Protein AF-A0A812IL48-F1 (afdb_monomer_lite)

Radius of gyration: 36.07 Å; chains: 1; bounding box: 82×106×113 Å

Foldseek 3Di:
DLVVLLVVVVVQADDSVLSSVLLVPDPHSVDNPSSVVSCVVVPDDRPPDDDDDDDDPCPVVDPPPPPDPPVPDDPPAADPVRDDGDPPDPPVPCVVPPPDDDDDDDDDDDDDDDDDDDDDDDDDDDDDDPPPPDDDDDDDDDDDDDDDDDDDDDDDDDDDDDDDDDDDPPVVVVVVVVVVVVVVVVVVVVVPLLALDFFFDDKAWFAAAAAWKFFEWDAAPQRKIKTKWWHADDDPNHDDAERIWIKIWIGGNNRHTDDIDTFAHNYHWTWAYWDAANQQKIKTKWKHCADGPNHDDAARIWIKIWIAHNNRHTDDMDTFAFNYDWIWAYWDADNQGKIKTKWWHQAQGPNRGDQAGIWIKIWIAHNVGHTDDIDTFAHNYHYTWREWDADLQRKIKTKWWHQAQGPNRGDAAGIWIKIWIAGNNRHTDDMDTADHNWHDTWAYWEADPQQKIKTKWKHCDPRVHDDAARIWIKMWIAHNNRHGDDMDTGAHNYHYTWNEWYQDPVRKIKTKWKHCAQGPNRGDAARIWIKMWIAHPVRHTRDMDTFAHNYYWIFNYWDADPQGKIKTKTWHQDDGPPYDDHHGIIIMITITDSNDPVVVVVVVDPDDDWDWDADPPPRFIATPVVRDTDDDPVCVVVSVVVCCVPVPDDDDPPDDDDPDDDPDLDLCLQWNPQADSPFDGWDFPFDAQDFQAPPFPGDGLTFTAGDPVSLLVQLVVVLVLLVLWPEEEEEEAPLQCLCQVRDGSGHPGPPPPSPDDPVDLLPGEGDLLLLLQVLCVVVPSYQAYEYCDQSCNNVQSPNAPARYQNFQFHQAFPQGHRADPPGDTQPVSLSVLVVSLSVGLEYEYERDLLRSPSSSSSQQSLLVVCVPDDCSRHVGYEHEERDRHPCSSSHNTYGRDRSSVSSVSSCVVNVTDRDDITDAAQADQWAWFQADQLQFHHPPDIAIDGQHAFAKKFFHNHDPVVCVFFNRIWGWHDDPPSCNRSRKIKTWGDGPDPHDIDIGIHHNSLVVCRNVSVHRGGRIGHPDD

Structure (mmCIF, N/CA/C/O backbone):
data_AF-A0A812IL48-F1
#
_entry.id   AF-A0A812IL48-F1
#
loop_
_atom_site.group_PDB
_atom_site.id
_atom_site.type_symbol
_atom_site.label_atom_id
_atom_site.label_alt_id
_atom_site.label_comp_id
_atom_site.label_asym_id
_atom_site.label_entity_id
_atom_site.label_seq_id
_atom_site.pdbx_PDB_ins_code
_atom_site.Cartn_x
_atom_site.Cartn_y
_atom_site.Cartn_z
_atom_site.occupancy
_atom_site.B_iso_or_equiv
_atom_site.auth_seq_id
_atom_site.auth_comp_id
_atom_site.auth_asym_id
_atom_site.auth_atom_id
_atom_site.pdbx_PDB_model_num
ATOM 1 N N . MET A 1 1 ? 16.316 23.302 51.636 1.00 58.91 1 MET A N 1
ATOM 2 C CA . MET A 1 1 ? 15.370 22.719 50.666 1.00 58.91 1 MET A CA 1
ATOM 3 C C . MET A 1 1 ? 14.036 23.424 50.856 1.00 58.91 1 MET A C 1
ATOM 5 O O . MET A 1 1 ? 14.027 24.591 50.501 1.00 58.91 1 MET A O 1
ATOM 9 N N . ALA A 1 2 ? 13.042 22.864 51.559 1.00 75.81 2 ALA A N 1
ATOM 10 C CA . ALA A 1 2 ? 11.721 23.485 51.778 1.00 75.81 2 ALA A CA 1
ATOM 11 C C . ALA A 1 2 ? 11.727 24.999 52.105 1.00 75.81 2 ALA A C 1
ATOM 13 O O . ALA A 1 2 ? 11.075 25.779 51.427 1.00 75.81 2 ALA A O 1
ATOM 14 N N . GLU A 1 3 ? 12.530 25.451 53.078 1.00 83.56 3 GLU A N 1
ATOM 15 C CA . GLU A 1 3 ? 12.679 26.882 53.433 1.00 83.56 3 GLU A CA 1
ATOM 16 C C . GLU A 1 3 ? 13.099 27.805 52.269 1.00 83.56 3 GLU A C 1
ATOM 18 O O . GLU A 1 3 ? 12.778 28.989 52.279 1.00 83.56 3 GLU A O 1
ATOM 23 N N . ALA A 1 4 ? 13.838 27.295 51.280 1.00 81.75 4 ALA A N 1
ATOM 24 C CA . ALA A 1 4 ? 14.231 28.067 50.102 1.00 81.75 4 ALA A CA 1
ATOM 25 C C . ALA A 1 4 ? 13.061 28.171 49.116 1.00 81.75 4 ALA A C 1
ATOM 27 O O . ALA A 1 4 ? 12.694 29.278 48.734 1.00 81.75 4 ALA A O 1
ATOM 28 N N . THR A 1 5 ? 12.426 27.036 48.813 1.00 79.88 5 THR A N 1
ATOM 29 C CA . THR A 1 5 ? 11.222 26.918 47.978 1.00 79.88 5 THR A CA 1
ATOM 30 C C . THR A 1 5 ? 10.093 27.813 48.504 1.00 79.88 5 THR A C 1
ATOM 32 O O . THR A 1 5 ? 9.543 28.611 47.755 1.00 79.88 5 THR A O 1
ATOM 35 N N . VAL A 1 6 ? 9.827 27.795 49.816 1.00 86.31 6 VAL A N 1
ATOM 36 C CA . VAL A 1 6 ? 8.848 28.679 50.478 1.00 86.31 6 VAL A CA 1
ATOM 37 C C . VAL A 1 6 ? 9.177 30.159 50.268 1.00 86.31 6 VAL A C 1
ATOM 39 O O . VAL A 1 6 ? 8.297 30.930 49.893 1.00 86.31 6 VAL A O 1
ATOM 42 N N . ARG A 1 7 ? 10.436 30.582 50.458 1.00 81.06 7 ARG A N 1
ATOM 43 C CA . ARG A 1 7 ? 10.834 31.982 50.204 1.00 81.06 7 ARG A CA 1
ATOM 44 C C . ARG A 1 7 ? 10.706 32.363 48.735 1.00 81.06 7 ARG A C 1
ATOM 46 O O . ARG A 1 7 ? 10.429 33.520 48.440 1.00 81.06 7 ARG A O 1
ATOM 53 N N . GLU A 1 8 ? 10.914 31.423 47.822 1.00 71.44 8 GLU A N 1
ATOM 54 C CA . GLU A 1 8 ? 10.766 31.657 46.388 1.00 71.44 8 GLU A CA 1
ATOM 55 C C . GLU A 1 8 ? 9.291 31.862 46.012 1.00 71.44 8 GLU A C 1
ATOM 57 O O . GLU A 1 8 ? 8.966 32.854 45.366 1.00 71.44 8 GLU A O 1
ATOM 62 N N . LEU A 1 9 ? 8.380 31.042 46.545 1.00 73.12 9 LEU A N 1
ATOM 63 C CA . LEU A 1 9 ? 6.926 31.228 46.426 1.00 73.12 9 LEU A CA 1
ATOM 64 C C . LEU A 1 9 ? 6.448 32.558 47.036 1.00 73.12 9 LEU A C 1
ATOM 66 O O . LEU A 1 9 ? 5.644 33.266 46.431 1.00 73.12 9 LEU A O 1
ATOM 70 N N . VAL A 1 10 ? 6.984 32.951 48.195 1.00 76.81 10 VAL A N 1
ATOM 71 C CA . VAL A 1 10 ? 6.693 34.264 48.802 1.00 76.81 10 VAL A CA 1
ATOM 72 C C . VAL A 1 10 ? 7.228 35.413 47.939 1.00 76.81 10 VAL A C 1
ATOM 74 O O . VAL A 1 10 ? 6.550 36.428 47.779 1.00 76.81 10 VAL A O 1
ATOM 77 N N . ASN A 1 11 ? 8.394 35.253 47.301 1.00 64.62 11 ASN A N 1
ATOM 78 C CA . ASN A 1 11 ? 8.906 36.217 46.318 1.00 64.62 11 ASN A CA 1
ATOM 79 C C . ASN A 1 11 ? 8.050 36.280 45.036 1.00 64.62 11 ASN A C 1
ATOM 81 O O . ASN A 1 11 ? 8.027 37.326 44.386 1.00 64.62 11 ASN A O 1
ATOM 85 N N . PHE A 1 12 ? 7.334 35.204 44.689 1.00 57.09 12 PHE A N 1
ATOM 86 C CA . PHE A 1 12 ? 6.310 35.192 43.636 1.00 57.09 12 PHE A CA 1
ATOM 87 C C . PHE A 1 12 ? 4.957 35.784 44.077 1.00 57.09 12 PHE A C 1
ATOM 89 O O . PHE A 1 12 ? 4.084 35.959 43.237 1.00 57.09 12 PHE A O 1
ATOM 96 N N . GLY A 1 13 ? 4.789 36.169 45.349 1.00 57.88 13 GLY A N 1
ATOM 97 C CA . GLY A 1 13 ? 3.608 36.890 45.842 1.00 57.88 13 GLY A CA 1
ATOM 98 C C . GLY A 1 13 ? 2.555 36.034 46.554 1.00 57.88 13 GLY A C 1
ATOM 99 O O . GLY A 1 13 ? 1.523 36.573 46.965 1.00 57.88 13 GLY A O 1
ATOM 100 N N . PHE A 1 14 ? 2.806 34.736 46.745 1.00 70.69 14 PHE A N 1
ATOM 101 C CA . PHE A 1 14 ? 1.963 33.868 47.574 1.00 70.69 14 PHE A CA 1
ATOM 102 C C . PHE A 1 14 ? 2.171 34.163 49.071 1.00 70.69 14 PHE A C 1
ATOM 104 O O . PHE A 1 14 ? 3.233 34.634 49.483 1.00 70.69 14 PHE A O 1
ATOM 111 N N . SER A 1 15 ? 1.163 33.906 49.915 1.00 77.38 15 SER A N 1
ATOM 112 C CA . SER A 1 15 ? 1.327 34.067 51.367 1.00 77.38 15 SER A CA 1
ATOM 113 C C . SER A 1 15 ? 2.242 32.981 51.935 1.00 77.38 15 SER A C 1
ATOM 115 O O . SER A 1 15 ? 2.215 31.837 51.487 1.00 77.38 15 SER A O 1
ATOM 117 N N . GLU A 1 16 ? 3.043 33.330 52.944 1.00 82.75 16 GLU A N 1
ATOM 118 C CA . GLU A 1 16 ? 4.022 32.401 53.525 1.00 82.75 16 GLU A CA 1
ATOM 119 C C . GLU A 1 16 ? 3.362 31.153 54.128 1.00 82.75 16 GLU A C 1
ATOM 121 O O . GLU A 1 16 ? 3.869 30.050 53.937 1.00 82.75 16 GLU A O 1
ATOM 126 N N . ASP A 1 17 ? 2.194 31.302 54.757 1.00 82.44 17 ASP A N 1
ATOM 127 C CA . ASP A 1 17 ? 1.431 30.179 55.311 1.00 82.44 17 ASP A CA 1
ATOM 128 C C . ASP A 1 17 ? 1.008 29.178 54.219 1.00 82.44 17 ASP A C 1
ATOM 130 O O . ASP A 1 17 ? 1.212 27.974 54.367 1.00 82.44 17 ASP A O 1
ATOM 134 N N . ARG A 1 18 ? 0.487 29.668 53.082 1.00 82.25 18 ARG A N 1
ATOM 135 C CA . ARG A 1 18 ? 0.040 28.818 51.961 1.00 82.25 18 ARG A CA 1
ATOM 136 C C . ARG A 1 18 ? 1.221 28.248 51.180 1.00 82.25 18 ARG A C 1
ATOM 138 O O . ARG A 1 18 ? 1.171 27.099 50.762 1.00 82.25 18 ARG A O 1
ATOM 145 N N . ALA A 1 19 ? 2.308 29.006 51.040 1.00 82.69 19 ALA A N 1
ATOM 146 C CA . ALA A 1 19 ? 3.560 28.518 50.466 1.00 82.69 19 ALA A CA 1
ATOM 147 C C . ALA A 1 19 ? 4.157 27.359 51.285 1.00 82.69 19 ALA A C 1
ATOM 149 O O . ALA A 1 19 ? 4.637 26.390 50.701 1.00 82.69 19 ALA A O 1
ATOM 150 N N . ARG A 1 20 ? 4.102 27.423 52.625 1.00 88.81 20 ARG A N 1
ATOM 151 C CA . ARG A 1 20 ? 4.506 26.311 53.505 1.00 88.81 20 ARG A CA 1
ATOM 152 C C . ARG A 1 20 ? 3.569 25.116 53.357 1.00 88.81 20 ARG A C 1
ATOM 154 O O . ARG A 1 20 ? 4.054 24.017 53.118 1.00 88.81 20 ARG A O 1
ATOM 161 N N . GLU A 1 21 ? 2.257 25.341 53.398 1.00 86.88 21 GLU A N 1
ATOM 162 C CA . GLU A 1 21 ? 1.245 24.293 53.209 1.00 86.88 21 GLU A CA 1
ATOM 163 C C . GLU A 1 21 ? 1.413 23.557 51.865 1.00 86.88 21 GLU A C 1
ATOM 165 O O . GLU A 1 21 ? 1.372 22.330 51.823 1.00 86.88 21 GLU A O 1
ATOM 170 N N . ALA A 1 22 ? 1.684 24.280 50.776 1.00 86.56 22 ALA A N 1
ATOM 171 C CA . ALA A 1 22 ? 1.943 23.689 49.465 1.00 86.56 22 ALA A CA 1
ATOM 172 C C . ALA A 1 22 ? 3.227 22.851 49.442 1.00 86.56 22 ALA A C 1
ATOM 174 O O . ALA A 1 22 ? 3.215 21.718 48.969 1.00 86.56 22 ALA A O 1
ATOM 175 N N . VAL A 1 23 ? 4.325 23.379 49.993 1.00 90.56 23 VAL A N 1
ATOM 176 C CA . VAL A 1 23 ? 5.618 22.675 50.047 1.00 90.56 23 VAL A CA 1
ATOM 177 C C . VAL A 1 23 ? 5.569 21.442 50.961 1.00 90.56 23 VAL A C 1
ATOM 179 O O . VAL A 1 23 ? 6.306 20.491 50.722 1.00 90.56 23 VAL A O 1
ATOM 182 N N . GLU A 1 24 ? 4.686 21.408 51.962 1.00 86.56 24 GLU A N 1
ATOM 183 C CA . GLU A 1 24 ? 4.448 20.229 52.810 1.00 86.56 24 GLU A CA 1
ATOM 184 C C . GLU A 1 24 ? 3.560 19.156 52.150 1.00 86.56 24 GLU A C 1
ATOM 186 O O . GLU A 1 24 ? 3.651 17.987 52.525 1.00 86.56 24 GLU A O 1
ATOM 191 N N . ASN A 1 25 ? 2.731 19.519 51.162 1.00 81.50 25 ASN A N 1
ATOM 192 C CA . ASN A 1 25 ? 1.802 18.601 50.484 1.00 81.50 25 ASN A CA 1
ATOM 193 C C . ASN A 1 25 ? 2.294 18.074 49.120 1.00 81.50 25 ASN A C 1
ATOM 195 O O . ASN A 1 25 ? 1.613 17.253 48.500 1.00 81.50 25 ASN A O 1
ATOM 199 N N . ILE A 1 26 ? 3.472 18.497 48.651 1.00 78.88 26 ILE A N 1
ATOM 200 C CA . ILE A 1 26 ? 4.116 17.965 47.438 1.00 78.88 26 ILE A CA 1
ATOM 201 C C . ILE A 1 26 ? 5.156 16.885 47.760 1.00 78.88 26 ILE A C 1
ATOM 203 O O . ILE A 1 26 ? 5.852 16.938 48.771 1.00 78.88 26 ILE A O 1
ATOM 207 N N . GLY A 1 27 ? 5.288 15.900 46.865 1.00 66.94 27 GLY A N 1
ATOM 208 C CA . GLY A 1 27 ? 6.187 14.753 47.056 1.00 66.94 27 GLY A CA 1
ATOM 209 C C . GLY A 1 27 ? 7.685 15.093 47.042 1.00 66.94 27 GLY A C 1
ATOM 210 O O . GLY A 1 27 ? 8.469 14.361 47.643 1.00 66.94 27 GLY A O 1
ATOM 211 N N . ASP A 1 28 ? 8.080 16.201 46.404 1.00 79.19 28 ASP A N 1
ATOM 212 C CA . ASP A 1 28 ? 9.436 16.758 46.477 1.00 79.19 28 ASP A CA 1
ATOM 213 C C . ASP A 1 28 ? 9.378 18.202 46.986 1.00 79.19 28 ASP A C 1
ATOM 215 O O . ASP A 1 28 ? 9.023 19.130 46.262 1.00 79.19 28 ASP A O 1
ATOM 219 N N . VAL A 1 29 ? 9.783 18.395 48.242 1.00 79.06 29 VAL A N 1
ATOM 220 C CA . VAL A 1 29 ? 9.776 19.691 48.942 1.00 79.06 29 VAL A CA 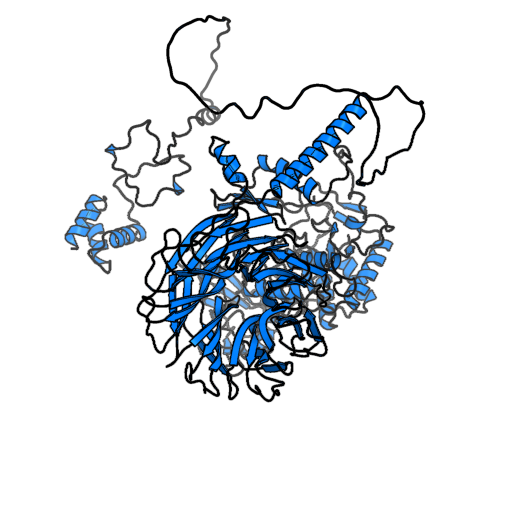1
ATOM 221 C C . VAL A 1 29 ? 10.793 20.708 48.396 1.00 79.06 29 VAL A C 1
ATOM 223 O O . VAL A 1 29 ? 10.972 21.774 48.987 1.00 79.06 29 VAL A O 1
ATOM 226 N N . SER A 1 30 ? 11.533 20.372 47.335 1.00 77.31 30 SER A N 1
ATOM 227 C CA . SER A 1 30 ? 12.423 21.292 46.623 1.00 77.31 30 SER A CA 1
ATOM 228 C C . SER A 1 30 ? 11.854 21.800 45.295 1.00 77.31 30 SER A C 1
ATOM 230 O O . SER A 1 30 ? 12.316 22.838 44.819 1.00 77.31 30 SER A O 1
ATOM 232 N N . ASP A 1 31 ? 10.819 21.156 44.745 1.00 73.81 31 ASP A N 1
ATOM 233 C CA . ASP A 1 31 ? 10.220 21.531 43.463 1.00 73.81 31 ASP A CA 1
ATOM 234 C C . ASP A 1 31 ? 9.241 22.713 43.611 1.00 73.81 31 ASP A C 1
ATOM 236 O O . ASP A 1 31 ? 8.069 22.575 43.974 1.00 73.81 31 ASP A O 1
ATOM 240 N N . VAL A 1 32 ? 9.747 23.910 43.299 1.00 74.44 32 VAL A N 1
ATOM 241 C CA . VAL A 1 32 ? 8.976 25.164 43.284 1.00 74.44 32 VAL A CA 1
ATOM 242 C C . VAL A 1 32 ? 7.809 25.093 42.293 1.00 74.44 32 VAL A C 1
ATOM 244 O O . VAL A 1 32 ? 6.747 25.648 42.565 1.00 74.44 32 VAL A O 1
ATOM 247 N N . GLN A 1 33 ? 7.968 24.410 41.155 1.00 70.50 33 GLN A N 1
ATOM 248 C CA . GLN A 1 33 ? 6.938 24.354 40.120 1.00 70.50 33 GLN A CA 1
ATOM 249 C C . GLN A 1 33 ? 5.781 23.445 40.541 1.00 70.50 33 GLN A C 1
ATOM 251 O O . GLN A 1 33 ? 4.622 23.807 40.328 1.00 70.50 33 GLN A O 1
ATOM 256 N N . LEU A 1 34 ? 6.070 22.313 41.193 1.00 71.38 34 LEU A N 1
ATOM 257 C CA . LEU A 1 34 ? 5.030 21.463 41.778 1.00 71.38 34 LEU A CA 1
ATOM 258 C C . LEU A 1 34 ? 4.242 22.215 42.862 1.00 71.38 34 LEU A C 1
ATOM 260 O O . LEU A 1 34 ? 3.016 22.118 42.898 1.00 71.38 34 LEU A O 1
ATOM 264 N N . ALA A 1 35 ? 4.925 23.010 43.696 1.00 72.94 35 ALA A N 1
ATOM 265 C CA . ALA A 1 35 ? 4.280 23.836 44.718 1.00 72.94 35 ALA A CA 1
ATOM 266 C C . ALA A 1 35 ? 3.357 24.915 44.117 1.00 72.94 35 ALA A C 1
ATOM 268 O O . ALA A 1 35 ? 2.246 25.111 44.608 1.00 72.94 35 ALA A O 1
ATOM 269 N N . ILE A 1 36 ? 3.787 25.594 43.043 1.00 64.00 36 ILE A N 1
ATOM 270 C CA . ILE A 1 36 ? 2.961 26.581 42.323 1.00 64.00 36 ILE A CA 1
ATOM 271 C C . ILE A 1 36 ? 1.727 25.907 41.720 1.00 64.00 36 ILE A C 1
ATOM 273 O O . ILE A 1 36 ? 0.618 26.408 41.895 1.00 64.00 36 ILE A O 1
ATOM 277 N N . ASN A 1 37 ? 1.897 24.769 41.043 1.00 66.56 37 ASN A N 1
ATOM 278 C CA . ASN A 1 37 ? 0.779 24.049 40.434 1.00 66.56 37 ASN A CA 1
ATOM 279 C C . ASN A 1 37 ? -0.246 23.632 41.504 1.00 66.56 37 ASN A C 1
ATOM 281 O O . ASN A 1 37 ? -1.434 23.895 41.347 1.00 66.56 37 ASN A O 1
ATOM 285 N N . TRP A 1 38 ? 0.223 23.100 42.639 1.00 81.75 38 TRP A N 1
ATOM 286 C CA . TRP A 1 38 ? -0.637 22.755 43.773 1.00 81.75 38 TRP A CA 1
ATOM 287 C C . TRP A 1 38 ? -1.403 23.971 44.320 1.00 81.75 38 TRP A C 1
ATOM 289 O O . TRP A 1 38 ? -2.598 23.864 44.584 1.00 81.75 38 TRP A O 1
ATOM 299 N N . LEU A 1 39 ? -0.765 25.142 44.449 1.00 67.19 39 LEU A N 1
ATOM 300 C CA . LEU A 1 39 ? -1.428 26.378 44.897 1.00 67.19 39 LEU A CA 1
ATOM 301 C C . LEU A 1 39 ? -2.523 26.854 43.932 1.00 67.19 39 LEU A C 1
ATOM 303 O O . LEU A 1 39 ? -3.590 27.279 44.382 1.00 67.19 39 LEU A O 1
ATOM 307 N N . LEU A 1 40 ? -2.272 26.763 42.623 1.00 59.06 40 LEU A N 1
ATOM 308 C CA . LEU A 1 40 ? -3.223 27.152 41.580 1.00 59.06 40 LEU A CA 1
ATOM 309 C C . LEU A 1 40 ? -4.420 26.192 41.518 1.00 59.06 40 LEU A C 1
ATOM 311 O O . LEU A 1 40 ? -5.563 26.650 41.482 1.00 59.06 40 LEU A O 1
ATOM 315 N N . ASP A 1 41 ? -4.180 24.880 41.603 1.00 56.28 41 ASP A N 1
ATOM 316 C CA . ASP A 1 41 ? -5.237 23.858 41.656 1.00 56.28 41 ASP A CA 1
ATOM 317 C C . ASP A 1 41 ? -6.115 23.990 42.919 1.00 56.28 41 ASP A C 1
ATOM 319 O O . ASP A 1 41 ? -7.297 23.638 42.903 1.00 56.28 41 ASP A O 1
ATOM 323 N N . HIS A 1 42 ? -5.568 24.562 44.000 1.00 57.78 42 HIS A N 1
ATOM 324 C CA . HIS A 1 42 ? -6.287 24.882 45.240 1.00 57.78 42 HIS A CA 1
ATOM 325 C C . HIS A 1 42 ? -6.761 26.350 45.325 1.00 57.78 42 HIS A C 1
ATOM 327 O O . HIS A 1 42 ? -7.164 26.805 46.400 1.00 57.78 42 HIS A O 1
ATOM 333 N N . GLY A 1 43 ? -6.776 27.079 44.202 1.00 47.25 43 GLY A N 1
ATOM 334 C CA . GLY A 1 43 ? -7.508 28.340 44.042 1.00 47.25 43 GLY A CA 1
ATOM 335 C C . GLY A 1 43 ? -6.860 29.604 44.619 1.00 47.25 43 GLY A C 1
ATOM 336 O O . GLY A 1 43 ? -7.572 30.584 44.840 1.00 47.25 43 GLY A O 1
ATOM 337 N N . GLU A 1 44 ? -5.547 29.624 44.870 1.00 51.44 44 GLU A N 1
ATOM 338 C CA . GLU A 1 44 ? -4.836 30.865 45.225 1.00 51.44 44 GLU A CA 1
ATOM 339 C C . GLU A 1 44 ? -4.505 31.695 43.972 1.00 51.44 44 GLU A C 1
ATOM 341 O O . GLU A 1 44 ? -3.662 31.314 43.160 1.00 51.44 44 GLU A O 1
ATOM 346 N N . GLU A 1 45 ? -5.135 32.865 43.829 1.00 53.38 45 GLU A N 1
ATOM 347 C CA . GLU A 1 45 ? -4.801 33.839 42.780 1.00 53.38 45 GLU A CA 1
ATOM 348 C C . GLU A 1 45 ? -3.554 34.674 43.142 1.00 53.38 45 GLU A C 1
ATOM 350 O O . GLU A 1 45 ? -3.427 35.192 44.256 1.00 53.38 45 GLU A O 1
ATOM 355 N N . ASP A 1 46 ? -2.663 34.865 42.162 1.00 45.62 46 ASP A N 1
ATOM 356 C CA . ASP A 1 46 ? -1.468 35.719 42.234 1.00 45.62 46 ASP A CA 1
ATOM 357 C C . ASP A 1 46 ? -1.807 37.176 42.629 1.00 45.62 46 ASP A C 1
ATOM 359 O O . ASP A 1 46 ? -2.454 37.920 41.886 1.00 45.62 46 ASP A O 1
ATOM 363 N N . LYS A 1 47 ? -1.312 37.623 43.793 1.00 42.75 47 LYS A N 1
ATOM 364 C CA . LYS A 1 47 ? -1.474 39.005 44.301 1.00 42.75 47 LYS A CA 1
ATOM 365 C C . LYS A 1 47 ? -0.353 39.958 43.841 1.00 42.75 47 LYS A C 1
ATOM 367 O O . LYS A 1 47 ? -0.352 41.134 44.213 1.00 42.75 47 LYS A O 1
ATOM 372 N N . GLY A 1 48 ? 0.586 39.465 43.032 1.00 37.25 48 GLY A N 1
ATOM 373 C CA . GLY A 1 48 ? 1.784 40.114 42.491 1.00 37.25 48 GLY A CA 1
ATOM 374 C C . GLY A 1 48 ? 1.616 40.831 41.143 1.00 37.25 48 GLY A C 1
ATOM 375 O O . GLY A 1 48 ? 2.521 41.560 40.730 1.00 37.25 48 GLY A O 1
ATOM 376 N N . GLY A 1 49 ? 0.446 40.749 40.504 1.00 41.47 49 GLY A N 1
ATOM 377 C CA . GLY A 1 49 ? -0.013 41.743 39.528 1.00 41.47 49 GLY A CA 1
ATOM 378 C C . GLY A 1 49 ? 0.456 41.565 38.081 1.00 41.47 49 GLY A C 1
ATOM 379 O O . GLY A 1 49 ? 1.226 42.379 37.557 1.00 41.47 49 GLY A O 1
ATOM 380 N N . ALA A 1 50 ? -0.142 40.600 37.382 1.00 31.08 50 ALA A N 1
ATOM 381 C CA . ALA A 1 50 ? -0.227 40.613 35.923 1.00 31.08 50 ALA A CA 1
ATOM 382 C C . ALA A 1 50 ? -1.164 41.737 35.414 1.00 31.08 50 ALA A C 1
ATOM 384 O O . ALA A 1 50 ? -2.215 42.018 35.991 1.00 31.08 50 ALA A O 1
ATOM 385 N N . VAL A 1 51 ? -0.789 42.396 34.312 1.00 32.59 51 VAL A N 1
ATOM 386 C CA . VAL A 1 51 ? -1.586 43.468 33.685 1.00 32.59 51 VAL A CA 1
ATOM 387 C C . VAL A 1 51 ? -2.621 42.868 32.732 1.00 32.59 51 VAL A C 1
ATOM 389 O O . VAL A 1 51 ? -2.267 42.130 31.815 1.00 32.59 51 VAL A O 1
ATOM 392 N N . GLU A 1 52 ? -3.894 43.243 32.885 1.00 30.89 52 GLU A N 1
ATOM 393 C CA . GLU A 1 52 ? -4.974 42.825 31.983 1.00 30.89 52 GLU A CA 1
ATOM 394 C C . GLU A 1 52 ? -4.819 43.482 30.588 1.00 30.89 52 GLU A C 1
ATOM 396 O O . GLU A 1 52 ? -5.253 44.611 30.341 1.00 30.89 52 GLU A O 1
ATOM 401 N N . PHE A 1 53 ? -4.186 42.777 29.643 1.00 35.31 53 PHE A N 1
ATOM 402 C CA . PHE A 1 53 ? -4.030 43.229 28.255 1.00 35.31 53 PHE A CA 1
ATOM 403 C C . PHE A 1 53 ? -5.334 43.078 27.456 1.00 35.31 53 PHE A C 1
ATOM 405 O O . PHE A 1 53 ? -5.540 42.103 26.730 1.00 35.31 53 PHE A O 1
ATOM 412 N N . LYS A 1 54 ? -6.210 44.085 27.509 1.00 36.03 54 LYS A N 1
ATOM 413 C CA . LYS A 1 54 ? -7.375 44.133 26.614 1.00 36.03 54 LYS A CA 1
ATOM 414 C C . LYS A 1 54 ? -6.949 44.383 25.158 1.00 36.03 54 LYS A C 1
ATOM 416 O O . LYS A 1 54 ? -6.564 45.488 24.789 1.00 36.03 54 LYS A O 1
ATOM 421 N N . HIS A 1 55 ? -7.104 43.336 24.339 1.00 43.41 55 HIS A N 1
ATOM 422 C CA . HIS A 1 55 ? -7.006 43.309 22.869 1.00 43.41 55 HIS A CA 1
ATOM 423 C C . HIS A 1 55 ? -5.594 43.273 22.239 1.00 43.41 55 HIS A C 1
ATOM 425 O O . HIS A 1 55 ? -5.314 43.999 21.285 1.00 43.41 55 HIS A O 1
ATOM 431 N N . CYS A 1 56 ? -4.732 42.352 22.689 1.00 40.59 56 CYS A N 1
ATOM 432 C CA . CYS A 1 56 ? -3.650 41.811 21.850 1.00 40.59 56 CYS A CA 1
ATOM 433 C C . CYS A 1 56 ? -4.075 40.433 21.295 1.00 40.59 56 CYS A C 1
ATOM 435 O O . CYS A 1 56 ? -4.393 39.567 22.108 1.00 40.59 56 CYS A O 1
ATOM 437 N N . PRO A 1 57 ? -4.086 40.188 19.968 1.00 43.00 57 PRO A N 1
ATOM 438 C CA . PRO A 1 57 ? -4.502 38.890 19.420 1.00 43.00 57 PRO A CA 1
ATOM 439 C C . PRO A 1 57 ? -3.515 37.756 19.743 1.00 43.00 57 PRO A C 1
ATOM 441 O O . PRO A 1 57 ? -3.942 36.636 19.984 1.00 43.00 57 PRO A O 1
ATOM 444 N N . HIS A 1 58 ? -2.217 38.054 19.863 1.00 44.12 58 HIS A N 1
ATOM 445 C CA . HIS A 1 58 ? -1.173 37.068 20.183 1.00 44.12 58 HIS A CA 1
ATOM 446 C C . HIS A 1 58 ? -1.112 36.681 21.676 1.00 44.12 58 HIS A C 1
ATOM 448 O O . HIS A 1 58 ? -0.129 36.090 22.113 1.00 44.12 58 HIS A O 1
ATOM 454 N N . ILE A 1 59 ? -2.098 37.061 22.500 1.00 42.28 59 ILE A N 1
ATOM 455 C CA . ILE A 1 59 ? -2.057 36.792 23.949 1.00 42.28 59 ILE A CA 1
ATOM 456 C C . ILE A 1 59 ? -2.137 35.289 24.264 1.00 42.28 59 ILE A C 1
ATOM 458 O O . ILE A 1 59 ? -1.553 34.845 25.245 1.00 42.28 59 ILE A O 1
ATOM 462 N N . CYS A 1 60 ? -2.785 34.513 23.390 1.00 39.84 60 CYS A N 1
ATOM 463 C CA . CYS A 1 60 ? -2.882 33.054 23.472 1.00 39.84 60 CYS A CA 1
ATOM 464 C C . CYS A 1 60 ? -1.631 32.323 22.941 1.00 39.84 60 CYS A C 1
ATOM 466 O O . CYS A 1 60 ? -1.536 31.110 23.082 1.00 39.84 60 CYS A O 1
ATOM 468 N N . GLU A 1 61 ? -0.689 33.042 22.320 1.00 40.97 61 GLU A N 1
ATOM 469 C CA . GLU A 1 61 ? 0.526 32.491 21.690 1.00 40.97 61 GLU A CA 1
ATOM 470 C C . GLU A 1 61 ? 1.802 32.766 22.509 1.00 40.97 61 GLU A C 1
ATOM 472 O O . GLU A 1 61 ? 2.914 32.448 22.080 1.00 40.97 61 GLU A O 1
ATOM 477 N N . LEU A 1 62 ? 1.673 33.405 23.676 1.00 40.50 62 LEU A N 1
ATOM 478 C CA . LEU A 1 62 ? 2.795 33.629 24.584 1.00 40.50 62 LEU A CA 1
ATOM 479 C C . LEU A 1 62 ? 3.012 32.381 25.455 1.00 40.50 62 LEU A C 1
ATOM 481 O O . LEU A 1 62 ? 2.065 31.933 26.102 1.00 40.50 62 LEU A O 1
ATOM 485 N N . PRO A 1 63 ? 4.243 31.840 25.545 1.00 36.69 63 PRO A N 1
ATOM 486 C CA . PRO A 1 63 ? 4.537 30.755 26.473 1.00 36.69 63 PRO A CA 1
ATOM 487 C C . PRO A 1 63 ? 4.271 31.182 27.922 1.00 36.69 63 PRO A C 1
ATOM 489 O O . PRO A 1 63 ? 4.617 32.301 28.322 1.00 36.69 63 PRO A O 1
ATOM 492 N N . LEU A 1 64 ? 3.739 30.253 28.722 1.00 33.19 64 LEU A N 1
ATOM 493 C CA . LEU A 1 64 ? 3.357 30.437 30.134 1.00 33.19 64 LEU A CA 1
ATOM 494 C C . LEU A 1 64 ? 4.472 30.984 31.055 1.00 33.19 64 LEU A C 1
ATOM 496 O O . LEU A 1 64 ? 4.172 31.492 32.128 1.00 33.19 64 LEU A O 1
ATOM 500 N N . GLY A 1 65 ? 5.744 30.951 30.640 1.00 40.59 65 GLY A N 1
ATOM 501 C CA . GLY A 1 65 ? 6.882 31.486 31.403 1.00 40.59 65 GLY A CA 1
ATOM 502 C C . GLY A 1 65 ? 7.147 32.998 31.275 1.00 40.59 65 GLY A C 1
ATOM 503 O O . GLY A 1 65 ? 8.166 33.475 31.771 1.00 40.59 65 GLY A O 1
ATOM 504 N N . THR A 1 66 ? 6.298 33.778 30.595 1.00 40.66 66 THR A N 1
ATOM 505 C CA . THR A 1 66 ? 6.614 35.182 30.238 1.00 40.66 66 THR A CA 1
ATOM 506 C C . THR A 1 66 ? 6.292 36.201 31.354 1.00 40.66 66 THR A C 1
ATOM 508 O O . THR A 1 66 ? 5.556 37.167 31.142 1.00 40.66 66 THR A O 1
ATOM 511 N N . ILE A 1 67 ? 6.874 36.038 32.551 1.00 34.38 67 ILE A N 1
ATOM 512 C CA . ILE A 1 67 ? 6.769 37.027 33.645 1.00 34.38 67 ILE A CA 1
ATOM 513 C C . ILE A 1 67 ? 7.742 38.192 33.390 1.00 34.38 67 ILE A C 1
ATOM 515 O O . ILE A 1 67 ? 8.910 38.177 33.787 1.00 34.38 67 ILE A O 1
ATOM 519 N N . VAL A 1 68 ? 7.263 39.244 32.723 1.00 36.22 68 VAL A N 1
ATOM 520 C CA . VAL A 1 68 ? 8.050 40.467 32.498 1.00 36.22 68 VAL A CA 1
ATOM 521 C C . VAL A 1 68 ? 8.034 41.340 33.754 1.00 36.22 68 VAL A C 1
ATOM 523 O O . VAL A 1 68 ? 6.988 41.848 34.157 1.00 36.22 68 VAL A O 1
ATOM 526 N N . LYS A 1 69 ? 9.209 41.592 34.351 1.00 31.62 69 LYS A N 1
ATOM 527 C CA . LYS A 1 69 ? 9.345 42.537 35.475 1.00 31.62 69 LYS A CA 1
ATOM 528 C C . LYS A 1 69 ? 8.759 43.907 35.106 1.00 31.62 69 LYS A C 1
ATOM 530 O O . LYS A 1 69 ? 9.156 44.509 34.109 1.00 31.62 69 LYS A O 1
ATOM 535 N N . LYS A 1 70 ? 7.904 44.442 35.987 1.00 30.25 70 LYS A N 1
ATOM 536 C CA . LYS A 1 70 ? 7.163 45.721 35.874 1.00 30.25 70 LYS A CA 1
ATOM 537 C C . LYS A 1 70 ? 7.973 46.928 35.364 1.00 30.25 70 LYS A C 1
ATOM 539 O O . LYS A 1 70 ? 7.402 47.838 34.776 1.00 30.25 70 LYS A O 1
ATOM 544 N N . ALA A 1 71 ? 9.292 46.939 35.562 1.00 34.53 71 ALA A N 1
ATOM 545 C CA . ALA A 1 71 ? 10.192 47.994 35.093 1.00 34.53 71 ALA A CA 1
ATOM 546 C C . ALA A 1 71 ? 10.397 48.050 33.560 1.00 34.53 71 ALA A C 1
ATOM 548 O O . ALA A 1 71 ? 10.866 49.070 33.064 1.00 34.53 71 ALA A O 1
ATOM 549 N N . ALA A 1 72 ? 10.065 46.992 32.807 1.00 37.69 72 ALA A N 1
ATOM 550 C CA . ALA A 1 72 ? 10.337 46.906 31.364 1.00 37.69 72 ALA A CA 1
ATOM 551 C C . ALA A 1 72 ? 9.176 47.362 30.450 1.00 37.69 72 ALA A C 1
ATOM 553 O O . ALA A 1 72 ? 9.336 47.391 29.230 1.00 37.69 72 ALA A O 1
ATOM 554 N N . LEU A 1 73 ? 8.017 47.735 31.007 1.00 34.03 73 LEU A N 1
ATOM 555 C CA . LEU A 1 73 ? 6.841 48.169 30.243 1.00 34.03 73 LEU A CA 1
ATOM 556 C C . LEU A 1 73 ? 6.584 49.673 30.420 1.00 34.03 73 LEU A C 1
ATOM 558 O O . LEU A 1 73 ? 5.903 50.099 31.351 1.00 34.03 73 LEU A O 1
ATOM 562 N N . GLN A 1 74 ? 7.094 50.479 29.485 1.00 31.61 74 GLN A N 1
ATOM 563 C CA . GLN A 1 74 ? 6.644 51.860 29.274 1.00 31.61 74 GLN A CA 1
ATOM 564 C C . GLN A 1 74 ? 5.730 51.948 28.045 1.00 31.61 74 GLN A C 1
ATOM 566 O O . GLN A 1 74 ? 5.912 51.240 27.052 1.00 31.61 74 GLN A O 1
ATOM 571 N N . PHE A 1 75 ? 4.728 52.824 28.125 1.00 28.89 75 PHE A N 1
ATOM 572 C CA . PHE A 1 75 ? 3.686 52.978 27.110 1.00 28.89 75 PHE A CA 1
ATOM 573 C C . PHE A 1 75 ? 4.286 53.448 25.770 1.00 28.89 75 PHE A C 1
ATOM 575 O O . PHE A 1 75 ? 4.866 54.529 25.704 1.00 28.89 75 PHE A O 1
ATOM 582 N N . GLY A 1 76 ? 4.137 52.651 24.705 1.00 40.47 76 GLY A N 1
ATOM 583 C CA . GLY A 1 76 ? 4.578 53.000 23.343 1.00 40.47 76 GLY A CA 1
ATOM 584 C C . GLY A 1 76 ? 5.521 51.998 22.663 1.00 40.47 76 GLY A C 1
ATOM 585 O O . GLY A 1 76 ? 5.655 52.039 21.436 1.00 40.47 76 GLY A O 1
ATOM 586 N N . ASN A 1 77 ? 6.122 51.068 23.412 1.00 38.84 77 ASN A N 1
ATOM 587 C CA . ASN A 1 77 ? 6.919 49.982 22.831 1.00 38.84 77 ASN A CA 1
ATOM 588 C C . ASN A 1 77 ? 6.035 48.790 22.399 1.00 38.84 77 ASN A C 1
ATOM 590 O O . ASN A 1 77 ? 5.038 48.501 23.065 1.00 38.84 77 ASN A O 1
ATOM 594 N N . PRO A 1 78 ? 6.362 48.112 21.281 1.00 45.78 78 PRO A N 1
ATOM 595 C CA . PRO A 1 78 ? 5.607 46.956 20.803 1.00 45.78 78 PRO A CA 1
ATOM 596 C C . PRO A 1 78 ? 5.798 45.725 21.703 1.00 45.78 78 PRO A C 1
ATOM 598 O O . PRO A 1 78 ? 6.784 45.625 22.432 1.00 45.78 78 PRO A O 1
ATOM 601 N N . CYS A 1 79 ? 4.885 44.752 21.611 1.00 44.53 79 CYS A N 1
ATOM 602 C CA . CYS A 1 79 ? 5.093 43.442 22.238 1.00 44.53 79 CYS A CA 1
ATOM 603 C C . CYS A 1 79 ? 6.244 42.662 21.564 1.00 44.53 79 CYS A C 1
ATOM 605 O O . CYS A 1 79 ? 6.727 43.047 20.499 1.00 44.53 79 CYS A O 1
ATOM 607 N N . ALA A 1 80 ? 6.642 41.516 22.133 1.00 46.69 80 ALA A N 1
ATOM 608 C CA . ALA A 1 80 ? 7.728 40.672 21.609 1.00 46.69 80 ALA A CA 1
ATOM 609 C C . ALA A 1 80 ? 7.532 40.185 20.150 1.00 46.69 80 ALA A C 1
ATOM 611 O O . ALA A 1 80 ? 8.496 39.797 19.500 1.00 46.69 80 ALA A O 1
ATOM 612 N N . LYS A 1 81 ? 6.301 40.245 19.619 1.00 48.75 81 LYS A N 1
ATOM 613 C CA . LYS A 1 81 ? 5.939 39.947 18.217 1.00 48.75 81 LYS A CA 1
ATOM 614 C C . LYS A 1 81 ? 5.711 41.216 17.364 1.00 48.75 81 LYS A C 1
ATOM 616 O O . LYS A 1 81 ? 5.067 41.162 16.324 1.00 48.75 81 LYS A O 1
ATOM 621 N N . GLY A 1 82 ? 6.182 42.385 17.807 1.00 47.06 82 GLY A N 1
ATOM 622 C CA . GLY A 1 82 ? 6.167 43.638 17.035 1.00 47.06 82 GLY A CA 1
ATOM 623 C C . GLY A 1 82 ? 4.844 44.422 17.019 1.00 47.06 82 GLY A C 1
ATOM 624 O O . GLY A 1 82 ? 4.795 45.516 16.454 1.00 47.06 82 GLY A O 1
ATOM 625 N N . CYS A 1 83 ? 3.776 43.927 17.651 1.00 46.31 83 CYS A N 1
ATOM 626 C CA . CYS A 1 83 ? 2.463 44.578 17.604 1.00 46.31 83 CYS A CA 1
ATOM 627 C C . CYS A 1 83 ? 2.408 45.860 18.456 1.00 46.31 83 CYS A C 1
ATOM 629 O O . CYS A 1 83 ? 2.709 45.840 19.652 1.00 46.31 83 CYS A O 1
ATOM 631 N N . LYS A 1 84 ? 1.948 46.960 17.843 1.00 45.03 84 LYS A N 1
ATOM 632 C CA . LYS A 1 84 ? 1.459 48.171 18.519 1.00 45.03 84 LYS A CA 1
ATOM 633 C C . LYS A 1 84 ? -0.074 48.146 18.454 1.00 45.03 84 LYS A C 1
ATOM 635 O O . LYS A 1 84 ? -0.624 48.125 17.356 1.00 45.03 84 LYS A O 1
ATOM 640 N N . GLY A 1 85 ? -0.748 48.098 19.607 1.00 41.62 85 GLY A N 1
ATOM 641 C CA . GLY A 1 85 ? -2.205 47.902 19.697 1.00 41.62 85 GLY A CA 1
ATOM 642 C C . GLY A 1 85 ? -3.036 48.913 18.887 1.00 41.62 85 GLY A C 1
ATOM 643 O O . GLY A 1 85 ? -2.648 50.068 18.727 1.00 41.62 85 GLY A O 1
ATOM 644 N N . SER A 1 86 ? -4.183 48.476 18.352 1.00 38.38 86 SER A N 1
ATOM 645 C CA . SER A 1 86 ? -4.915 49.221 17.317 1.00 38.38 86 SER A CA 1
ATOM 646 C C . SER A 1 86 ? -5.705 50.433 17.830 1.00 38.38 86 SER A C 1
ATOM 648 O O . SER A 1 86 ? -6.606 50.301 18.657 1.00 38.38 86 SER A O 1
ATOM 650 N N . GLU A 1 87 ? -5.495 51.591 17.209 1.00 33.75 87 GLU A N 1
ATOM 651 C CA . GLU A 1 87 ? -6.097 52.888 17.569 1.00 33.75 87 GLU A CA 1
ATOM 652 C C . GLU A 1 87 ? -7.602 53.064 17.221 1.00 33.75 87 GLU A C 1
ATOM 654 O O . GLU A 1 87 ? -8.151 54.163 17.306 1.00 33.75 87 GLU A O 1
ATOM 659 N N . LYS A 1 88 ? -8.309 52.009 16.786 1.00 36.56 88 LYS A N 1
ATOM 660 C CA . LYS A 1 88 ? -9.616 52.123 16.100 1.00 36.56 88 LYS A CA 1
ATOM 661 C C . LYS A 1 88 ? -10.805 51.491 16.836 1.00 36.56 88 LYS A C 1
ATOM 663 O O . LYS A 1 88 ? -11.460 50.609 16.291 1.00 36.56 88 LYS A O 1
ATOM 668 N N . LEU A 1 89 ? -11.176 52.008 18.016 1.00 33.50 89 LEU A N 1
ATOM 669 C CA . LEU A 1 89 ? -12.495 51.697 18.618 1.00 33.50 89 LEU A CA 1
ATOM 670 C C . LEU A 1 89 ? -13.167 52.805 19.468 1.00 33.50 89 LEU A C 1
ATOM 672 O O . LEU A 1 89 ? -14.218 52.570 20.061 1.00 33.50 89 LEU A O 1
ATOM 676 N N . GLY A 1 90 ? -12.667 54.048 19.458 1.00 31.42 90 GLY A N 1
ATOM 677 C CA . GLY A 1 90 ? -13.255 55.151 20.249 1.00 31.42 90 GLY A CA 1
ATOM 678 C C . GLY A 1 90 ? -14.635 55.671 19.789 1.00 31.42 90 GLY A C 1
ATOM 679 O O . GLY A 1 90 ? -15.377 56.253 20.577 1.00 31.42 90 GLY A O 1
ATOM 680 N N . ILE A 1 91 ? -15.021 55.465 18.522 1.00 33.12 91 ILE A N 1
ATOM 681 C CA . ILE A 1 91 ? -16.145 56.202 17.898 1.00 33.12 91 ILE A CA 1
ATOM 682 C C . ILE A 1 91 ? -17.507 55.478 18.022 1.00 33.12 91 ILE A C 1
ATOM 684 O O . ILE A 1 91 ? -18.556 56.127 18.026 1.00 33.12 91 ILE A O 1
ATOM 688 N N . LYS A 1 92 ? -17.532 54.144 18.178 1.00 33.69 92 LYS A N 1
ATOM 689 C CA . LYS A 1 92 ? -18.792 53.370 18.294 1.00 33.69 92 LYS A CA 1
ATOM 690 C C . LYS A 1 92 ? -19.439 53.437 19.687 1.00 33.69 92 LYS A C 1
ATOM 692 O O . LYS A 1 92 ? -20.654 53.282 19.784 1.00 33.69 92 LYS A O 1
ATOM 697 N N . TRP A 1 93 ? -18.670 53.699 20.747 1.00 33.41 93 TRP A N 1
ATOM 698 C CA . TRP A 1 93 ? -19.187 53.748 22.124 1.00 33.41 93 TRP A CA 1
ATOM 699 C C . TRP A 1 93 ? -19.877 55.086 22.447 1.00 33.41 93 TRP A C 1
ATOM 701 O O . TRP A 1 93 ? -21.001 55.103 22.949 1.00 33.41 93 TRP A O 1
ATOM 711 N N . LEU A 1 94 ? -19.268 56.214 22.059 1.00 34.56 94 LEU A N 1
ATOM 712 C CA . LEU A 1 94 ? -19.775 57.564 22.361 1.00 34.56 94 LEU A CA 1
ATOM 713 C C . LEU A 1 94 ? -21.125 57.885 21.689 1.00 34.56 94 LEU A C 1
ATOM 715 O O . LEU A 1 94 ? -21.957 58.577 22.277 1.00 34.56 94 LEU A O 1
ATOM 719 N N . ARG A 1 95 ? -21.409 57.313 20.508 1.00 38.03 95 ARG A N 1
ATOM 720 C CA . ARG A 1 95 ? -22.724 57.448 19.846 1.00 38.03 95 ARG A CA 1
ATOM 721 C C . ARG A 1 95 ? -23.868 56.736 20.580 1.00 38.03 95 ARG A C 1
ATOM 723 O O . ARG A 1 95 ? -25.019 57.097 20.365 1.00 38.03 95 ARG A O 1
ATOM 730 N N . ARG A 1 96 ? -23.586 55.760 21.454 1.00 36.88 96 ARG A N 1
ATOM 731 C CA . ARG A 1 96 ? -24.614 54.951 22.141 1.00 36.88 96 ARG A CA 1
ATOM 732 C C . ARG A 1 96 ? -25.084 55.537 23.483 1.00 36.88 96 ARG A C 1
ATOM 734 O O . ARG A 1 96 ? -26.028 55.009 24.059 1.00 36.88 96 ARG A O 1
ATOM 741 N N . LYS A 1 97 ? -24.454 56.618 23.971 1.00 35.03 97 LYS A N 1
ATOM 742 C CA . LYS A 1 97 ? -24.808 57.318 25.229 1.00 35.03 97 LYS A CA 1
ATOM 743 C C . LYS A 1 97 ? -25.210 58.796 25.070 1.00 35.03 97 LYS A C 1
ATOM 745 O O . LYS A 1 97 ? -25.335 59.496 26.067 1.00 35.03 97 LYS A O 1
ATOM 750 N N . GLY A 1 98 ? -25.429 59.284 23.845 1.00 35.56 98 GLY A N 1
ATOM 751 C CA . GLY A 1 98 ? -26.002 60.623 23.607 1.00 35.56 98 GLY A CA 1
ATOM 752 C C . GLY A 1 98 ? -25.111 61.820 23.981 1.00 35.56 98 GLY A C 1
ATOM 753 O O . GLY A 1 98 ? -25.604 62.942 24.059 1.00 35.56 98 GLY A O 1
ATOM 754 N N . LEU A 1 99 ? -23.808 61.605 24.193 1.00 38.72 99 LEU A N 1
ATOM 755 C CA . LEU A 1 99 ? -22.850 62.620 24.650 1.00 38.72 99 LEU A CA 1
ATOM 756 C C . LEU A 1 99 ? -21.948 63.142 23.516 1.00 38.72 99 LEU A C 1
ATOM 758 O O . LEU A 1 99 ? -20.728 63.068 23.599 1.00 38.72 99 LEU A O 1
ATOM 762 N N . MET A 1 100 ? -22.556 63.699 22.465 1.00 30.14 100 MET A N 1
ATOM 763 C CA . MET A 1 100 ? -21.949 64.739 21.616 1.00 30.14 100 MET A CA 1
ATOM 764 C C . MET A 1 100 ? -23.047 65.563 20.927 1.00 30.14 100 MET A C 1
ATOM 766 O O . MET A 1 100 ? -23.960 65.005 20.320 1.00 30.14 100 MET A O 1
ATOM 770 N N . ARG A 1 101 ? -22.931 66.895 20.987 1.00 29.19 101 ARG A N 1
ATOM 771 C CA . ARG A 1 101 ? -23.711 67.859 20.188 1.00 29.19 101 ARG A CA 1
ATOM 772 C C . ARG A 1 101 ? -22.776 68.608 19.225 1.00 29.19 101 ARG A C 1
ATOM 774 O O . ARG A 1 101 ? -21.573 68.651 19.447 1.00 29.19 101 ARG A O 1
ATOM 781 N N . HIS A 1 102 ? -23.355 69.166 18.162 1.00 28.80 102 HIS A N 1
ATOM 782 C CA . HIS A 1 102 ? -22.682 69.892 17.074 1.00 28.80 102 HIS A CA 1
ATOM 783 C C . HIS A 1 102 ? -21.721 71.016 17.508 1.00 28.80 102 HIS A C 1
ATOM 785 O O . HIS A 1 102 ? -22.049 71.788 18.407 1.00 28.80 102 HIS A O 1
ATOM 791 N N . SER A 1 103 ? -20.673 71.237 16.700 1.00 26.14 103 SER A N 1
ATOM 792 C CA . SER A 1 103 ? -20.204 72.589 16.342 1.00 26.14 103 SER A CA 1
ATOM 793 C C . SER A 1 103 ? -19.500 72.624 14.971 1.00 26.14 103 SER A C 1
ATOM 795 O O . SER A 1 103 ? -18.641 71.793 14.691 1.00 26.14 103 SER A O 1
ATOM 797 N N . ASP A 1 104 ? -19.893 73.596 14.145 1.00 26.59 104 ASP A N 1
ATOM 798 C CA . ASP A 1 104 ? -19.499 73.875 12.750 1.00 26.59 104 ASP A CA 1
ATOM 799 C C . ASP A 1 104 ? -18.032 74.296 12.464 1.00 26.59 104 ASP A C 1
ATOM 801 O O . ASP A 1 104 ? -17.282 74.633 13.376 1.00 26.59 104 ASP A O 1
ATOM 805 N N . ARG A 1 105 ? -17.751 74.475 11.147 1.00 25.91 105 ARG A N 1
ATOM 806 C CA . ARG A 1 105 ? -16.665 75.252 10.469 1.00 25.91 105 ARG A CA 1
ATOM 807 C C . ARG A 1 105 ? -15.300 74.540 10.298 1.00 25.91 105 ARG A C 1
ATOM 809 O O . ARG A 1 105 ? -14.885 73.795 11.168 1.00 25.91 105 ARG A O 1
ATOM 816 N N . SER A 1 106 ? -14.542 74.725 9.198 1.00 26.47 106 SER A N 1
ATOM 817 C CA . SER A 1 106 ? -14.764 75.517 7.959 1.00 26.47 106 SER A CA 1
ATOM 818 C C . SER A 1 106 ? -13.881 75.096 6.756 1.00 26.47 106 SER A C 1
ATOM 820 O O . SER A 1 106 ? -12.848 74.463 6.915 1.00 26.47 106 SER A O 1
ATOM 822 N N . LYS A 1 107 ? -14.320 75.524 5.558 1.00 27.38 107 LYS A N 1
ATOM 823 C CA . LYS A 1 107 ? -13.767 75.400 4.183 1.00 27.38 107 LYS A CA 1
ATOM 824 C C . LYS A 1 107 ? -12.294 75.840 3.942 1.00 27.38 107 LYS A C 1
ATOM 826 O O . LYS A 1 107 ? -11.786 76.653 4.704 1.00 27.38 107 LYS A O 1
ATOM 831 N N . LYS A 1 108 ? -11.814 75.513 2.714 1.00 27.86 108 LYS A N 1
ATOM 832 C CA . LYS A 1 108 ? -10.731 76.125 1.875 1.00 27.86 108 LYS A CA 1
ATOM 833 C C . LYS A 1 108 ? -9.276 75.703 2.152 1.00 27.86 108 LYS A C 1
ATOM 835 O O . LYS A 1 108 ? -8.961 75.387 3.284 1.00 27.86 108 LYS A O 1
ATOM 840 N N . GLU A 1 109 ? -8.324 75.767 1.205 1.00 27.30 109 GLU A N 1
ATOM 841 C CA . GLU A 1 109 ? -8.273 75.642 -0.283 1.00 27.30 109 GLU A CA 1
ATOM 842 C C . GLU A 1 109 ? -6.775 75.513 -0.693 1.00 27.30 109 GLU A C 1
ATOM 844 O O . GLU A 1 109 ? -5.939 76.060 0.010 1.00 27.30 109 GLU A O 1
ATOM 849 N N . ARG A 1 110 ? -6.465 74.850 -1.826 1.00 25.45 110 ARG A N 1
ATOM 850 C CA . ARG A 1 110 ? -5.265 74.976 -2.713 1.00 25.45 110 ARG A CA 1
ATOM 851 C C . ARG A 1 110 ? -3.877 75.361 -2.128 1.00 25.45 110 ARG A C 1
ATOM 853 O O . ARG A 1 110 ? -3.718 76.479 -1.660 1.00 25.45 110 ARG A O 1
ATOM 860 N N . GLN A 1 111 ? -2.823 74.612 -2.492 1.00 25.39 111 GLN A N 1
ATOM 861 C CA . GLN A 1 111 ? -1.811 75.060 -3.487 1.00 25.39 111 GLN A CA 1
ATOM 862 C C . GLN A 1 111 ? -0.766 73.975 -3.842 1.00 25.39 111 GLN A C 1
ATOM 864 O O . GLN A 1 111 ? -0.735 72.902 -3.249 1.00 25.39 111 GLN A O 1
ATOM 869 N N . GLN A 1 112 ? 0.008 74.255 -4.893 1.00 23.03 112 GLN A N 1
ATOM 870 C CA . GLN A 1 112 ? 0.978 73.404 -5.602 1.00 23.03 112 GLN A CA 1
ATOM 871 C C . GLN A 1 112 ? 2.355 74.145 -5.609 1.00 23.03 112 GLN A C 1
ATOM 873 O O . GLN A 1 112 ? 2.436 75.208 -4.996 1.00 23.03 112 GLN A O 1
ATOM 878 N N . PRO A 1 113 ? 3.381 73.688 -6.352 1.00 56.28 113 PRO A N 1
ATOM 879 C CA . PRO A 1 113 ? 4.515 72.830 -5.958 1.00 56.28 113 PRO A CA 1
ATOM 880 C C . PRO A 1 113 ? 5.858 73.599 -5.814 1.00 56.28 113 PRO A C 1
ATOM 882 O O . PRO A 1 113 ? 5.865 74.805 -6.003 1.00 56.28 113 PRO A O 1
ATOM 885 N N . GLU A 1 114 ? 6.993 72.908 -5.590 1.00 25.98 114 GLU A N 1
ATOM 886 C CA . GLU A 1 114 ? 8.305 73.228 -6.220 1.00 25.98 114 GLU A CA 1
ATOM 887 C C . GLU A 1 114 ? 9.379 72.131 -5.988 1.00 25.98 114 GLU A C 1
ATOM 889 O O . GLU A 1 114 ? 9.060 71.058 -5.469 1.00 25.98 114 GLU A O 1
ATOM 894 N N . SER A 1 115 ? 10.602 72.329 -6.502 1.00 25.47 115 SER A N 1
ATOM 895 C CA . SER A 1 115 ? 11.526 71.268 -6.957 1.00 25.47 115 SER A CA 1
ATOM 896 C C . SER A 1 115 ? 13.030 71.656 -6.890 1.00 25.47 115 SER A C 1
ATOM 898 O O . SER A 1 115 ? 13.351 72.776 -6.515 1.00 25.47 115 SER A O 1
ATOM 900 N N . VAL A 1 116 ? 13.922 70.749 -7.359 1.00 25.92 116 VAL A N 1
ATOM 901 C CA . VAL A 1 116 ? 15.300 70.986 -7.908 1.00 25.92 116 VAL A CA 1
ATOM 902 C C . VAL A 1 116 ? 16.550 70.767 -6.994 1.00 25.92 116 VAL A C 1
ATOM 904 O O . VAL A 1 116 ? 16.792 71.539 -6.078 1.00 25.92 116 VAL A O 1
ATOM 907 N N . ALA A 1 117 ? 17.391 69.779 -7.396 1.00 26.23 117 ALA A N 1
ATOM 908 C CA . ALA A 1 117 ? 18.889 69.722 -7.402 1.00 26.23 117 ALA A CA 1
ATOM 909 C C . ALA A 1 117 ? 19.729 69.708 -6.078 1.00 26.23 117 ALA A C 1
ATOM 911 O O . ALA A 1 117 ? 19.258 70.163 -5.047 1.00 26.23 117 ALA A O 1
ATOM 912 N N . GLU A 1 118 ? 20.997 69.229 -6.004 1.00 26.27 118 GLU A N 1
ATOM 913 C CA . GLU A 1 118 ? 21.874 68.438 -6.918 1.00 26.27 118 GLU A CA 1
ATOM 914 C C . GLU A 1 118 ? 23.124 67.816 -6.218 1.00 26.27 118 GLU A C 1
ATOM 916 O O . GLU A 1 118 ? 23.602 68.355 -5.228 1.00 26.27 118 GLU A O 1
ATOM 921 N N . ALA A 1 119 ? 23.705 66.780 -6.863 1.00 25.94 119 ALA A N 1
ATOM 922 C CA . ALA A 1 119 ? 25.136 66.365 -6.916 1.00 25.94 119 ALA A CA 1
ATOM 923 C C . ALA A 1 119 ? 25.919 65.894 -5.647 1.00 25.94 119 ALA A C 1
ATOM 925 O O . ALA A 1 119 ? 25.762 66.423 -4.558 1.00 25.94 119 ALA A O 1
ATOM 926 N N . GLY A 1 120 ? 26.871 64.938 -5.732 1.00 24.45 120 GLY A N 1
ATOM 927 C CA . GLY A 1 120 ? 27.284 64.063 -6.855 1.00 24.45 120 GLY A CA 1
ATOM 928 C C . GLY A 1 120 ? 28.631 63.311 -6.640 1.00 24.45 120 GLY A C 1
ATOM 929 O O . GLY A 1 120 ? 29.362 63.632 -5.708 1.00 24.45 120 GLY A O 1
ATOM 930 N N . ARG A 1 121 ? 28.991 62.400 -7.582 1.00 24.45 121 ARG A N 1
ATOM 931 C CA . ARG A 1 121 ? 30.194 61.494 -7.643 1.00 24.45 121 ARG A CA 1
ATOM 932 C C . ARG A 1 121 ? 30.138 60.293 -6.661 1.00 24.45 121 ARG A C 1
ATOM 934 O O . ARG A 1 121 ? 29.613 60.447 -5.573 1.00 24.45 121 ARG A O 1
ATOM 941 N N . GLY A 1 122 ? 30.629 59.073 -6.930 1.00 23.88 122 GLY A N 1
ATOM 942 C CA . GLY A 1 122 ? 31.398 58.475 -8.048 1.00 23.88 122 GLY A CA 1
ATOM 943 C C . GLY A 1 122 ? 32.554 57.608 -7.482 1.00 23.88 122 GLY A C 1
ATOM 944 O O . GLY A 1 122 ? 33.117 58.014 -6.474 1.00 23.88 122 GLY A O 1
ATOM 945 N N . GLN A 1 123 ? 32.983 56.443 -7.999 1.00 25.78 123 GLN A N 1
ATOM 946 C CA . GLN A 1 123 ? 32.693 55.624 -9.204 1.00 25.78 123 GLN A CA 1
ATOM 947 C C . GLN A 1 123 ? 33.106 54.143 -8.929 1.00 25.78 123 GLN A C 1
ATOM 949 O O . GLN A 1 123 ? 33.991 53.962 -8.102 1.00 25.78 123 GLN A O 1
ATOM 954 N N . HIS A 1 124 ? 32.589 53.123 -9.650 1.00 27.03 124 HIS A N 1
ATOM 955 C CA . HIS A 1 124 ? 33.401 52.025 -10.250 1.00 27.03 124 HIS A CA 1
ATOM 956 C C . HIS A 1 124 ? 32.604 51.087 -11.200 1.00 27.03 124 HIS A C 1
ATOM 958 O O . HIS A 1 124 ? 31.421 50.824 -11.011 1.00 27.03 124 HIS A O 1
ATOM 964 N N . GLU A 1 125 ? 33.304 50.636 -12.243 1.00 26.66 125 GLU A N 1
ATOM 965 C CA . GLU A 1 125 ? 32.955 49.747 -13.377 1.00 26.66 125 GLU A CA 1
ATOM 966 C C . GLU A 1 125 ? 33.129 48.234 -13.029 1.00 26.66 125 GLU A C 1
ATOM 968 O O . GLU A 1 125 ? 33.637 47.957 -11.948 1.00 26.66 125 GLU A O 1
ATOM 973 N N . LEU A 1 126 ? 32.830 47.177 -13.821 1.00 24.73 126 LEU A N 1
ATOM 974 C CA . LEU A 1 126 ? 32.204 46.918 -15.147 1.00 24.73 126 LEU A CA 1
ATOM 975 C C . LEU A 1 126 ? 31.870 45.390 -15.266 1.00 24.73 126 LEU A C 1
ATOM 977 O O . LEU A 1 126 ? 32.163 44.626 -14.356 1.00 24.73 126 LEU A O 1
ATOM 981 N N . GLN A 1 127 ? 31.378 44.955 -16.441 1.00 24.91 127 GLN A N 1
ATOM 982 C CA . GLN A 1 127 ? 31.320 43.565 -16.970 1.00 24.91 127 GLN A CA 1
ATOM 983 C C . GLN A 1 127 ? 30.196 42.607 -16.507 1.00 24.91 127 GLN A C 1
ATOM 985 O O . GLN A 1 127 ? 30.381 41.782 -15.622 1.00 24.91 127 GLN A O 1
ATOM 990 N N . LEU A 1 128 ? 29.078 42.612 -17.252 1.00 23.89 128 LEU A N 1
ATOM 991 C CA . LEU A 1 128 ? 28.607 41.458 -18.059 1.00 23.89 128 LEU A CA 1
ATOM 992 C C . LEU A 1 128 ? 27.328 41.843 -18.834 1.00 23.89 128 LEU A C 1
ATOM 994 O O . LEU A 1 128 ? 26.206 41.539 -18.439 1.00 23.89 128 LEU A O 1
ATOM 998 N N . SER A 1 129 ? 27.488 42.560 -19.951 1.00 25.80 129 SER A N 1
ATOM 999 C CA . SER A 1 129 ? 26.372 43.038 -20.793 1.00 25.80 129 SER A CA 1
ATOM 1000 C C . SER A 1 129 ? 26.555 42.741 -22.290 1.00 25.80 129 SER A C 1
ATOM 1002 O O . SER A 1 129 ? 25.953 43.398 -23.141 1.00 25.80 129 SER A O 1
ATOM 1004 N N . GLU A 1 130 ? 27.349 41.717 -22.626 1.00 27.41 130 GLU A N 1
ATOM 1005 C CA . GLU A 1 130 ? 27.791 41.429 -24.002 1.00 27.41 130 GLU A CA 1
ATOM 1006 C C . GLU A 1 130 ? 27.168 40.165 -24.642 1.00 27.41 130 GLU A C 1
ATOM 1008 O O . GLU A 1 130 ? 27.696 39.627 -25.607 1.00 27.41 130 GLU A O 1
ATOM 1013 N N . MET A 1 131 ? 25.999 39.708 -24.166 1.00 26.05 131 MET A N 1
ATOM 1014 C CA . MET A 1 131 ? 25.272 38.563 -24.763 1.00 26.05 131 MET A CA 1
ATOM 1015 C C . MET A 1 131 ? 23.922 38.896 -25.430 1.00 26.05 131 MET A C 1
ATOM 1017 O O . MET A 1 131 ? 23.277 38.002 -25.967 1.00 26.05 131 MET A O 1
ATOM 1021 N N . VAL A 1 132 ? 23.475 40.163 -25.443 1.00 28.19 132 VAL A N 1
ATOM 1022 C CA . VAL A 1 132 ? 22.085 40.523 -25.838 1.00 28.19 132 VAL A CA 1
ATOM 1023 C C . VAL A 1 132 ? 22.005 41.478 -27.051 1.00 28.19 132 VAL A C 1
ATOM 1025 O O . VAL A 1 132 ? 20.946 42.021 -27.352 1.00 28.19 132 VAL A O 1
ATOM 1028 N N . LYS A 1 133 ? 23.102 41.715 -27.795 1.00 25.97 133 LYS A N 1
ATOM 1029 C CA . LYS A 1 133 ? 23.117 42.702 -28.910 1.00 25.97 133 LYS A CA 1
ATOM 1030 C C . LYS A 1 133 ? 23.690 42.250 -30.262 1.00 25.97 133 LYS A C 1
ATOM 1032 O O . LYS A 1 133 ? 24.101 43.088 -31.061 1.00 25.97 133 LYS A O 1
ATOM 1037 N N . ARG A 1 134 ? 23.619 40.957 -30.595 1.00 25.77 134 ARG A N 1
ATOM 1038 C CA . ARG A 1 134 ? 23.755 40.487 -31.991 1.00 25.77 134 ARG A CA 1
ATOM 1039 C C . ARG A 1 134 ? 22.825 39.314 -32.301 1.00 25.77 134 ARG A C 1
ATOM 1041 O O . ARG A 1 134 ? 23.240 38.183 -32.120 1.00 25.77 134 ARG A O 1
ATOM 1048 N N . PHE A 1 135 ? 21.617 39.594 -32.806 1.00 23.28 135 PHE A N 1
ATOM 1049 C CA . PHE A 1 135 ? 20.922 38.750 -33.802 1.00 23.28 135 PHE A CA 1
ATOM 1050 C C . PHE A 1 135 ? 19.630 39.408 -34.336 1.00 23.28 135 PHE A C 1
ATOM 1052 O O . PHE A 1 135 ? 18.538 38.904 -34.121 1.00 23.28 135 PHE A O 1
ATOM 1059 N N . TRP A 1 136 ? 19.729 40.538 -35.049 1.00 21.52 136 TRP A N 1
ATOM 1060 C CA . TRP A 1 136 ? 18.655 41.016 -35.943 1.00 21.52 136 TRP A CA 1
ATOM 1061 C C . TRP A 1 136 ? 19.240 41.939 -37.024 1.00 21.52 136 TRP A C 1
ATOM 1063 O O . TRP A 1 136 ? 19.590 43.080 -36.736 1.00 21.52 136 TRP A O 1
ATOM 1073 N N . HIS A 1 137 ? 19.339 41.457 -38.269 1.00 24.98 137 HIS A N 1
ATOM 1074 C CA . HIS A 1 137 ? 19.435 42.319 -39.454 1.00 24.98 137 HIS A CA 1
ATOM 1075 C C . HIS A 1 137 ? 18.940 41.605 -40.729 1.00 24.98 137 HIS A C 1
ATOM 1077 O O . HIS A 1 137 ? 19.619 40.750 -41.278 1.00 24.98 137 HIS A O 1
ATOM 1083 N N . VAL A 1 138 ? 17.730 41.998 -41.146 1.00 24.14 138 VAL A N 1
ATOM 1084 C CA . VAL A 1 138 ? 17.223 42.245 -42.517 1.00 24.14 138 VAL A CA 1
ATOM 1085 C C . VAL A 1 138 ? 17.522 41.248 -43.665 1.00 24.14 138 VAL A C 1
ATOM 1087 O O . VAL A 1 138 ? 18.656 40.966 -44.027 1.00 24.14 138 VAL A O 1
ATOM 1090 N N . ALA A 1 139 ? 16.433 40.841 -44.331 1.00 22.23 139 ALA A N 1
ATOM 1091 C CA . ALA A 1 139 ? 16.346 40.071 -45.583 1.00 22.23 139 ALA A CA 1
ATOM 1092 C C . ALA A 1 139 ? 17.165 40.658 -46.772 1.00 22.23 139 ALA A C 1
ATOM 1094 O O . ALA A 1 139 ? 17.341 41.867 -46.872 1.00 22.23 139 ALA A O 1
ATOM 1095 N N . SER A 1 140 ? 17.559 39.901 -47.807 1.00 21.50 140 SER A N 1
ATOM 1096 C CA . SER A 1 140 ? 16.618 39.342 -48.797 1.00 21.50 140 SER A CA 1
ATOM 1097 C C . SER A 1 140 ? 17.302 38.693 -50.028 1.00 21.50 140 SER A C 1
ATOM 1099 O O . SER A 1 140 ? 18.380 39.116 -50.422 1.00 21.50 140 SER A O 1
ATOM 1101 N N . ARG A 1 141 ? 16.557 37.776 -50.680 1.00 21.91 141 ARG A N 1
ATOM 1102 C CA . ARG A 1 141 ? 16.589 37.349 -52.108 1.00 21.91 141 ARG A CA 1
ATOM 1103 C C . ARG A 1 141 ? 17.701 36.437 -52.690 1.00 21.91 141 ARG A C 1
ATOM 1105 O O . ARG A 1 141 ? 18.872 36.516 -52.368 1.00 21.91 141 ARG A O 1
ATOM 1112 N N . GLU A 1 142 ? 17.213 35.637 -53.652 1.00 21.39 142 GLU A N 1
ATOM 1113 C CA . GLU A 1 142 ? 17.859 35.073 -54.859 1.00 21.39 142 GLU A CA 1
ATOM 1114 C C . GLU A 1 142 ? 18.785 33.828 -54.810 1.00 21.39 142 GLU A C 1
ATOM 1116 O O . GLU A 1 142 ? 19.987 33.888 -55.021 1.00 21.39 142 GLU A O 1
ATOM 1121 N N . SER A 1 143 ? 18.113 32.666 -54.883 1.00 22.67 143 SER A N 1
ATOM 1122 C CA . SER A 1 143 ? 18.214 31.715 -56.020 1.00 22.67 143 SER A CA 1
ATOM 1123 C C . SER A 1 143 ? 19.257 30.567 -56.051 1.00 22.67 143 SER A C 1
ATOM 1125 O O . SER A 1 143 ? 20.398 30.672 -55.626 1.00 22.67 143 SER A O 1
ATOM 1127 N N . THR A 1 144 ? 18.803 29.469 -56.680 1.00 23.31 144 THR A N 1
ATOM 1128 C CA . THR A 1 144 ? 19.536 28.335 -57.298 1.00 23.31 144 THR A CA 1
ATOM 1129 C C . THR A 1 144 ? 20.302 27.293 -56.449 1.00 23.31 144 THR A C 1
ATOM 1131 O O . THR A 1 144 ? 21.501 27.387 -56.244 1.00 23.31 144 THR A O 1
ATOM 1134 N N . ASN A 1 145 ? 19.589 26.189 -56.169 1.00 25.70 145 ASN A N 1
ATOM 1135 C CA . ASN A 1 145 ? 19.939 24.770 -56.415 1.00 25.70 145 ASN A CA 1
ATOM 1136 C C . ASN A 1 145 ? 21.142 24.024 -55.771 1.00 25.70 145 ASN A C 1
ATOM 1138 O O . ASN A 1 145 ? 22.284 24.458 -55.730 1.00 25.70 145 ASN A O 1
ATOM 1142 N N . SER A 1 146 ? 20.846 22.737 -55.509 1.00 26.50 146 SER A N 1
ATOM 1143 C CA . SER A 1 146 ? 21.731 21.555 -55.396 1.00 26.50 146 SER A CA 1
ATOM 1144 C C . SER A 1 146 ? 22.582 21.334 -54.131 1.00 26.50 146 SER A C 1
ATOM 1146 O O . SER A 1 146 ? 23.788 21.544 -54.126 1.00 26.50 146 SER A O 1
ATOM 1148 N N . SER A 1 147 ? 21.996 20.704 -53.102 1.00 27.42 147 SER A N 1
ATOM 1149 C CA . SER A 1 147 ? 22.357 19.327 -52.667 1.00 27.42 147 SER A CA 1
ATOM 1150 C C . SER A 1 147 ? 21.555 18.879 -51.426 1.00 27.42 147 SER A C 1
ATOM 1152 O O . SER A 1 147 ? 20.932 19.683 -50.743 1.00 27.42 147 SER A O 1
ATOM 1154 N N . GLY A 1 148 ? 21.463 17.562 -51.209 1.00 27.64 148 GLY A N 1
ATOM 1155 C CA . GLY A 1 148 ? 20.390 16.900 -50.457 1.00 27.64 148 GLY A CA 1
ATOM 1156 C C . GLY A 1 148 ? 20.268 17.162 -48.946 1.00 27.64 148 GLY A C 1
ATOM 1157 O O . GLY A 1 148 ? 21.245 17.089 -48.208 1.00 27.64 148 GLY A O 1
ATOM 1158 N N . ARG A 1 149 ? 19.014 17.271 -48.481 1.00 24.72 149 ARG A N 1
ATOM 1159 C CA . ARG A 1 149 ? 18.351 16.341 -47.530 1.00 24.72 149 ARG A CA 1
ATOM 1160 C C . ARG A 1 149 ? 16.875 16.736 -47.353 1.00 24.72 149 ARG A C 1
ATOM 1162 O O . ARG A 1 149 ? 16.543 17.915 -47.323 1.00 24.72 149 ARG A O 1
ATOM 1169 N N . GLN A 1 150 ? 15.978 15.752 -47.276 1.00 23.50 150 GLN A N 1
ATOM 1170 C CA . GLN A 1 150 ? 14.530 15.983 -47.192 1.00 23.50 150 GLN A CA 1
ATOM 1171 C C . GLN A 1 150 ? 14.078 16.338 -45.764 1.00 23.50 150 GLN A C 1
ATOM 1173 O O . GLN A 1 150 ? 14.431 15.652 -44.808 1.00 23.50 150 GLN A O 1
ATOM 1178 N N . ARG A 1 151 ? 13.192 17.334 -45.640 1.00 23.00 151 ARG A N 1
ATOM 1179 C CA . ARG A 1 151 ? 12.153 17.393 -44.596 1.00 23.00 151 ARG A CA 1
ATOM 1180 C C . ARG A 1 151 ? 10.826 17.766 -45.254 1.00 23.00 151 ARG A C 1
ATOM 1182 O O . ARG A 1 151 ? 10.800 18.608 -46.151 1.00 23.00 151 ARG A O 1
ATOM 1189 N N . LEU A 1 152 ? 9.752 17.094 -44.841 1.00 21.97 152 LEU A N 1
ATOM 1190 C CA . LEU A 1 152 ? 8.425 17.241 -45.436 1.00 21.97 152 LEU A CA 1
ATOM 1191 C C . LEU A 1 152 ? 7.851 18.643 -45.195 1.00 21.97 152 LEU A C 1
ATOM 1193 O O . LEU A 1 152 ? 7.899 19.163 -44.083 1.00 21.97 152 LEU A O 1
ATOM 1197 N N . TRP A 1 153 ? 7.213 19.184 -46.230 1.00 20.69 153 TRP A N 1
ATOM 1198 C CA . TRP A 1 153 ? 6.165 20.192 -46.101 1.00 20.69 153 TRP A CA 1
ATOM 1199 C C . TRP A 1 153 ? 4.808 19.516 -46.287 1.00 20.69 153 TRP A C 1
ATOM 1201 O O . TRP A 1 153 ? 4.626 18.756 -47.236 1.00 20.69 153 TRP A O 1
ATOM 1211 N N . LEU A 1 154 ? 3.834 19.880 -45.455 1.00 21.55 154 LEU A N 1
ATOM 1212 C CA . LEU A 1 154 ? 2.416 19.761 -45.785 1.00 21.55 154 LEU A CA 1
ATOM 1213 C C . LEU A 1 154 ? 1.808 21.159 -45.653 1.00 21.55 154 LEU A C 1
ATOM 1215 O O . LEU A 1 154 ? 1.604 21.669 -44.554 1.00 21.55 154 LEU A O 1
ATOM 1219 N N . GLN A 1 155 ? 1.605 21.819 -46.796 1.00 24.23 155 GLN A N 1
ATOM 1220 C CA . GLN A 1 155 ? 0.961 23.128 -46.848 1.00 24.23 155 GLN A CA 1
ATOM 1221 C C . GLN A 1 155 ? -0.527 23.002 -46.516 1.00 24.23 155 GLN A C 1
ATOM 1223 O O . GLN A 1 155 ? -1.249 22.229 -47.145 1.00 24.23 155 GLN A O 1
ATOM 1228 N N . GLN A 1 156 ? -1.012 23.864 -45.623 1.00 24.69 156 GLN A N 1
ATOM 1229 C CA . GLN A 1 156 ? -2.422 24.231 -45.626 1.00 24.69 156 GLN A CA 1
ATOM 1230 C C . GLN A 1 156 ? -2.751 24.939 -46.944 1.00 24.69 156 GLN A C 1
ATOM 1232 O O . GLN A 1 156 ? -2.144 25.956 -47.282 1.00 24.69 156 GLN A O 1
ATOM 1237 N N . SER A 1 157 ? -3.760 24.447 -47.659 1.00 23.19 157 SER A N 1
ATOM 1238 C CA . SER A 1 157 ? -4.454 25.250 -48.660 1.00 23.19 157 SER A CA 1
ATOM 1239 C C . SER A 1 157 ? -5.949 24.939 -48.654 1.00 23.19 157 SER A C 1
ATOM 1241 O O . SER A 1 157 ? -6.399 23.886 -49.091 1.00 23.19 157 SER A O 1
ATOM 1243 N N . CYS A 1 158 ? -6.735 25.896 -48.168 1.00 22.88 158 CYS A N 1
ATOM 1244 C CA . CYS A 1 158 ? -8.120 26.062 -48.584 1.00 22.88 158 CYS A CA 1
ATOM 1245 C C . CYS A 1 158 ? -8.424 27.556 -48.645 1.00 22.88 158 CYS A C 1
ATOM 1247 O O . CYS A 1 158 ? -8.255 28.288 -47.672 1.00 22.88 158 CYS A O 1
ATOM 1249 N N . LYS A 1 159 ? -8.812 28.007 -49.837 1.00 25.92 159 LYS A N 1
ATOM 1250 C CA . LYS A 1 159 ? -9.258 29.375 -50.095 1.00 25.92 159 LYS A CA 1
ATOM 1251 C C . LYS A 1 159 ? -10.722 29.486 -49.673 1.00 25.92 159 LYS A C 1
ATOM 1253 O O . LYS A 1 159 ? -11.494 28.592 -50.009 1.00 25.92 159 LYS A O 1
ATOM 1258 N N . LEU A 1 160 ? -11.120 30.614 -49.090 1.00 23.92 160 LEU A N 1
ATOM 1259 C CA . LEU A 1 160 ? -12.493 31.112 -49.226 1.00 23.92 160 LEU A CA 1
ATOM 1260 C C . LEU A 1 160 ? -12.465 32.470 -49.958 1.00 23.92 160 LEU A C 1
ATOM 1262 O O . LEU A 1 160 ? -11.494 33.209 -49.771 1.00 23.92 160 LEU A O 1
ATOM 1266 N N . PRO A 1 161 ? -13.453 32.795 -50.818 1.00 28.38 161 PRO A N 1
ATOM 1267 C CA . PRO A 1 161 ? -13.426 34.008 -51.638 1.00 28.38 161 PRO A CA 1
ATOM 1268 C C . PRO A 1 161 ? -13.919 35.265 -50.908 1.00 28.38 161 PRO A C 1
ATOM 1270 O O . PRO A 1 161 ? -14.504 35.206 -49.829 1.00 28.38 161 PRO A O 1
ATOM 1273 N N . GLU A 1 162 ? -13.725 36.411 -51.559 1.00 31.61 162 GLU A N 1
ATOM 1274 C CA . GLU A 1 162 ? -14.191 37.726 -51.120 1.00 31.61 162 GLU A CA 1
ATOM 1275 C C . GLU A 1 162 ? -15.725 37.845 -51.134 1.00 31.61 162 GLU A C 1
ATOM 1277 O O . GLU A 1 162 ? -16.334 38.081 -52.175 1.00 31.61 162 GLU A O 1
ATOM 1282 N N . LEU A 1 163 ? -16.350 37.763 -49.960 1.00 32.28 163 LEU A N 1
ATOM 1283 C CA . LEU A 1 163 ? -17.629 38.408 -49.649 1.00 32.28 163 LEU A CA 1
ATOM 1284 C C . LEU A 1 163 ? -17.755 38.529 -48.121 1.00 32.28 163 LEU A C 1
ATOM 1286 O O . LEU A 1 163 ? -17.313 37.643 -47.398 1.00 32.28 163 LEU A O 1
ATOM 1290 N N . LEU A 1 164 ? -18.360 39.625 -47.644 1.00 25.36 164 LEU A N 1
ATOM 1291 C CA . LEU A 1 164 ? -18.529 39.999 -46.223 1.00 25.36 164 LEU A CA 1
ATOM 1292 C C . LEU A 1 164 ? -17.294 40.595 -45.505 1.00 25.36 164 LEU A C 1
ATOM 1294 O O . LEU A 1 164 ? -16.811 40.104 -44.487 1.00 25.36 164 LEU A O 1
ATOM 1298 N N . GLN A 1 165 ? -16.907 41.800 -45.926 1.00 25.58 165 GLN A N 1
ATOM 1299 C CA . GLN A 1 165 ? -16.805 42.912 -44.965 1.00 25.58 165 GLN A CA 1
ATOM 1300 C C . GLN A 1 165 ? -18.012 43.840 -45.214 1.00 25.58 165 GLN A C 1
ATOM 1302 O O . GLN A 1 165 ? -18.398 43.966 -46.377 1.00 25.58 165 GLN A O 1
ATOM 1307 N N . PRO A 1 166 ? -18.634 44.457 -44.184 1.00 33.31 166 PRO A N 1
ATOM 1308 C CA . PRO A 1 166 ? -17.985 44.929 -42.961 1.00 33.31 166 PRO A CA 1
ATOM 1309 C C . PRO A 1 166 ? -18.694 44.528 -41.650 1.00 33.31 166 PRO A C 1
ATOM 1311 O O . PRO A 1 166 ? -19.744 45.066 -41.306 1.00 33.31 166 PRO A O 1
ATOM 1314 N N . ALA A 1 167 ? -18.052 43.687 -40.833 1.00 25.69 167 ALA A N 1
ATOM 1315 C CA . ALA A 1 167 ? -18.437 43.498 -39.434 1.00 25.69 167 ALA A CA 1
ATOM 1316 C C . ALA A 1 167 ? -17.217 43.276 -38.521 1.00 25.69 167 ALA A C 1
ATOM 1318 O O . ALA A 1 167 ? -16.219 42.677 -38.909 1.00 25.69 167 ALA A O 1
ATOM 1319 N N . CYS A 1 168 ? -17.332 43.758 -37.282 1.00 26.44 168 CYS A N 1
ATOM 1320 C CA . CYS A 1 168 ? -16.495 43.428 -36.124 1.00 26.44 168 CYS A CA 1
ATOM 1321 C C . CYS A 1 168 ? -14.964 43.624 -36.200 1.00 26.44 168 CYS A C 1
ATOM 1323 O O . CYS A 1 168 ? -14.180 42.684 -36.344 1.00 26.44 168 CYS A O 1
ATOM 1325 N N . ARG A 1 169 ? -14.531 44.807 -35.728 1.00 27.28 169 ARG A N 1
ATOM 1326 C CA . ARG A 1 169 ? -13.224 44.987 -35.048 1.00 27.28 169 ARG A CA 1
ATOM 1327 C C . ARG A 1 169 ? -13.041 44.057 -33.825 1.00 27.28 169 ARG A C 1
ATOM 1329 O O . ARG A 1 169 ? -11.925 43.922 -33.334 1.00 27.28 169 ARG A O 1
ATOM 1336 N N . HIS A 1 170 ? -14.107 43.398 -33.355 1.00 29.80 170 HIS A N 1
ATOM 1337 C CA . HIS A 1 170 ? -14.081 42.423 -32.260 1.00 29.80 170 HIS A CA 1
ATOM 1338 C C . HIS A 1 170 ? -13.383 41.095 -32.608 1.00 29.80 170 HIS A C 1
ATOM 1340 O O . HIS A 1 170 ? -12.694 40.548 -31.749 1.00 29.80 170 HIS A O 1
ATOM 1346 N N . VAL A 1 171 ? -13.475 40.590 -33.847 1.00 28.56 171 VAL A N 1
ATOM 1347 C CA . VAL A 1 171 ? -12.935 39.252 -34.184 1.00 28.56 171 VAL A CA 1
ATOM 1348 C C . VAL A 1 171 ? -11.401 39.246 -34.206 1.00 28.56 171 VAL A C 1
ATOM 1350 O O . VAL A 1 171 ? -10.783 38.329 -33.672 1.00 28.56 171 VAL A O 1
ATOM 1353 N N . ARG A 1 172 ? -10.759 40.315 -34.707 1.00 25.56 172 ARG A N 1
ATOM 1354 C CA . ARG A 1 172 ? -9.288 40.451 -34.646 1.00 25.56 172 ARG A CA 1
ATOM 1355 C C . ARG A 1 172 ? -8.743 40.569 -33.218 1.00 25.56 172 ARG A C 1
ATOM 1357 O O . ARG A 1 172 ? -7.603 40.181 -32.996 1.00 25.56 172 ARG A O 1
ATOM 1364 N N . ARG A 1 173 ? -9.536 41.061 -32.254 1.00 28.36 173 ARG A N 1
ATOM 1365 C CA . ARG A 1 173 ? -9.172 40.989 -30.829 1.00 28.36 173 ARG A CA 1
ATOM 1366 C C . ARG A 1 173 ? -9.363 39.579 -30.279 1.00 28.36 173 ARG A C 1
ATOM 1368 O O . ARG A 1 173 ? -8.428 39.077 -29.678 1.00 28.36 173 ARG A O 1
ATOM 1375 N N . ARG A 1 174 ? -10.499 38.915 -30.528 1.00 29.58 174 ARG A N 1
ATOM 1376 C CA . ARG A 1 174 ? -10.748 37.561 -29.996 1.00 29.58 174 ARG A CA 1
ATOM 1377 C C . ARG A 1 174 ? -9.755 36.509 -30.508 1.00 29.58 174 ARG A C 1
ATOM 1379 O O . ARG A 1 174 ? -9.285 35.727 -29.700 1.00 29.58 174 ARG A O 1
ATOM 1386 N N . VAL A 1 175 ? -9.335 36.536 -31.778 1.00 27.25 175 VAL A N 1
ATOM 1387 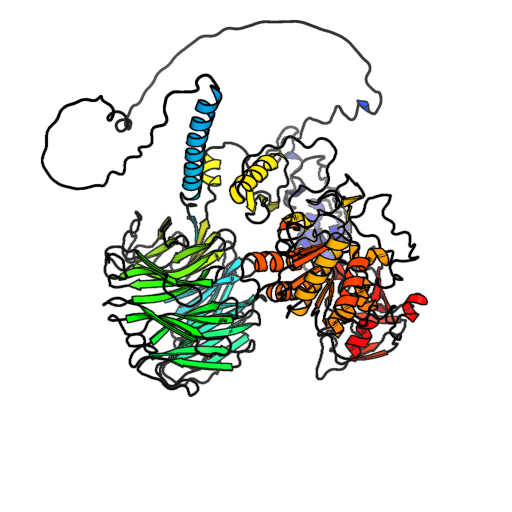C CA . VAL A 1 175 ? -8.311 35.587 -32.282 1.00 27.25 175 VAL A CA 1
ATOM 1388 C C . VAL A 1 175 ? -6.913 35.881 -31.716 1.00 27.25 175 VAL A C 1
ATOM 1390 O O . VAL A 1 175 ? -6.175 34.953 -31.401 1.00 27.25 175 VAL A O 1
ATOM 1393 N N . ALA A 1 176 ? -6.547 37.155 -31.532 1.00 27.16 176 ALA A N 1
ATOM 1394 C CA . ALA A 1 176 ? -5.275 37.516 -30.899 1.00 27.16 176 ALA A CA 1
ATOM 1395 C C . ALA A 1 176 ? -5.255 37.174 -29.398 1.00 27.16 176 ALA A C 1
ATOM 1397 O O . ALA A 1 176 ? -4.240 36.693 -28.903 1.00 27.16 176 ALA A O 1
ATOM 1398 N N . ILE A 1 177 ? -6.380 37.376 -28.701 1.00 33.03 177 ILE A N 1
ATOM 1399 C CA . ILE A 1 177 ? -6.554 37.007 -27.292 1.00 33.03 177 ILE A CA 1
ATOM 1400 C C . ILE A 1 177 ? -6.520 35.483 -27.153 1.00 33.03 177 ILE A C 1
ATOM 1402 O O . ILE A 1 177 ? -5.656 34.993 -26.441 1.00 33.03 177 ILE A O 1
ATOM 1406 N N . ALA A 1 178 ? -7.316 34.733 -27.921 1.00 29.05 178 ALA A N 1
ATOM 1407 C CA . ALA A 1 178 ? -7.324 33.269 -27.890 1.00 29.05 178 ALA A CA 1
ATOM 1408 C C . ALA A 1 178 ? -5.949 32.654 -28.211 1.00 29.05 178 ALA A C 1
ATOM 1410 O O . ALA A 1 178 ? -5.533 31.718 -27.538 1.00 29.05 178 ALA A O 1
ATOM 1411 N N . MET A 1 179 ? -5.192 33.201 -29.174 1.00 27.09 179 MET A N 1
ATOM 1412 C CA . MET A 1 179 ? -3.817 32.742 -29.417 1.00 27.09 179 MET A CA 1
ATOM 1413 C C . MET A 1 179 ? -2.847 33.137 -28.296 1.00 27.09 179 MET A C 1
ATOM 1415 O O . MET A 1 179 ? -1.936 32.366 -28.012 1.00 27.09 179 MET A O 1
ATOM 1419 N N . SER A 1 180 ? -3.037 34.285 -27.633 1.00 32.91 180 SER A N 1
ATOM 1420 C CA . SER A 1 180 ? -2.238 34.671 -26.459 1.00 32.91 180 SER A CA 1
ATOM 1421 C C . SER A 1 180 ? -2.610 33.902 -25.187 1.00 32.91 180 SER A C 1
ATOM 1423 O O . SER A 1 180 ? -1.745 33.682 -24.348 1.00 32.91 180 SER A O 1
ATOM 1425 N N . GLU A 1 181 ? -3.858 33.450 -25.060 1.00 38.28 181 GLU A N 1
ATOM 1426 C CA . GLU A 1 181 ? -4.365 32.666 -23.932 1.00 38.28 181 GLU A CA 1
ATOM 1427 C C . GLU A 1 181 ? -4.061 31.178 -24.101 1.00 38.28 181 GLU A C 1
ATOM 1429 O O . GLU A 1 181 ? -3.677 30.546 -23.127 1.00 38.28 181 GLU A O 1
ATOM 1434 N N . LEU A 1 182 ? -4.068 30.638 -25.326 1.00 32.91 182 LEU A N 1
ATOM 1435 C CA . LEU A 1 182 ? -3.427 29.353 -25.627 1.00 32.91 182 LEU A CA 1
ATOM 1436 C C . LEU A 1 182 ? -1.917 29.414 -25.383 1.00 32.91 182 LEU A C 1
ATOM 1438 O O . LEU A 1 182 ? -1.374 28.481 -24.803 1.00 32.91 182 LEU A O 1
ATOM 1442 N N . TRP A 1 183 ? -1.241 30.515 -25.739 1.00 31.78 183 TRP A N 1
ATOM 1443 C CA . TRP A 1 183 ? 0.168 30.703 -25.375 1.00 31.78 183 TRP A CA 1
ATOM 1444 C C . TRP A 1 183 ? 0.364 30.778 -23.862 1.00 31.78 183 TRP A C 1
ATOM 1446 O O . TRP A 1 183 ? 1.270 30.135 -23.360 1.00 31.78 183 TRP A O 1
ATOM 1456 N N . LEU A 1 184 ? -0.477 31.508 -23.123 1.00 35.62 184 LEU A N 1
ATOM 1457 C CA . LEU A 1 184 ? -0.390 31.618 -21.664 1.00 35.62 184 LEU A CA 1
ATOM 1458 C C . LEU A 1 184 ? -0.795 30.332 -20.944 1.00 35.62 184 LEU A C 1
ATOM 1460 O O . LEU A 1 184 ? -0.213 30.051 -19.908 1.00 35.62 184 LEU A O 1
ATOM 1464 N N . LEU A 1 185 ? -1.727 29.536 -21.468 1.00 37.72 185 LEU A N 1
ATOM 1465 C CA . LEU A 1 185 ? -2.102 28.233 -20.912 1.00 37.72 185 LEU A CA 1
ATOM 1466 C C . LEU A 1 185 ? -1.086 27.152 -21.261 1.00 37.72 185 LEU A C 1
ATOM 1468 O O . LEU A 1 185 ? -0.787 26.326 -20.407 1.00 37.72 185 LEU A O 1
ATOM 1472 N N . MET A 1 186 ? -0.484 27.188 -22.452 1.00 33.00 186 MET A N 1
ATOM 1473 C CA . MET A 1 186 ? 0.699 26.379 -22.747 1.00 33.00 186 MET A CA 1
ATOM 1474 C C . MET A 1 186 ? 1.884 26.818 -21.891 1.00 33.00 186 MET A C 1
ATOM 1476 O O . MET A 1 186 ? 2.562 25.951 -21.362 1.00 33.00 186 MET A O 1
ATOM 1480 N N . LEU A 1 187 ? 2.082 28.119 -21.656 1.00 34.78 187 LEU A N 1
ATOM 1481 C CA . LEU A 1 187 ? 3.114 28.627 -20.752 1.00 34.78 187 LEU A CA 1
ATOM 1482 C C . LEU A 1 187 ? 2.818 28.249 -19.295 1.00 34.78 187 LEU A C 1
ATOM 1484 O O . LEU A 1 187 ? 3.743 27.876 -18.600 1.00 34.78 187 LEU A O 1
ATOM 1488 N N . PHE A 1 188 ? 1.568 28.280 -18.821 1.00 38.81 188 PHE A N 1
ATOM 1489 C CA . PHE A 1 188 ? 1.194 27.862 -17.461 1.00 38.81 188 PHE A CA 1
ATOM 1490 C C . PHE A 1 188 ? 1.264 26.344 -17.283 1.00 38.81 188 PHE A C 1
ATOM 1492 O O . PHE A 1 188 ? 1.754 25.883 -16.259 1.00 38.81 188 PHE A O 1
ATOM 1499 N N . ALA A 1 189 ? 0.851 25.557 -18.277 1.00 34.72 189 ALA A N 1
ATOM 1500 C CA . ALA A 1 189 ? 1.044 24.111 -18.276 1.00 34.72 189 ALA A CA 1
ATOM 1501 C C . ALA A 1 189 ? 2.535 23.752 -18.368 1.00 34.72 189 ALA A C 1
ATOM 1503 O O . ALA A 1 189 ? 2.972 22.836 -17.686 1.00 34.72 189 ALA A O 1
ATOM 1504 N N . GLN A 1 190 ? 3.335 24.501 -19.133 1.00 30.75 190 GLN A N 1
ATOM 1505 C CA . GLN A 1 190 ? 4.795 24.390 -19.143 1.00 30.75 190 GLN A CA 1
ATOM 1506 C C . GLN A 1 190 ? 5.441 24.952 -17.871 1.00 30.75 190 GLN A C 1
ATOM 1508 O O . GLN A 1 190 ? 6.504 24.479 -17.526 1.00 30.75 190 GLN A O 1
ATOM 1513 N N . LEU A 1 191 ? 4.830 25.889 -17.140 1.00 33.22 191 LEU A N 1
ATOM 1514 C CA . LEU A 1 191 ? 5.333 26.425 -15.862 1.00 33.22 191 LEU A CA 1
ATOM 1515 C C . LEU A 1 191 ? 4.930 25.569 -14.653 1.00 33.22 191 LEU A C 1
ATOM 1517 O O . LEU A 1 191 ? 5.588 25.653 -13.627 1.00 33.22 191 LEU A O 1
ATOM 1521 N N . TRP A 1 192 ? 3.886 24.744 -14.776 1.00 41.28 192 TRP A N 1
ATOM 1522 C CA . TRP A 1 192 ? 3.518 23.709 -13.799 1.00 41.28 192 TRP A CA 1
ATOM 1523 C C . TRP A 1 192 ? 4.200 22.360 -14.111 1.00 41.28 192 TRP A C 1
ATOM 1525 O O . TRP A 1 192 ? 4.397 21.549 -13.211 1.00 41.28 192 TRP A O 1
ATOM 1535 N N . ARG A 1 193 ? 4.575 22.117 -15.380 1.00 38.22 193 ARG A N 1
ATOM 1536 C CA . ARG A 1 193 ? 5.440 20.998 -15.815 1.00 38.22 193 ARG A CA 1
ATOM 1537 C C . ARG A 1 193 ? 6.935 21.326 -15.794 1.00 38.22 193 ARG A C 1
ATOM 1539 O O . ARG A 1 193 ? 7.743 20.408 -15.820 1.00 38.22 193 ARG A O 1
ATOM 1546 N N . LEU A 1 194 ? 7.321 22.601 -15.736 1.00 36.94 194 LEU A N 1
ATOM 1547 C CA . LEU A 1 194 ? 8.635 23.001 -15.237 1.00 36.94 194 LEU A CA 1
ATOM 1548 C C . LEU A 1 194 ? 8.654 22.521 -13.791 1.00 36.94 194 LEU A C 1
ATOM 1550 O O . LEU A 1 194 ? 7.831 22.972 -12.994 1.00 36.94 194 LEU A O 1
ATOM 1554 N N . GLY A 1 195 ? 9.487 21.510 -13.539 1.00 43.69 195 GLY A N 1
ATOM 1555 C CA . GLY A 1 195 ? 9.348 20.625 -12.391 1.00 43.69 195 GLY A CA 1
ATOM 1556 C C . GLY A 1 195 ? 9.165 21.380 -11.080 1.00 43.69 195 GLY A C 1
ATOM 1557 O O . GLY A 1 195 ? 9.774 22.426 -10.856 1.00 43.69 195 GLY A O 1
ATOM 1558 N N . ALA A 1 196 ? 8.338 20.827 -10.193 1.00 49.81 196 ALA A N 1
ATOM 1559 C CA . ALA A 1 196 ? 8.417 21.201 -8.790 1.00 49.81 196 ALA A CA 1
ATOM 1560 C C . ALA A 1 196 ? 9.830 20.836 -8.321 1.00 49.81 196 ALA A C 1
ATOM 1562 O O . ALA A 1 196 ? 10.111 19.647 -8.174 1.00 49.81 196 ALA A O 1
ATOM 1563 N N . ASP A 1 197 ? 10.717 21.829 -8.170 1.00 61.03 197 ASP A N 1
ATOM 1564 C CA . ASP A 1 197 ? 12.110 21.571 -7.801 1.00 61.03 197 ASP A CA 1
ATOM 1565 C C . ASP A 1 197 ? 12.094 20.797 -6.476 1.00 61.03 197 ASP A C 1
ATOM 1567 O O . ASP A 1 197 ? 11.530 21.278 -5.486 1.00 61.03 197 ASP A O 1
ATOM 1571 N N . LEU A 1 198 ? 12.658 19.593 -6.441 1.00 78.31 198 LEU A N 1
ATOM 1572 C CA . LEU A 1 198 ? 12.759 18.841 -5.198 1.00 78.31 198 LEU A CA 1
ATOM 1573 C C . LEU A 1 198 ? 13.974 19.350 -4.435 1.00 78.31 198 LEU A C 1
ATOM 1575 O O . LEU A 1 198 ? 15.121 19.157 -4.816 1.00 78.31 198 LEU A O 1
ATOM 1579 N N . THR A 1 199 ? 13.699 20.068 -3.353 1.00 85.38 199 THR A N 1
ATOM 1580 C CA . THR A 1 199 ? 14.728 20.640 -2.497 1.00 85.38 199 THR A CA 1
ATOM 1581 C C . THR A 1 199 ? 15.018 19.662 -1.378 1.00 85.38 199 THR A C 1
ATOM 1583 O O . THR A 1 199 ? 14.135 19.375 -0.570 1.00 85.38 199 THR A O 1
ATOM 1586 N N . TRP A 1 200 ? 16.254 19.176 -1.308 1.00 89.31 200 TRP A N 1
ATOM 1587 C CA . TRP A 1 200 ? 16.772 18.493 -0.125 1.00 89.31 200 TRP A CA 1
ATOM 1588 C C . TRP A 1 200 ? 16.434 19.286 1.152 1.00 89.31 200 TRP A C 1
ATOM 1590 O O . TRP A 1 200 ? 16.656 20.497 1.201 1.00 89.31 200 TRP A O 1
ATOM 1600 N N . GLU A 1 201 ? 15.855 18.616 2.153 1.00 91.06 201 GLU A N 1
ATOM 1601 C CA . GLU A 1 201 ? 15.427 19.232 3.417 1.00 91.06 201 GLU A CA 1
ATOM 1602 C C . GLU A 1 201 ? 16.315 18.791 4.586 1.00 91.06 201 GLU A C 1
ATOM 1604 O O . GLU A 1 201 ? 16.762 19.637 5.361 1.00 91.06 201 GLU A O 1
ATOM 1609 N N . TRP A 1 202 ? 16.594 17.489 4.708 1.00 93.00 202 TRP A N 1
ATOM 1610 C CA . TRP A 1 202 ? 17.517 16.948 5.709 1.00 93.00 202 TRP A CA 1
ATOM 1611 C C . TRP A 1 202 ? 18.037 15.552 5.337 1.00 93.00 202 TRP A C 1
ATOM 1613 O O . TRP A 1 202 ? 17.374 14.795 4.625 1.00 93.00 202 TRP A O 1
ATOM 1623 N N . THR A 1 203 ? 19.194 15.198 5.906 1.00 94.19 203 THR A N 1
ATOM 1624 C CA . THR A 1 203 ? 19.782 13.847 5.914 1.00 94.19 203 THR A CA 1
ATOM 1625 C C . THR A 1 203 ? 20.093 13.461 7.362 1.00 94.19 203 THR A C 1
ATOM 1627 O O . THR A 1 203 ? 20.609 14.273 8.128 1.00 94.19 203 THR A O 1
ATOM 1630 N N . SER A 1 204 ? 19.754 12.232 7.744 1.00 93.69 204 SER A N 1
ATOM 1631 C CA . SER A 1 204 ? 19.964 11.635 9.063 1.00 93.69 204 SER A CA 1
ATOM 1632 C C . SER A 1 204 ? 20.790 10.362 8.869 1.00 93.69 204 SER A C 1
ATOM 1634 O O . SER A 1 204 ? 20.267 9.328 8.454 1.00 93.69 204 SER A O 1
ATOM 1636 N N . GLN A 1 205 ? 22.100 10.472 9.097 1.00 93.31 205 GLN A N 1
ATOM 1637 C CA . GLN A 1 205 ? 23.085 9.400 8.923 1.00 93.31 205 GLN A CA 1
ATOM 1638 C C . GLN A 1 205 ? 23.491 8.823 10.283 1.00 93.31 205 GLN A C 1
ATOM 1640 O O . GLN A 1 205 ? 23.695 9.590 11.232 1.00 93.31 205 GLN A O 1
ATOM 1645 N N . ARG A 1 206 ? 23.587 7.492 10.387 1.00 91.25 206 ARG A N 1
ATOM 1646 C CA . ARG A 1 206 ? 24.005 6.777 11.603 1.00 91.25 206 ARG A CA 1
ATOM 1647 C C . ARG A 1 206 ? 24.707 5.458 11.261 1.00 91.25 206 ARG A C 1
ATOM 1649 O O . ARG A 1 206 ? 24.227 4.721 10.407 1.00 91.25 206 ARG A O 1
ATOM 1656 N N . GLY A 1 207 ? 25.757 5.118 12.004 1.00 89.94 207 GLY A N 1
ATOM 1657 C CA . GLY A 1 207 ? 26.504 3.872 11.831 1.00 89.94 207 GLY A CA 1
ATOM 1658 C C . GLY A 1 207 ? 27.167 3.358 13.113 1.00 89.94 207 GLY A C 1
ATOM 1659 O O . GLY A 1 207 ? 27.165 4.010 14.162 1.00 89.94 207 GLY A O 1
ATOM 1660 N N . THR A 1 208 ? 27.725 2.163 12.995 1.00 91.06 208 THR A N 1
ATOM 1661 C CA . THR A 1 208 ? 28.765 1.537 13.815 1.00 91.06 208 THR A CA 1
ATOM 1662 C C . THR A 1 208 ? 30.147 1.907 13.252 1.00 91.06 208 THR A C 1
ATOM 1664 O O . THR A 1 208 ? 30.261 2.810 12.432 1.00 91.06 208 THR A O 1
ATOM 1667 N N . SER A 1 209 ? 31.217 1.219 13.665 1.00 89.50 209 SER A N 1
ATOM 1668 C CA . SER A 1 209 ? 32.522 1.306 12.991 1.00 89.50 209 SER A CA 1
ATOM 1669 C C . SER A 1 209 ? 32.641 0.430 11.733 1.00 89.50 209 SER A C 1
ATOM 1671 O O . SER A 1 209 ? 33.689 0.447 11.093 1.00 89.50 209 SER A O 1
ATOM 1673 N N . GLU A 1 210 ? 31.609 -0.343 11.388 1.00 91.38 210 GLU A N 1
ATOM 1674 C CA . GLU A 1 210 ? 31.645 -1.399 10.372 1.00 91.38 210 GLU A CA 1
ATOM 1675 C C . GLU A 1 210 ? 30.687 -1.078 9.200 1.00 91.38 210 GLU A C 1
ATOM 1677 O O . GLU A 1 210 ? 30.740 0.023 8.658 1.00 91.38 210 GLU A O 1
ATOM 1682 N N . TRP A 1 211 ? 29.860 -2.030 8.754 1.00 90.31 211 TRP A N 1
ATOM 1683 C CA . TRP A 1 211 ? 28.996 -1.900 7.575 1.00 90.31 211 TRP A CA 1
ATOM 1684 C C . TRP A 1 211 ? 27.519 -2.035 7.944 1.00 90.31 211 TRP A C 1
ATOM 1686 O O . TRP A 1 211 ? 27.089 -3.114 8.370 1.00 90.31 211 TRP A O 1
ATOM 1696 N N . ASP A 1 212 ? 26.756 -0.968 7.708 1.00 93.25 212 ASP A N 1
ATOM 1697 C CA . ASP A 1 212 ? 25.350 -0.848 8.079 1.00 93.25 212 ASP A CA 1
ATOM 1698 C C . ASP A 1 212 ? 24.499 -0.389 6.890 1.00 93.25 212 ASP A C 1
ATOM 1700 O O . ASP A 1 212 ? 24.684 0.684 6.312 1.00 93.25 212 ASP A O 1
ATOM 1704 N N . TYR A 1 213 ? 23.514 -1.207 6.530 1.00 94.56 213 TYR A N 1
ATOM 1705 C CA . TYR A 1 213 ? 22.741 -1.044 5.306 1.00 94.56 213 TYR A CA 1
ATOM 1706 C C . TYR A 1 213 ? 21.265 -0.850 5.625 1.00 94.56 213 TYR A C 1
ATOM 1708 O O . TYR A 1 213 ? 20.595 -1.806 6.010 1.00 94.56 213 TYR A O 1
ATOM 1716 N N . ALA A 1 214 ? 20.703 0.336 5.378 1.00 96.69 214 ALA A N 1
ATOM 1717 C CA . ALA A 1 214 ? 19.251 0.448 5.254 1.00 96.69 214 ALA A CA 1
ATOM 1718 C C . ALA A 1 214 ? 18.802 -0.171 3.920 1.00 96.69 214 ALA A C 1
ATOM 1720 O O . ALA A 1 214 ? 19.278 0.210 2.847 1.00 96.69 214 ALA A O 1
ATOM 1721 N N . THR A 1 215 ? 17.886 -1.137 3.989 1.00 97.31 215 THR A N 1
ATOM 1722 C CA . THR A 1 215 ? 17.411 -1.905 2.825 1.00 97.31 215 THR A CA 1
ATOM 1723 C C . THR A 1 215 ? 15.939 -1.674 2.514 1.00 97.31 215 THR A C 1
ATOM 1725 O O . THR A 1 215 ? 15.522 -1.911 1.388 1.00 97.31 215 THR A O 1
ATOM 1728 N N . ALA A 1 216 ? 15.138 -1.255 3.497 1.00 97.81 216 ALA A N 1
ATOM 1729 C CA . ALA A 1 216 ? 13.708 -1.012 3.332 1.00 97.81 216 ALA A CA 1
ATOM 1730 C C . ALA A 1 216 ? 13.242 0.168 4.194 1.00 97.81 216 ALA A C 1
ATOM 1732 O O . ALA A 1 216 ? 13.716 0.347 5.315 1.00 97.81 216 ALA A O 1
ATOM 1733 N N . LEU A 1 217 ? 12.282 0.941 3.685 1.00 97.81 217 LEU A N 1
ATOM 1734 C CA . LEU A 1 217 ? 11.671 2.086 4.362 1.00 97.81 217 LEU A CA 1
ATOM 1735 C C . LEU A 1 217 ? 10.149 2.041 4.173 1.00 97.81 217 LEU A C 1
ATOM 1737 O O . LEU A 1 217 ? 9.666 1.739 3.081 1.0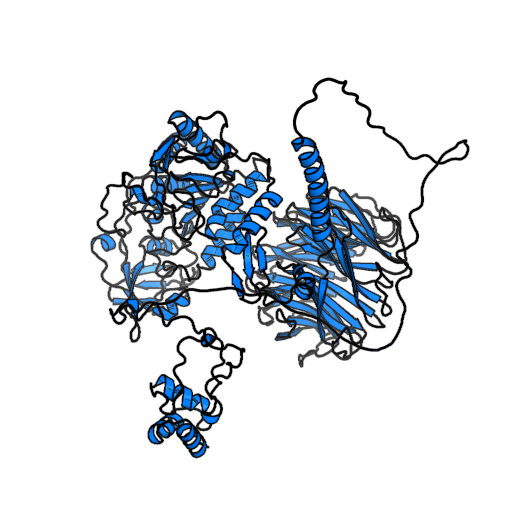0 97.81 217 LEU A O 1
ATOM 1741 N N . GLN A 1 218 ? 9.403 2.375 5.225 1.00 97.75 218 GLN A N 1
ATOM 1742 C CA . GLN A 1 218 ? 7.986 2.732 5.146 1.00 97.75 218 GLN A CA 1
ATOM 1743 C C . GLN A 1 218 ? 7.672 3.984 5.958 1.00 97.75 218 GLN A C 1
ATOM 1745 O O . GLN A 1 218 ? 8.400 4.349 6.881 1.00 97.75 218 GLN A O 1
ATOM 1750 N N . LEU A 1 219 ? 6.544 4.605 5.619 1.00 95.56 219 LEU A N 1
ATOM 1751 C CA . LEU A 1 219 ? 5.889 5.621 6.434 1.00 95.56 219 LEU A CA 1
ATOM 1752 C C . LEU A 1 219 ? 4.717 4.970 7.178 1.00 95.56 219 LEU A C 1
ATOM 1754 O O . LEU A 1 219 ? 3.992 4.167 6.589 1.00 95.56 219 LEU A O 1
ATOM 1758 N N . ASP A 1 220 ? 4.517 5.302 8.452 1.00 89.06 220 ASP A N 1
ATOM 1759 C CA . ASP A 1 220 ? 3.318 4.883 9.184 1.00 89.06 220 ASP A CA 1
ATOM 1760 C C . ASP A 1 220 ? 2.133 5.849 8.969 1.00 89.06 220 ASP A C 1
ATOM 1762 O O . ASP A 1 220 ? 2.215 6.831 8.228 1.00 89.06 220 ASP A O 1
ATOM 1766 N N . THR A 1 221 ? 0.997 5.574 9.615 1.00 83.94 221 THR A N 1
ATOM 1767 C CA . THR A 1 221 ? -0.209 6.425 9.554 1.00 83.94 221 THR A CA 1
ATOM 1768 C C . THR A 1 221 ? -0.001 7.815 10.161 1.00 83.94 221 THR A C 1
ATOM 1770 O O . THR A 1 221 ? -0.700 8.764 9.801 1.00 83.94 221 THR A O 1
ATOM 1773 N N . GLU A 1 222 ? 0.985 7.956 11.045 1.00 84.50 222 GLU A N 1
ATOM 1774 C CA . GLU A 1 222 ? 1.455 9.220 11.599 1.00 84.50 222 GLU A CA 1
ATOM 1775 C C . GLU A 1 222 ? 2.526 9.869 10.713 1.00 84.50 222 GLU A C 1
ATOM 1777 O O . GLU A 1 222 ? 2.996 10.948 11.052 1.00 84.50 222 GLU A O 1
ATOM 1782 N N . GLY A 1 223 ? 2.854 9.320 9.539 1.00 86.75 223 GLY A N 1
ATOM 1783 C CA . GLY A 1 223 ? 3.858 9.849 8.609 1.00 86.75 223 GLY A CA 1
ATOM 1784 C C . GLY A 1 223 ? 5.297 9.756 9.122 1.00 86.75 223 GLY A C 1
ATOM 1785 O O . GLY A 1 223 ? 6.197 10.333 8.511 1.00 86.75 223 GLY A O 1
ATOM 1786 N N . ASP A 1 224 ? 5.510 9.064 10.237 1.00 94.50 224 ASP A N 1
ATOM 1787 C CA . ASP A 1 224 ? 6.825 8.786 10.788 1.00 94.50 224 ASP A CA 1
ATOM 1788 C C . ASP A 1 224 ? 7.495 7.662 9.997 1.00 94.50 224 ASP A C 1
ATOM 1790 O O . ASP A 1 224 ? 6.846 6.758 9.468 1.00 94.50 224 ASP A O 1
ATOM 1794 N N . ILE A 1 225 ? 8.820 7.707 9.936 1.00 97.69 225 ILE A N 1
ATOM 1795 C CA . ILE A 1 225 ? 9.623 6.878 9.044 1.00 97.69 225 ILE A CA 1
ATOM 1796 C C . ILE A 1 225 ? 10.129 5.670 9.826 1.00 97.69 225 ILE A C 1
ATOM 1798 O O . ILE A 1 225 ? 10.786 5.828 10.856 1.00 97.69 225 ILE A O 1
ATOM 1802 N N . VAL A 1 226 ? 9.865 4.466 9.326 1.00 98.19 226 VAL A N 1
ATOM 1803 C CA . VAL A 1 226 ? 10.417 3.217 9.859 1.00 98.19 226 VAL A CA 1
ATOM 1804 C C . VAL A 1 226 ? 11.336 2.598 8.815 1.00 98.19 226 VAL A C 1
ATOM 1806 O O . VAL A 1 226 ? 10.947 2.419 7.661 1.00 98.19 226 VAL A O 1
ATOM 1809 N N . VAL A 1 227 ? 12.552 2.261 9.228 1.00 98.00 227 VAL A N 1
ATOM 1810 C CA . VAL A 1 227 ? 13.595 1.680 8.378 1.00 98.00 227 VAL A CA 1
ATOM 1811 C C . VAL A 1 227 ? 13.994 0.316 8.914 1.00 98.00 227 VAL A C 1
ATOM 1813 O O . VAL A 1 227 ? 14.176 0.161 10.122 1.00 98.00 227 VAL A O 1
ATOM 1816 N N . ALA A 1 228 ? 14.153 -0.650 8.010 1.00 97.75 228 ALA A N 1
ATOM 1817 C CA . ALA A 1 228 ? 14.796 -1.930 8.276 1.00 97.75 228 ALA A CA 1
ATOM 1818 C C . ALA A 1 228 ? 16.079 -2.077 7.465 1.00 97.75 228 ALA A C 1
ATOM 1820 O O . ALA A 1 228 ? 16.222 -1.521 6.368 1.00 97.75 228 ALA A O 1
ATOM 1821 N N . GLY A 1 229 ? 16.979 -2.892 7.992 1.00 96.19 229 GLY A N 1
ATOM 1822 C CA . GLY A 1 229 ? 18.258 -3.165 7.373 1.00 96.19 229 GLY A CA 1
ATOM 1823 C C . GLY A 1 229 ? 19.050 -4.215 8.129 1.00 96.19 229 GLY A C 1
ATOM 1824 O O . GLY A 1 229 ? 18.502 -4.922 8.981 1.00 96.19 229 GLY A O 1
ATOM 1825 N N . ASP A 1 230 ? 20.339 -4.291 7.822 1.00 93.69 230 ASP A N 1
ATOM 1826 C CA . ASP A 1 230 ? 21.288 -5.101 8.574 1.00 93.69 230 ASP A CA 1
ATOM 1827 C C . ASP A 1 230 ? 22.522 -4.302 9.006 1.00 93.69 230 ASP A C 1
ATOM 1829 O O . ASP A 1 230 ? 22.920 -3.349 8.337 1.00 93.69 230 ASP A O 1
ATOM 1833 N N . VAL A 1 231 ? 23.034 -4.641 10.192 1.00 92.69 231 VAL A N 1
ATOM 1834 C CA . VAL A 1 231 ? 24.032 -3.877 10.957 1.00 92.69 231 VAL A CA 1
ATOM 1835 C C . VAL A 1 231 ? 25.158 -4.795 11.422 1.00 92.69 231 VAL A C 1
ATOM 1837 O O . VAL A 1 231 ? 24.902 -5.890 11.933 1.00 92.69 231 VAL A O 1
ATOM 1840 N N . SER A 1 232 ? 26.402 -4.340 11.286 1.00 89.75 232 SER A N 1
ATOM 1841 C CA . SER A 1 232 ? 27.586 -5.073 11.745 1.00 89.75 232 SER A CA 1
ATOM 1842 C C . SER A 1 232 ? 28.070 -4.513 13.087 1.00 89.75 232 SER A C 1
ATOM 1844 O O . SER A 1 232 ? 28.796 -3.530 13.151 1.00 89.75 232 SER A O 1
ATOM 1846 N N . GLY A 1 233 ? 27.680 -5.144 14.194 1.00 85.31 233 GLY A N 1
ATOM 1847 C CA . GLY A 1 233 ? 28.044 -4.719 15.549 1.00 85.31 233 GLY A CA 1
ATOM 1848 C C . GLY A 1 233 ? 26.852 -4.219 16.367 1.00 85.31 233 GLY A C 1
ATOM 1849 O O . GLY A 1 233 ? 25.693 -4.386 15.995 1.00 85.31 233 GLY A O 1
ATOM 1850 N N . SER A 1 234 ? 27.132 -3.650 17.541 1.00 81.56 234 SER A N 1
ATOM 1851 C CA . SER A 1 234 ? 26.108 -3.206 18.497 1.00 81.56 234 SER A CA 1
ATOM 1852 C C . SER A 1 234 ? 25.602 -1.798 18.183 1.00 81.56 234 SER A C 1
ATOM 1854 O O . SER A 1 234 ? 26.242 -0.809 18.549 1.00 81.56 234 SER A O 1
ATOM 1856 N N . PHE A 1 235 ? 24.411 -1.677 17.593 1.00 78.44 235 PHE A N 1
ATOM 1857 C CA . PHE A 1 235 ? 23.783 -0.374 17.376 1.00 78.44 235 PHE A CA 1
ATOM 1858 C C . PHE A 1 235 ? 23.137 0.160 18.654 1.00 78.44 235 PHE A C 1
ATOM 1860 O O . PHE A 1 235 ? 22.361 -0.541 19.299 1.00 78.44 235 PHE A O 1
ATOM 1867 N N . SER A 1 236 ? 23.367 1.431 19.003 1.00 73.75 236 SER A N 1
ATOM 1868 C CA . SER A 1 236 ? 22.610 2.126 20.068 1.00 73.75 236 SER A CA 1
ATOM 1869 C C . SER A 1 236 ? 22.539 1.365 21.416 1.00 73.75 236 SER A C 1
ATOM 1871 O O . SER A 1 236 ? 21.495 1.352 22.063 1.00 73.75 236 SER A O 1
ATOM 1873 N N . ASN A 1 237 ? 23.639 0.726 21.838 1.00 72.25 237 ASN A N 1
ATOM 1874 C CA . ASN A 1 237 ? 23.745 -0.132 23.037 1.00 72.25 237 ASN A CA 1
ATOM 1875 C C . ASN A 1 237 ? 22.889 -1.420 23.032 1.00 72.25 237 ASN A C 1
ATOM 1877 O O . ASN A 1 237 ? 22.686 -2.026 24.085 1.00 72.25 237 ASN A O 1
ATOM 1881 N N . THR A 1 238 ? 22.406 -1.874 21.875 1.00 78.69 238 THR A N 1
ATOM 1882 C CA . THR A 1 238 ? 21.767 -3.194 21.742 1.00 78.69 238 THR A CA 1
ATOM 1883 C C . THR A 1 238 ? 22.805 -4.325 21.679 1.00 78.69 238 THR A C 1
ATOM 1885 O O . THR A 1 238 ? 24.003 -4.095 21.497 1.00 78.69 238 THR A O 1
ATOM 1888 N N . THR A 1 239 ? 22.368 -5.570 21.880 1.00 78.50 239 THR A N 1
ATOM 1889 C CA . THR A 1 239 ? 23.244 -6.750 21.824 1.00 78.50 239 THR A CA 1
ATOM 1890 C C . THR A 1 239 ? 23.437 -7.209 20.383 1.00 78.50 239 THR A C 1
ATOM 1892 O O . THR A 1 239 ? 22.454 -7.484 19.702 1.00 78.50 239 THR A O 1
ATOM 1895 N N . HIS A 1 240 ? 24.697 -7.330 19.960 1.00 82.19 240 HIS A N 1
ATOM 1896 C CA . HIS A 1 240 ? 25.085 -7.957 18.697 1.00 82.19 240 HIS A CA 1
ATOM 1897 C C . HIS A 1 240 ? 25.320 -9.458 18.898 1.00 82.19 240 HIS A C 1
ATOM 1899 O O . HIS A 1 240 ? 25.957 -9.849 19.881 1.00 82.19 240 HIS A O 1
ATOM 1905 N N . PHE A 1 241 ? 24.778 -10.299 18.014 1.00 78.12 241 PHE A N 1
ATOM 1906 C CA . PHE A 1 241 ? 24.793 -11.762 18.185 1.00 78.12 241 PHE A CA 1
ATOM 1907 C C . PHE A 1 241 ? 25.624 -12.513 17.140 1.00 78.12 241 PHE A C 1
ATOM 1909 O O . PHE A 1 241 ? 26.116 -13.612 17.433 1.00 78.12 241 PHE A O 1
ATOM 1916 N N . GLY A 1 242 ? 25.762 -11.942 15.944 1.00 83.88 242 GLY A N 1
ATOM 1917 C CA . GLY A 1 242 ? 26.243 -12.645 14.765 1.00 83.88 242 GLY A CA 1
ATOM 1918 C C . GLY A 1 242 ? 27.342 -11.919 13.992 1.00 83.88 242 GLY A C 1
ATOM 1919 O O . GLY A 1 242 ? 28.292 -11.399 14.571 1.00 83.88 242 GLY A O 1
ATOM 1920 N N . ALA A 1 243 ? 27.242 -11.945 12.662 1.00 87.00 243 ALA A N 1
ATOM 1921 C CA . ALA A 1 243 ? 28.081 -11.127 11.780 1.00 87.00 243 ALA A CA 1
ATOM 1922 C C . ALA A 1 243 ? 27.344 -9.822 11.459 1.00 87.00 243 ALA A C 1
ATOM 1924 O O . ALA A 1 243 ? 27.755 -8.753 11.908 1.00 87.00 243 ALA A O 1
ATOM 1925 N N . ASN A 1 244 ? 26.181 -9.957 10.822 1.00 92.12 244 ASN A N 1
ATOM 1926 C CA . ASN A 1 244 ? 25.206 -8.893 10.637 1.00 92.12 244 ASN A CA 1
ATOM 1927 C C . ASN A 1 244 ? 23.929 -9.307 11.372 1.00 92.12 244 ASN A C 1
ATOM 1929 O O . ASN A 1 244 ? 23.498 -10.451 11.218 1.00 92.12 244 ASN A O 1
ATOM 1933 N N . ASP A 1 245 ? 23.320 -8.391 12.116 1.00 93.50 245 ASP A N 1
ATOM 1934 C CA . ASP A 1 245 ? 21.996 -8.586 12.710 1.00 93.50 245 ASP A CA 1
ATOM 1935 C C . ASP A 1 245 ? 20.957 -7.737 11.961 1.00 93.50 245 ASP A C 1
ATOM 1937 O O . ASP A 1 245 ? 21.291 -6.714 11.364 1.00 93.50 245 ASP A O 1
ATOM 1941 N N . VAL A 1 246 ? 19.675 -8.097 12.054 1.00 95.12 246 VAL A N 1
ATOM 1942 C CA . VAL A 1 246 ? 18.574 -7.254 11.569 1.00 95.12 246 VAL A CA 1
ATOM 1943 C C . VAL A 1 246 ? 18.392 -6.067 12.508 1.00 95.12 246 VAL A C 1
ATOM 1945 O O . VAL A 1 246 ? 18.320 -6.245 13.727 1.00 95.12 246 VAL A O 1
ATOM 1948 N N . PHE A 1 247 ? 18.215 -4.869 11.953 1.00 95.06 247 PHE A N 1
ATOM 1949 C CA . PHE A 1 247 ? 17.763 -3.708 12.718 1.00 95.06 247 PHE A CA 1
ATOM 1950 C C . PHE A 1 247 ? 16.413 -3.170 12.234 1.00 95.06 247 PHE A C 1
ATOM 1952 O O . PHE A 1 247 ? 16.026 -3.305 11.072 1.00 95.06 247 PHE A O 1
ATOM 1959 N N . LEU A 1 248 ? 15.729 -2.501 13.158 1.00 96.38 248 LEU A N 1
ATOM 1960 C CA . LEU A 1 248 ? 14.615 -1.593 12.939 1.00 96.38 248 LEU A CA 1
ATOM 1961 C C . LEU A 1 248 ? 14.919 -0.255 13.607 1.00 96.38 248 LEU A C 1
ATOM 1963 O O . LEU A 1 248 ? 15.365 -0.216 14.755 1.00 96.38 248 LEU A O 1
ATOM 1967 N N . MET A 1 249 ? 14.625 0.844 12.922 1.00 95.25 249 MET A N 1
ATOM 1968 C CA . MET A 1 249 ? 14.722 2.193 13.477 1.00 95.25 249 MET A CA 1
ATOM 1969 C C . MET A 1 249 ? 13.498 3.017 13.111 1.00 95.25 249 MET A C 1
ATOM 1971 O O . MET A 1 249 ? 13.040 2.970 11.970 1.00 95.25 249 MET A O 1
ATOM 1975 N N . LYS A 1 250 ? 13.015 3.821 14.062 1.00 96.31 250 LYS A N 1
ATOM 1976 C CA . LYS A 1 250 ? 11.981 4.832 13.818 1.00 96.31 250 LYS A CA 1
ATOM 1977 C C . LYS A 1 250 ? 12.568 6.234 13.915 1.00 96.31 250 LYS A C 1
ATOM 1979 O O . LYS A 1 250 ? 13.312 6.545 14.847 1.00 96.31 250 LYS A O 1
ATOM 1984 N N . PHE A 1 251 ? 12.175 7.090 12.984 1.00 95.06 251 PHE A N 1
ATOM 1985 C CA . PHE A 1 251 ? 12.417 8.526 12.978 1.00 95.06 251 PHE A CA 1
ATOM 1986 C C . PHE A 1 251 ? 11.071 9.238 12.879 1.00 95.06 251 PHE A C 1
ATOM 1988 O O . PHE A 1 251 ? 10.155 8.735 12.228 1.00 95.06 251 PHE A O 1
ATOM 1995 N N . ASN A 1 252 ? 10.946 10.414 13.487 1.00 92.88 252 ASN A N 1
ATOM 1996 C CA . ASN A 1 252 ? 9.762 11.233 13.265 1.00 92.88 252 ASN A CA 1
ATOM 1997 C C . ASN A 1 252 ? 9.781 11.893 11.871 1.00 92.88 252 ASN A C 1
ATOM 1999 O O . ASN A 1 252 ? 10.818 11.909 11.201 1.00 92.88 252 ASN A O 1
ATOM 2003 N N . ARG A 1 253 ? 8.662 12.500 11.450 1.00 86.88 253 ARG A N 1
ATOM 2004 C CA . ARG A 1 253 ? 8.549 13.302 10.202 1.00 86.88 253 ARG A CA 1
ATOM 2005 C C . ARG A 1 253 ? 9.698 14.294 9.940 1.00 86.88 253 ARG A C 1
ATOM 2007 O O . ARG A 1 253 ? 9.968 14.629 8.785 1.00 86.88 253 ARG A O 1
ATOM 2014 N N . SER A 1 254 ? 10.347 14.786 10.995 1.00 87.31 254 SER A N 1
ATOM 2015 C CA . SER A 1 254 ? 11.444 15.764 10.947 1.00 87.31 254 SER A CA 1
ATOM 2016 C C . SER A 1 254 ? 12.840 15.122 10.911 1.00 87.31 254 SER A C 1
ATOM 2018 O O . SER A 1 254 ? 13.830 15.821 11.104 1.00 87.31 254 SER A O 1
ATOM 2020 N N . GLY A 1 255 ? 12.941 13.799 10.738 1.00 89.06 255 GLY A N 1
ATOM 2021 C CA . GLY A 1 255 ? 14.212 13.064 10.700 1.00 89.06 255 GLY A CA 1
ATOM 2022 C C . GLY A 1 255 ? 14.857 12.822 12.067 1.00 89.06 255 GLY A C 1
ATOM 2023 O O . GLY A 1 255 ? 15.984 12.324 12.144 1.00 89.06 255 GLY A O 1
ATOM 2024 N N . THR A 1 256 ? 14.156 13.141 13.162 1.00 91.12 256 THR A N 1
ATOM 2025 C CA . THR A 1 256 ? 14.657 12.917 14.524 1.00 91.12 256 THR A CA 1
ATOM 2026 C C . THR A 1 256 ? 14.400 11.474 14.939 1.00 91.12 256 THR A C 1
ATOM 2028 O O . THR A 1 256 ? 13.250 11.054 15.079 1.00 91.12 256 THR A O 1
ATOM 2031 N N . TRP A 1 257 ? 15.476 10.723 15.167 1.00 92.19 257 TRP A N 1
ATOM 2032 C CA . TRP A 1 257 ? 15.434 9.357 15.694 1.00 92.19 257 TRP A CA 1
ATOM 2033 C C . TRP A 1 257 ? 14.595 9.247 16.978 1.00 92.19 257 TRP A C 1
ATOM 2035 O O . TRP A 1 257 ? 14.695 10.103 17.857 1.00 92.19 257 TRP A O 1
ATOM 2045 N N . GLN A 1 258 ? 13.791 8.186 17.068 1.00 93.81 258 GLN A N 1
ATOM 2046 C CA . GLN A 1 258 ? 12.909 7.870 18.195 1.00 93.81 258 GLN A CA 1
ATOM 2047 C C . GLN A 1 258 ? 13.389 6.628 18.956 1.00 93.81 258 GLN A C 1
ATOM 2049 O O . GLN A 1 258 ? 13.572 6.681 20.169 1.00 93.81 258 GLN A O 1
ATOM 2054 N N . TRP A 1 259 ? 13.600 5.511 18.251 1.00 94.25 259 TRP A N 1
ATOM 2055 C CA . TRP A 1 259 ? 14.035 4.244 18.844 1.00 94.25 259 TRP A CA 1
ATOM 2056 C C . TRP A 1 259 ? 14.782 3.356 17.838 1.00 94.25 259 TRP A C 1
ATOM 2058 O O . TRP A 1 259 ? 14.687 3.548 16.623 1.00 94.25 259 TRP A O 1
ATOM 2068 N N . THR A 1 260 ? 15.520 2.374 18.366 1.00 93.69 260 THR A N 1
ATOM 2069 C CA . THR A 1 260 ? 16.209 1.306 17.619 1.00 93.69 260 THR A CA 1
ATOM 2070 C C . THR A 1 260 ? 15.864 -0.043 18.257 1.00 93.69 260 THR A C 1
ATOM 2072 O O . THR A 1 260 ? 15.850 -0.151 19.481 1.00 93.69 260 THR A O 1
ATOM 2075 N N . SER A 1 261 ? 15.633 -1.072 17.444 1.00 93.31 261 SER A N 1
ATOM 2076 C CA . SER A 1 261 ? 15.481 -2.471 17.857 1.00 93.31 261 SER A CA 1
ATOM 2077 C C . SER A 1 261 ? 16.409 -3.324 16.984 1.00 93.31 261 SER A C 1
ATOM 2079 O O . SER A 1 261 ? 16.337 -3.228 15.763 1.00 93.31 261 SER A O 1
ATOM 2081 N N . GLN A 1 262 ? 17.311 -4.106 17.582 1.00 93.25 262 GLN A N 1
ATOM 2082 C CA . GLN A 1 262 ? 18.260 -4.979 16.870 1.00 93.25 262 GLN A CA 1
ATOM 2083 C C . GLN A 1 262 ? 18.030 -6.431 17.286 1.00 93.25 262 GLN A C 1
ATOM 2085 O O . GLN A 1 262 ? 17.761 -6.712 18.459 1.00 93.25 262 GLN A O 1
ATOM 2090 N N . ARG A 1 263 ? 18.110 -7.354 16.325 1.00 92.25 263 ARG A N 1
ATOM 2091 C CA . ARG A 1 263 ? 17.848 -8.775 16.537 1.00 92.25 263 ARG A CA 1
ATOM 2092 C C . ARG A 1 263 ? 18.574 -9.633 15.505 1.00 92.25 263 ARG A C 1
ATOM 2094 O O . ARG A 1 263 ? 18.441 -9.406 14.309 1.00 92.25 263 ARG A O 1
ATOM 2101 N N . GLY A 1 264 ? 19.286 -10.655 15.961 1.00 93.00 264 GLY A N 1
ATOM 2102 C CA . GLY A 1 264 ? 20.015 -11.560 15.078 1.00 93.00 264 GLY A CA 1
ATOM 2103 C C . GLY A 1 264 ? 20.236 -12.935 15.688 1.00 93.00 264 GLY A C 1
ATOM 2104 O O . GLY A 1 264 ? 19.807 -13.238 16.806 1.00 93.00 264 GLY A O 1
ATOM 2105 N N . SER A 1 265 ? 20.888 -13.784 14.908 1.00 94.06 265 SER A N 1
ATOM 2106 C CA . SER A 1 265 ? 21.269 -15.144 15.255 1.00 94.06 265 SER A CA 1
ATOM 2107 C C . SER A 1 265 ? 22.773 -15.215 15.554 1.00 94.06 265 SER A C 1
ATOM 2109 O O . SER A 1 265 ? 23.454 -14.212 15.703 1.00 94.06 265 SER A O 1
ATOM 2111 N N . LYS A 1 266 ? 23.337 -16.425 15.615 1.00 91.50 266 LYS A N 1
ATOM 2112 C CA . LYS A 1 266 ? 24.795 -16.628 15.739 1.00 91.50 266 LYS A CA 1
ATOM 2113 C C . LYS A 1 266 ? 25.577 -16.426 14.425 1.00 91.50 266 LYS A C 1
ATOM 2115 O O . LYS A 1 266 ? 26.758 -16.768 14.387 1.00 91.50 266 LYS A O 1
ATOM 2120 N N . LYS A 1 267 ? 24.932 -16.002 13.331 1.00 94.31 267 LYS A N 1
ATOM 2121 C CA . LYS A 1 267 ? 25.560 -15.774 12.013 1.00 94.31 267 LYS A CA 1
ATOM 2122 C C . LYS A 1 267 ? 25.013 -14.491 11.365 1.00 94.31 267 LYS A C 1
ATOM 2124 O O . LYS A 1 267 ? 24.807 -13.524 12.069 1.00 94.31 267 LYS A O 1
ATOM 2129 N N . SER A 1 268 ? 24.887 -14.432 10.040 1.00 94.94 268 SER A N 1
ATOM 2130 C CA . SER A 1 268 ? 24.335 -13.273 9.335 1.00 94.94 268 SER A CA 1
ATOM 2131 C C . SER A 1 268 ? 22.819 -13.393 9.221 1.00 94.94 268 SER A C 1
ATOM 2133 O O . SER A 1 268 ? 22.314 -14.432 8.781 1.00 94.94 268 SER A O 1
ATOM 2135 N N . ASP A 1 269 ? 22.130 -12.310 9.556 1.00 96.56 269 ASP A N 1
ATOM 2136 C CA . ASP A 1 269 ? 20.691 -12.119 9.453 1.00 96.56 269 ASP A CA 1
ATOM 2137 C C . ASP A 1 269 ? 20.443 -10.804 8.704 1.00 96.56 269 ASP A C 1
ATOM 2139 O O . ASP A 1 269 ? 20.865 -9.737 9.144 1.00 96.56 269 ASP A O 1
ATOM 2143 N N . ASN A 1 270 ? 19.787 -10.871 7.546 1.00 97.00 270 ASN A N 1
ATOM 2144 C CA . ASN A 1 270 ? 19.658 -9.733 6.637 1.00 97.00 270 ASN A CA 1
ATOM 2145 C C . ASN A 1 270 ? 18.186 -9.413 6.362 1.00 97.00 270 ASN A C 1
ATOM 2147 O O . ASN A 1 270 ? 17.481 -10.230 5.761 1.00 97.00 270 ASN A O 1
ATOM 2151 N N . ALA A 1 271 ? 17.729 -8.212 6.727 1.00 97.62 271 ALA A N 1
ATOM 2152 C CA . ALA A 1 271 ? 16.423 -7.709 6.305 1.00 97.62 271 ALA A CA 1
ATOM 2153 C C . ALA A 1 271 ? 16.454 -7.280 4.832 1.00 97.62 271 ALA A C 1
ATOM 2155 O O . ALA A 1 271 ? 17.478 -6.834 4.316 1.00 97.62 271 ALA A O 1
ATOM 2156 N N . ARG A 1 272 ? 15.326 -7.442 4.134 1.00 97.88 272 ARG A N 1
ATOM 2157 C CA . ARG A 1 272 ? 15.176 -7.089 2.711 1.00 97.88 272 ARG A CA 1
ATOM 2158 C C . ARG A 1 272 ? 13.873 -6.367 2.384 1.00 97.88 272 ARG A C 1
ATOM 2160 O O . ARG A 1 272 ? 13.842 -5.623 1.414 1.00 97.88 272 ARG A O 1
ATOM 2167 N N . SER A 1 273 ? 12.826 -6.528 3.193 1.00 98.12 273 SER A N 1
ATOM 2168 C CA . SER A 1 273 ? 11.549 -5.836 2.990 1.00 98.12 273 SER A CA 1
ATOM 2169 C C . SER A 1 273 ? 10.869 -5.518 4.318 1.00 98.12 273 SER A C 1
ATOM 2171 O O . SER A 1 273 ? 11.033 -6.259 5.289 1.00 98.12 273 SER A O 1
ATOM 2173 N N . LEU A 1 274 ? 10.102 -4.426 4.348 1.00 98.19 274 LEU A N 1
ATOM 2174 C CA . LEU A 1 274 ? 9.351 -3.962 5.510 1.00 98.19 274 LEU A CA 1
ATOM 2175 C C . LEU A 1 274 ? 7.958 -3.479 5.094 1.00 98.19 274 LEU A C 1
ATOM 2177 O O . LEU A 1 274 ? 7.816 -2.758 4.108 1.00 98.19 274 LEU A O 1
ATOM 2181 N N . GLN A 1 275 ? 6.947 -3.835 5.885 1.00 98.00 275 GLN A N 1
ATOM 2182 C CA . GLN A 1 275 ? 5.586 -3.301 5.794 1.00 98.00 275 GLN A CA 1
ATOM 2183 C C . GLN A 1 275 ? 5.042 -2.948 7.178 1.00 98.00 275 GLN A C 1
ATOM 2185 O O . GLN A 1 275 ? 5.514 -3.470 8.189 1.00 98.00 275 GLN A O 1
ATOM 2190 N N . ILE A 1 276 ? 4.032 -2.081 7.221 1.00 96.69 276 ILE A N 1
ATOM 2191 C CA . ILE A 1 276 ? 3.340 -1.678 8.450 1.00 96.69 276 ILE A CA 1
ATOM 2192 C C . ILE A 1 276 ? 1.839 -1.921 8.245 1.00 96.69 276 ILE A C 1
ATOM 2194 O O . ILE A 1 276 ? 1.293 -1.517 7.218 1.00 96.69 276 ILE A O 1
ATOM 2198 N N . ASP A 1 277 ? 1.172 -2.605 9.180 1.00 89.44 277 ASP A N 1
ATOM 2199 C CA . ASP A 1 277 ? -0.291 -2.756 9.139 1.00 89.44 277 ASP A CA 1
ATOM 2200 C C . ASP A 1 277 ? -1.012 -1.473 9.616 1.00 89.44 277 ASP A C 1
ATOM 2202 O O . ASP A 1 277 ? -0.400 -0.628 10.273 1.00 89.44 277 ASP A O 1
ATOM 2206 N N . PRO A 1 278 ? -2.317 -1.284 9.327 1.00 84.19 278 PRO A N 1
ATOM 2207 C CA . PRO A 1 278 ? -3.054 -0.090 9.763 1.00 84.19 278 PRO A CA 1
ATOM 2208 C C . PRO A 1 278 ? -3.131 0.117 11.287 1.00 84.19 278 PRO A C 1
ATOM 2210 O O . PRO A 1 278 ? -3.524 1.194 11.729 1.00 84.19 278 PRO A O 1
ATOM 2213 N N . LEU A 1 279 ? -2.764 -0.890 12.092 1.00 84.12 279 LEU A N 1
ATOM 2214 C CA . LEU A 1 279 ? -2.667 -0.802 13.554 1.00 84.12 279 LEU A CA 1
ATOM 2215 C C . LEU A 1 279 ? -1.261 -0.370 14.022 1.00 84.12 279 LEU A C 1
ATOM 2217 O O . LEU A 1 279 ? -1.036 -0.196 15.219 1.00 84.12 279 LEU A O 1
ATOM 2221 N N . GLY A 1 280 ? -0.316 -0.191 13.095 1.00 90.12 280 GLY A N 1
ATOM 2222 C CA . GLY A 1 280 ? 1.066 0.197 13.361 1.00 90.12 280 GLY A CA 1
ATOM 2223 C C . GLY A 1 280 ? 2.015 -0.970 13.637 1.00 90.12 280 GLY A C 1
ATOM 2224 O O . GLY A 1 280 ? 3.159 -0.724 14.010 1.00 90.12 280 GLY A O 1
ATOM 2225 N N . SER A 1 281 ? 1.593 -2.228 13.474 1.00 95.69 281 SER A N 1
ATOM 2226 C CA . SER A 1 281 ? 2.509 -3.364 13.631 1.00 95.69 281 SER A CA 1
ATOM 2227 C C . SER A 1 281 ? 3.460 -3.451 12.443 1.00 95.69 281 SER A C 1
ATOM 2229 O O . SER A 1 281 ? 3.028 -3.376 11.293 1.00 95.69 281 SER A O 1
ATOM 2231 N N . ILE A 1 282 ? 4.741 -3.685 12.712 1.00 98.31 282 ILE A N 1
ATOM 2232 C CA . ILE A 1 282 ? 5.798 -3.717 11.700 1.00 98.31 282 ILE A CA 1
ATOM 2233 C C . ILE A 1 282 ? 6.106 -5.174 11.344 1.00 98.31 282 ILE A C 1
ATOM 2235 O O . ILE A 1 282 ? 6.300 -6.011 12.225 1.00 98.31 282 ILE A O 1
ATOM 2239 N N . PHE A 1 283 ? 6.179 -5.476 10.053 1.00 98.50 283 PHE A N 1
ATOM 2240 C CA . PHE A 1 283 ? 6.546 -6.783 9.517 1.00 98.50 283 PHE A CA 1
ATOM 2241 C C . PHE A 1 283 ? 7.828 -6.654 8.706 1.00 98.50 283 PHE A C 1
ATOM 2243 O O . PHE A 1 283 ? 7.911 -5.806 7.820 1.00 98.50 283 PHE A O 1
ATOM 2250 N N . VAL A 1 284 ? 8.807 -7.510 8.986 1.00 98.56 284 VAL A N 1
ATOM 2251 C CA . VAL A 1 284 ? 10.103 -7.552 8.299 1.00 98.56 284 VAL A CA 1
ATOM 2252 C C . VAL A 1 284 ? 10.277 -8.917 7.654 1.00 98.56 284 VAL A C 1
ATOM 2254 O O . VAL A 1 284 ? 10.035 -9.933 8.304 1.00 98.56 284 VAL A O 1
ATOM 2257 N N . ALA A 1 285 ? 10.722 -8.946 6.401 1.00 98.44 285 ALA A N 1
ATOM 2258 C CA . ALA A 1 285 ? 11.163 -10.161 5.723 1.00 98.44 285 ALA A CA 1
ATOM 2259 C C . ALA A 1 285 ? 12.653 -10.108 5.396 1.00 98.44 285 ALA A C 1
ATOM 2261 O O . ALA A 1 285 ? 13.208 -9.036 5.132 1.00 98.44 285 ALA A O 1
ATOM 2262 N N . GLY A 1 286 ? 13.274 -11.282 5.358 1.00 98.38 286 GLY A N 1
ATOM 2263 C CA . GLY A 1 286 ? 14.693 -11.424 5.079 1.00 98.38 286 GLY A CA 1
ATOM 2264 C C . GLY A 1 286 ? 15.135 -12.880 5.007 1.00 98.38 286 GLY A C 1
ATOM 2265 O O . GLY A 1 286 ? 14.342 -13.771 4.688 1.00 98.38 286 GLY A O 1
ATOM 2266 N N . TYR A 1 287 ? 16.406 -13.112 5.319 1.00 98.38 287 TYR A N 1
ATOM 2267 C CA . TYR A 1 287 ? 16.987 -14.445 5.470 1.00 98.38 287 TYR A CA 1
ATOM 2268 C C . TYR A 1 287 ? 18.037 -14.486 6.586 1.00 98.38 287 TYR A C 1
ATOM 2270 O O . TYR A 1 287 ? 18.611 -13.461 6.955 1.00 98.38 287 TYR A O 1
ATOM 2278 N N . THR A 1 288 ? 18.286 -15.682 7.112 1.00 98.00 288 THR A N 1
ATOM 2279 C CA . THR A 1 288 ? 19.242 -15.968 8.189 1.00 98.00 288 THR A CA 1
ATOM 2280 C C . THR A 1 288 ? 20.099 -17.179 7.834 1.00 98.00 288 THR A C 1
ATOM 2282 O O . THR A 1 288 ? 19.621 -18.103 7.185 1.00 98.00 288 THR A O 1
ATOM 2285 N N . MET A 1 289 ? 21.365 -17.200 8.254 1.00 97.31 289 MET A N 1
ATOM 2286 C CA . MET A 1 289 ? 22.276 -18.347 8.066 1.00 97.31 289 MET A CA 1
ATOM 2287 C C . MET A 1 289 ? 22.330 -19.287 9.292 1.00 97.31 289 MET A C 1
ATOM 2289 O O . MET A 1 289 ? 23.305 -20.038 9.476 1.00 97.31 289 MET A O 1
ATOM 2293 N N . SER A 1 290 ? 21.350 -19.185 10.196 1.00 96.69 290 SER A N 1
ATOM 2294 C CA . SER A 1 290 ? 21.274 -19.947 11.446 1.00 96.69 290 SER A CA 1
ATOM 2295 C C . SER A 1 290 ? 19.827 -20.082 11.950 1.00 96.69 290 SER A C 1
ATOM 2297 O O . SER A 1 290 ? 18.869 -19.691 11.292 1.00 96.69 290 SER A O 1
ATOM 2299 N N . SER A 1 291 ? 19.648 -20.658 13.138 1.00 96.62 291 SER A N 1
ATOM 2300 C CA . SER A 1 291 ? 18.363 -20.669 13.844 1.00 96.62 291 SER A CA 1
ATOM 2301 C C . SER A 1 291 ? 18.080 -19.298 14.462 1.00 96.62 291 SER A C 1
ATOM 2303 O O . SER A 1 291 ? 18.668 -18.964 15.496 1.00 96.62 291 SER A O 1
ATOM 2305 N N . LEU A 1 292 ? 17.165 -18.528 13.871 1.00 96.06 292 LEU A N 1
ATOM 2306 C CA . LEU A 1 292 ? 16.697 -17.255 14.419 1.00 96.06 292 LEU A CA 1
ATOM 2307 C C . LEU A 1 292 ? 15.511 -17.493 15.369 1.00 96.06 292 LEU A C 1
ATOM 2309 O O . LEU A 1 292 ? 14.554 -18.201 15.048 1.00 96.06 292 LEU A O 1
ATOM 2313 N N . ASP A 1 293 ? 15.573 -16.919 16.573 1.00 94.19 293 ASP A N 1
ATOM 2314 C CA . ASP A 1 293 ? 14.503 -16.975 17.586 1.00 94.19 293 ASP A CA 1
ATOM 2315 C C . ASP A 1 293 ? 14.004 -18.381 17.963 1.00 94.19 293 ASP A C 1
ATOM 2317 O O . ASP A 1 293 ? 12.843 -18.576 18.321 1.00 94.19 293 ASP A O 1
ATOM 2321 N N . GLY A 1 294 ? 14.889 -19.378 17.889 1.00 93.50 294 GLY A N 1
ATOM 2322 C CA . GLY A 1 294 ? 14.561 -20.772 18.196 1.00 93.50 294 GLY A CA 1
ATOM 2323 C C . GLY A 1 294 ? 13.815 -21.515 17.083 1.00 93.50 294 GLY A C 1
ATOM 2324 O O . GLY A 1 294 ? 13.405 -22.654 17.299 1.00 93.50 294 GLY A O 1
ATOM 2325 N N . ASN A 1 295 ? 13.661 -20.919 15.896 1.00 96.88 295 ASN A N 1
ATOM 2326 C CA . ASN A 1 295 ? 13.190 -21.644 14.720 1.00 96.88 295 ASN A CA 1
ATOM 2327 C C . ASN A 1 295 ? 14.266 -22.627 14.208 1.00 96.88 295 ASN A C 1
ATOM 2329 O O . ASN A 1 295 ? 15.462 -22.474 14.470 1.00 96.88 295 ASN A O 1
ATOM 2333 N N . VAL A 1 296 ? 13.844 -23.660 13.477 1.00 95.75 296 VAL A N 1
ATOM 2334 C CA . VAL A 1 296 ? 14.749 -24.665 12.894 1.00 95.75 296 VAL A CA 1
ATOM 2335 C C . VAL A 1 296 ? 15.425 -24.093 11.649 1.00 95.75 296 VAL A C 1
ATOM 2337 O O . VAL A 1 296 ? 14.742 -23.512 10.814 1.00 95.75 296 VAL A O 1
ATOM 2340 N N . HIS A 1 297 ? 16.743 -24.288 11.541 1.00 96.81 297 HIS A N 1
ATOM 2341 C CA . HIS A 1 297 ? 17.525 -23.972 10.346 1.00 96.81 297 HIS A CA 1
ATOM 2342 C C . HIS A 1 297 ? 17.702 -25.214 9.472 1.00 96.81 297 HIS A C 1
ATOM 2344 O O . HIS A 1 297 ? 18.135 -26.252 9.985 1.00 96.81 297 HIS A O 1
ATOM 2350 N N . HIS A 1 298 ? 17.382 -25.114 8.184 1.00 93.88 298 HIS A N 1
ATOM 2351 C CA . HIS A 1 298 ? 17.348 -26.258 7.273 1.00 93.88 298 HIS A CA 1
ATOM 2352 C C . HIS A 1 298 ? 18.534 -26.310 6.299 1.00 93.88 298 HIS A C 1
ATOM 2354 O O . HIS A 1 298 ? 19.078 -27.397 6.089 1.00 93.88 298 HIS A O 1
ATOM 2360 N N . GLY A 1 299 ? 18.954 -25.168 5.745 1.00 93.69 299 GLY A N 1
ATOM 2361 C CA . GLY A 1 299 ? 19.857 -25.136 4.591 1.00 93.69 299 GLY A CA 1
ATOM 2362 C C . GLY A 1 299 ? 21.177 -24.385 4.793 1.00 93.69 299 GLY A C 1
ATOM 2363 O O . GLY A 1 299 ? 21.865 -24.546 5.805 1.00 93.69 299 GLY A O 1
ATOM 2364 N N . GLY A 1 300 ? 21.565 -23.598 3.786 1.00 95.12 300 GLY A N 1
ATOM 2365 C CA . GLY A 1 300 ? 22.682 -22.643 3.829 1.00 95.12 300 GLY A CA 1
ATOM 2366 C C . GLY A 1 300 ? 22.250 -21.267 4.348 1.00 95.12 300 GLY A C 1
ATOM 2367 O O . GLY A 1 300 ? 22.957 -20.653 5.154 1.00 95.12 300 GLY A O 1
ATOM 2368 N N . SER A 1 301 ? 21.054 -20.842 3.942 1.00 97.44 301 SER A N 1
ATOM 2369 C CA . SER A 1 301 ? 20.262 -19.796 4.583 1.00 97.44 301 SER A CA 1
ATOM 2370 C C . SER A 1 301 ? 18.787 -20.150 4.498 1.00 97.44 301 SER A C 1
ATOM 2372 O O . SER A 1 301 ? 18.356 -20.740 3.515 1.00 97.44 301 SER A O 1
ATOM 2374 N N . ASP A 1 302 ? 18.011 -19.711 5.476 1.00 98.50 302 ASP A N 1
ATOM 2375 C CA . ASP A 1 302 ? 16.563 -19.856 5.498 1.00 98.50 302 ASP A CA 1
ATOM 2376 C C . ASP A 1 302 ? 15.905 -18.473 5.403 1.00 98.50 302 ASP A C 1
ATOM 2378 O O . ASP A 1 302 ? 16.390 -17.506 6.001 1.00 98.50 302 ASP A O 1
ATOM 2382 N N . LEU A 1 303 ? 14.762 -18.368 4.722 1.00 98.44 303 LEU A N 1
ATOM 2383 C CA . LEU A 1 303 ? 13.957 -17.147 4.748 1.00 98.44 303 LEU A CA 1
ATOM 2384 C C . LEU A 1 303 ? 13.292 -16.968 6.118 1.00 98.44 303 LEU A C 1
ATOM 2386 O O . LEU A 1 303 ? 12.972 -17.943 6.805 1.00 98.44 303 LEU A O 1
ATOM 2390 N N . PHE A 1 304 ? 13.014 -15.720 6.496 1.00 98.50 304 PHE A N 1
ATOM 2391 C CA . PHE A 1 304 ? 12.195 -15.428 7.670 1.00 98.50 304 PHE A CA 1
ATOM 2392 C C . PHE A 1 304 ? 11.184 -14.301 7.430 1.00 98.50 304 PHE A C 1
ATOM 2394 O O . PHE A 1 304 ? 11.366 -13.437 6.569 1.00 98.50 304 PHE A O 1
ATOM 2401 N N . VAL A 1 305 ? 10.137 -14.303 8.257 1.00 98.56 305 VAL A N 1
ATOM 2402 C CA . VAL A 1 305 ? 9.250 -13.162 8.508 1.00 98.56 305 VAL A CA 1
ATOM 2403 C C . VAL A 1 305 ? 9.180 -12.920 10.017 1.00 98.56 305 VAL A C 1
ATOM 2405 O O . VAL A 1 305 ? 8.931 -13.854 10.780 1.00 98.56 305 VAL A O 1
ATOM 2408 N N . SER A 1 306 ? 9.361 -11.675 10.451 1.00 98.19 306 SER A N 1
ATOM 2409 C CA . SER A 1 306 ? 9.269 -11.258 11.855 1.00 98.19 306 SER A CA 1
ATOM 2410 C C . SER A 1 306 ? 8.236 -10.148 12.026 1.00 98.19 306 SER A C 1
ATOM 2412 O O . SER A 1 306 ? 8.196 -9.217 11.222 1.00 98.19 306 SER A O 1
ATOM 2414 N N . LYS A 1 307 ? 7.423 -10.226 13.085 1.00 98.19 307 LYS A N 1
ATOM 2415 C CA . LYS A 1 307 ? 6.457 -9.191 13.471 1.00 98.19 307 LYS A CA 1
ATOM 2416 C C . LYS A 1 307 ? 6.912 -8.475 14.742 1.00 98.19 307 LYS A C 1
ATOM 2418 O O . LYS A 1 307 ? 7.322 -9.115 15.712 1.00 98.19 307 LYS A O 1
ATOM 2423 N N . TYR A 1 308 ? 6.761 -7.158 14.740 1.00 98.06 308 TYR A N 1
ATOM 2424 C CA . TYR A 1 308 ? 7.036 -6.240 15.840 1.00 98.06 308 TYR A CA 1
ATOM 2425 C C . TYR A 1 308 ? 5.807 -5.348 16.086 1.00 98.06 308 TYR A C 1
ATOM 2427 O O . TYR A 1 308 ? 4.961 -5.172 15.203 1.00 98.06 308 TYR A O 1
ATOM 2435 N N . SER A 1 309 ? 5.686 -4.786 17.283 1.00 96.69 309 SER A N 1
ATOM 2436 C CA . SER A 1 309 ? 4.700 -3.751 17.610 1.00 96.69 309 SER A CA 1
ATOM 2437 C C . SER A 1 309 ? 5.148 -2.360 17.128 1.00 96.69 309 SER A C 1
ATOM 2439 O O . SER A 1 309 ? 6.279 -2.178 16.675 1.00 96.69 309 SER A O 1
ATOM 2441 N N . LYS A 1 310 ? 4.262 -1.357 17.236 1.00 93.69 310 LYS A N 1
ATOM 2442 C CA . LYS A 1 310 ? 4.505 0.036 16.801 1.00 93.69 310 LYS A CA 1
ATOM 2443 C C . LYS A 1 310 ? 5.700 0.707 17.504 1.00 93.69 310 LYS A C 1
ATOM 2445 O O . LYS A 1 310 ? 6.350 1.583 16.938 1.00 93.69 310 LYS A O 1
ATOM 2450 N N . ASP A 1 311 ? 5.994 0.288 18.731 1.00 92.75 311 ASP A N 1
ATOM 2451 C CA . ASP A 1 311 ? 7.131 0.711 19.559 1.00 92.75 311 ASP A CA 1
ATOM 2452 C C . ASP A 1 311 ? 8.438 -0.059 19.270 1.00 92.75 311 ASP A C 1
ATOM 2454 O O . ASP A 1 311 ? 9.454 0.208 19.904 1.00 92.75 311 ASP A O 1
ATOM 2458 N N . GLY A 1 312 ? 8.437 -1.002 18.320 1.00 93.88 312 GLY A N 1
ATOM 2459 C CA . GLY A 1 312 ? 9.626 -1.773 17.940 1.00 93.88 312 GLY A CA 1
ATOM 2460 C C . GLY A 1 312 ? 9.897 -3.011 18.803 1.00 93.88 312 GLY A C 1
ATOM 2461 O O . GLY A 1 312 ? 10.894 -3.706 18.572 1.00 93.88 312 GLY A O 1
ATOM 2462 N N . SER A 1 313 ? 9.020 -3.335 19.760 1.00 94.81 313 SER A N 1
ATOM 2463 C CA . SER A 1 313 ? 9.105 -4.579 20.531 1.00 94.81 313 SER A CA 1
ATOM 2464 C C . SER A 1 313 ? 8.791 -5.791 19.648 1.00 94.81 313 SER A C 1
ATOM 2466 O O . SER A 1 313 ? 7.796 -5.829 18.925 1.00 94.81 313 SER A O 1
ATOM 2468 N N . TRP A 1 314 ? 9.649 -6.808 19.694 1.00 95.88 314 TRP A N 1
ATOM 2469 C CA . TRP A 1 314 ? 9.464 -8.048 18.934 1.00 95.88 314 TRP A CA 1
ATOM 2470 C C . TRP A 1 314 ? 8.285 -8.871 19.464 1.00 95.88 314 TRP A C 1
ATOM 2472 O O . TRP A 1 314 ? 8.144 -9.049 20.674 1.00 95.88 314 TRP A O 1
ATOM 2482 N N . LEU A 1 315 ? 7.475 -9.417 18.551 1.00 96.56 315 LEU A N 1
ATOM 2483 C CA . LEU A 1 315 ? 6.314 -10.251 18.872 1.00 96.56 315 LEU A CA 1
ATOM 2484 C C . LEU A 1 315 ? 6.525 -11.712 18.462 1.00 96.56 315 LEU A C 1
ATOM 2486 O O . LEU A 1 315 ? 6.234 -12.615 19.245 1.00 96.56 315 LEU A O 1
ATOM 2490 N N . TRP A 1 316 ? 7.000 -11.960 17.237 1.00 97.69 316 TRP A N 1
ATOM 2491 C CA . TRP A 1 316 ? 7.325 -13.309 16.765 1.00 97.69 316 TRP A CA 1
ATOM 2492 C C . TRP A 1 316 ? 8.225 -13.312 15.527 1.00 97.69 316 TRP A C 1
ATOM 2494 O O . TRP A 1 316 ? 8.263 -12.348 14.769 1.00 97.69 316 TRP A O 1
ATOM 2504 N N . THR A 1 317 ? 8.869 -14.455 15.279 1.00 98.19 317 THR A N 1
ATOM 2505 C CA . THR A 1 317 ? 9.572 -14.787 14.028 1.00 98.19 317 THR A CA 1
ATOM 2506 C C . THR A 1 317 ? 9.059 -16.127 13.488 1.00 98.19 317 THR A C 1
ATOM 2508 O O . THR A 1 317 ? 8.655 -17.006 14.259 1.00 98.19 317 THR A O 1
ATOM 2511 N N . ARG A 1 318 ? 9.042 -16.276 12.162 1.00 98.19 318 ARG A N 1
ATOM 2512 C CA . ARG A 1 318 ? 8.753 -17.509 11.420 1.00 98.19 318 ARG A CA 1
ATOM 2513 C C . ARG A 1 318 ? 9.866 -17.722 10.409 1.00 98.19 318 ARG A C 1
ATOM 2515 O O . ARG A 1 318 ? 10.050 -16.876 9.542 1.00 98.19 318 ARG A O 1
ATOM 2522 N N . GLN A 1 319 ? 10.568 -18.842 10.508 1.00 97.94 319 GLN A N 1
ATOM 2523 C CA . GLN A 1 319 ? 11.612 -19.241 9.563 1.00 97.94 319 GLN A CA 1
ATOM 2524 C C . GLN A 1 319 ? 11.107 -20.387 8.675 1.00 97.94 319 GLN A C 1
ATOM 2526 O O . GLN A 1 319 ? 10.281 -21.196 9.112 1.00 97.94 319 GLN A O 1
ATOM 2531 N N . ARG A 1 320 ? 11.588 -20.451 7.434 1.00 97.56 320 ARG A N 1
ATOM 2532 C CA . ARG A 1 320 ? 11.338 -21.554 6.498 1.00 97.56 320 ARG A CA 1
ATOM 2533 C C . ARG A 1 320 ? 12.554 -21.712 5.583 1.00 97.56 320 ARG A C 1
ATOM 2535 O O . ARG A 1 320 ? 13.170 -20.723 5.212 1.00 97.56 320 ARG A O 1
ATOM 2542 N N . GLY A 1 321 ? 12.887 -22.935 5.195 1.00 97.31 321 GLY A N 1
ATOM 2543 C CA . GLY A 1 321 ? 14.003 -23.185 4.289 1.00 97.31 321 GLY A CA 1
ATOM 2544 C C . GLY A 1 321 ? 13.929 -24.557 3.641 1.00 97.31 321 GLY A C 1
ATOM 2545 O O . GLY A 1 321 ? 13.163 -25.431 4.061 1.00 97.31 321 GLY A O 1
ATOM 2546 N N . SER A 1 322 ? 14.724 -24.709 2.595 1.00 97.75 322 SER A N 1
ATOM 2547 C CA . SER A 1 322 ? 15.054 -25.958 1.929 1.00 97.75 322 SER A CA 1
ATOM 2548 C C . SER A 1 322 ? 16.363 -26.517 2.515 1.00 97.75 322 SER A C 1
ATOM 2550 O O . SER A 1 322 ? 16.825 -26.073 3.560 1.00 97.75 322 SER A O 1
ATOM 2552 N N . ASN A 1 323 ? 16.986 -27.498 1.857 1.00 96.19 323 ASN A N 1
ATOM 2553 C CA . ASN A 1 323 ? 18.331 -27.959 2.237 1.00 96.19 323 ASN A CA 1
ATOM 2554 C C . ASN A 1 323 ? 19.460 -27.117 1.596 1.00 96.19 323 ASN A C 1
ATOM 2556 O O . ASN A 1 323 ? 20.626 -27.493 1.707 1.00 96.19 323 ASN A O 1
ATOM 2560 N N . ASP A 1 324 ? 19.124 -26.036 0.888 1.00 97.56 324 ASP A N 1
ATOM 2561 C CA . ASP A 1 324 ? 20.048 -25.164 0.151 1.00 97.56 324 ASP A CA 1
ATOM 2562 C C . ASP A 1 324 ? 19.902 -23.704 0.643 1.00 97.56 324 ASP A C 1
ATOM 2564 O O . ASP A 1 324 ? 19.556 -23.493 1.802 1.00 97.56 324 ASP A O 1
ATOM 2568 N N . TRP A 1 325 ? 20.204 -22.679 -0.154 1.00 98.25 325 TRP A N 1
ATOM 2569 C CA . TRP A 1 325 ? 19.960 -21.285 0.243 1.00 98.25 325 TRP A CA 1
ATOM 2570 C C . TRP A 1 325 ? 18.554 -20.804 -0.147 1.00 98.25 325 TRP A C 1
ATOM 2572 O O . TRP A 1 325 ? 18.150 -20.882 -1.309 1.00 98.25 325 TRP A O 1
ATOM 2582 N N . ASP A 1 326 ? 17.841 -20.223 0.813 1.00 98.50 326 ASP A N 1
ATOM 2583 C CA . ASP A 1 326 ? 16.513 -19.631 0.672 1.00 98.50 326 ASP A CA 1
ATOM 2584 C C . ASP A 1 326 ? 16.539 -18.156 1.094 1.00 98.50 326 ASP A C 1
ATOM 2586 O O . ASP A 1 326 ? 17.083 -17.797 2.143 1.00 98.50 326 ASP A O 1
ATOM 2590 N N . TYR A 1 327 ? 15.938 -17.291 0.273 1.00 98.69 327 TYR A N 1
ATOM 2591 C CA . TYR A 1 327 ? 16.026 -15.838 0.419 1.00 98.69 327 TYR A CA 1
ATOM 2592 C C . TYR A 1 327 ? 14.652 -15.170 0.350 1.00 98.69 327 TYR A C 1
ATOM 2594 O O . TYR A 1 327 ? 14.084 -15.041 -0.732 1.00 98.69 327 TYR A O 1
ATOM 2602 N N . GLY A 1 328 ? 14.139 -14.659 1.475 1.00 98.25 328 GLY A N 1
ATOM 2603 C CA . GLY A 1 328 ? 13.002 -13.731 1.474 1.00 98.25 328 GLY A CA 1
ATOM 2604 C C . GLY A 1 328 ? 13.434 -12.357 0.952 1.00 98.25 328 GLY A C 1
ATOM 2605 O O . GLY A 1 328 ? 14.371 -11.763 1.489 1.00 98.25 328 GLY A O 1
ATOM 2606 N N . ARG A 1 329 ? 12.784 -11.852 -0.107 1.00 98.12 329 ARG A N 1
ATOM 2607 C CA . ARG A 1 329 ? 13.166 -10.596 -0.784 1.00 98.12 329 ARG A CA 1
ATOM 2608 C C . ARG A 1 329 ? 12.128 -9.487 -0.673 1.00 98.12 329 ARG A C 1
ATOM 2610 O O . ARG A 1 329 ? 12.516 -8.368 -0.364 1.00 98.12 329 ARG A O 1
ATOM 2617 N N . ALA A 1 330 ? 10.849 -9.788 -0.887 1.00 98.31 330 ALA A N 1
ATOM 2618 C CA . ALA A 1 330 ? 9.772 -8.795 -0.900 1.00 98.31 330 ALA A CA 1
ATOM 2619 C C . ALA A 1 330 ? 8.564 -9.261 -0.082 1.00 98.31 330 ALA A C 1
ATOM 2621 O O . ALA A 1 330 ? 8.160 -10.417 -0.202 1.00 98.31 330 ALA A O 1
ATOM 2622 N N . LEU A 1 331 ? 7.980 -8.360 0.715 1.00 98.38 331 LEU A N 1
ATOM 2623 C CA . LEU A 1 331 ? 6.803 -8.609 1.549 1.00 98.38 331 LEU A CA 1
ATOM 2624 C C . LEU A 1 331 ? 5.706 -7.572 1.265 1.00 98.38 331 LEU A C 1
ATOM 2626 O O . LEU A 1 331 ? 5.985 -6.378 1.159 1.00 98.38 331 LEU A O 1
ATOM 2630 N N . GLN A 1 332 ? 4.454 -8.025 1.188 1.00 98.12 332 GLN A N 1
ATOM 2631 C CA . GLN A 1 332 ? 3.252 -7.180 1.164 1.00 98.12 332 GLN A CA 1
ATOM 2632 C C . GLN A 1 332 ? 2.199 -7.698 2.145 1.00 98.12 332 GLN A C 1
ATOM 2634 O O . GLN A 1 332 ? 2.207 -8.873 2.520 1.00 98.12 332 GLN A O 1
ATOM 2639 N N . LEU A 1 333 ? 1.269 -6.823 2.523 1.00 96.69 333 LEU A N 1
ATOM 2640 C CA . LEU A 1 333 ? 0.112 -7.152 3.355 1.00 96.69 333 LEU A CA 1
ATOM 2641 C C . LEU A 1 333 ? -1.178 -6.929 2.555 1.00 96.69 333 LEU A C 1
ATOM 2643 O O . LEU A 1 333 ? -1.303 -5.907 1.879 1.00 96.69 333 LEU A O 1
ATOM 2647 N N . ASP A 1 334 ? -2.155 -7.839 2.647 1.00 89.25 334 ASP A N 1
ATOM 2648 C CA . ASP A 1 334 ? -3.525 -7.510 2.223 1.00 89.25 334 ASP A CA 1
ATOM 2649 C C . ASP A 1 334 ? -4.302 -6.761 3.315 1.00 89.25 334 ASP A C 1
ATOM 2651 O O . ASP A 1 334 ? -3.885 -6.676 4.470 1.00 89.25 334 ASP A O 1
ATOM 2655 N N . ARG A 1 335 ? -5.465 -6.204 2.952 1.00 83.44 335 ARG A N 1
ATOM 2656 C CA . ARG A 1 335 ? -6.316 -5.429 3.876 1.00 83.44 335 ARG A CA 1
ATOM 2657 C C . ARG A 1 335 ? -6.840 -6.240 5.066 1.00 83.44 335 ARG A C 1
ATOM 2659 O O . ARG A 1 335 ? -7.307 -5.648 6.029 1.00 83.44 335 ARG A O 1
ATOM 2666 N N . SER A 1 336 ? -6.779 -7.570 5.007 1.00 84.31 336 SER A N 1
ATOM 2667 C CA . SER A 1 336 ? -7.133 -8.461 6.117 1.00 84.31 336 SER A CA 1
ATOM 2668 C C . SER A 1 336 ? -5.911 -8.890 6.940 1.00 84.31 336 SER A C 1
ATOM 2670 O O . SER A 1 336 ? -6.046 -9.720 7.835 1.00 84.31 336 SER A O 1
ATOM 2672 N N . GLY A 1 337 ? -4.729 -8.334 6.654 1.00 88.81 337 GLY A N 1
ATOM 2673 C CA . GLY A 1 337 ? -3.483 -8.601 7.365 1.00 88.81 337 GLY A CA 1
ATOM 2674 C C . GLY A 1 337 ? -2.784 -9.901 6.969 1.00 88.81 337 GLY A C 1
ATOM 2675 O O . GLY A 1 337 ? -1.858 -10.303 7.673 1.00 88.81 337 GLY A O 1
ATOM 2676 N N . HIS A 1 338 ? -3.196 -10.584 5.890 1.00 96.06 338 HIS A N 1
ATOM 2677 C CA . HIS A 1 338 ? -2.411 -11.718 5.392 1.00 96.06 338 HIS A CA 1
ATOM 2678 C C . HIS A 1 338 ? -1.103 -11.214 4.805 1.00 96.06 338 HIS A C 1
ATOM 2680 O O . HIS A 1 338 ? -1.058 -10.170 4.153 1.00 96.06 338 HIS A O 1
ATOM 2686 N N . ILE A 1 339 ? -0.058 -12.007 4.994 1.00 98.50 339 ILE A N 1
ATOM 2687 C CA . ILE A 1 339 ? 1.302 -11.665 4.606 1.00 98.50 339 ILE A CA 1
ATOM 2688 C C . ILE A 1 339 ? 1.625 -12.426 3.328 1.00 98.50 339 ILE A C 1
ATOM 2690 O O . ILE A 1 339 ? 1.470 -13.645 3.285 1.00 98.50 339 ILE A O 1
ATOM 2694 N N . TYR A 1 340 ? 2.096 -11.725 2.304 1.00 98.56 340 TYR A N 1
ATOM 2695 C CA . TYR A 1 340 ? 2.573 -12.317 1.059 1.00 98.56 340 TYR A CA 1
ATOM 2696 C C . TYR A 1 340 ? 4.069 -12.069 0.958 1.00 98.56 340 TYR A C 1
ATOM 2698 O O . TYR A 1 340 ? 4.527 -10.953 1.198 1.00 98.56 340 TYR A O 1
ATOM 2706 N N . LEU A 1 341 ? 4.820 -13.108 0.612 1.00 98.38 341 LEU A N 1
ATOM 2707 C CA . LEU A 1 341 ? 6.274 -13.087 0.518 1.00 98.38 341 LEU A CA 1
ATOM 2708 C C . LEU A 1 341 ? 6.698 -13.622 -0.851 1.00 98.38 341 LEU A C 1
ATOM 2710 O O . LEU A 1 341 ? 6.169 -14.640 -1.295 1.00 98.38 341 LEU A O 1
ATOM 2714 N N . ALA A 1 342 ? 7.677 -12.987 -1.489 1.00 98.62 342 ALA A N 1
ATOM 2715 C CA . ALA A 1 342 ? 8.402 -13.564 -2.618 1.00 98.62 342 ALA A CA 1
ATOM 2716 C C . ALA A 1 342 ? 9.912 -13.540 -2.396 1.00 98.62 342 ALA A C 1
ATOM 2718 O O . ALA A 1 342 ? 10.450 -12.773 -1.587 1.00 98.62 342 ALA A O 1
ATOM 2719 N N . GLY A 1 343 ? 10.581 -14.410 -3.141 1.00 98.69 343 GLY A N 1
ATOM 2720 C CA . GLY A 1 343 ? 12.004 -14.656 -3.030 1.00 98.69 343 GLY A CA 1
ATOM 2721 C C . GLY A 1 343 ? 12.447 -15.785 -3.947 1.00 98.69 343 GLY A C 1
ATOM 2722 O O . GLY A 1 343 ? 11.758 -16.110 -4.915 1.00 98.69 343 GLY A O 1
ATOM 2723 N N . TYR A 1 344 ? 13.592 -16.387 -3.645 1.00 98.75 344 TYR A N 1
ATOM 2724 C CA . TYR A 1 344 ? 14.140 -17.497 -4.422 1.00 98.75 344 TYR A CA 1
ATOM 2725 C C . TYR A 1 344 ? 14.841 -18.536 -3.536 1.00 98.75 344 TYR A C 1
ATOM 2727 O O . TYR A 1 344 ? 15.260 -18.231 -2.417 1.00 98.75 344 TYR A O 1
ATOM 2735 N N . THR A 1 345 ? 14.919 -19.773 -4.028 1.00 98.69 345 THR A N 1
ATOM 2736 C CA . THR A 1 345 ? 15.388 -20.961 -3.297 1.00 98.69 345 THR A CA 1
ATOM 2737 C C . THR A 1 345 ? 16.215 -21.884 -4.189 1.00 98.69 345 THR A C 1
ATOM 2739 O O . THR A 1 345 ? 15.839 -22.150 -5.331 1.00 98.69 345 THR A O 1
ATOM 2742 N N . GLY A 1 346 ? 17.353 -22.362 -3.681 1.00 98.25 346 GLY A N 1
ATOM 2743 C CA . GLY A 1 346 ? 18.197 -23.354 -4.361 1.00 98.25 346 GLY A CA 1
ATOM 2744 C C . GLY A 1 346 ? 17.660 -24.785 -4.247 1.00 98.25 346 GLY A C 1
ATOM 2745 O O . GLY A 1 346 ? 18.133 -25.693 -4.923 1.00 98.25 346 GLY A O 1
ATOM 2746 N N . GLY A 1 347 ? 16.662 -25.008 -3.385 1.00 97.62 347 GLY A N 1
ATOM 2747 C CA . GLY A 1 347 ? 16.130 -26.329 -3.075 1.00 97.62 347 GLY A CA 1
ATOM 2748 C C . GLY A 1 347 ? 14.645 -26.481 -3.394 1.00 97.62 347 GLY A C 1
ATOM 2749 O O . GLY A 1 347 ? 13.978 -25.585 -3.902 1.00 97.62 347 GLY A O 1
ATOM 2750 N N . SER A 1 348 ? 14.115 -27.675 -3.126 1.00 98.12 348 SER A N 1
ATOM 2751 C CA . SER A 1 348 ? 12.679 -27.966 -3.243 1.00 98.12 348 SER A CA 1
ATOM 2752 C C . SER A 1 348 ? 11.965 -27.551 -1.953 1.00 98.12 348 SER A C 1
ATOM 2754 O O . SER A 1 348 ? 12.227 -28.140 -0.901 1.00 98.12 348 SER A O 1
ATOM 2756 N N . LEU A 1 349 ? 11.092 -26.542 -2.019 1.00 97.56 349 LEU A N 1
ATOM 2757 C CA . LEU A 1 349 ? 10.547 -25.837 -0.856 1.00 97.56 349 LEU A CA 1
ATOM 2758 C C . LEU A 1 349 ? 9.066 -26.178 -0.610 1.00 97.56 349 LEU A C 1
ATOM 2760 O O . LEU A 1 349 ? 8.226 -26.109 -1.511 1.00 97.56 349 LEU A O 1
ATOM 2764 N N . ASP A 1 350 ? 8.731 -26.576 0.623 1.00 95.69 350 ASP A N 1
ATOM 2765 C CA . ASP A 1 350 ? 7.389 -27.038 1.036 1.00 95.69 350 ASP A CA 1
ATOM 2766 C C . ASP A 1 350 ? 6.763 -28.091 0.087 1.00 95.69 350 ASP A C 1
ATOM 2768 O O . ASP A 1 350 ? 5.561 -28.099 -0.177 1.00 95.69 350 ASP A O 1
ATOM 2772 N N . GLY A 1 351 ? 7.592 -28.990 -0.458 1.00 95.06 351 GLY A N 1
ATOM 2773 C CA . GLY A 1 351 ? 7.165 -30.044 -1.386 1.00 95.06 351 GLY A CA 1
ATOM 2774 C C . GLY A 1 351 ? 6.966 -29.593 -2.839 1.00 95.06 351 GLY A C 1
ATOM 2775 O O . GLY A 1 351 ? 6.670 -30.431 -3.692 1.00 95.06 351 GLY A O 1
ATOM 2776 N N . ASN A 1 352 ? 7.168 -28.310 -3.149 1.00 97.44 352 ASN A N 1
ATOM 2777 C CA . ASN A 1 352 ? 7.320 -27.859 -4.528 1.00 97.44 352 ASN A CA 1
ATOM 2778 C C . ASN A 1 352 ? 8.709 -28.275 -5.034 1.00 97.44 352 ASN A C 1
ATOM 2780 O O . ASN A 1 352 ? 9.684 -28.258 -4.286 1.00 97.44 352 ASN A O 1
ATOM 2784 N N . ARG A 1 353 ? 8.798 -28.689 -6.299 1.00 96.81 353 ARG A N 1
ATOM 2785 C CA . ARG A 1 353 ? 10.044 -29.170 -6.901 1.00 96.81 353 ARG A CA 1
ATOM 2786 C C . ARG A 1 353 ? 10.876 -28.003 -7.434 1.00 96.81 353 ARG A C 1
ATOM 2788 O O . ARG A 1 353 ? 10.336 -27.187 -8.169 1.00 96.81 353 ARG A O 1
ATOM 2795 N N . ASN A 1 354 ? 12.182 -28.039 -7.167 1.00 97.44 354 ASN A N 1
ATOM 2796 C CA . ASN A 1 354 ? 13.167 -27.195 -7.842 1.00 97.44 354 ASN A CA 1
ATOM 2797 C C . ASN A 1 354 ? 13.394 -27.631 -9.306 1.00 97.44 354 ASN A C 1
ATOM 2799 O O . ASN A 1 354 ? 13.514 -28.834 -9.594 1.00 97.44 354 ASN A O 1
ATOM 2803 N N . ALA A 1 355 ? 13.396 -26.662 -10.222 1.00 96.44 355 ALA A N 1
ATOM 2804 C CA . ALA A 1 355 ? 13.501 -26.862 -11.664 1.00 96.44 355 ALA A CA 1
ATOM 2805 C C . ALA A 1 355 ? 14.942 -26.770 -12.202 1.00 96.44 355 ALA A C 1
ATOM 2807 O O . ALA A 1 355 ? 15.249 -27.447 -13.191 1.00 96.44 355 ALA A O 1
ATOM 2808 N N . GLY A 1 356 ? 15.817 -25.999 -11.550 1.00 94.50 356 GLY A N 1
ATOM 2809 C CA . GLY A 1 356 ? 17.163 -25.698 -12.039 1.00 94.50 356 GLY A CA 1
ATOM 2810 C C . GLY A 1 356 ? 18.194 -25.438 -10.940 1.00 94.50 356 GLY A C 1
ATOM 2811 O O . GLY A 1 356 ? 18.650 -26.357 -10.263 1.00 94.50 356 GLY A O 1
ATOM 2812 N N . GLY A 1 357 ? 18.650 -24.190 -10.856 1.00 96.00 357 GLY A N 1
ATOM 2813 C CA . GLY A 1 357 ? 19.535 -23.678 -9.816 1.00 96.00 357 GLY A CA 1
ATOM 2814 C C . GLY A 1 357 ? 18.716 -22.998 -8.724 1.00 96.00 357 GLY A C 1
ATOM 2815 O O . GLY A 1 357 ? 18.193 -23.658 -7.833 1.00 96.00 357 GLY A O 1
ATOM 2816 N N . TYR A 1 358 ? 18.592 -21.672 -8.805 1.00 98.38 358 TYR A N 1
ATOM 2817 C CA . TYR A 1 358 ? 17.650 -20.934 -7.960 1.00 98.38 358 TYR A CA 1
ATOM 2818 C C . TYR A 1 358 ? 16.310 -20.821 -8.678 1.00 98.38 358 TYR A C 1
ATOM 2820 O O . TYR A 1 358 ? 16.270 -20.300 -9.786 1.00 98.38 358 TYR A O 1
ATOM 2828 N N . ASP A 1 359 ? 15.236 -21.250 -8.026 1.00 98.69 359 ASP A N 1
ATOM 2829 C CA . ASP A 1 359 ? 13.859 -21.043 -8.472 1.00 98.69 359 ASP A CA 1
ATOM 2830 C C . ASP A 1 359 ? 13.231 -19.891 -7.686 1.00 98.69 359 ASP A C 1
ATOM 2832 O O . ASP A 1 359 ? 13.487 -19.747 -6.486 1.00 98.69 359 ASP A O 1
ATOM 2836 N N . PHE A 1 360 ? 12.316 -19.139 -8.298 1.00 98.69 360 PHE A N 1
ATOM 2837 C CA . PHE A 1 360 ? 11.541 -18.150 -7.562 1.00 98.69 360 PHE A CA 1
ATOM 2838 C C . PHE A 1 360 ? 10.376 -18.806 -6.810 1.00 98.69 360 PHE A C 1
ATOM 2840 O O . PHE A 1 360 ? 9.804 -19.813 -7.238 1.00 98.69 360 PHE A O 1
ATOM 2847 N N . PHE A 1 361 ? 9.975 -18.210 -5.689 1.00 98.75 361 PHE A N 1
ATOM 2848 C CA . PHE A 1 361 ? 8.785 -18.627 -4.958 1.00 98.75 361 PHE A CA 1
ATOM 2849 C C . PHE A 1 361 ? 7.879 -17.454 -4.586 1.00 98.75 361 PHE A C 1
ATOM 2851 O O . PHE A 1 361 ? 8.297 -16.297 -4.498 1.00 98.75 361 PHE A O 1
ATOM 2858 N N . VAL A 1 362 ? 6.625 -17.801 -4.304 1.00 98.69 362 VAL A N 1
ATOM 2859 C CA . VAL A 1 362 ? 5.617 -16.955 -3.668 1.00 98.69 362 VAL A CA 1
ATOM 2860 C C . VAL A 1 362 ? 4.999 -17.738 -2.512 1.00 98.69 362 VAL A C 1
ATOM 2862 O O . VAL A 1 362 ? 4.674 -18.919 -2.654 1.00 98.69 362 VAL A O 1
ATOM 2865 N N . MET A 1 363 ? 4.815 -17.089 -1.370 1.00 98.50 363 MET A N 1
ATOM 2866 C CA . MET A 1 363 ? 4.197 -17.654 -0.173 1.00 98.50 363 MET A CA 1
ATOM 2867 C C . MET A 1 363 ? 3.104 -16.734 0.358 1.00 98.50 363 MET A C 1
ATOM 2869 O O . MET A 1 363 ? 3.185 -15.513 0.211 1.00 98.50 363 MET A O 1
ATOM 2873 N N . LYS A 1 364 ? 2.121 -17.323 1.043 1.00 98.44 364 LYS A N 1
ATOM 2874 C CA . LYS A 1 364 ? 1.123 -16.599 1.836 1.00 98.44 364 LYS A CA 1
ATOM 2875 C C . LYS A 1 364 ? 1.070 -17.142 3.259 1.00 98.44 364 LYS A C 1
ATOM 2877 O O . LYS A 1 364 ? 1.077 -18.358 3.460 1.00 98.44 364 LYS A O 1
ATOM 2882 N N . LEU A 1 365 ? 0.956 -16.243 4.230 1.00 98.38 365 LEU A N 1
ATOM 2883 C CA . LEU A 1 365 ? 0.710 -16.537 5.636 1.00 98.38 365 LEU A CA 1
ATOM 2884 C C . LEU A 1 365 ? -0.580 -15.850 6.104 1.00 98.38 365 LEU A C 1
ATOM 2886 O O . LEU A 1 365 ? -1.001 -14.836 5.544 1.00 98.38 365 LEU A O 1
ATOM 2890 N N . ASP A 1 366 ? -1.193 -16.387 7.154 1.00 96.31 366 ASP A N 1
ATOM 2891 C CA . ASP A 1 366 ? -2.254 -15.700 7.892 1.00 96.31 366 ASP A CA 1
ATOM 2892 C C . ASP A 1 366 ? -1.694 -14.550 8.773 1.00 96.31 366 ASP A C 1
ATOM 2894 O O . ASP A 1 366 ? -0.476 -14.459 8.971 1.00 96.31 366 ASP A O 1
ATOM 2898 N N . PRO A 1 367 ? -2.548 -13.672 9.339 1.00 92.44 367 PRO A N 1
ATOM 2899 C CA . PRO A 1 367 ? -2.101 -12.567 10.200 1.00 92.44 367 PRO A CA 1
ATOM 2900 C C . PRO A 1 367 ? -1.382 -12.990 11.499 1.00 92.44 367 PRO A C 1
ATOM 2902 O O . PRO A 1 367 ? -0.769 -12.152 12.166 1.00 92.44 367 PRO A O 1
ATOM 2905 N N . SER A 1 368 ? -1.452 -14.272 11.881 1.00 89.69 368 SER A N 1
ATOM 2906 C CA . SER A 1 368 ? -0.744 -14.862 13.031 1.00 89.69 368 SER A CA 1
ATOM 2907 C C . SER A 1 368 ? 0.621 -15.472 12.659 1.00 89.69 368 SER A C 1
ATOM 2909 O O . SER A 1 368 ? 1.369 -15.934 13.529 1.00 89.69 368 SER A O 1
ATOM 2911 N N . GLY A 1 369 ? 0.968 -15.451 11.369 1.00 94.06 369 GLY A N 1
ATOM 2912 C CA . GLY A 1 369 ? 2.192 -16.029 10.829 1.00 94.06 369 GLY A CA 1
ATOM 2913 C C . GLY A 1 369 ? 2.110 -17.540 10.592 1.00 94.06 369 GLY A C 1
ATOM 2914 O O . GLY A 1 369 ? 3.148 -18.200 10.621 1.00 94.06 369 GLY A O 1
ATOM 2915 N N . SER A 1 370 ? 0.922 -18.120 10.393 1.00 95.75 370 SER A N 1
ATOM 2916 C CA . SER A 1 370 ? 0.802 -19.513 9.933 1.00 95.75 370 SER A CA 1
ATOM 2917 C C . SER A 1 370 ? 0.929 -19.574 8.413 1.00 95.75 370 SER A C 1
ATOM 2919 O O . SER A 1 370 ? 0.211 -18.872 7.704 1.00 95.75 370 SER A O 1
ATOM 2921 N N . TRP A 1 371 ? 1.810 -20.432 7.900 1.00 96.00 371 TRP A N 1
ATOM 2922 C CA . TRP A 1 371 ? 1.978 -20.656 6.461 1.00 96.00 371 TRP A CA 1
ATOM 2923 C C . TRP A 1 371 ? 0.715 -21.283 5.851 1.00 96.00 371 TRP A C 1
ATOM 2925 O O . TRP A 1 371 ? 0.299 -22.361 6.270 1.00 96.00 371 TRP A O 1
ATOM 2935 N N . LEU A 1 372 ? 0.120 -20.618 4.857 1.00 97.19 372 LEU A N 1
ATOM 2936 C CA . LEU A 1 372 ? -1.098 -21.063 4.171 1.00 97.19 372 LEU A CA 1
ATOM 2937 C C . LEU A 1 372 ? -0.787 -21.795 2.865 1.00 97.19 372 LEU A C 1
ATOM 2939 O O . LEU A 1 372 ? -1.365 -22.845 2.588 1.00 97.19 372 LEU A O 1
ATOM 2943 N N . TRP A 1 373 ? 0.114 -21.242 2.052 1.00 98.12 373 TRP A N 1
ATOM 2944 C CA . TRP A 1 373 ? 0.579 -21.889 0.829 1.00 98.12 373 TRP A CA 1
ATOM 2945 C C . TRP A 1 373 ? 1.946 -21.380 0.378 1.00 98.12 373 TRP A C 1
ATOM 2947 O O . TRP A 1 373 ? 2.319 -20.239 0.644 1.00 98.12 373 TRP A O 1
ATOM 2957 N N . THR A 1 374 ? 2.626 -22.237 -0.384 1.00 98.50 374 THR A N 1
ATOM 2958 C CA . THR A 1 374 ? 3.886 -21.974 -1.088 1.00 98.50 374 THR A CA 1
ATOM 2959 C C . THR A 1 374 ? 3.707 -22.369 -2.555 1.00 98.50 374 THR A C 1
ATOM 2961 O O . THR A 1 374 ? 3.035 -23.363 -2.859 1.00 98.50 374 THR A O 1
ATOM 2964 N N . ARG A 1 375 ? 4.267 -21.578 -3.471 1.00 98.38 375 ARG A N 1
ATOM 2965 C CA . ARG A 1 375 ? 4.335 -21.832 -4.915 1.00 98.38 375 ARG A CA 1
ATOM 2966 C C . ARG A 1 375 ? 5.758 -21.555 -5.367 1.00 98.38 375 ARG A C 1
ATOM 2968 O O . ARG A 1 375 ? 6.215 -20.433 -5.206 1.00 98.38 375 ARG A O 1
ATOM 2975 N N . GLN A 1 376 ? 6.426 -22.544 -5.941 1.00 98.38 376 GLN A N 1
ATOM 2976 C CA . GLN A 1 376 ? 7.766 -22.403 -6.515 1.00 98.38 376 GLN A CA 1
ATOM 2977 C C . GLN A 1 376 ? 7.691 -22.629 -8.026 1.00 98.38 376 GLN A C 1
ATOM 2979 O O . GLN A 1 376 ? 6.920 -23.483 -8.478 1.00 98.38 376 GLN A O 1
ATOM 2984 N N . ARG A 1 377 ? 8.444 -21.844 -8.799 1.00 97.88 377 ARG A N 1
ATOM 2985 C CA . ARG A 1 377 ? 8.590 -21.974 -10.254 1.00 97.88 377 ARG A CA 1
ATOM 2986 C C . ARG A 1 377 ? 9.992 -21.524 -10.665 1.00 97.88 377 ARG A C 1
ATOM 2988 O O . ARG A 1 377 ? 10.554 -20.615 -10.064 1.00 97.88 377 ARG A O 1
ATOM 2995 N N . GLY A 1 378 ? 10.516 -22.109 -11.731 1.00 97.81 378 GLY A N 1
ATOM 2996 C CA . GLY A 1 378 ? 11.805 -21.733 -12.292 1.00 97.81 378 GLY A CA 1
ATOM 2997 C C . GLY A 1 378 ? 12.003 -22.319 -13.681 1.00 97.81 378 GLY A C 1
ATOM 2998 O O . GLY A 1 378 ? 11.232 -23.169 -14.139 1.00 97.81 378 GLY A O 1
ATOM 2999 N N . SER A 1 379 ? 13.043 -21.830 -14.338 1.00 98.06 379 SER A N 1
ATOM 3000 C CA . SER A 1 379 ? 13.645 -22.410 -15.530 1.00 98.06 379 SER A CA 1
ATOM 3001 C C . SER A 1 379 ? 14.611 -23.540 -15.130 1.00 98.06 379 SER A C 1
ATOM 3003 O O . SER A 1 379 ? 14.701 -23.938 -13.971 1.00 98.06 379 SER A O 1
ATOM 3005 N N . THR A 1 380 ? 15.397 -24.056 -16.075 1.00 96.62 380 THR A N 1
ATOM 3006 C CA . THR A 1 380 ? 16.535 -24.942 -15.760 1.00 96.62 380 THR A CA 1
ATOM 3007 C C . THR A 1 380 ? 17.762 -24.197 -15.213 1.00 96.62 380 THR A C 1
ATOM 3009 O O . THR A 1 380 ? 18.785 -24.831 -14.960 1.00 96.62 380 THR A O 1
ATOM 3012 N N . PHE A 1 381 ? 17.696 -22.869 -15.072 1.00 97.62 381 PHE A N 1
ATOM 3013 C CA . PHE A 1 381 ? 18.808 -22.003 -14.685 1.00 97.62 381 PHE A CA 1
ATOM 3014 C C . PHE A 1 381 ? 18.514 -21.250 -13.381 1.00 97.62 381 PHE A C 1
ATOM 3016 O O . PHE A 1 381 ? 18.457 -21.862 -12.321 1.00 97.62 381 PHE A O 1
ATOM 3023 N N . TRP A 1 382 ? 18.435 -19.923 -13.426 1.00 98.25 382 TRP A N 1
ATOM 3024 C CA . TRP A 1 382 ? 18.419 -19.062 -12.251 1.00 98.25 382 TRP A CA 1
ATOM 3025 C C . TRP A 1 382 ? 17.305 -18.038 -12.382 1.00 98.25 382 TRP A C 1
ATOM 3027 O O . TRP A 1 382 ? 17.346 -17.208 -13.285 1.00 98.25 382 TRP A O 1
ATOM 3037 N N . ASP A 1 383 ? 16.360 -18.088 -11.453 1.00 98.50 383 ASP A N 1
ATOM 3038 C CA . ASP A 1 383 ? 15.102 -17.358 -11.453 1.00 98.50 383 ASP A CA 1
ATOM 3039 C C . ASP A 1 383 ? 14.922 -16.682 -10.089 1.00 98.50 383 ASP A C 1
ATOM 3041 O O . ASP A 1 383 ? 14.754 -17.326 -9.054 1.00 98.50 383 ASP A O 1
ATOM 3045 N N . TYR A 1 384 ? 15.009 -15.356 -10.072 1.00 98.62 384 TYR A N 1
ATOM 3046 C CA . TYR A 1 384 ? 15.110 -14.566 -8.849 1.00 98.62 384 TYR A CA 1
ATOM 3047 C C . TYR A 1 384 ? 13.934 -13.599 -8.757 1.00 98.62 384 TYR A C 1
ATOM 3049 O O . TYR A 1 384 ? 13.963 -12.548 -9.395 1.00 98.62 384 TYR A O 1
ATOM 3057 N N . ALA A 1 385 ? 12.933 -13.884 -7.919 1.00 98.50 385 ALA A N 1
ATOM 3058 C CA . ALA A 1 385 ? 11.963 -12.857 -7.540 1.00 98.50 385 ALA A CA 1
ATOM 3059 C C . ALA A 1 385 ? 12.605 -11.858 -6.566 1.00 98.50 385 ALA A C 1
ATOM 3061 O O . ALA A 1 385 ? 13.149 -12.238 -5.524 1.00 98.50 385 ALA A O 1
ATOM 3062 N N . ARG A 1 386 ? 12.525 -10.571 -6.908 1.00 98.00 386 ARG A N 1
ATOM 3063 C CA . ARG A 1 386 ? 13.067 -9.455 -6.118 1.00 98.00 386 ARG A CA 1
ATOM 3064 C C . ARG A 1 386 ? 11.978 -8.528 -5.583 1.00 98.00 386 ARG A C 1
ATOM 3066 O O . ARG A 1 386 ? 12.155 -8.017 -4.483 1.00 98.00 386 ARG A O 1
ATOM 3073 N N . ALA A 1 387 ? 10.866 -8.386 -6.307 1.00 98.31 387 ALA A N 1
ATOM 3074 C CA . ALA A 1 387 ? 9.773 -7.463 -6.006 1.00 98.31 387 ALA A CA 1
ATOM 3075 C C . ALA A 1 387 ? 8.405 -8.166 -5.958 1.00 98.31 387 ALA A C 1
ATOM 3077 O O . ALA A 1 387 ? 8.175 -9.139 -6.681 1.00 98.31 387 ALA A O 1
ATOM 3078 N N . LEU A 1 388 ? 7.490 -7.657 -5.123 1.00 98.44 388 LEU A N 1
ATOM 3079 C CA . LEU A 1 388 ? 6.116 -8.151 -4.983 1.00 98.44 388 LEU A CA 1
ATOM 3080 C C . LEU A 1 388 ? 5.151 -6.993 -4.701 1.00 98.44 388 LEU A C 1
ATOM 3082 O O . LEU A 1 388 ? 5.390 -6.187 -3.802 1.00 98.44 388 LEU A O 1
ATOM 3086 N N . GLN A 1 389 ? 4.027 -6.971 -5.417 1.00 97.69 389 GLN A N 1
ATOM 3087 C CA . GLN A 1 389 ? 2.901 -6.057 -5.196 1.00 97.69 389 GLN A CA 1
ATOM 3088 C C . GLN A 1 389 ? 1.582 -6.838 -5.216 1.00 97.69 389 GLN A C 1
ATOM 3090 O O . GLN A 1 389 ? 1.474 -7.875 -5.872 1.00 97.69 389 GLN A O 1
ATOM 3095 N N . LEU A 1 390 ? 0.557 -6.334 -4.528 1.00 96.12 390 LEU A N 1
ATOM 3096 C CA . LEU A 1 390 ? -0.810 -6.845 -4.643 1.00 96.12 390 LEU A CA 1
ATOM 3097 C C . LEU A 1 390 ? -1.646 -5.907 -5.518 1.00 96.12 390 LEU A C 1
ATOM 3099 O O . LEU A 1 390 ? -1.611 -4.692 -5.327 1.00 96.12 390 LEU A O 1
ATOM 3103 N N . ASP A 1 391 ? -2.420 -6.457 -6.456 1.00 87.62 391 ASP A N 1
ATOM 3104 C CA . ASP A 1 391 ? -3.413 -5.666 -7.189 1.00 87.62 391 ASP A CA 1
ATOM 3105 C C . ASP A 1 391 ? -4.675 -5.405 -6.341 1.00 87.62 391 ASP A C 1
ATOM 3107 O O . ASP A 1 391 ? -4.887 -5.999 -5.281 1.00 87.62 391 ASP A O 1
ATOM 3111 N N . ALA A 1 392 ? -5.558 -4.519 -6.812 1.00 81.38 392 ALA A N 1
ATOM 3112 C CA . ALA A 1 392 ? -6.773 -4.139 -6.083 1.00 81.38 392 ALA A CA 1
ATOM 3113 C C . ALA A 1 392 ? -7.774 -5.294 -5.841 1.00 81.38 392 ALA A C 1
ATOM 3115 O O . ALA A 1 392 ? -8.719 -5.124 -5.069 1.00 81.38 392 ALA A O 1
ATOM 3116 N N . ARG A 1 393 ? -7.589 -6.453 -6.491 1.00 82.50 393 ARG A N 1
ATOM 3117 C CA . ARG A 1 393 ? -8.375 -7.684 -6.302 1.00 82.50 393 ARG A CA 1
ATOM 3118 C C . ARG A 1 393 ? -7.650 -8.702 -5.399 1.00 82.50 393 ARG A C 1
ATOM 3120 O O . ARG A 1 393 ? -8.190 -9.778 -5.161 1.00 82.50 393 ARG A O 1
ATOM 3127 N N . GLY A 1 394 ? -6.459 -8.373 -4.889 1.00 88.00 394 GLY A N 1
ATOM 3128 C CA . GLY A 1 394 ? -5.630 -9.241 -4.049 1.00 88.00 394 GLY A CA 1
ATOM 3129 C C . GLY A 1 394 ? -4.798 -10.266 -4.825 1.00 88.00 394 GLY A C 1
ATOM 3130 O O . GLY A 1 394 ? -4.261 -11.189 -4.216 1.00 88.00 394 GLY A O 1
ATOM 3131 N N . ASN A 1 395 ? -4.688 -10.141 -6.152 1.00 95.44 395 ASN A N 1
ATOM 3132 C CA . ASN A 1 395 ? -3.783 -10.989 -6.930 1.00 95.44 395 ASN A CA 1
ATOM 3133 C C . ASN A 1 395 ? -2.335 -10.545 -6.695 1.00 95.44 395 ASN A C 1
ATOM 3135 O O . ASN A 1 395 ? -2.057 -9.349 -6.594 1.00 95.44 395 ASN A O 1
ATOM 3139 N N . VAL A 1 396 ? -1.414 -11.502 -6.665 1.00 98.44 396 VAL A N 1
ATOM 3140 C CA . VAL A 1 396 ? 0.010 -11.259 -6.436 1.00 98.44 396 VAL A CA 1
ATOM 3141 C C . VAL A 1 396 ? 0.711 -11.014 -7.768 1.00 98.44 396 VAL A C 1
ATOM 3143 O O . VAL A 1 396 ? 0.654 -11.857 -8.665 1.00 98.44 396 VAL A O 1
ATOM 3146 N N . LEU A 1 397 ? 1.383 -9.874 -7.884 1.00 98.69 397 LEU A N 1
ATOM 3147 C CA . LEU A 1 397 ? 2.324 -9.544 -8.949 1.00 98.69 397 LEU A CA 1
ATOM 3148 C C . LEU A 1 397 ? 3.739 -9.729 -8.409 1.00 98.69 397 LEU A C 1
ATOM 3150 O O . LEU A 1 397 ? 4.049 -9.225 -7.331 1.00 98.69 397 LEU A O 1
ATOM 3154 N N . VAL A 1 398 ? 4.589 -10.439 -9.146 1.00 98.69 398 VAL A N 1
ATOM 3155 C CA . VAL A 1 398 ? 5.973 -10.734 -8.750 1.00 98.69 398 VAL A CA 1
ATOM 3156 C C . VAL A 1 398 ? 6.900 -10.467 -9.921 1.00 98.69 398 VAL A C 1
ATOM 3158 O O . VAL A 1 398 ? 6.593 -10.871 -11.042 1.00 98.69 398 VAL A O 1
ATOM 3161 N N . ALA A 1 399 ? 8.025 -9.805 -9.666 1.00 98.56 399 ALA A N 1
ATOM 3162 C CA . ALA A 1 399 ? 9.004 -9.487 -10.697 1.00 98.56 399 ALA A CA 1
ATOM 3163 C C . ALA A 1 399 ? 10.450 -9.687 -10.239 1.00 98.56 399 ALA A C 1
ATOM 3165 O O . ALA A 1 399 ? 10.762 -9.743 -9.043 1.00 98.56 399 ALA A O 1
ATOM 3166 N N . GLY A 1 400 ? 11.329 -9.785 -11.229 1.00 98.50 400 GLY A N 1
ATOM 3167 C CA . GLY A 1 400 ? 12.760 -9.988 -11.068 1.00 98.50 400 GLY A CA 1
ATOM 3168 C C . GLY A 1 400 ? 13.367 -10.440 -12.390 1.00 98.50 400 GLY A C 1
ATOM 3169 O O . GLY A 1 400 ? 12.937 -9.956 -13.437 1.00 98.50 400 GLY A O 1
ATOM 3170 N N . TYR A 1 401 ? 14.329 -11.363 -12.356 1.00 98.50 401 TYR A N 1
ATOM 3171 C CA . TYR A 1 401 ? 15.006 -11.844 -13.565 1.00 98.50 401 TYR A CA 1
ATOM 3172 C C . TYR A 1 401 ? 15.081 -13.370 -13.664 1.00 98.50 401 TYR A C 1
ATOM 3174 O O . TYR A 1 401 ? 15.007 -14.076 -12.655 1.00 98.50 401 TYR A O 1
ATOM 3182 N N . THR A 1 402 ? 15.255 -13.865 -14.889 1.00 98.50 402 THR A N 1
ATOM 3183 C CA . THR A 1 402 ? 15.525 -15.271 -15.212 1.00 98.50 402 THR A CA 1
ATOM 3184 C C . THR A 1 402 ? 16.691 -15.408 -16.195 1.00 98.50 402 THR A C 1
ATOM 3186 O O . THR A 1 402 ? 16.917 -14.536 -17.030 1.00 98.50 402 THR A O 1
ATOM 3189 N N . ARG A 1 403 ? 17.441 -16.511 -16.101 1.00 98.19 403 ARG A N 1
ATOM 3190 C CA . ARG A 1 403 ? 18.524 -16.901 -17.028 1.00 98.19 403 ARG A CA 1
ATOM 3191 C C . ARG A 1 403 ? 18.136 -18.035 -17.985 1.00 98.19 403 ARG A C 1
ATOM 3193 O O . ARG A 1 403 ? 19.010 -18.701 -18.533 1.00 98.19 403 ARG A O 1
ATOM 3200 N N . GLY A 1 404 ? 16.846 -18.322 -18.126 1.00 97.12 404 GLY A N 1
ATOM 3201 C CA . GLY A 1 404 ? 16.356 -19.394 -18.986 1.00 97.12 404 GLY A CA 1
ATOM 3202 C C . GLY A 1 404 ? 14.954 -19.128 -19.510 1.00 97.12 404 GLY A C 1
ATOM 3203 O O . GLY A 1 404 ? 14.398 -18.047 -19.316 1.00 97.12 404 GLY A O 1
ATOM 3204 N N . ASP A 1 405 ? 14.392 -20.123 -20.190 1.00 97.88 405 ASP A N 1
ATOM 3205 C CA . ASP A 1 405 ? 13.032 -20.053 -20.718 1.00 97.88 405 ASP A CA 1
ATOM 3206 C C . ASP A 1 405 ? 12.024 -20.278 -19.578 1.00 97.88 405 ASP A C 1
ATOM 3208 O O . ASP A 1 405 ? 11.809 -21.415 -19.140 1.00 97.88 405 ASP A O 1
ATOM 3212 N N . LEU A 1 406 ? 11.415 -19.208 -19.058 1.00 97.88 406 LEU A N 1
ATOM 3213 C CA . LEU A 1 406 ? 10.507 -19.294 -17.916 1.00 97.88 406 LEU A CA 1
ATOM 3214 C C . LEU A 1 406 ? 9.049 -19.422 -18.372 1.00 97.88 406 LEU A C 1
ATOM 3216 O O . LEU A 1 406 ? 8.506 -18.578 -19.088 1.00 97.88 406 LEU A O 1
ATOM 3220 N N . ASP A 1 407 ? 8.379 -20.486 -17.921 1.00 96.19 407 ASP A N 1
ATOM 3221 C CA . ASP A 1 407 ? 6.966 -20.774 -18.215 1.00 96.19 407 ASP A CA 1
ATOM 3222 C C . ASP A 1 407 ? 6.614 -20.790 -19.720 1.00 96.19 407 ASP A C 1
ATOM 3224 O O . ASP A 1 407 ? 5.479 -20.510 -20.108 1.00 96.19 407 ASP A O 1
ATOM 3228 N N . GLY A 1 408 ? 7.586 -21.139 -20.572 1.00 95.19 408 GLY A N 1
ATOM 3229 C CA . GLY A 1 408 ? 7.429 -21.178 -22.029 1.00 95.19 408 GLY A CA 1
ATOM 3230 C C . GLY A 1 408 ? 7.579 -19.822 -22.729 1.00 95.19 408 GLY A C 1
ATOM 3231 O O . GLY A 1 408 ? 7.201 -19.708 -23.893 1.00 95.19 408 GLY A O 1
ATOM 3232 N N . ASN A 1 409 ? 8.109 -18.805 -22.045 1.00 97.06 409 ASN A N 1
ATOM 3233 C CA . ASN A 1 409 ? 8.634 -17.602 -22.687 1.00 97.06 409 ASN A CA 1
ATOM 3234 C C . ASN A 1 409 ? 10.120 -17.837 -23.013 1.00 97.06 409 ASN A C 1
ATOM 3236 O O . ASN A 1 409 ? 10.824 -18.417 -22.194 1.00 97.06 409 ASN A O 1
ATOM 3240 N N . GLU A 1 410 ? 10.584 -17.414 -24.190 1.00 96.19 410 GLU A N 1
ATOM 3241 C CA . GLU A 1 410 ? 11.980 -17.590 -24.625 1.00 96.19 410 GLU A CA 1
ATOM 3242 C C . GLU A 1 410 ? 12.913 -16.561 -23.968 1.00 96.19 410 GLU A C 1
ATOM 3244 O O . GLU A 1 410 ? 12.530 -15.396 -23.817 1.00 96.19 410 GLU A O 1
ATOM 3249 N N . ASN A 1 411 ? 14.138 -16.975 -23.628 1.00 96.12 411 ASN A N 1
ATOM 3250 C CA . ASN A 1 411 ? 15.183 -16.074 -23.145 1.00 96.12 411 ASN A CA 1
ATOM 3251 C C . ASN A 1 411 ? 15.906 -15.331 -24.280 1.00 96.12 411 ASN A C 1
ATOM 3253 O O . ASN A 1 411 ? 16.336 -15.939 -25.262 1.00 96.12 411 ASN A O 1
ATOM 3257 N N . ALA A 1 412 ? 16.053 -14.012 -24.143 1.00 94.00 412 ALA A N 1
ATOM 3258 C CA . ALA A 1 412 ? 16.636 -13.150 -25.167 1.00 94.00 412 ALA A CA 1
ATOM 3259 C C . ALA A 1 412 ? 18.174 -13.050 -25.115 1.00 94.00 412 ALA A C 1
ATOM 3261 O O . ALA A 1 412 ? 18.774 -12.617 -26.107 1.00 94.00 412 ALA A O 1
ATOM 3262 N N . GLY A 1 413 ? 18.819 -13.440 -24.007 1.00 92.00 413 GLY A N 1
ATOM 3263 C CA . GLY A 1 413 ? 20.225 -13.117 -23.763 1.00 92.00 413 GLY A CA 1
ATOM 3264 C C . GLY A 1 413 ? 20.850 -13.746 -22.516 1.00 92.00 413 GLY A C 1
ATOM 3265 O O . GLY A 1 413 ? 21.053 -14.958 -22.449 1.00 92.00 413 GLY A O 1
ATOM 3266 N N . GLY A 1 414 ? 21.302 -12.895 -21.591 1.00 94.06 414 GLY A N 1
ATOM 3267 C CA . GLY A 1 414 ? 22.036 -13.288 -20.384 1.00 94.06 414 GLY A CA 1
ATOM 3268 C C . GLY A 1 414 ? 21.125 -13.426 -19.167 1.00 94.06 414 GLY A C 1
ATOM 3269 O O . GLY A 1 414 ? 21.051 -14.494 -18.553 1.00 94.06 414 GLY A O 1
ATOM 3270 N N . LYS A 1 415 ? 20.410 -12.350 -18.838 1.00 97.00 415 LYS A N 1
ATOM 3271 C CA . LYS A 1 415 ? 19.303 -12.321 -17.876 1.00 97.00 415 LYS A CA 1
ATOM 3272 C C . LYS A 1 415 ? 18.154 -11.550 -18.515 1.00 97.00 415 LYS A C 1
ATOM 3274 O O . LYS A 1 415 ? 18.389 -10.466 -19.031 1.00 97.00 415 LYS A O 1
ATOM 3279 N N . ASP A 1 416 ? 16.934 -12.051 -18.393 1.00 97.88 416 ASP A N 1
ATOM 3280 C CA . ASP A 1 416 ? 15.731 -11.345 -18.829 1.00 97.88 416 ASP A CA 1
ATOM 3281 C C . ASP A 1 416 ? 14.879 -10.944 -17.631 1.00 97.88 416 ASP A C 1
ATOM 3283 O O . ASP A 1 416 ? 14.698 -11.735 -16.702 1.00 97.88 416 ASP A O 1
ATOM 3287 N N . VAL A 1 417 ? 14.223 -9.787 -17.716 1.00 98.00 417 VAL A N 1
ATOM 3288 C CA . VAL A 1 417 ? 13.165 -9.413 -16.774 1.00 98.00 417 VAL A CA 1
ATOM 3289 C C . VAL A 1 417 ? 11.990 -10.376 -16.912 1.00 98.00 417 VAL A C 1
ATOM 3291 O O . VAL A 1 417 ? 11.494 -10.600 -18.020 1.00 98.00 417 VAL A O 1
ATOM 3294 N N . PHE A 1 418 ? 11.467 -10.866 -15.787 1.00 98.50 418 PHE A N 1
ATOM 3295 C CA . PHE A 1 418 ? 10.154 -11.508 -15.745 1.00 98.50 418 PHE A CA 1
ATOM 3296 C C . PHE A 1 418 ? 9.152 -10.741 -14.879 1.00 98.50 418 PHE A C 1
ATOM 3298 O O . PHE A 1 418 ? 9.499 -10.082 -13.896 1.00 98.50 418 PHE A O 1
ATOM 3305 N N . LEU A 1 419 ? 7.878 -10.885 -15.242 1.00 98.69 419 LEU A N 1
ATOM 3306 C CA . LEU A 1 419 ? 6.711 -10.472 -14.473 1.00 98.69 419 LEU A CA 1
ATOM 3307 C C . LEU A 1 419 ? 5.715 -11.635 -14.452 1.00 98.69 419 LEU A C 1
ATOM 3309 O O . LEU A 1 419 ? 5.252 -12.077 -15.504 1.00 98.69 419 LEU A O 1
ATOM 3313 N N . ALA A 1 420 ? 5.372 -12.123 -13.266 1.00 98.56 420 ALA A N 1
ATOM 3314 C CA . ALA A 1 420 ? 4.422 -13.211 -13.058 1.00 98.56 420 ALA A CA 1
ATOM 3315 C C . ALA A 1 420 ? 3.213 -12.742 -12.239 1.00 98.56 420 ALA A C 1
ATOM 3317 O O . ALA A 1 420 ? 3.340 -11.901 -11.345 1.00 98.56 420 ALA A O 1
ATOM 3318 N N . LYS A 1 421 ? 2.039 -13.315 -12.526 1.00 98.50 421 LYS A N 1
ATOM 3319 C CA . LYS A 1 421 ? 0.794 -13.058 -11.796 1.00 98.50 421 LYS A CA 1
ATOM 3320 C C . LYS A 1 421 ? 0.192 -14.342 -11.241 1.00 98.50 421 LYS A C 1
ATOM 3322 O O . LYS A 1 421 ? 0.026 -15.329 -11.960 1.00 98.50 421 LYS A O 1
ATOM 3327 N N . PHE A 1 422 ? -0.201 -14.292 -9.974 1.00 98.50 422 PHE A N 1
ATOM 3328 C CA . PHE A 1 422 ? -0.914 -15.349 -9.261 1.00 98.50 422 PHE A CA 1
ATOM 3329 C C . PHE A 1 422 ? -2.217 -14.789 -8.688 1.00 98.50 422 PHE A C 1
ATOM 3331 O O . PHE A 1 422 ? -2.260 -13.647 -8.238 1.00 98.50 422 PHE A O 1
ATOM 3338 N N . ALA A 1 423 ? -3.280 -15.585 -8.663 1.00 96.69 423 ALA A N 1
ATOM 3339 C CA . ALA A 1 423 ? -4.489 -15.256 -7.920 1.00 96.69 423 ALA A CA 1
ATOM 3340 C C . ALA A 1 423 ? -4.240 -15.278 -6.395 1.00 96.69 423 ALA A C 1
ATOM 3342 O O . ALA A 1 423 ? -3.235 -15.810 -5.920 1.00 96.69 423 ALA A O 1
ATOM 3343 N N . ALA A 1 424 ? -5.162 -14.710 -5.611 1.00 90.62 424 ALA A N 1
ATOM 3344 C CA . ALA A 1 424 ? -5.048 -14.594 -4.146 1.00 90.62 424 ALA A CA 1
ATOM 3345 C C . ALA A 1 424 ? -4.964 -15.946 -3.384 1.00 90.62 424 ALA A C 1
ATOM 3347 O O . ALA A 1 424 ? -4.578 -15.993 -2.209 1.00 90.62 424 ALA A O 1
ATOM 3348 N N . ASP A 1 425 ? -5.329 -17.048 -4.046 1.00 91.62 425 ASP A N 1
ATOM 3349 C CA . ASP A 1 425 ? -5.227 -18.449 -3.603 1.00 91.62 425 ASP A CA 1
ATOM 3350 C C . ASP A 1 425 ? -3.923 -19.148 -4.067 1.00 91.62 425 ASP A C 1
ATOM 3352 O O . ASP A 1 425 ? -3.698 -20.338 -3.816 1.00 91.62 425 ASP A O 1
ATOM 3356 N N . GLY A 1 426 ? -3.045 -18.408 -4.747 1.00 95.56 426 GLY A N 1
ATOM 3357 C CA . GLY A 1 426 ? -1.789 -18.898 -5.297 1.00 95.56 426 GLY A CA 1
ATOM 3358 C C . GLY A 1 426 ? -1.937 -19.672 -6.610 1.00 95.56 426 GLY A C 1
ATOM 3359 O O . GLY A 1 426 ? -0.997 -20.372 -6.989 1.00 95.56 426 GLY A O 1
ATOM 3360 N N . VAL A 1 427 ? -3.073 -19.612 -7.313 1.00 96.88 427 VAL A N 1
ATOM 3361 C CA . VAL A 1 427 ? -3.174 -20.166 -8.675 1.00 96.88 427 VAL A CA 1
ATOM 3362 C C . VAL A 1 427 ? -2.411 -19.264 -9.649 1.00 96.88 427 VAL A C 1
ATOM 3364 O O . VAL A 1 427 ? -2.732 -18.086 -9.798 1.00 96.88 427 VAL A O 1
ATOM 3367 N N . TRP A 1 428 ? -1.393 -19.806 -10.320 1.00 97.56 428 TRP A N 1
ATOM 3368 C CA . TRP A 1 428 ? -0.659 -19.105 -11.381 1.00 97.56 428 TRP A CA 1
ATOM 3369 C C . TRP A 1 428 ? -1.601 -18.725 -12.533 1.00 97.56 428 TRP A C 1
ATOM 3371 O O . TRP A 1 428 ? -2.387 -19.557 -12.986 1.00 97.56 428 TRP A O 1
ATOM 3381 N N . GLN A 1 429 ? -1.519 -17.477 -12.997 1.00 97.19 429 GLN A N 1
ATOM 3382 C CA . GLN A 1 429 ? -2.329 -16.960 -14.104 1.00 97.19 429 GLN A CA 1
ATOM 3383 C C . GLN A 1 429 ? -1.510 -16.793 -15.380 1.00 97.19 429 GLN A C 1
ATOM 3385 O O . GLN A 1 429 ? -1.951 -17.204 -16.452 1.00 97.19 429 GLN A O 1
ATOM 3390 N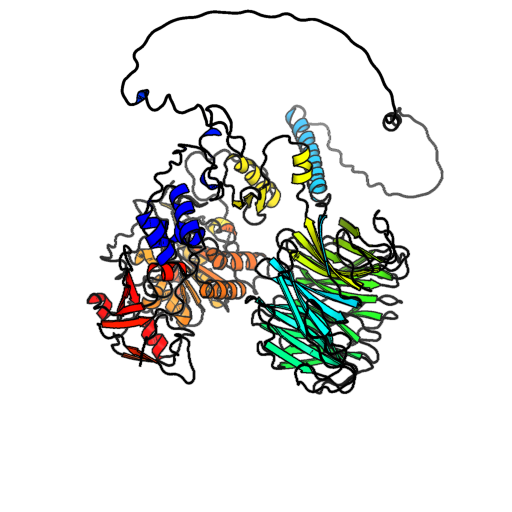 N . TRP A 1 430 ? -0.345 -16.152 -15.277 1.00 98.00 430 TRP A N 1
ATOM 3391 C CA . TRP A 1 430 ? 0.551 -15.934 -16.404 1.00 98.00 430 TRP A CA 1
ATOM 3392 C C . TRP A 1 430 ? 1.946 -15.507 -15.955 1.00 98.00 430 TRP A C 1
ATOM 3394 O O . TRP A 1 430 ? 2.123 -14.952 -14.871 1.00 98.00 430 TRP A O 1
ATOM 3404 N N . THR A 1 431 ? 2.904 -15.684 -16.862 1.00 98.50 431 THR A N 1
ATOM 3405 C CA . THR A 1 431 ? 4.244 -15.094 -16.807 1.00 98.50 431 THR A CA 1
ATOM 3406 C C . THR A 1 431 ? 4.497 -14.329 -18.110 1.00 98.50 431 THR A C 1
ATOM 3408 O O . THR A 1 431 ? 3.918 -14.642 -19.157 1.00 98.50 431 THR A O 1
ATOM 3411 N N . ARG A 1 432 ? 5.308 -13.277 -18.031 1.00 97.88 432 ARG A N 1
ATOM 3412 C CA . ARG A 1 432 ? 5.850 -12.499 -19.147 1.00 97.88 432 ARG A CA 1
ATOM 3413 C C . ARG A 1 432 ? 7.348 -12.412 -18.943 1.00 97.88 432 ARG A C 1
ATOM 3415 O O . ARG A 1 432 ? 7.769 -12.077 -17.841 1.00 97.88 432 ARG A O 1
ATOM 3422 N N . GLN A 1 433 ? 8.112 -12.648 -19.995 1.00 97.25 433 GLN A N 1
ATOM 3423 C CA . GLN A 1 433 ? 9.558 -12.467 -20.005 1.00 97.25 433 GLN A CA 1
ATOM 3424 C C . GLN A 1 433 ? 9.935 -11.451 -21.085 1.00 97.25 433 GLN A C 1
ATOM 3426 O O . GLN A 1 433 ? 9.255 -11.351 -22.115 1.00 97.25 433 GLN A O 1
ATOM 3431 N N . ARG A 1 434 ? 10.949 -10.625 -20.817 1.00 95.06 434 ARG A N 1
ATOM 3432 C CA . ARG A 1 434 ? 11.421 -9.600 -21.749 1.00 95.06 434 ARG A CA 1
ATOM 3433 C C . ARG A 1 434 ? 12.832 -9.144 -21.377 1.00 95.06 434 ARG A C 1
ATOM 3435 O O . ARG A 1 434 ? 13.035 -8.614 -20.291 1.00 95.06 434 ARG A O 1
ATOM 3442 N N . GLY A 1 435 ? 13.758 -9.269 -22.314 1.00 95.00 435 GLY A N 1
ATOM 3443 C CA . GLY A 1 435 ? 15.119 -8.755 -22.200 1.00 95.00 435 GLY A CA 1
ATOM 3444 C C . GLY A 1 435 ? 15.680 -8.346 -23.559 1.00 95.00 435 GLY A C 1
ATOM 3445 O O . GLY A 1 435 ? 14.951 -8.217 -24.551 1.00 95.00 435 GLY A O 1
ATOM 3446 N N . CYS A 1 436 ? 16.983 -8.137 -23.585 1.00 94.12 436 CYS A N 1
ATOM 3447 C CA . CYS A 1 436 ? 17.831 -7.971 -24.748 1.00 94.12 436 CYS A CA 1
ATOM 3448 C C . CYS A 1 436 ? 18.906 -9.076 -24.745 1.00 94.12 436 CYS A C 1
ATOM 3450 O O . CYS A 1 436 ? 18.803 -10.059 -24.025 1.00 94.12 436 CYS A O 1
ATOM 3452 N N . VAL A 1 437 ? 19.954 -8.941 -25.561 1.00 94.19 437 VAL A N 1
ATOM 3453 C CA . VAL A 1 437 ? 21.034 -9.949 -25.639 1.00 94.19 437 VAL A CA 1
ATOM 3454 C C . VAL A 1 437 ? 22.013 -9.925 -24.452 1.00 94.19 437 VAL A C 1
ATOM 3456 O O . VAL A 1 437 ? 22.964 -10.705 -24.440 1.00 94.19 437 VAL A O 1
ATOM 3459 N N . ALA A 1 438 ? 21.829 -9.010 -23.496 1.00 95.19 438 ALA A N 1
ATOM 3460 C CA . ALA A 1 438 ? 22.704 -8.790 -22.345 1.00 95.19 438 ALA A CA 1
ATOM 3461 C C . ALA A 1 438 ? 22.013 -9.216 -21.030 1.00 95.19 438 ALA A C 1
ATOM 3463 O O . ALA A 1 438 ? 21.142 -10.084 -21.043 1.00 95.19 438 ALA A O 1
ATOM 3464 N N . ASP A 1 439 ? 22.427 -8.648 -19.896 1.00 96.75 439 ASP A N 1
ATOM 3465 C CA . ASP A 1 439 ? 21.749 -8.821 -18.609 1.00 96.75 439 ASP A CA 1
ATOM 3466 C C . ASP A 1 439 ? 20.729 -7.684 -18.403 1.00 96.75 439 ASP A C 1
ATOM 3468 O O . ASP A 1 439 ? 21.106 -6.512 -18.429 1.00 96.75 439 ASP A O 1
ATOM 3472 N N . ASP A 1 440 ? 19.465 -8.029 -18.146 1.00 97.19 440 ASP A N 1
ATOM 3473 C CA . ASP A 1 440 ? 18.373 -7.122 -17.778 1.00 97.19 440 ASP A CA 1
ATOM 3474 C C . ASP A 1 440 ? 17.767 -7.542 -16.425 1.00 97.19 440 ASP A C 1
ATOM 3476 O O . ASP A 1 440 ? 17.120 -8.583 -16.297 1.00 97.19 440 ASP A O 1
ATOM 3480 N N . ASP A 1 441 ? 17.970 -6.716 -15.399 1.00 96.56 441 ASP A N 1
ATOM 3481 C CA . ASP A 1 441 ? 17.706 -7.042 -13.997 1.00 96.56 441 ASP A CA 1
ATOM 3482 C C . ASP A 1 441 ? 16.635 -6.115 -13.406 1.00 96.56 441 ASP A C 1
ATOM 3484 O O . ASP A 1 441 ? 16.918 -4.976 -13.040 1.00 96.56 441 ASP A O 1
ATOM 3488 N N . ALA A 1 442 ? 15.398 -6.605 -13.259 1.00 97.81 442 ALA A N 1
ATOM 3489 C CA . ALA A 1 442 ? 14.358 -5.877 -12.525 1.00 97.81 442 ALA A CA 1
ATOM 3490 C C . ALA A 1 442 ? 14.595 -5.945 -11.009 1.00 97.81 442 ALA A C 1
ATOM 3492 O O . ALA A 1 442 ? 14.922 -7.006 -10.464 1.00 97.81 442 ALA A O 1
ATOM 3493 N N . TRP A 1 443 ? 14.395 -4.818 -10.326 1.00 98.12 443 TRP A N 1
ATOM 3494 C CA . TRP A 1 443 ? 14.614 -4.689 -8.882 1.00 98.12 443 TRP A CA 1
ATOM 3495 C C . TRP A 1 443 ? 13.347 -4.371 -8.095 1.00 98.12 443 TRP A C 1
ATOM 3497 O O . TRP A 1 443 ? 13.157 -4.974 -7.040 1.00 98.12 443 TRP A O 1
ATOM 3507 N N . ASP A 1 444 ? 12.478 -3.501 -8.618 1.00 98.44 444 ASP A N 1
ATOM 3508 C CA . ASP A 1 444 ? 11.251 -3.071 -7.937 1.00 98.44 444 ASP A CA 1
ATOM 3509 C C . ASP A 1 444 ? 10.057 -2.922 -8.896 1.00 98.44 444 ASP A C 1
ATOM 3511 O O . ASP A 1 444 ? 10.231 -2.777 -10.115 1.00 98.44 444 ASP A O 1
ATOM 3515 N N . LEU A 1 445 ? 8.839 -2.985 -8.344 1.00 97.94 445 LEU A N 1
ATOM 3516 C CA . LEU A 1 445 ? 7.590 -2.931 -9.100 1.00 97.94 445 LEU A CA 1
ATOM 3517 C C . LEU A 1 445 ? 6.483 -2.144 -8.389 1.00 97.94 445 LEU A C 1
ATOM 3519 O O . LEU A 1 445 ? 6.242 -2.306 -7.198 1.00 97.94 445 LEU A O 1
ATOM 3523 N N . GLY A 1 446 ? 5.741 -1.352 -9.161 1.00 96.25 446 GLY A N 1
ATOM 3524 C CA . GLY A 1 446 ? 4.633 -0.529 -8.675 1.00 96.25 446 GLY A CA 1
ATOM 3525 C C . GLY A 1 446 ? 3.427 -0.570 -9.610 1.00 96.25 446 GLY A C 1
ATOM 3526 O O . GLY A 1 446 ? 3.512 -1.053 -10.740 1.00 96.25 446 GLY A O 1
ATOM 3527 N N . THR A 1 447 ? 2.286 -0.061 -9.146 1.00 94.69 447 THR A N 1
ATOM 3528 C CA . THR A 1 447 ? 1.040 -0.029 -9.929 1.00 94.69 447 THR A CA 1
ATOM 3529 C C . THR A 1 447 ? 0.327 1.310 -9.818 1.00 94.69 447 THR A C 1
ATOM 3531 O O . THR A 1 447 ? 0.183 1.816 -8.708 1.00 94.69 447 THR A O 1
ATOM 3534 N N . ASP A 1 448 ? -0.190 1.834 -10.934 1.00 86.69 448 ASP A N 1
ATOM 3535 C CA . ASP A 1 448 ? -1.085 3.002 -10.904 1.00 86.69 448 ASP A CA 1
ATOM 3536 C C . ASP A 1 448 ? -2.514 2.634 -10.455 1.00 86.69 448 ASP A C 1
ATOM 3538 O O . ASP A 1 448 ? -2.882 1.461 -10.330 1.00 86.69 448 ASP A O 1
ATOM 3542 N N . ALA A 1 449 ? -3.357 3.647 -10.233 1.00 80.75 449 ALA A N 1
ATOM 3543 C CA . ALA A 1 449 ? -4.743 3.457 -9.799 1.00 80.75 449 ALA A CA 1
ATOM 3544 C C . ALA A 1 449 ? -5.649 2.757 -10.841 1.00 80.75 449 ALA A C 1
ATOM 3546 O O . ALA A 1 449 ? -6.760 2.343 -10.500 1.00 80.75 449 ALA A O 1
ATOM 3547 N N . ALA A 1 450 ? -5.200 2.617 -12.095 1.00 82.12 450 ALA A N 1
ATOM 3548 C CA . ALA A 1 450 ? -5.866 1.825 -13.132 1.00 82.12 450 ALA A CA 1
ATOM 3549 C C . ALA A 1 450 ? -5.363 0.364 -13.177 1.00 82.12 450 ALA A C 1
ATOM 3551 O O . ALA A 1 450 ? -5.902 -0.454 -13.925 1.00 82.12 450 ALA A O 1
ATOM 3552 N N . GLY A 1 451 ? -4.358 0.022 -12.366 1.00 87.50 451 GLY A N 1
ATOM 3553 C CA . GLY A 1 451 ? -3.747 -1.300 -12.298 1.00 87.50 451 GLY A CA 1
ATOM 3554 C C . GLY A 1 451 ? -2.704 -1.565 -13.383 1.00 87.50 451 GLY A C 1
ATOM 3555 O O . GLY A 1 451 ? -2.328 -2.723 -13.560 1.00 87.50 451 GLY A O 1
ATOM 3556 N N . ASN A 1 452 ? -2.234 -0.546 -14.116 1.00 95.00 452 ASN A N 1
ATOM 3557 C CA . ASN A 1 452 ? -1.056 -0.724 -14.966 1.00 95.00 452 ASN A CA 1
ATOM 3558 C C . ASN A 1 452 ? 0.171 -0.958 -14.084 1.00 95.00 452 ASN A C 1
ATOM 3560 O O . ASN A 1 452 ? 0.269 -0.398 -12.994 1.00 95.00 452 ASN A O 1
ATOM 3564 N N . ILE A 1 453 ? 1.103 -1.765 -14.576 1.00 98.19 453 ILE A N 1
ATOM 3565 C CA . ILE A 1 453 ? 2.250 -2.267 -13.825 1.00 98.19 453 ILE A CA 1
ATOM 3566 C C . ILE A 1 453 ? 3.509 -1.588 -14.356 1.00 98.19 453 ILE A C 1
ATOM 3568 O O . ILE A 1 453 ? 3.723 -1.535 -15.570 1.00 98.19 453 ILE A O 1
ATOM 3572 N N . PHE A 1 454 ? 4.345 -1.096 -13.450 1.00 98.25 454 PHE A N 1
ATOM 3573 C CA . PHE A 1 454 ? 5.610 -0.441 -13.751 1.00 98.25 454 PHE A CA 1
ATOM 3574 C C . PHE A 1 454 ? 6.757 -1.220 -13.120 1.00 98.25 454 PHE A C 1
ATOM 3576 O O . PHE A 1 454 ? 6.639 -1.678 -11.985 1.00 98.25 454 PHE A O 1
ATOM 3583 N N . LEU A 1 455 ? 7.851 -1.372 -13.865 1.00 98.12 455 LEU A N 1
ATOM 3584 C CA . LEU A 1 455 ? 9.057 -2.083 -13.440 1.00 98.12 455 LEU A CA 1
ATOM 3585 C C . LEU A 1 455 ? 10.277 -1.209 -13.668 1.00 98.12 455 LEU A C 1
ATOM 3587 O O . LEU A 1 455 ? 10.409 -0.643 -14.755 1.00 98.12 455 LEU A O 1
ATOM 3591 N N . THR A 1 456 ? 11.179 -1.157 -12.692 1.00 98.38 456 THR A N 1
ATOM 3592 C CA . THR A 1 456 ? 12.490 -0.521 -12.856 1.00 98.38 456 THR A CA 1
ATOM 3593 C C . THR A 1 456 ? 13.626 -1.496 -12.590 1.00 98.38 456 THR A C 1
ATOM 3595 O O . THR A 1 456 ? 13.442 -2.529 -11.934 1.00 98.38 456 THR A O 1
ATOM 3598 N N . GLY A 1 457 ? 14.799 -1.159 -13.108 1.00 97.69 457 GLY A N 1
ATOM 3599 C CA . GLY A 1 457 ? 15.995 -1.950 -12.917 1.00 97.69 457 GLY A CA 1
ATOM 3600 C C . GLY A 1 457 ? 17.180 -1.435 -13.719 1.00 97.69 457 GLY A C 1
ATOM 3601 O O . GLY A 1 457 ? 17.219 -0.264 -14.098 1.00 97.69 457 GLY A O 1
ATOM 3602 N N . GLU A 1 458 ? 18.123 -2.332 -13.983 1.00 97.19 458 GLU A N 1
ATOM 3603 C CA . GLU A 1 458 ? 19.350 -2.087 -14.748 1.00 97.19 458 GLU A CA 1
ATOM 3604 C C . GLU A 1 458 ? 19.395 -2.957 -16.015 1.00 97.19 458 GLU A C 1
ATOM 3606 O O . GLU A 1 458 ? 18.865 -4.069 -16.032 1.00 97.19 458 GLU A O 1
ATOM 3611 N N . THR A 1 459 ? 20.034 -2.468 -17.076 1.00 97.00 459 THR A N 1
ATOM 3612 C CA . THR A 1 459 ? 20.316 -3.232 -18.300 1.00 97.00 459 THR A CA 1
ATOM 3613 C C . THR A 1 459 ? 21.742 -2.987 -18.773 1.00 97.00 459 THR A C 1
ATOM 3615 O O . THR A 1 459 ? 22.164 -1.841 -18.888 1.00 97.00 459 THR A O 1
ATOM 3618 N N . SER A 1 460 ? 22.487 -4.047 -19.085 1.00 95.50 460 SER A N 1
ATOM 3619 C CA . SER A 1 460 ? 23.821 -3.960 -19.707 1.00 95.50 460 SER A CA 1
ATOM 3620 C C . SER A 1 460 ? 23.762 -3.972 -21.244 1.00 95.50 460 SER A C 1
ATOM 3622 O O . SER A 1 460 ? 24.737 -4.337 -21.906 1.00 95.50 460 SER A O 1
ATOM 3624 N N . GLY A 1 461 ? 22.608 -3.643 -21.835 1.00 93.31 461 GLY A N 1
ATOM 3625 C CA . GLY A 1 461 ? 22.383 -3.690 -23.277 1.00 93.31 461 GLY A CA 1
ATOM 3626 C C . GLY A 1 461 ? 21.309 -2.718 -23.770 1.00 93.31 461 GLY A C 1
ATOM 3627 O O . GLY A 1 461 ? 20.892 -1.799 -23.076 1.00 93.31 461 GLY A O 1
ATOM 3628 N N . ALA A 1 462 ? 20.878 -2.883 -25.021 1.00 92.31 462 ALA A N 1
ATOM 3629 C CA . ALA A 1 462 ? 19.939 -1.973 -25.682 1.00 92.31 462 ALA A CA 1
ATOM 3630 C C . ALA A 1 462 ? 18.476 -2.434 -25.507 1.00 92.31 462 ALA A C 1
ATOM 3632 O O . ALA A 1 462 ? 17.894 -3.053 -26.404 1.00 92.31 462 ALA A O 1
ATOM 3633 N N . LEU A 1 463 ? 17.853 -2.112 -24.369 1.00 90.44 463 LEU A N 1
ATOM 3634 C CA . LEU A 1 463 ? 16.498 -2.550 -23.987 1.00 90.44 463 LEU A CA 1
ATOM 3635 C C . LEU A 1 463 ? 15.391 -1.661 -24.602 1.00 90.44 463 LEU A C 1
ATOM 3637 O O . LEU A 1 463 ? 14.496 -1.127 -23.933 1.00 90.44 463 LEU A O 1
ATOM 3641 N N . HIS A 1 464 ? 15.459 -1.518 -25.929 1.00 81.88 464 HIS A N 1
ATOM 3642 C CA . HIS A 1 464 ? 14.748 -0.534 -26.762 1.00 81.88 464 HIS A CA 1
ATOM 3643 C C . HIS A 1 464 ? 15.182 0.935 -26.555 1.00 81.88 464 HIS A C 1
ATOM 3645 O O . HIS A 1 464 ? 14.476 1.847 -26.992 1.00 81.88 464 HIS A O 1
ATOM 3651 N N . GLY A 1 465 ? 16.343 1.169 -25.936 1.00 79.25 465 GLY A N 1
ATOM 3652 C CA . GLY A 1 465 ? 17.043 2.456 -25.911 1.00 79.25 465 GLY A CA 1
ATOM 3653 C C . GLY A 1 465 ? 18.480 2.352 -26.430 1.00 79.25 465 GLY A C 1
ATOM 3654 O O . GLY A 1 465 ? 18.928 1.282 -26.841 1.00 79.25 465 GLY A O 1
ATOM 3655 N N . GLU A 1 466 ? 19.198 3.476 -26.431 1.00 81.81 466 GLU A N 1
ATOM 3656 C CA . GLU A 1 466 ? 20.654 3.478 -26.606 1.00 81.81 466 GLU A CA 1
ATOM 3657 C C . GLU A 1 466 ? 21.303 3.097 -25.273 1.00 81.81 466 GLU A C 1
ATOM 3659 O O . GLU A 1 466 ? 20.921 3.646 -24.239 1.00 81.81 466 GLU A O 1
ATOM 3664 N N . SER A 1 467 ? 22.269 2.175 -25.303 1.00 86.31 467 SER A N 1
ATOM 3665 C CA . SER A 1 467 ? 23.069 1.872 -24.117 1.00 86.31 467 SER A CA 1
ATOM 3666 C C . SER A 1 467 ? 24.226 2.860 -24.015 1.00 86.31 467 SER A C 1
ATOM 3668 O O . SER A 1 467 ? 24.984 3.013 -24.978 1.00 86.31 467 SER A O 1
ATOM 3670 N N . ALA A 1 468 ? 24.310 3.578 -22.893 1.00 82.44 468 ALA A N 1
ATOM 3671 C CA . ALA A 1 468 ? 25.255 4.680 -22.721 1.00 82.44 468 ALA A CA 1
ATOM 3672 C C . ALA A 1 468 ? 26.562 4.228 -22.054 1.00 82.44 468 ALA A C 1
ATOM 3674 O O . ALA A 1 468 ? 27.623 4.778 -22.368 1.00 82.44 468 ALA A O 1
ATOM 3675 N N . GLY A 1 469 ? 26.493 3.217 -21.183 1.00 85.69 469 GLY A N 1
ATOM 3676 C CA . GLY A 1 469 ? 27.612 2.758 -20.362 1.00 85.69 469 GLY A CA 1
ATOM 3677 C C . GLY A 1 469 ? 27.685 1.245 -20.174 1.00 85.69 469 GLY A C 1
ATOM 3678 O O . GLY A 1 469 ? 27.457 0.465 -21.095 1.00 85.69 469 GLY A O 1
ATOM 3679 N N . SER A 1 470 ? 28.081 0.834 -18.970 1.00 87.06 470 SER A N 1
ATOM 3680 C CA . SER A 1 470 ? 28.215 -0.575 -18.580 1.00 87.06 470 SER A CA 1
ATOM 3681 C C . SER A 1 470 ? 26.885 -1.183 -18.128 1.00 87.06 470 SER A C 1
ATOM 3683 O O . SER A 1 470 ? 26.640 -2.362 -18.382 1.00 87.06 470 SER A O 1
ATOM 3685 N N . SER A 1 471 ? 26.050 -0.381 -17.460 1.00 93.94 471 SER A N 1
ATOM 3686 C CA . SER A 1 471 ? 24.651 -0.693 -17.163 1.00 93.94 471 SER A CA 1
ATOM 3687 C C . SER A 1 471 ? 23.859 0.608 -17.074 1.00 93.94 471 SER A C 1
ATOM 3689 O O . SER A 1 471 ? 24.313 1.535 -16.409 1.00 93.94 471 SER A O 1
ATOM 3691 N N . ASP A 1 472 ? 22.686 0.660 -17.698 1.00 95.81 472 ASP A N 1
ATOM 3692 C CA . ASP A 1 472 ? 21.781 1.810 -17.698 1.00 95.81 472 ASP A CA 1
ATOM 3693 C C . ASP A 1 472 ? 20.489 1.499 -16.928 1.00 95.81 472 ASP A C 1
ATOM 3695 O O . ASP A 1 472 ? 20.027 0.357 -16.897 1.00 95.81 472 ASP A O 1
ATOM 3699 N N . ILE A 1 473 ? 19.829 2.526 -16.391 1.00 96.75 473 ILE A N 1
ATOM 3700 C CA . ILE A 1 473 ? 18.512 2.392 -15.761 1.00 96.75 473 ILE A CA 1
ATOM 3701 C C . ILE A 1 473 ? 17.468 2.111 -16.839 1.00 96.75 473 ILE A C 1
ATOM 3703 O O . ILE A 1 473 ? 17.410 2.824 -17.846 1.00 96.75 473 ILE A O 1
ATOM 3707 N N . PHE A 1 474 ? 16.563 1.161 -16.593 1.00 97.19 474 PHE A N 1
ATOM 3708 C CA . PHE A 1 474 ? 15.334 1.027 -17.375 1.00 97.19 474 PHE A CA 1
ATOM 3709 C C . PHE A 1 474 ? 14.067 1.299 -16.555 1.00 97.19 474 PHE A C 1
ATOM 3711 O O . PHE A 1 474 ? 14.003 1.105 -15.338 1.00 97.19 474 PHE A O 1
ATOM 3718 N N . LEU A 1 475 ? 13.012 1.697 -17.268 1.00 97.75 475 LEU A N 1
ATOM 3719 C CA . LEU A 1 475 ? 11.637 1.759 -16.780 1.00 97.75 475 LEU A CA 1
ATOM 3720 C C . LEU A 1 475 ? 10.707 1.127 -17.825 1.00 97.75 475 LEU A C 1
ATOM 3722 O O . LEU A 1 475 ? 10.699 1.552 -18.980 1.00 97.75 475 LEU A O 1
ATOM 3726 N N . MET A 1 476 ? 9.910 0.129 -17.443 1.00 97.75 476 MET A N 1
ATOM 3727 C CA . MET A 1 476 ? 8.897 -0.492 -18.306 1.00 97.75 476 MET A CA 1
ATOM 3728 C C . MET A 1 476 ? 7.479 -0.244 -17.798 1.00 97.75 476 MET A C 1
ATOM 3730 O O . MET A 1 476 ? 7.258 -0.172 -16.591 1.00 97.75 476 MET A O 1
ATOM 3734 N N . LYS A 1 477 ? 6.512 -0.221 -18.724 1.00 97.88 477 LYS A N 1
ATOM 3735 C CA . LYS A 1 477 ? 5.074 -0.269 -18.435 1.00 97.88 477 LYS A CA 1
ATOM 3736 C C . LYS A 1 477 ? 4.413 -1.481 -19.088 1.00 97.88 477 LYS A C 1
ATOM 3738 O O . LYS A 1 477 ? 4.622 -1.757 -20.272 1.00 97.88 477 LYS A O 1
ATOM 3743 N N . PHE A 1 478 ? 3.535 -2.127 -18.332 1.00 97.94 478 PHE A N 1
ATOM 3744 C CA . PHE A 1 478 ? 2.599 -3.160 -18.767 1.00 97.94 478 PHE A CA 1
ATOM 3745 C C . PHE A 1 478 ? 1.174 -2.750 -18.364 1.00 97.94 478 PHE A C 1
ATOM 3747 O O . PHE A 1 478 ? 0.985 -2.004 -17.403 1.00 97.94 478 PHE A O 1
ATOM 3754 N N . SER A 1 479 ? 0.157 -3.225 -19.075 1.00 96.62 479 SER A N 1
ATOM 3755 C CA . SER A 1 479 ? -1.240 -3.133 -18.632 1.00 96.62 479 SER A CA 1
ATOM 3756 C C . SER A 1 479 ? -1.552 -4.166 -17.538 1.00 96.62 479 SER A C 1
ATOM 3758 O O . SER A 1 479 ? -0.747 -5.052 -17.245 1.00 96.62 479 SER A O 1
ATOM 3760 N N . SER A 1 480 ? -2.726 -4.058 -16.910 1.00 92.25 480 SER A N 1
ATOM 3761 C CA . SER A 1 480 ? -3.158 -4.887 -15.765 1.00 92.25 480 SER A CA 1
ATOM 3762 C C . SER A 1 480 ? -3.298 -6.396 -16.051 1.00 92.25 480 SER A C 1
ATOM 3764 O O . SER A 1 480 ? -3.352 -7.214 -15.123 1.00 92.25 480 SER A O 1
ATOM 3766 N N . ASP A 1 481 ? -3.328 -6.769 -17.332 1.00 91.44 481 ASP A N 1
ATOM 3767 C CA . ASP A 1 481 ? -3.318 -8.127 -17.895 1.00 91.44 481 ASP A CA 1
ATOM 3768 C C . ASP A 1 481 ? -1.906 -8.634 -18.275 1.00 91.44 481 ASP A C 1
ATOM 3770 O O . ASP A 1 481 ? -1.736 -9.751 -18.780 1.00 91.44 481 ASP A O 1
ATOM 3774 N N . GLY A 1 482 ? -0.880 -7.812 -18.043 1.00 94.38 482 GLY A N 1
ATOM 3775 C CA . GLY A 1 482 ? 0.507 -8.104 -18.376 1.00 94.38 482 GLY A CA 1
ATOM 3776 C C . GLY A 1 482 ? 0.862 -7.912 -19.851 1.00 94.38 482 GLY A C 1
ATOM 3777 O O . GLY A 1 482 ? 1.888 -8.439 -20.276 1.00 94.38 482 GLY A O 1
ATOM 3778 N N . ALA A 1 483 ? 0.064 -7.217 -20.669 1.00 95.44 483 ALA A N 1
ATOM 3779 C CA . ALA A 1 483 ? 0.516 -6.847 -22.013 1.00 95.44 483 ALA A CA 1
ATOM 3780 C C . ALA A 1 483 ? 1.516 -5.675 -21.942 1.00 95.44 483 ALA A C 1
ATOM 3782 O O . ALA A 1 483 ? 1.259 -4.651 -21.309 1.00 95.44 483 ALA A O 1
ATOM 3783 N N . TRP A 1 484 ? 2.683 -5.828 -22.573 1.00 95.81 484 TRP A N 1
ATOM 3784 C CA . TRP A 1 484 ? 3.720 -4.789 -22.613 1.00 95.81 484 TRP A CA 1
ATOM 3785 C C . TRP A 1 484 ? 3.245 -3.554 -23.387 1.00 95.81 484 TRP A C 1
ATOM 3787 O O . TRP A 1 484 ? 2.644 -3.686 -24.452 1.00 95.81 484 TRP A O 1
ATOM 3797 N N . GLN A 1 485 ? 3.547 -2.364 -22.861 1.00 95.69 485 GLN A N 1
ATOM 3798 C CA . GLN A 1 485 ? 3.140 -1.076 -23.433 1.00 95.69 485 GLN A CA 1
ATOM 3799 C C . GLN A 1 485 ? 4.342 -0.276 -23.953 1.00 95.69 485 GLN A C 1
ATOM 3801 O O . GLN A 1 485 ? 4.327 0.190 -25.090 1.00 95.69 485 GLN A O 1
ATOM 3806 N N . TRP A 1 486 ? 5.379 -0.096 -23.128 1.00 95.69 486 TRP A N 1
ATOM 3807 C CA . TRP A 1 486 ? 6.611 0.603 -23.508 1.00 95.69 486 TRP A CA 1
ATOM 3808 C C . TRP A 1 486 ? 7.776 0.294 -22.555 1.00 95.69 486 TRP A C 1
ATOM 3810 O O . TRP A 1 486 ? 7.563 -0.133 -21.421 1.00 95.69 486 TRP A O 1
ATOM 3820 N N . SER A 1 487 ? 9.008 0.563 -22.999 1.00 94.88 487 SER A N 1
ATOM 3821 C CA . SER A 1 487 ? 10.192 0.722 -22.140 1.00 94.88 487 SER A CA 1
ATOM 3822 C C . SER A 1 487 ? 10.882 2.073 -22.382 1.00 94.88 487 SER A C 1
ATOM 3824 O O . SER A 1 487 ? 10.667 2.736 -23.402 1.00 94.88 487 SER A O 1
ATOM 3826 N N . ARG A 1 488 ? 11.672 2.510 -21.405 1.00 94.62 488 ARG A N 1
ATOM 3827 C CA . ARG A 1 488 ? 12.564 3.675 -21.421 1.00 94.62 488 ARG A CA 1
ATOM 3828 C C . ARG A 1 488 ? 13.898 3.235 -20.834 1.00 94.62 488 ARG A C 1
ATOM 3830 O O . ARG A 1 488 ? 13.900 2.398 -19.938 1.00 94.62 488 ARG A O 1
ATOM 3837 N N . GLN A 1 489 ? 14.985 3.824 -21.312 1.00 94.31 489 GLN A N 1
ATOM 3838 C CA . GLN A 1 489 ? 16.344 3.579 -20.835 1.00 94.31 489 GLN A CA 1
ATOM 3839 C C . GLN A 1 489 ? 17.045 4.928 -20.637 1.00 94.31 489 GLN A C 1
ATOM 3841 O O . GLN A 1 489 ? 16.800 5.861 -21.412 1.00 94.31 489 GLN A O 1
ATOM 3846 N N . ARG A 1 490 ? 17.853 5.056 -19.582 1.00 92.94 490 ARG A N 1
ATOM 3847 C CA . ARG A 1 490 ? 18.618 6.265 -19.248 1.00 92.94 490 ARG A CA 1
ATOM 3848 C C . ARG A 1 490 ? 19.858 5.888 -18.437 1.00 92.94 490 ARG A C 1
ATOM 3850 O O . ARG A 1 490 ? 19.741 5.179 -17.448 1.00 92.94 490 ARG A O 1
ATOM 3857 N N . GLY A 1 491 ? 21.015 6.409 -18.815 1.00 93.06 491 GLY A N 1
ATOM 3858 C CA . GLY A 1 491 ? 22.271 6.165 -18.113 1.00 93.06 491 GLY A CA 1
ATOM 3859 C C . GLY A 1 491 ? 23.361 7.142 -18.539 1.00 93.06 491 GLY A C 1
ATOM 3860 O O . GLY A 1 491 ? 23.115 8.092 -19.287 1.00 93.06 491 GLY A O 1
ATOM 3861 N N . THR A 1 492 ? 24.554 6.899 -18.023 1.00 94.94 492 THR A N 1
ATOM 3862 C CA . THR A 1 492 ? 25.817 7.608 -18.253 1.00 94.94 492 THR A CA 1
ATOM 3863 C C . THR A 1 492 ? 26.827 6.632 -18.866 1.00 94.94 492 THR A C 1
ATOM 3865 O O . THR A 1 492 ? 26.507 5.467 -19.068 1.00 94.94 492 THR A O 1
ATOM 3868 N N . GLU A 1 493 ? 28.082 7.021 -19.110 1.00 92.81 493 GLU A N 1
ATOM 3869 C CA . GLU A 1 493 ? 29.116 6.057 -19.532 1.00 92.81 493 GLU A CA 1
ATOM 3870 C C . GLU A 1 493 ? 29.586 5.074 -18.428 1.00 92.81 493 GLU A C 1
ATOM 3872 O O . GLU A 1 493 ? 30.650 4.454 -18.548 1.00 92.81 493 GLU A O 1
ATOM 3877 N N . LYS A 1 494 ? 28.843 4.954 -17.319 1.00 94.56 494 LYS A N 1
ATOM 3878 C CA . LYS A 1 494 ? 29.221 4.223 -16.101 1.00 94.56 494 LYS A CA 1
ATOM 3879 C C . LYS A 1 494 ? 28.201 3.130 -15.765 1.00 94.56 494 LYS A C 1
ATOM 3881 O O . LYS A 1 494 ? 27.740 2.430 -16.662 1.00 94.56 494 LYS A O 1
ATOM 3886 N N . PHE A 1 495 ? 27.979 2.879 -14.478 1.00 93.75 495 PHE A N 1
ATOM 3887 C CA . PHE A 1 495 ? 26.958 1.962 -13.984 1.00 93.75 495 PHE A CA 1
ATOM 3888 C C . PHE A 1 495 ? 25.856 2.807 -13.357 1.00 93.75 495 PHE A C 1
ATOM 3890 O O . PHE A 1 495 ? 26.135 3.598 -12.455 1.00 93.75 495 PHE A O 1
ATOM 3897 N N . ASP A 1 496 ? 24.633 2.625 -13.830 1.00 96.94 496 ASP A N 1
ATOM 3898 C CA . ASP A 1 496 ? 23.450 3.355 -13.408 1.00 96.94 496 ASP A CA 1
ATOM 3899 C C . ASP A 1 496 ? 22.356 2.340 -13.092 1.00 96.94 496 ASP A C 1
ATOM 3901 O O . ASP A 1 496 ? 21.930 1.569 -13.953 1.00 96.94 496 ASP A O 1
ATOM 3905 N N . VAL A 1 497 ? 21.934 2.299 -11.830 1.00 97.50 497 VAL A N 1
ATOM 3906 C CA . VAL A 1 497 ? 21.094 1.220 -11.303 1.00 97.50 497 VAL A CA 1
ATOM 3907 C C . VAL A 1 497 ? 19.935 1.801 -10.517 1.00 97.50 497 VAL A C 1
ATOM 3909 O O . VAL A 1 497 ? 20.138 2.540 -9.556 1.00 97.50 497 VAL A O 1
ATOM 3912 N N . ALA A 1 498 ? 18.716 1.421 -10.892 1.00 97.94 498 ALA A N 1
ATOM 3913 C CA . ALA A 1 498 ? 17.508 1.714 -10.137 1.00 97.94 498 ALA A CA 1
ATOM 3914 C C . ALA A 1 498 ? 17.125 0.531 -9.239 1.00 97.94 498 ALA A C 1
ATOM 3916 O O . ALA A 1 498 ? 16.872 -0.569 -9.730 1.00 97.94 498 ALA A O 1
ATOM 3917 N N . TRP A 1 499 ? 17.048 0.774 -7.930 1.00 98.06 499 TRP A N 1
ATOM 3918 C CA . TRP A 1 499 ? 16.710 -0.242 -6.926 1.00 98.06 499 TRP A CA 1
ATOM 3919 C C . TRP A 1 499 ? 15.321 -0.084 -6.317 1.00 98.06 499 TRP A C 1
ATOM 3921 O O . TRP A 1 499 ? 14.804 -1.063 -5.784 1.00 98.06 499 TRP A O 1
ATOM 3931 N N . ALA A 1 500 ? 14.712 1.100 -6.406 1.00 98.19 500 ALA A N 1
ATOM 3932 C CA . ALA A 1 500 ? 13.381 1.355 -5.866 1.00 98.19 500 ALA A CA 1
ATOM 3933 C C . ALA A 1 500 ? 12.515 2.158 -6.847 1.00 98.19 500 ALA A C 1
ATOM 3935 O O . ALA A 1 500 ? 13.011 3.062 -7.526 1.00 98.19 500 ALA A O 1
ATOM 3936 N N . LEU A 1 501 ? 11.217 1.848 -6.890 1.00 98.19 501 LEU A N 1
ATOM 3937 C CA . LEU A 1 501 ? 10.211 2.539 -7.695 1.00 98.19 501 LEU A CA 1
ATOM 3938 C C . LEU A 1 501 ? 8.944 2.787 -6.880 1.00 98.19 501 LEU A C 1
ATOM 3940 O O . LEU A 1 501 ? 8.487 1.937 -6.123 1.00 98.19 501 LEU A O 1
ATOM 3944 N N . GLU A 1 502 ? 8.310 3.930 -7.113 1.00 96.56 502 GLU A N 1
ATOM 3945 C CA . GLU A 1 502 ? 6.978 4.208 -6.589 1.00 96.56 502 GLU A CA 1
ATOM 3946 C C . GLU A 1 502 ? 6.137 4.979 -7.603 1.00 96.56 502 GLU A C 1
ATOM 3948 O O . GLU A 1 502 ? 6.642 5.830 -8.334 1.00 96.56 502 GLU A O 1
ATOM 3953 N N . VAL A 1 503 ? 4.838 4.681 -7.639 1.00 93.94 503 VAL A N 1
ATOM 3954 C CA . VAL A 1 503 ? 3.851 5.480 -8.372 1.00 93.94 503 VAL A CA 1
ATOM 3955 C C . VAL A 1 503 ? 3.073 6.294 -7.345 1.00 93.94 503 VAL A C 1
ATOM 3957 O O . VAL A 1 503 ? 2.400 5.721 -6.489 1.00 93.94 503 VAL A O 1
ATOM 3960 N N . ASP A 1 504 ? 3.205 7.618 -7.396 1.00 82.75 504 ASP A N 1
ATOM 3961 C CA . ASP A 1 504 ? 2.643 8.518 -6.388 1.00 82.75 504 ASP A CA 1
ATOM 3962 C C . ASP A 1 504 ? 1.141 8.815 -6.596 1.00 82.75 504 ASP A C 1
ATOM 3964 O O . ASP A 1 504 ? 0.523 8.461 -7.602 1.00 82.75 504 ASP A O 1
ATOM 3968 N N . TYR A 1 505 ? 0.534 9.515 -5.631 1.00 75.38 505 TYR A N 1
ATOM 3969 C CA . TYR A 1 505 ? -0.890 9.883 -5.650 1.00 75.38 505 TYR A CA 1
ATOM 3970 C C . TYR A 1 505 ? -1.299 10.877 -6.760 1.00 75.38 505 TYR A C 1
ATOM 3972 O O . TYR A 1 505 ? -2.490 11.174 -6.895 1.00 75.38 505 TYR A O 1
ATOM 3980 N N . TRP A 1 506 ? -0.351 11.406 -7.540 1.00 76.12 506 TRP A N 1
ATOM 3981 C CA . TRP A 1 506 ? -0.594 12.254 -8.714 1.00 76.12 506 TRP A CA 1
ATOM 3982 C C . TRP A 1 506 ? -0.171 11.571 -10.019 1.00 76.12 506 TRP A C 1
ATOM 3984 O O . TRP A 1 506 ? -0.014 12.261 -11.028 1.00 76.12 506 TRP A O 1
ATOM 3994 N N . ASP A 1 507 ? -0.005 10.246 -10.001 1.00 81.56 507 ASP A N 1
ATOM 3995 C CA . ASP A 1 507 ? 0.391 9.437 -11.149 1.00 81.56 507 ASP A CA 1
ATOM 3996 C C . ASP A 1 507 ? 1.795 9.797 -11.711 1.00 81.56 507 ASP A C 1
ATOM 3998 O O . ASP A 1 507 ? 2.071 9.618 -12.902 1.00 81.56 507 ASP A O 1
ATOM 4002 N N . ASN A 1 508 ? 2.716 10.291 -10.869 1.00 87.38 508 ASN A N 1
ATOM 4003 C CA . ASN A 1 508 ? 4.141 10.363 -11.219 1.00 87.38 508 ASN A CA 1
ATOM 4004 C C . ASN A 1 508 ? 4.832 9.047 -10.851 1.00 87.38 508 ASN A C 1
ATOM 4006 O O . ASN A 1 508 ? 4.519 8.435 -9.833 1.00 87.38 508 ASN A O 1
ATOM 4010 N N . ILE A 1 509 ? 5.809 8.638 -11.656 1.00 96.00 509 ILE A N 1
ATOM 4011 C CA . ILE A 1 509 ? 6.655 7.475 -11.388 1.00 96.00 509 ILE A CA 1
ATOM 4012 C C . ILE A 1 509 ? 7.988 8.003 -10.870 1.00 96.00 509 ILE A C 1
ATOM 4014 O O . ILE A 1 509 ? 8.720 8.654 -11.620 1.00 96.00 509 ILE A O 1
ATOM 4018 N N . LEU A 1 510 ? 8.306 7.738 -9.608 1.00 97.06 510 LEU A N 1
ATOM 4019 C CA . LEU A 1 510 ? 9.606 8.051 -9.034 1.00 97.06 510 LEU A CA 1
ATOM 4020 C C . LEU A 1 510 ? 10.478 6.799 -9.015 1.00 97.06 510 LEU A C 1
ATOM 4022 O O . LEU A 1 510 ? 9.993 5.691 -8.794 1.00 97.06 510 LEU A O 1
ATOM 4026 N N . VAL A 1 511 ? 11.768 6.994 -9.272 1.00 98.19 511 VAL A N 1
ATOM 4027 C CA . VAL A 1 511 ? 12.774 5.930 -9.344 1.00 98.19 511 VAL A CA 1
ATOM 4028 C C . VAL A 1 511 ? 14.018 6.392 -8.598 1.00 98.19 511 VAL A C 1
ATOM 4030 O O . VAL A 1 511 ? 14.472 7.512 -8.824 1.00 98.19 511 VAL A O 1
ATOM 4033 N N . ALA A 1 512 ? 14.576 5.551 -7.729 1.00 98.19 512 ALA A N 1
ATOM 4034 C CA . ALA A 1 512 ? 15.777 5.864 -6.957 1.00 98.19 512 ALA A CA 1
ATOM 4035 C C . ALA A 1 512 ? 16.807 4.728 -6.997 1.00 98.19 512 ALA A C 1
ATOM 4037 O O . ALA A 1 512 ? 16.468 3.555 -7.193 1.00 98.19 512 ALA A O 1
ATOM 4038 N N . GLY A 1 513 ? 18.072 5.089 -6.796 1.00 98.25 513 GLY A N 1
ATOM 4039 C CA . GLY A 1 513 ? 19.190 4.157 -6.869 1.00 98.25 513 GLY A CA 1
ATOM 4040 C C . GLY A 1 513 ? 20.537 4.867 -6.801 1.00 98.25 513 GLY A C 1
ATOM 4041 O O . GLY A 1 513 ? 20.689 5.813 -6.024 1.00 98.25 513 GLY A O 1
ATOM 4042 N N . TYR A 1 514 ? 21.504 4.414 -7.602 1.00 97.75 514 TYR A N 1
ATOM 4043 C CA . TYR A 1 514 ? 22.837 5.017 -7.669 1.00 97.75 514 TYR A CA 1
ATOM 4044 C C . TYR A 1 514 ? 23.398 5.130 -9.093 1.00 97.75 514 TYR A C 1
ATOM 4046 O O . TYR A 1 514 ? 23.039 4.365 -9.991 1.00 97.75 514 TYR A O 1
ATOM 4054 N N . THR A 1 515 ? 24.298 6.095 -9.283 1.00 97.44 515 THR A N 1
ATOM 4055 C CA . THR A 1 515 ? 25.010 6.368 -10.538 1.00 97.44 515 THR A CA 1
ATOM 4056 C C . THR A 1 515 ? 26.508 6.520 -10.296 1.00 97.44 515 THR A C 1
ATOM 4058 O O . THR A 1 515 ? 26.940 7.281 -9.434 1.00 97.44 515 THR A O 1
ATOM 4061 N N . GLY A 1 516 ? 27.326 5.827 -11.087 1.00 96.38 516 GLY A N 1
ATOM 4062 C CA . GLY A 1 516 ? 28.777 6.044 -11.131 1.00 96.38 516 GLY A CA 1
ATOM 4063 C C . GLY A 1 516 ? 29.208 7.232 -12.004 1.00 96.38 516 GLY A C 1
ATOM 4064 O O . GLY A 1 516 ? 30.409 7.430 -12.195 1.00 96.38 516 GLY A O 1
ATOM 4065 N N . GLY A 1 517 ? 28.259 7.965 -12.598 1.00 94.94 517 GLY A N 1
ATOM 4066 C CA . GLY A 1 517 ? 28.488 9.022 -13.582 1.00 94.94 517 GLY A CA 1
ATOM 4067 C C . GLY A 1 517 ? 27.864 10.369 -13.207 1.00 94.94 517 GLY A C 1
ATOM 4068 O O . GLY A 1 517 ? 27.283 10.553 -12.140 1.00 94.94 517 GLY A O 1
ATOM 4069 N N . SER A 1 518 ? 28.053 11.359 -14.082 1.00 95.25 518 SER A N 1
ATOM 4070 C CA . SER A 1 518 ? 27.517 12.721 -13.927 1.00 95.25 518 SER A CA 1
ATOM 4071 C C . SER A 1 518 ? 26.213 12.838 -14.714 1.00 95.25 518 SER A C 1
ATOM 4073 O O . SER A 1 518 ? 26.237 12.974 -15.938 1.00 95.25 518 SER A O 1
ATOM 4075 N N . MET A 1 519 ? 25.074 12.718 -14.033 1.00 92.62 519 MET A N 1
ATOM 4076 C CA . MET A 1 519 ? 23.779 12.515 -14.676 1.00 92.62 519 MET A CA 1
ATOM 4077 C C . MET A 1 519 ? 22.996 13.823 -14.828 1.00 92.62 519 MET A C 1
ATOM 4079 O O . MET A 1 519 ? 22.875 14.612 -13.897 1.00 92.62 519 MET A O 1
ATOM 4083 N N . ASP A 1 520 ? 22.428 14.062 -16.013 1.00 90.50 520 ASP A N 1
ATOM 4084 C CA . ASP A 1 520 ? 21.476 15.155 -16.282 1.00 90.50 520 ASP A CA 1
ATOM 4085 C C . ASP A 1 520 ? 21.939 16.583 -15.926 1.00 90.50 520 ASP A C 1
ATOM 4087 O O . ASP A 1 520 ? 21.128 17.494 -15.761 1.00 90.50 520 ASP A O 1
ATOM 4091 N N . GLY A 1 521 ? 23.256 16.798 -15.881 1.00 88.44 521 GLY A N 1
ATOM 4092 C CA . GLY A 1 521 ? 23.882 18.079 -15.541 1.00 88.44 521 GLY A CA 1
ATOM 4093 C C . GLY A 1 521 ? 24.347 18.193 -14.087 1.00 88.44 521 GLY A C 1
ATOM 4094 O O . GLY A 1 521 ? 24.990 19.188 -13.748 1.00 88.44 521 GLY A O 1
ATOM 4095 N N . HIS A 1 522 ? 24.084 17.184 -13.253 1.00 91.94 522 HIS A N 1
ATOM 4096 C CA . HIS A 1 522 ? 24.743 17.017 -11.958 1.00 91.94 522 HIS A CA 1
ATOM 4097 C C . HIS A 1 522 ? 26.174 16.503 -12.139 1.00 91.94 522 HIS A C 1
ATOM 4099 O O . HIS A 1 522 ? 26.512 15.915 -13.166 1.00 91.94 522 HIS A O 1
ATOM 4105 N N . ILE A 1 523 ? 27.026 16.750 -11.145 1.00 92.88 523 ILE A N 1
ATOM 4106 C CA . ILE A 1 523 ? 28.431 16.327 -11.132 1.00 92.88 523 ILE A CA 1
ATOM 4107 C C . ILE A 1 523 ? 28.557 15.162 -10.158 1.00 92.88 523 ILE A C 1
ATOM 4109 O O . ILE A 1 523 ? 28.140 15.306 -9.012 1.00 92.88 523 ILE A O 1
ATOM 4113 N N . ASN A 1 524 ? 29.168 14.059 -10.596 1.00 93.88 524 ASN A N 1
ATOM 4114 C CA . ASN A 1 524 ? 29.456 12.936 -9.706 1.00 93.88 524 ASN A CA 1
ATOM 4115 C C . ASN A 1 524 ? 30.445 13.349 -8.609 1.00 93.88 524 ASN A C 1
ATOM 4117 O O . ASN A 1 524 ? 31.506 13.902 -8.919 1.00 93.88 524 ASN A O 1
ATOM 4121 N N . ALA A 1 525 ? 30.104 13.095 -7.348 1.00 91.44 525 ALA A N 1
ATOM 4122 C CA . ALA A 1 525 ? 30.932 13.478 -6.213 1.00 91.44 525 ALA A CA 1
ATOM 4123 C C . ALA A 1 525 ? 32.108 12.515 -5.972 1.00 91.44 525 ALA A C 1
ATOM 4125 O O . ALA A 1 525 ? 33.121 12.945 -5.408 1.00 91.44 525 ALA A O 1
ATOM 4126 N N . GLY A 1 526 ? 32.008 11.255 -6.415 1.00 91.69 526 GLY A N 1
ATOM 4127 C CA . GLY A 1 526 ? 32.914 10.185 -5.997 1.00 91.69 526 GLY A CA 1
ATOM 4128 C C . GLY A 1 526 ? 32.990 8.968 -6.921 1.00 91.69 526 GLY A C 1
ATOM 4129 O O . GLY A 1 526 ? 33.474 9.046 -8.050 1.00 91.69 526 GLY A O 1
ATOM 4130 N N . SER A 1 527 ? 32.636 7.801 -6.375 1.00 93.88 527 SER A N 1
ATOM 4131 C CA . SER A 1 527 ? 32.628 6.509 -7.084 1.00 93.88 527 SER A CA 1
ATOM 4132 C C . SER A 1 527 ? 31.214 6.057 -7.450 1.00 93.88 527 SER A C 1
ATOM 4134 O O . SER A 1 527 ? 31.026 5.375 -8.459 1.00 93.88 527 SER A O 1
ATOM 4136 N N . SER A 1 528 ? 30.222 6.392 -6.626 1.00 95.75 528 SER A N 1
ATOM 4137 C CA . SER A 1 528 ? 28.797 6.219 -6.907 1.00 95.75 528 SER A CA 1
ATOM 4138 C C . SER A 1 528 ? 28.004 7.199 -6.055 1.00 95.75 528 SER A C 1
ATOM 4140 O O . SER A 1 528 ? 28.191 7.217 -4.846 1.00 95.75 528 SER A O 1
ATOM 4142 N N . ASP A 1 529 ? 27.116 7.963 -6.682 1.00 96.94 529 ASP A N 1
ATOM 4143 C CA . ASP A 1 529 ? 26.223 8.909 -6.018 1.00 96.94 529 ASP A CA 1
ATOM 4144 C C . ASP A 1 529 ? 24.805 8.342 -5.957 1.00 96.94 529 ASP A C 1
ATOM 4146 O O . ASP A 1 529 ? 24.346 7.685 -6.896 1.00 96.94 529 ASP A O 1
ATOM 4150 N N . VAL A 1 530 ? 24.063 8.698 -4.910 1.00 96.69 530 VAL A N 1
ATOM 4151 C CA . VAL A 1 530 ? 22.612 8.517 -4.839 1.00 96.69 530 VAL A CA 1
ATOM 4152 C C . VAL A 1 530 ? 21.935 9.333 -5.939 1.00 96.69 530 VAL A C 1
ATOM 4154 O O . VAL A 1 530 ? 22.259 10.507 -6.125 1.00 96.69 530 VAL A O 1
ATOM 4157 N N . PHE A 1 531 ? 20.920 8.772 -6.600 1.00 96.56 531 PHE A N 1
ATOM 4158 C CA . PHE A 1 531 ? 19.992 9.563 -7.412 1.00 96.56 531 PHE A CA 1
ATOM 4159 C C . PHE A 1 531 ? 18.526 9.302 -7.055 1.00 96.56 531 PHE A C 1
ATOM 4161 O O . PHE A 1 531 ? 18.151 8.228 -6.576 1.00 96.56 531 PHE A O 1
ATOM 4168 N N . VAL A 1 532 ? 17.680 10.279 -7.387 1.00 96.50 532 VAL A N 1
ATOM 4169 C CA . VAL A 1 532 ? 16.239 10.090 -7.578 1.00 96.50 532 VAL A CA 1
ATOM 4170 C C . VAL A 1 532 ? 15.770 10.818 -8.842 1.00 96.50 532 VAL A C 1
ATOM 4172 O O . VAL A 1 532 ? 16.225 11.917 -9.150 1.00 96.50 532 VAL A O 1
ATOM 4175 N N . MET A 1 533 ? 14.874 10.184 -9.594 1.00 94.75 533 MET A N 1
ATOM 4176 C CA . MET A 1 533 ? 14.264 10.688 -10.827 1.00 94.75 533 MET A CA 1
ATOM 4177 C C . MET A 1 533 ? 12.746 10.718 -10.721 1.00 94.75 533 MET A C 1
ATOM 4179 O O . MET A 1 533 ? 12.154 9.935 -9.977 1.00 94.75 533 MET A O 1
ATOM 4183 N N . MET A 1 534 ? 12.117 11.523 -11.579 1.00 93.44 534 MET A N 1
ATOM 4184 C CA . MET A 1 534 ? 10.680 11.453 -11.842 1.00 93.44 534 MET A CA 1
ATOM 4185 C C . MET A 1 534 ? 10.371 11.350 -13.334 1.00 93.44 534 MET A C 1
ATOM 4187 O O . MET A 1 534 ? 10.936 12.064 -14.168 1.00 93.44 534 MET A O 1
ATOM 4191 N N . PHE A 1 535 ? 9.398 10.501 -13.644 1.00 92.81 535 PHE A N 1
ATOM 4192 C CA . PHE A 1 535 ? 8.784 10.326 -14.952 1.00 92.81 535 PHE A CA 1
ATOM 4193 C C . PHE A 1 535 ? 7.265 10.529 -14.841 1.00 92.81 535 PHE A C 1
ATOM 4195 O O . PHE A 1 535 ? 6.679 10.349 -13.774 1.00 92.81 535 PHE A O 1
ATOM 4202 N N . ASP A 1 536 ? 6.605 10.871 -15.946 1.00 88.25 536 ASP A N 1
ATOM 4203 C CA . ASP A 1 536 ? 5.138 10.793 -16.040 1.00 88.25 536 ASP A CA 1
ATOM 4204 C C . ASP A 1 536 ? 4.661 9.378 -16.446 1.00 88.25 536 ASP A C 1
ATOM 4206 O O . ASP A 1 536 ? 5.462 8.533 -16.852 1.00 88.25 536 ASP A O 1
ATOM 4210 N N . LEU A 1 537 ? 3.346 9.106 -16.410 1.00 89.00 537 LEU A N 1
ATOM 4211 C CA . LEU A 1 537 ? 2.768 7.815 -16.845 1.00 89.00 537 LEU A CA 1
ATOM 4212 C C . LEU A 1 537 ? 3.047 7.420 -18.311 1.00 89.00 537 LEU A C 1
ATOM 4214 O O . LEU A 1 537 ? 2.726 6.289 -18.704 1.00 89.00 537 LEU A O 1
ATOM 4218 N N . SER A 1 538 ? 3.580 8.329 -19.135 1.00 88.81 538 SER A N 1
ATOM 4219 C CA . SER A 1 538 ? 4.028 8.039 -20.503 1.00 88.81 538 SER A CA 1
ATOM 4220 C C . SER A 1 538 ? 5.503 7.624 -20.565 1.00 88.81 538 SER A C 1
ATOM 4222 O O . SER A 1 538 ? 6.001 7.284 -21.639 1.00 88.81 538 SER A O 1
ATOM 4224 N N . GLY A 1 539 ? 6.207 7.642 -19.431 1.00 91.00 539 GLY A N 1
ATOM 4225 C CA . GLY A 1 539 ? 7.640 7.404 -19.344 1.00 91.00 539 GLY A CA 1
ATOM 4226 C C . GLY A 1 539 ? 8.463 8.587 -19.851 1.00 91.00 539 GLY A C 1
ATOM 4227 O O . GLY A 1 539 ? 9.606 8.391 -20.259 1.00 91.00 539 GLY A O 1
ATOM 4228 N N . SER A 1 540 ? 7.903 9.801 -19.898 1.00 90.69 540 SER A N 1
ATOM 4229 C CA . SER A 1 540 ? 8.704 10.995 -20.170 1.00 90.69 540 SER A CA 1
ATOM 4230 C C . SER A 1 540 ? 9.412 11.411 -18.889 1.00 90.69 540 SER A C 1
ATOM 4232 O O . SER A 1 540 ? 8.754 11.710 -17.892 1.00 90.69 540 SER A O 1
ATOM 4234 N N . TRP A 1 541 ? 10.742 11.460 -18.934 1.00 91.56 541 TRP A N 1
ATOM 4235 C CA . TRP A 1 541 ? 11.576 12.035 -17.877 1.00 91.56 541 TRP A CA 1
ATOM 4236 C C . TRP A 1 541 ? 11.196 13.500 -17.616 1.00 91.56 541 TRP A C 1
ATOM 4238 O O . TRP A 1 541 ? 10.860 14.225 -18.558 1.00 91.56 541 TRP A O 1
ATOM 4248 N N . GLN A 1 542 ? 11.232 13.911 -16.347 1.00 88.25 542 GLN A N 1
ATOM 4249 C CA . GLN A 1 542 ? 10.865 15.258 -15.896 1.00 88.25 542 GLN A CA 1
ATOM 4250 C C . GLN A 1 542 ? 12.045 15.985 -15.236 1.00 88.25 542 GLN A C 1
ATOM 4252 O O . GLN A 1 542 ? 12.310 17.139 -15.567 1.00 88.25 542 GLN A O 1
ATOM 4257 N N . TRP A 1 543 ? 12.731 15.324 -14.299 1.00 89.94 543 TRP A N 1
ATOM 4258 C CA . TRP A 1 543 ? 13.909 15.832 -13.589 1.00 89.94 543 TRP A CA 1
ATOM 4259 C C . TRP A 1 543 ? 14.673 14.673 -12.921 1.00 89.94 543 TRP A C 1
ATOM 4261 O O . TRP A 1 543 ? 14.134 13.573 -12.758 1.00 89.94 543 TRP A O 1
ATOM 4271 N N . THR A 1 544 ? 15.915 14.956 -12.524 1.00 92.38 544 THR A N 1
ATOM 4272 C CA . THR A 1 544 ? 16.810 14.088 -11.738 1.00 92.38 544 THR A CA 1
ATOM 4273 C C . THR A 1 544 ? 17.450 14.938 -10.643 1.00 92.38 544 THR A C 1
ATOM 4275 O O . THR A 1 544 ? 17.782 16.092 -10.904 1.00 92.38 544 THR A O 1
ATOM 4278 N N . GLU A 1 545 ? 17.635 14.385 -9.449 1.00 93.00 545 GLU A N 1
ATOM 4279 C CA . GLU A 1 545 ? 18.485 14.917 -8.378 1.00 93.00 545 GLU A CA 1
ATOM 4280 C C . GLU A 1 545 ? 19.558 13.872 -8.054 1.00 93.00 545 GLU A C 1
ATOM 4282 O O . GLU A 1 545 ? 19.236 12.690 -7.925 1.00 93.00 545 GLU A O 1
ATOM 4287 N N . GLN A 1 546 ? 20.816 14.298 -7.923 1.00 94.00 546 GLN A N 1
ATOM 4288 C CA . GLN A 1 546 ? 21.967 13.432 -7.645 1.00 94.00 546 GLN A CA 1
ATOM 4289 C C . GLN A 1 546 ? 22.795 14.009 -6.489 1.00 94.00 546 GLN A C 1
ATOM 4291 O O . GLN A 1 546 ? 23.046 15.215 -6.446 1.00 94.00 546 GLN A O 1
ATOM 4296 N N . ARG A 1 547 ? 23.200 13.158 -5.537 1.00 92.94 547 ARG A N 1
ATOM 4297 C CA . ARG A 1 547 ? 23.990 13.523 -4.348 1.00 92.94 547 ARG A CA 1
ATOM 4298 C C . ARG A 1 547 ? 24.863 12.362 -3.893 1.00 92.94 547 ARG A C 1
ATOM 4300 O O . ARG A 1 547 ? 24.386 11.237 -3.830 1.00 92.94 547 ARG A O 1
ATOM 4307 N N . GLY A 1 548 ? 26.088 12.645 -3.477 1.00 94.69 548 GLY A N 1
ATOM 4308 C CA . GLY A 1 548 ? 26.982 11.638 -2.918 1.00 94.69 548 GLY A CA 1
ATOM 4309 C C . GLY A 1 548 ? 28.162 12.246 -2.174 1.00 94.69 548 GLY A C 1
ATOM 4310 O O . GLY A 1 548 ? 28.286 13.466 -2.022 1.00 94.69 548 GLY A O 1
ATOM 4311 N N . THR A 1 549 ? 29.026 11.357 -1.715 1.00 95.31 549 THR A N 1
ATOM 4312 C CA . THR A 1 549 ? 30.325 11.616 -1.103 1.00 95.31 549 THR A CA 1
ATOM 4313 C C . THR A 1 549 ? 31.444 11.346 -2.124 1.00 95.31 549 THR A C 1
ATOM 4315 O O . THR A 1 549 ? 31.181 10.893 -3.235 1.00 95.31 549 THR A O 1
ATOM 4318 N N . PRO A 1 550 ? 32.729 11.543 -1.775 1.00 94.69 550 PRO A N 1
ATOM 4319 C CA . PRO A 1 550 ? 33.844 11.085 -2.607 1.00 94.69 550 PRO A CA 1
ATOM 4320 C C . PRO A 1 550 ? 33.955 9.560 -2.810 1.00 94.69 550 PRO A C 1
ATOM 4322 O O . PRO A 1 550 ? 34.856 9.123 -3.529 1.00 94.69 550 PRO A O 1
ATOM 4325 N N . LEU A 1 551 ? 33.099 8.746 -2.180 1.00 95.00 551 LEU A N 1
ATOM 4326 C CA . LEU A 1 551 ? 33.156 7.284 -2.219 1.00 95.00 551 LEU A CA 1
ATOM 4327 C C . LEU A 1 551 ? 31.849 6.684 -2.776 1.00 95.00 551 LEU A C 1
ATOM 4329 O O . LEU A 1 551 ? 31.543 6.914 -3.944 1.00 95.00 551 LEU A O 1
ATOM 4333 N N . TRP A 1 552 ? 31.190 5.801 -2.023 1.00 95.38 552 TRP A N 1
ATOM 4334 C CA . TRP A 1 552 ? 30.142 4.894 -2.495 1.00 95.38 552 TRP A CA 1
ATOM 4335 C C . TRP A 1 552 ? 28.835 5.197 -1.750 1.00 95.38 552 TRP A C 1
ATOM 4337 O O . TRP A 1 552 ? 28.755 5.000 -0.537 1.00 95.38 552 TRP A O 1
ATOM 4347 N N . ASP A 1 553 ? 27.819 5.655 -2.479 1.00 96.88 553 ASP A N 1
ATOM 4348 C CA . ASP A 1 553 ? 26.525 6.070 -1.941 1.00 96.88 553 ASP A CA 1
ATOM 4349 C C . ASP A 1 553 ? 25.349 5.388 -2.656 1.00 96.88 553 ASP A C 1
ATOM 4351 O O . ASP A 1 553 ? 25.308 5.280 -3.883 1.00 96.88 553 ASP A O 1
ATOM 4355 N N . TYR A 1 554 ? 24.366 4.930 -1.874 1.00 97.31 554 TYR A N 1
ATOM 4356 C CA . TYR A 1 554 ? 23.376 3.952 -2.327 1.00 97.31 554 TYR A CA 1
ATOM 4357 C C . TYR A 1 554 ? 21.969 4.174 -1.767 1.00 97.31 554 TYR A C 1
ATOM 4359 O O . TYR A 1 554 ? 21.706 3.753 -0.642 1.00 97.31 554 TYR A O 1
ATOM 4367 N N . ALA A 1 555 ? 21.010 4.689 -2.551 1.00 97.56 555 ALA A N 1
ATOM 4368 C CA . ALA A 1 555 ? 19.587 4.563 -2.196 1.00 97.56 555 ALA A CA 1
ATOM 4369 C C . ALA A 1 555 ? 19.066 3.156 -2.518 1.00 97.56 555 ALA A C 1
ATOM 4371 O O . ALA A 1 555 ? 19.157 2.698 -3.654 1.00 97.56 555 ALA A O 1
ATOM 4372 N N . ARG A 1 556 ? 18.480 2.485 -1.520 1.00 97.50 556 ARG A N 1
ATOM 4373 C CA . ARG A 1 556 ? 17.864 1.148 -1.650 1.00 97.50 556 ARG A CA 1
ATOM 4374 C C . ARG A 1 556 ? 16.351 1.153 -1.473 1.00 97.50 556 ARG A C 1
ATOM 4376 O O . ARG A 1 556 ? 15.697 0.216 -1.912 1.00 97.50 556 ARG A O 1
ATOM 4383 N N . ALA A 1 557 ? 15.797 2.185 -0.842 1.00 97.75 557 ALA A N 1
ATOM 4384 C CA . ALA A 1 557 ? 14.361 2.328 -0.639 1.00 97.75 557 ALA A CA 1
ATOM 4385 C C . ALA A 1 557 ? 13.901 3.768 -0.888 1.00 97.75 557 ALA A C 1
ATOM 4387 O O . ALA A 1 557 ? 14.627 4.718 -0.596 1.00 97.75 557 ALA A O 1
ATOM 4388 N N . LEU A 1 558 ? 12.675 3.895 -1.392 1.00 97.69 558 LEU A N 1
ATOM 4389 C CA . LEU A 1 558 ? 11.994 5.131 -1.781 1.00 97.69 558 LEU A CA 1
ATOM 4390 C C . LEU A 1 558 ? 10.566 5.094 -1.223 1.00 97.69 558 LEU A C 1
ATOM 4392 O O . LEU A 1 558 ? 9.888 4.081 -1.403 1.00 97.69 558 LEU A O 1
ATOM 4396 N N . ARG A 1 559 ? 10.108 6.168 -0.566 1.00 96.62 559 ARG A N 1
ATOM 4397 C CA . ARG A 1 559 ? 8.682 6.420 -0.291 1.00 96.62 559 ARG A CA 1
ATOM 4398 C C . ARG A 1 559 ? 8.277 7.864 -0.575 1.00 96.62 559 ARG A C 1
ATOM 4400 O O . ARG A 1 559 ? 9.068 8.778 -0.349 1.00 96.62 559 ARG A O 1
ATOM 4407 N N . VAL A 1 560 ? 7.029 8.077 -0.981 1.00 92.81 560 VAL A N 1
ATOM 4408 C CA . VAL A 1 560 ? 6.445 9.386 -1.283 1.00 92.81 560 VAL A CA 1
ATOM 4409 C C . VAL A 1 560 ? 5.185 9.585 -0.450 1.00 92.81 560 VAL A C 1
ATOM 4411 O O . VAL A 1 560 ? 4.250 8.785 -0.481 1.00 92.81 560 VAL A O 1
ATOM 4414 N N . ASN A 1 561 ? 5.131 10.675 0.316 1.00 86.44 561 ASN A N 1
ATOM 4415 C CA . ASN A 1 561 ? 3.948 10.973 1.125 1.00 86.44 561 ASN A CA 1
ATOM 4416 C C . ASN A 1 561 ? 2.831 11.655 0.294 1.00 86.44 561 ASN A C 1
ATOM 4418 O O . ASN A 1 561 ? 3.090 12.190 -0.786 1.00 86.44 561 ASN A O 1
ATOM 4422 N N . PRO A 1 562 ? 1.587 11.746 0.806 1.00 79.94 562 PRO A N 1
ATOM 4423 C CA . PRO A 1 562 ? 0.497 12.477 0.147 1.00 79.94 562 PRO A CA 1
ATOM 4424 C C . PRO A 1 562 ? 0.680 14.005 0.010 1.00 79.94 562 PRO A C 1
ATOM 4426 O O . PRO A 1 562 ? -0.223 14.668 -0.496 1.00 79.94 562 PRO A O 1
ATOM 4429 N N . ALA A 1 563 ? 1.817 14.580 0.428 1.00 78.88 563 ALA A N 1
ATOM 4430 C CA . ALA A 1 563 ? 2.225 15.956 0.105 1.00 78.88 563 ALA A CA 1
ATOM 4431 C C . ALA A 1 563 ? 3.254 16.029 -1.051 1.00 78.88 563 ALA A C 1
ATOM 4433 O O . ALA A 1 563 ? 3.473 17.099 -1.618 1.00 78.88 563 ALA A O 1
ATOM 4434 N N . GLY A 1 564 ? 3.833 14.890 -1.445 1.00 82.06 564 GLY A N 1
ATOM 4435 C CA . GLY A 1 564 ? 4.804 14.760 -2.527 1.00 82.06 564 GLY A CA 1
ATOM 4436 C C . GLY A 1 564 ? 6.248 14.881 -2.059 1.00 82.06 564 GLY A C 1
ATOM 4437 O O . GLY A 1 564 ? 7.140 14.944 -2.899 1.00 82.06 564 GLY A O 1
ATOM 4438 N N . ASP A 1 565 ? 6.481 14.921 -0.745 1.00 89.81 565 ASP A N 1
ATOM 4439 C CA . ASP A 1 565 ? 7.827 14.799 -0.199 1.00 89.81 565 ASP A CA 1
ATOM 4440 C C . ASP A 1 565 ? 8.347 13.381 -0.436 1.00 89.81 565 ASP A C 1
ATOM 4442 O O . ASP A 1 565 ? 7.618 12.400 -0.254 1.00 89.81 565 ASP A O 1
ATOM 4446 N N . VAL A 1 566 ? 9.623 13.298 -0.794 1.00 94.44 566 VAL A N 1
ATOM 4447 C CA . VAL A 1 566 ? 10.319 12.067 -1.156 1.00 94.44 566 VAL A CA 1
ATOM 4448 C C . VAL A 1 566 ? 11.267 11.680 -0.030 1.00 94.44 566 VAL A C 1
ATOM 4450 O O . VAL A 1 566 ? 12.081 12.490 0.412 1.00 94.44 566 VAL A O 1
ATOM 4453 N N . PHE A 1 567 ? 11.182 10.433 0.414 1.00 96.69 567 PHE A N 1
ATOM 4454 C CA . PHE A 1 567 ? 12.001 9.853 1.469 1.00 96.69 567 PHE A CA 1
ATOM 4455 C C . PHE A 1 567 ? 12.846 8.735 0.867 1.00 96.69 567 PHE A C 1
ATOM 4457 O O . PHE A 1 567 ? 12.293 7.794 0.297 1.00 96.69 567 PHE A O 1
ATOM 4464 N N . LEU A 1 568 ? 14.169 8.823 1.003 1.00 97.62 568 LEU A N 1
ATOM 4465 C CA . LEU A 1 568 ? 15.082 7.746 0.620 1.00 97.62 568 LEU A CA 1
ATOM 4466 C C . LEU A 1 568 ? 15.737 7.147 1.864 1.00 97.62 568 LEU A C 1
ATOM 4468 O O . LEU A 1 568 ? 16.014 7.863 2.829 1.00 97.62 568 LEU A O 1
ATOM 4472 N N . ALA A 1 569 ? 16.038 5.852 1.810 1.00 97.81 569 ALA A N 1
ATOM 4473 C CA . ALA A 1 569 ? 16.961 5.213 2.742 1.00 97.81 569 ALA A CA 1
ATOM 4474 C C . ALA A 1 569 ? 18.002 4.370 2.006 1.00 97.81 569 ALA A C 1
ATOM 4476 O O . ALA A 1 569 ? 17.744 3.834 0.920 1.00 97.81 569 ALA A O 1
ATOM 4477 N N . GLY A 1 570 ? 19.182 4.268 2.609 1.00 97.31 570 GLY A N 1
ATOM 4478 C CA . GLY A 1 570 ? 20.364 3.758 1.937 1.00 97.31 570 GLY A CA 1
ATOM 4479 C C . GLY A 1 570 ? 21.587 3.584 2.831 1.00 97.31 570 GLY A C 1
ATOM 4480 O O . GLY A 1 570 ? 21.469 3.578 4.056 1.00 97.31 570 GLY A O 1
ATOM 4481 N N . SER A 1 571 ? 22.761 3.458 2.210 1.00 96.25 571 SER A N 1
ATOM 4482 C CA . SER A 1 571 ? 24.066 3.532 2.889 1.00 96.25 571 SER A CA 1
ATOM 4483 C C . SER A 1 571 ? 25.035 4.468 2.159 1.00 96.25 571 SER A C 1
ATOM 4485 O O . SER A 1 571 ? 24.856 4.742 0.971 1.00 96.25 571 SER A O 1
ATOM 4487 N N . THR A 1 572 ? 26.022 4.982 2.893 1.00 96.25 572 THR A N 1
ATOM 4488 C CA . THR A 1 572 ? 27.029 5.958 2.442 1.00 96.25 572 THR A CA 1
ATOM 4489 C C . THR A 1 572 ? 28.403 5.625 3.023 1.00 96.25 572 THR A C 1
ATOM 4491 O O . THR A 1 572 ? 28.526 5.354 4.222 1.00 96.25 572 THR A O 1
ATOM 4494 N N . GLN A 1 573 ? 29.448 5.707 2.197 1.00 94.62 573 GLN A N 1
ATOM 4495 C CA . GLN A 1 573 ? 30.847 5.686 2.633 1.00 94.62 573 GLN A CA 1
ATOM 4496 C C . GLN A 1 573 ? 31.369 7.114 2.827 1.00 94.62 573 GLN A C 1
ATOM 4498 O O . GLN A 1 573 ? 31.901 7.740 1.918 1.00 94.62 573 GLN A O 1
ATOM 4503 N N . GLY A 1 574 ? 31.274 7.637 4.043 1.00 92.31 574 GLY A N 1
ATOM 4504 C CA . GLY A 1 574 ? 31.720 8.989 4.370 1.00 92.31 574 GLY A CA 1
ATOM 4505 C C . GLY A 1 574 ? 30.582 9.867 4.865 1.00 92.31 574 GLY A C 1
ATOM 4506 O O . GLY A 1 574 ? 29.481 9.397 5.145 1.00 92.31 574 GLY A O 1
ATOM 4507 N N . GLN A 1 575 ? 30.866 11.157 5.025 1.00 93.12 575 GLN A N 1
ATOM 4508 C CA . GLN A 1 575 ? 29.918 12.126 5.564 1.00 93.12 575 GLN A CA 1
ATOM 4509 C C . GLN A 1 575 ? 28.993 12.656 4.459 1.00 93.12 575 GLN A C 1
ATOM 4511 O O . GLN A 1 575 ? 29.405 13.505 3.668 1.00 93.12 575 GLN A O 1
ATOM 4516 N N . LEU A 1 576 ? 27.745 12.178 4.429 1.00 92.75 576 LEU A N 1
ATOM 4517 C CA . LEU A 1 576 ? 26.727 12.633 3.481 1.00 92.75 576 LEU A CA 1
ATOM 4518 C C . LEU A 1 576 ? 25.989 13.862 4.039 1.00 92.75 576 LEU A C 1
ATOM 4520 O O . LEU A 1 576 ? 25.421 13.831 5.134 1.00 92.75 576 LEU A O 1
ATOM 4524 N N . ASP A 1 577 ? 26.004 14.961 3.282 1.00 88.31 577 ASP A N 1
ATOM 4525 C CA . ASP A 1 577 ? 25.532 16.289 3.698 1.00 88.31 577 ASP A CA 1
ATOM 4526 C C . ASP A 1 577 ? 26.092 16.715 5.083 1.00 88.31 577 ASP A C 1
ATOM 4528 O O . ASP A 1 577 ? 27.278 17.006 5.218 1.00 88.31 577 ASP A O 1
ATOM 4532 N N . ASN A 1 578 ? 25.241 16.756 6.118 1.00 81.44 578 ASN A N 1
ATOM 4533 C CA . ASN A 1 578 ? 25.588 17.094 7.507 1.00 81.44 578 ASN A CA 1
ATOM 4534 C C . ASN A 1 578 ? 25.512 15.871 8.446 1.00 81.44 578 ASN A C 1
ATOM 4536 O O . ASN A 1 578 ? 25.335 16.029 9.655 1.00 81.44 578 ASN A O 1
ATOM 4540 N N . GLY A 1 579 ? 25.570 14.657 7.896 1.00 81.81 579 GLY A N 1
ATOM 4541 C CA . GLY A 1 579 ? 25.528 13.409 8.652 1.00 81.81 579 GLY A CA 1
ATOM 4542 C C . GLY A 1 579 ? 26.722 13.219 9.594 1.00 81.81 579 GLY A C 1
ATOM 4543 O O . GLY A 1 579 ? 27.728 13.922 9.498 1.00 81.81 579 GLY A O 1
ATOM 4544 N N . ASN A 1 580 ? 26.622 12.246 10.500 1.00 84.38 580 ASN A N 1
ATOM 4545 C CA . ASN A 1 580 ? 27.774 11.740 11.245 1.00 84.38 580 ASN A CA 1
ATOM 4546 C C . ASN A 1 580 ? 28.223 10.435 10.590 1.00 84.38 580 ASN A C 1
ATOM 4548 O O . ASN A 1 580 ? 27.415 9.517 10.492 1.00 84.38 580 ASN A O 1
ATOM 4552 N N . PHE A 1 581 ? 29.488 10.371 10.179 1.00 87.56 581 PHE A N 1
ATOM 4553 C CA . PHE A 1 581 ? 30.115 9.163 9.648 1.00 87.56 581 PHE A CA 1
ATOM 4554 C C . PHE A 1 581 ? 30.902 8.445 10.744 1.00 87.56 581 PHE A C 1
ATOM 4556 O O . PHE A 1 581 ? 31.646 9.090 11.491 1.00 87.56 581 PHE A O 1
ATOM 4563 N N . SER A 1 582 ? 30.720 7.130 10.838 1.00 85.81 582 SER A N 1
ATOM 4564 C CA . SER A 1 582 ? 31.084 6.344 12.018 1.00 85.81 582 SER A CA 1
ATOM 4565 C C . SER A 1 582 ? 32.025 5.178 11.693 1.00 85.81 582 SER A C 1
ATOM 4567 O O . SER A 1 582 ? 32.834 4.819 12.554 1.00 85.81 582 SER A O 1
ATOM 4569 N N . GLY A 1 583 ? 31.957 4.622 10.474 1.00 83.75 583 GLY A N 1
ATOM 4570 C CA . GLY A 1 583 ? 32.592 3.341 10.152 1.00 83.75 583 GLY A CA 1
ATOM 4571 C C . GLY A 1 583 ? 33.026 3.133 8.703 1.00 83.75 583 GLY A C 1
ATOM 4572 O O . GLY A 1 583 ? 33.803 3.914 8.157 1.00 83.75 583 GLY A O 1
ATOM 4573 N N . GLY A 1 584 ? 32.608 2.009 8.119 1.00 88.31 584 GLY A N 1
ATOM 4574 C CA . GLY A 1 584 ? 32.839 1.635 6.724 1.00 88.31 584 GLY A CA 1
ATOM 4575 C C . GLY A 1 584 ? 31.716 2.143 5.824 1.00 88.31 584 GLY A C 1
ATOM 4576 O O . GLY A 1 584 ? 31.941 3.040 5.015 1.00 88.31 584 GLY A O 1
ATOM 4577 N N . GLU A 1 585 ? 30.506 1.612 6.015 1.00 92.75 585 GLU A N 1
ATOM 4578 C CA . GLU A 1 585 ? 29.263 2.150 5.447 1.00 92.75 585 GLU A CA 1
ATOM 4579 C C . GLU A 1 585 ? 28.280 2.454 6.573 1.00 92.75 585 GLU A C 1
ATOM 4581 O O . GLU A 1 585 ? 27.929 1.567 7.344 1.00 92.75 585 GLU A O 1
ATOM 4586 N N . ASP A 1 586 ? 27.807 3.696 6.633 1.00 93.19 586 ASP A N 1
ATOM 4587 C CA . ASP A 1 586 ? 26.773 4.127 7.572 1.00 93.19 586 ASP A CA 1
ATOM 4588 C C . ASP A 1 586 ? 25.419 4.157 6.850 1.00 93.19 586 ASP A C 1
ATOM 4590 O O . ASP A 1 586 ? 25.334 4.557 5.683 1.00 93.19 586 ASP A O 1
ATOM 4594 N N . LEU A 1 587 ? 24.333 3.832 7.555 1.00 94.25 587 LEU A N 1
ATOM 4595 C CA . LEU A 1 587 ? 22.992 3.979 6.997 1.00 94.25 587 LEU A CA 1
ATOM 4596 C C . LEU A 1 587 ? 22.586 5.459 6.941 1.00 94.25 587 LEU A C 1
ATOM 4598 O O . LEU A 1 587 ? 22.910 6.248 7.834 1.00 94.25 587 LEU A O 1
ATOM 4602 N N . PHE A 1 588 ? 21.806 5.833 5.929 1.00 95.69 588 PHE A N 1
ATOM 4603 C CA . PHE A 1 588 ? 21.162 7.143 5.876 1.00 95.69 588 PHE A CA 1
ATOM 4604 C C . PHE A 1 588 ? 19.656 7.031 5.661 1.00 95.69 588 PHE A C 1
ATOM 4606 O O . PHE A 1 588 ? 19.153 6.118 5.002 1.00 95.69 588 PHE A O 1
ATOM 4613 N N . VAL A 1 589 ? 18.948 8.023 6.190 1.00 96.50 589 VAL A N 1
ATOM 4614 C CA . VAL A 1 589 ? 17.590 8.398 5.796 1.00 96.50 589 VAL A CA 1
ATOM 4615 C C . VAL A 1 589 ? 17.650 9.849 5.357 1.00 96.50 589 VAL A C 1
ATOM 4617 O O . VAL A 1 589 ? 18.211 10.674 6.075 1.00 96.50 589 VAL A O 1
ATOM 4620 N N . MET A 1 590 ? 17.081 10.191 4.209 1.00 95.19 590 MET A N 1
ATOM 4621 C CA . MET A 1 590 ? 17.017 11.580 3.756 1.00 95.19 590 MET A CA 1
ATOM 4622 C C . MET A 1 590 ? 15.628 11.931 3.253 1.00 95.19 590 MET A C 1
ATOM 4624 O O . MET A 1 590 ? 14.888 11.074 2.765 1.00 95.19 590 MET A O 1
ATOM 4628 N N . LYS A 1 591 ? 15.300 13.217 3.347 1.00 94.25 591 LYS A N 1
ATOM 4629 C CA . LYS A 1 591 ? 14.051 13.773 2.851 1.00 94.25 591 LYS A CA 1
ATOM 4630 C C . LYS A 1 591 ? 14.328 14.891 1.856 1.00 94.25 591 LYS A C 1
ATOM 4632 O O . LYS A 1 591 ? 15.006 15.870 2.172 1.00 94.25 591 LYS A O 1
ATOM 4637 N N . PHE A 1 592 ? 13.716 14.783 0.685 1.00 91.06 592 PHE A N 1
ATOM 4638 C CA . PHE A 1 592 ? 13.540 15.890 -0.241 1.00 91.06 592 PHE A CA 1
ATOM 4639 C C . PHE A 1 592 ? 12.115 16.422 -0.102 1.00 91.06 592 PHE A C 1
ATOM 4641 O O . PHE A 1 592 ? 11.133 15.685 -0.202 1.00 91.06 592 PHE A O 1
ATOM 4648 N N . LYS A 1 593 ? 12.003 17.726 0.118 1.00 87.88 593 LYS A N 1
ATOM 4649 C CA . LYS A 1 593 ? 10.737 18.445 0.132 1.00 87.88 593 LYS A CA 1
ATOM 4650 C C . LYS A 1 593 ? 10.380 18.852 -1.285 1.00 87.88 593 LYS A C 1
ATOM 4652 O O . LYS A 1 593 ? 11.191 19.480 -1.972 1.00 87.88 593 LYS A O 1
ATOM 4657 N N . ARG A 1 594 ? 9.159 18.552 -1.722 1.00 75.62 594 ARG A N 1
ATOM 4658 C CA . ARG A 1 594 ? 8.660 19.059 -3.005 1.00 75.62 594 ARG A CA 1
ATOM 4659 C C . ARG A 1 594 ? 8.479 20.562 -2.874 1.00 75.62 594 ARG A C 1
ATOM 4661 O O . ARG A 1 594 ? 7.577 21.012 -2.165 1.00 75.62 594 ARG A O 1
ATOM 4668 N N . SER A 1 595 ? 9.336 21.361 -3.514 1.00 61.25 595 SER A N 1
ATOM 4669 C CA . SER A 1 595 ? 9.163 22.805 -3.421 1.00 61.25 595 SER A CA 1
ATOM 4670 C C . SER A 1 595 ? 7.903 23.197 -4.188 1.00 61.25 595 SER A C 1
ATOM 4672 O O . SER A 1 595 ? 7.764 23.013 -5.400 1.00 61.25 595 SER A O 1
ATOM 4674 N N . ASN A 1 596 ? 6.936 23.735 -3.453 1.00 52.12 596 ASN A N 1
ATOM 4675 C CA . ASN A 1 596 ? 5.837 24.438 -4.078 1.00 52.12 596 ASN A CA 1
ATOM 4676 C C . ASN A 1 596 ? 6.424 25.673 -4.776 1.00 52.12 596 ASN A C 1
ATOM 4678 O O . ASN A 1 596 ? 7.166 26.450 -4.169 1.00 52.12 596 ASN A O 1
ATOM 4682 N N . ILE A 1 597 ? 6.040 25.891 -6.039 1.00 43.47 597 ILE A N 1
ATOM 4683 C CA . ILE A 1 597 ? 6.444 27.041 -6.879 1.00 43.47 597 ILE A CA 1
ATOM 4684 C C . ILE A 1 597 ? 6.200 28.394 -6.162 1.00 43.47 597 ILE A C 1
ATOM 4686 O O . ILE A 1 597 ? 6.840 29.405 -6.463 1.00 43.47 597 ILE A O 1
ATOM 4690 N N . SER A 1 598 ? 5.339 28.404 -5.136 1.00 40.03 598 SER A N 1
ATOM 4691 C CA . SER A 1 598 ? 5.152 29.498 -4.181 1.00 40.03 598 SER A CA 1
ATOM 4692 C C . SER A 1 598 ? 6.442 30.012 -3.517 1.00 40.03 598 SER A C 1
ATOM 4694 O O . SER A 1 598 ? 6.516 31.207 -3.241 1.00 40.03 598 SER A O 1
ATOM 4696 N N . ALA A 1 599 ? 7.468 29.189 -3.271 1.00 34.72 599 ALA A N 1
ATOM 4697 C CA . ALA A 1 599 ? 8.686 29.623 -2.571 1.00 34.72 599 ALA A CA 1
ATOM 4698 C C . ALA A 1 599 ? 9.557 30.577 -3.419 1.00 34.72 599 ALA A C 1
ATOM 4700 O O . ALA A 1 599 ? 10.000 31.623 -2.938 1.00 34.72 599 ALA A O 1
ATOM 4701 N N . LYS A 1 600 ? 9.720 30.292 -4.722 1.00 35.69 600 LYS A N 1
ATOM 4702 C CA . LYS A 1 600 ? 10.358 31.215 -5.689 1.00 35.69 600 LYS A CA 1
ATOM 4703 C C . LYS A 1 600 ? 9.496 32.454 -5.990 1.00 35.69 600 LYS A C 1
ATOM 4705 O O . LYS A 1 600 ? 10.020 33.452 -6.487 1.00 35.69 600 LYS A O 1
ATOM 4710 N N . LEU A 1 601 ? 8.196 32.413 -5.683 1.00 33.03 601 LEU A N 1
ATOM 4711 C CA . LEU A 1 601 ? 7.305 33.579 -5.717 1.00 33.03 601 LEU A CA 1
ATOM 4712 C C . LEU A 1 601 ? 7.433 34.446 -4.453 1.00 33.03 601 LEU A C 1
ATOM 4714 O O . LEU A 1 601 ? 7.470 35.668 -4.579 1.00 33.03 601 LEU A O 1
ATOM 4718 N N . GLN A 1 602 ? 7.578 33.856 -3.260 1.00 33.09 602 GLN A N 1
ATOM 4719 C CA . GLN A 1 602 ? 7.736 34.604 -2.004 1.00 33.09 602 GLN A CA 1
ATOM 4720 C C . GLN A 1 602 ? 8.966 35.520 -1.997 1.00 33.09 602 GLN A C 1
ATOM 4722 O O . GLN A 1 602 ? 8.853 36.674 -1.597 1.00 33.09 602 GLN A O 1
ATOM 4727 N N . SER A 1 603 ? 10.119 35.079 -2.513 1.00 34.94 603 SER A N 1
ATOM 4728 C CA . SER A 1 603 ? 11.323 35.932 -2.567 1.00 34.94 603 SER A CA 1
ATOM 4729 C C . SER A 1 603 ? 11.182 37.162 -3.482 1.00 34.94 603 SER A C 1
ATOM 4731 O O . SER A 1 603 ? 12.001 38.078 -3.414 1.00 34.94 603 SER A O 1
ATOM 4733 N N . LYS A 1 604 ? 10.126 37.219 -4.310 1.00 32.34 604 LYS A N 1
ATOM 4734 C CA . LYS A 1 604 ? 9.742 38.381 -5.131 1.00 32.34 604 LYS A CA 1
ATOM 4735 C C . LYS A 1 604 ? 8.532 39.154 -4.592 1.00 32.34 604 LYS A C 1
ATOM 4737 O O . LYS A 1 604 ? 8.203 40.200 -5.149 1.00 32.34 604 LYS A O 1
ATOM 4742 N N . VAL A 1 605 ? 7.886 38.685 -3.524 1.00 33.59 605 VAL A N 1
ATOM 4743 C CA . VAL A 1 605 ? 6.744 39.346 -2.878 1.00 33.59 605 VAL A CA 1
ATOM 4744 C C . VAL A 1 605 ? 7.150 39.755 -1.466 1.00 33.59 605 VAL A C 1
ATOM 4746 O O . VAL A 1 605 ? 6.971 39.023 -0.498 1.00 33.59 605 VAL A O 1
ATOM 4749 N N . SER A 1 606 ? 7.695 40.965 -1.341 1.00 35.81 606 SER A N 1
ATOM 4750 C CA . SER A 1 606 ? 8.019 41.564 -0.046 1.00 35.81 606 SER A CA 1
ATOM 4751 C C . SER A 1 606 ? 6.741 41.931 0.724 1.00 35.81 606 SER A C 1
ATOM 4753 O O . SER A 1 606 ? 6.219 43.040 0.586 1.00 35.81 606 SER A O 1
ATOM 4755 N N . GLY A 1 607 ? 6.234 41.004 1.535 1.00 35.41 607 GLY A N 1
ATOM 4756 C CA . GLY A 1 607 ? 5.097 41.211 2.431 1.00 35.41 607 GLY A CA 1
ATOM 4757 C C . GLY A 1 607 ? 4.748 39.944 3.216 1.00 35.41 607 GLY A C 1
ATOM 4758 O O . GLY A 1 607 ? 5.077 38.845 2.782 1.00 35.41 607 GLY A O 1
ATOM 4759 N N . ASN A 1 608 ? 4.079 40.100 4.363 1.00 46.25 608 ASN A N 1
ATOM 4760 C CA . ASN A 1 608 ? 3.631 38.994 5.221 1.00 46.25 608 ASN A CA 1
ATOM 4761 C C . ASN A 1 608 ? 2.563 38.143 4.503 1.00 46.25 608 ASN A C 1
ATOM 4763 O O . ASN A 1 608 ? 1.366 38.390 4.651 1.00 46.25 608 ASN A O 1
ATOM 4767 N N . GLY A 1 609 ? 2.996 37.185 3.683 1.00 41.53 609 GLY A N 1
ATOM 4768 C CA . GLY A 1 609 ? 2.139 36.296 2.901 1.00 41.53 609 GLY A CA 1
ATOM 4769 C C . GLY A 1 609 ? 2.174 34.864 3.424 1.00 41.53 609 GLY A C 1
ATOM 4770 O O . GLY A 1 609 ? 3.245 34.303 3.630 1.00 41.53 609 GLY A O 1
ATOM 4771 N N . HIS A 1 610 ? 0.996 34.275 3.595 1.00 43.94 610 HIS A N 1
ATOM 4772 C CA . HIS A 1 610 ? 0.808 32.898 4.044 1.00 43.94 610 HIS A CA 1
ATOM 4773 C C . HIS A 1 610 ? 0.897 31.930 2.851 1.00 43.94 610 HIS A C 1
ATOM 4775 O O . HIS A 1 610 ? 0.356 32.228 1.781 1.00 43.94 610 HIS A O 1
ATOM 4781 N N . PHE A 1 611 ? 1.535 30.767 3.007 1.00 40.66 611 PHE A N 1
ATOM 4782 C CA . PHE A 1 611 ? 1.488 29.697 2.012 1.00 40.66 611 PHE A CA 1
ATOM 4783 C C . PHE A 1 611 ? 0.163 28.948 2.085 1.00 40.66 611 PHE A C 1
ATOM 4785 O O . PHE A 1 611 ? -0.298 28.577 3.164 1.00 40.66 611 PHE A O 1
ATOM 4792 N N . LEU A 1 612 ? -0.410 28.682 0.910 1.00 47.53 612 LEU A N 1
ATOM 4793 C CA . LEU A 1 612 ? -1.704 28.033 0.741 1.00 47.53 612 LEU A CA 1
ATOM 4794 C C . LEU A 1 612 ? -1.573 26.817 -0.193 1.00 47.53 612 LEU A C 1
ATOM 4796 O O . LEU A 1 612 ? -1.221 26.980 -1.362 1.00 47.53 612 LEU A O 1
ATOM 4800 N N . ALA A 1 613 ? -1.866 25.614 0.303 1.00 41.34 613 ALA A N 1
ATOM 4801 C CA . ALA A 1 613 ? -2.096 24.423 -0.516 1.00 41.34 613 ALA A CA 1
ATOM 4802 C C . ALA A 1 613 ? -3.549 24.398 -0.995 1.00 41.34 613 ALA A C 1
ATOM 4804 O O . ALA A 1 613 ? -4.445 24.811 -0.265 1.00 41.34 613 ALA A O 1
ATOM 4805 N N . LEU A 1 614 ? -3.794 23.865 -2.189 1.00 46.47 614 LEU A N 1
ATOM 4806 C CA . LEU A 1 614 ? -5.137 23.711 -2.748 1.00 46.47 614 LEU A CA 1
ATOM 4807 C C . LEU A 1 614 ? -5.428 22.230 -2.985 1.00 46.47 614 LEU A C 1
ATOM 4809 O O . LEU A 1 614 ? -4.776 21.586 -3.809 1.00 46.47 614 LEU A O 1
ATOM 4813 N N . GLY A 1 615 ? -6.412 21.696 -2.264 1.00 41.84 615 GLY A N 1
ATOM 4814 C CA . GLY A 1 615 ? -6.857 20.317 -2.393 1.00 41.84 615 GLY A CA 1
ATOM 4815 C C . GLY A 1 615 ? -7.397 20.057 -3.797 1.00 41.84 615 GLY A C 1
ATOM 4816 O O . GLY A 1 615 ? -8.423 20.593 -4.208 1.00 41.84 615 GLY A O 1
ATOM 4817 N N . LEU A 1 616 ? -6.709 19.224 -4.578 1.00 37.75 616 LEU A N 1
ATOM 4818 C CA . LEU A 1 616 ? -7.094 18.969 -5.971 1.00 37.75 616 LEU A CA 1
ATOM 4819 C C . LEU A 1 616 ? -8.440 18.230 -6.103 1.00 37.75 616 LEU A C 1
ATOM 4821 O O . LEU A 1 616 ? -9.025 18.255 -7.187 1.00 37.75 616 LEU A O 1
ATOM 4825 N N . MET A 1 617 ? -8.933 17.563 -5.056 1.00 39.25 617 MET A N 1
ATOM 4826 C CA . MET A 1 617 ? -10.171 16.765 -5.094 1.00 39.25 617 MET A CA 1
ATOM 4827 C C . MET A 1 617 ? -11.424 17.521 -4.620 1.00 39.25 617 MET A C 1
ATOM 4829 O O . MET A 1 617 ? -12.526 17.178 -5.043 1.00 39.25 617 MET A O 1
ATOM 4833 N N . ASP A 1 618 ? -11.261 18.526 -3.762 1.00 47.72 618 ASP A N 1
ATOM 4834 C CA . ASP A 1 618 ? -12.319 19.211 -2.999 1.00 47.72 618 ASP A CA 1
ATOM 4835 C C . ASP A 1 618 ? -12.203 20.752 -3.024 1.00 47.72 618 ASP A C 1
ATOM 4837 O O . ASP A 1 618 ? -13.154 21.459 -2.678 1.00 47.72 618 ASP A O 1
ATOM 4841 N N . LEU A 1 619 ? -11.056 21.268 -3.482 1.00 48.34 619 LEU A N 1
ATOM 4842 C CA . LEU A 1 619 ? -10.691 22.685 -3.574 1.00 48.34 619 LEU A CA 1
ATOM 4843 C C . LEU A 1 619 ? -10.676 23.401 -2.219 1.00 48.34 619 LEU A C 1
ATOM 4845 O O . LEU A 1 619 ? -10.871 24.617 -2.154 1.00 48.34 619 LEU A O 1
ATOM 4849 N N . SER A 1 620 ? -10.443 22.653 -1.138 1.00 51.38 620 SER A N 1
ATOM 4850 C CA . SER A 1 620 ? -10.119 23.234 0.161 1.00 51.38 620 SER A CA 1
ATOM 4851 C C . SER A 1 620 ? -8.764 23.939 0.084 1.00 51.38 620 SER A C 1
ATOM 4853 O O . SER A 1 620 ? -7.869 23.517 -0.652 1.00 51.38 620 SER A O 1
ATOM 4855 N N . VAL A 1 621 ? -8.616 25.049 0.810 1.00 48.53 621 VAL A N 1
ATOM 4856 C CA . VAL A 1 621 ? -7.364 25.809 0.834 1.00 48.53 621 VAL A CA 1
ATOM 4857 C C . VAL A 1 621 ? -6.732 25.662 2.209 1.00 48.53 621 VAL A C 1
ATOM 4859 O O . VAL A 1 621 ? -7.265 26.176 3.183 1.00 48.53 621 VAL A O 1
ATOM 4862 N N . TRP A 1 622 ? -5.622 24.943 2.311 1.00 45.94 622 TRP A N 1
ATOM 4863 C CA . TRP A 1 622 ? -4.897 24.728 3.565 1.00 45.94 622 TRP A CA 1
ATOM 4864 C C . TRP A 1 622 ? -3.785 25.760 3.727 1.00 45.94 622 TRP A C 1
ATOM 4866 O O . TRP A 1 622 ? -2.953 25.885 2.834 1.00 45.94 622 TRP A O 1
ATOM 4876 N N . CYS A 1 623 ? -3.712 26.464 4.854 1.00 46.78 623 CYS A N 1
ATOM 4877 C CA . CYS A 1 623 ? -2.569 27.313 5.169 1.00 46.78 623 CYS A CA 1
ATOM 4878 C C . CYS A 1 623 ? -1.537 26.582 6.019 1.00 46.78 623 CYS A C 1
ATOM 4880 O O . CYS A 1 623 ? -1.858 26.095 7.101 1.00 46.78 623 CYS A O 1
ATOM 4882 N N . TYR A 1 624 ? -0.283 26.576 5.559 1.00 43.22 624 TYR A N 1
ATOM 4883 C CA . TYR A 1 624 ? 0.819 25.980 6.312 1.00 43.22 624 TYR A CA 1
ATOM 4884 C C . TYR A 1 624 ? 1.267 26.849 7.496 1.00 43.22 624 TYR A C 1
ATOM 4886 O O . TYR A 1 624 ? 1.446 26.309 8.578 1.00 43.22 624 TYR A O 1
ATOM 4894 N N . GLU A 1 625 ? 1.354 28.178 7.359 1.00 47.94 625 GLU A N 1
ATOM 4895 C CA . GLU A 1 625 ? 1.678 29.077 8.486 1.00 47.94 625 GLU A CA 1
ATOM 4896 C C . GLU A 1 625 ? 0.601 29.139 9.583 1.00 47.94 625 GLU A C 1
ATOM 4898 O O . GLU A 1 625 ? 0.907 29.546 10.701 1.00 47.94 625 GLU A O 1
ATOM 4903 N N . CYS A 1 626 ? -0.652 28.786 9.280 1.00 45.34 626 CYS A N 1
ATOM 4904 C CA . CYS A 1 626 ? -1.762 28.809 10.243 1.00 45.34 626 CYS A CA 1
ATOM 4905 C C . CYS A 1 626 ? -2.268 27.421 10.645 1.00 45.34 626 CYS A C 1
ATOM 4907 O O . CYS A 1 626 ? -3.269 27.356 11.356 1.00 45.34 626 CYS A O 1
ATOM 4909 N N . GLU A 1 627 ? -1.655 26.347 10.135 1.00 40.94 627 GLU A N 1
ATOM 4910 C CA . GLU A 1 627 ? -2.064 24.945 10.330 1.00 40.94 627 GLU A CA 1
ATOM 4911 C C . GLU A 1 627 ? -3.591 24.731 10.280 1.00 40.94 627 GLU A C 1
ATOM 4913 O O . GLU A 1 627 ? -4.190 24.050 11.113 1.00 40.94 627 GLU A O 1
ATOM 4918 N N . SER A 1 628 ? -4.253 25.370 9.313 1.00 42.91 628 SER A N 1
ATOM 4919 C CA . SER A 1 628 ? -5.716 25.392 9.226 1.00 42.91 628 SER A CA 1
ATOM 4920 C C . SER A 1 628 ? -6.218 25.619 7.805 1.00 42.91 628 SER A C 1
ATOM 4922 O O . SER A 1 628 ? -5.552 26.232 6.967 1.00 42.91 628 SER A O 1
ATOM 4924 N N . TYR A 1 629 ? -7.431 25.139 7.527 1.00 45.41 629 TYR A N 1
ATOM 4925 C CA . TYR A 1 629 ? -8.127 25.457 6.285 1.00 45.41 629 TYR A CA 1
ATOM 4926 C C . TYR A 1 629 ? -8.588 26.918 6.298 1.00 45.41 629 TYR A C 1
ATOM 4928 O O . TYR A 1 629 ? -9.347 27.342 7.168 1.00 45.41 629 TYR A O 1
ATOM 4936 N N . VAL A 1 630 ? -8.124 27.685 5.315 1.00 46.50 630 VAL A N 1
ATOM 4937 C CA . VAL A 1 630 ? -8.457 29.094 5.120 1.00 46.50 630 VAL A CA 1
ATOM 4938 C C . VAL A 1 630 ? -9.685 29.198 4.234 1.00 46.50 630 VAL A C 1
ATOM 4940 O O . VAL A 1 630 ? -9.602 29.119 3.008 1.00 46.50 630 VAL A O 1
ATOM 4943 N N . ASP A 1 631 ? -10.825 29.437 4.871 1.00 48.22 631 ASP A N 1
ATOM 4944 C CA . ASP A 1 631 ? -12.022 29.916 4.192 1.00 48.22 631 ASP A CA 1
ATOM 4945 C C . ASP A 1 631 ? -12.009 31.453 4.203 1.00 48.22 631 ASP A C 1
ATOM 4947 O O . ASP A 1 631 ? -12.194 32.094 5.239 1.00 48.22 631 ASP A O 1
ATOM 4951 N N . HIS A 1 632 ? -11.669 32.062 3.064 1.00 44.69 632 HIS A N 1
ATOM 4952 C CA . HIS A 1 632 ? -11.495 33.511 2.951 1.00 44.69 632 HIS A CA 1
ATOM 4953 C C . HIS A 1 632 ? -11.960 34.004 1.577 1.00 44.69 632 HIS A C 1
ATOM 4955 O O . HIS A 1 632 ? -11.436 33.574 0.549 1.00 44.69 632 HIS A O 1
ATOM 4961 N N . GLU A 1 633 ? -12.899 34.958 1.550 1.00 45.72 633 GLU A N 1
ATOM 4962 C CA . GLU A 1 633 ? -13.618 35.413 0.341 1.00 45.72 633 GLU A CA 1
ATOM 4963 C C . GLU A 1 633 ? -12.694 35.767 -0.842 1.00 45.72 633 GLU A C 1
ATOM 4965 O O . GLU A 1 633 ? -13.000 35.475 -1.997 1.00 45.72 633 GLU A O 1
ATOM 4970 N N . VAL A 1 634 ? -11.519 36.340 -0.555 1.00 43.62 634 VAL A N 1
ATOM 4971 C CA . VAL A 1 634 ? -10.501 36.734 -1.554 1.00 43.62 634 VAL A CA 1
ATOM 4972 C C . VAL A 1 634 ? -9.948 35.547 -2.368 1.00 43.62 634 VAL A C 1
ATOM 4974 O O . VAL A 1 634 ? -9.450 35.747 -3.474 1.00 43.62 634 VAL A O 1
ATOM 4977 N N . LEU A 1 635 ? -10.057 34.311 -1.869 1.00 43.78 635 LEU A N 1
ATOM 4978 C CA . LEU A 1 635 ? -9.615 33.091 -2.560 1.00 43.78 635 LEU A CA 1
ATOM 4979 C C . LEU A 1 635 ? -10.698 32.492 -3.473 1.00 43.78 635 LEU A C 1
ATOM 4981 O O . LEU A 1 635 ? -10.371 31.740 -4.393 1.00 43.78 635 LEU A O 1
ATOM 4985 N N . GLY A 1 636 ? -11.969 32.869 -3.288 1.00 46.75 636 GLY A N 1
ATOM 4986 C CA . GLY A 1 636 ? -13.097 32.408 -4.107 1.00 46.75 636 GLY A CA 1
ATOM 4987 C C . GLY A 1 636 ? -12.885 32.569 -5.623 1.00 46.75 636 GLY A C 1
ATOM 4988 O O . GLY A 1 636 ? -13.082 31.600 -6.360 1.00 46.75 636 GLY A O 1
ATOM 4989 N N . PRO A 1 637 ? -12.395 33.725 -6.123 1.00 47.19 637 PRO A N 1
ATOM 4990 C CA . PRO A 1 637 ? -12.090 33.912 -7.543 1.00 47.19 637 PRO A CA 1
ATOM 4991 C C . PRO A 1 637 ? -11.005 32.970 -8.085 1.00 47.19 637 PRO A C 1
ATOM 4993 O O . PRO A 1 637 ? -11.052 32.604 -9.261 1.00 47.19 637 PRO A O 1
ATOM 4996 N N . LEU A 1 638 ? -10.037 32.569 -7.250 1.00 42.97 638 LEU A N 1
ATOM 4997 C CA . LEU A 1 638 ? -8.974 31.632 -7.622 1.00 42.97 638 LEU A CA 1
ATOM 4998 C C . LEU A 1 638 ? -9.534 30.207 -7.721 1.00 42.97 638 LEU A C 1
ATOM 5000 O O . LEU A 1 638 ? -9.378 29.565 -8.759 1.00 42.97 638 LEU A O 1
ATOM 5004 N N . VAL A 1 639 ? -10.270 29.764 -6.695 1.00 49.56 639 VAL A N 1
ATOM 5005 C CA . VAL A 1 639 ? -10.973 28.467 -6.661 1.00 49.56 639 VAL A CA 1
ATOM 5006 C C . VAL A 1 639 ? -11.892 28.312 -7.878 1.00 49.56 639 VAL A C 1
ATOM 5008 O O . VAL A 1 639 ? -11.774 27.339 -8.625 1.00 49.56 639 VAL A O 1
ATOM 5011 N N . ALA A 1 640 ? -12.725 29.318 -8.159 1.00 48.25 640 ALA A N 1
ATOM 5012 C CA . ALA A 1 640 ? -13.626 29.329 -9.312 1.00 48.25 640 ALA A CA 1
ATOM 5013 C C . ALA A 1 640 ? -12.892 29.330 -10.667 1.00 48.25 640 ALA A C 1
ATOM 5015 O O . ALA A 1 640 ? -13.432 28.892 -11.685 1.00 48.25 640 ALA A O 1
ATOM 5016 N N . ARG A 1 641 ? -11.657 29.845 -10.740 1.00 43.22 641 ARG A N 1
ATOM 5017 C CA . ARG A 1 641 ? -10.843 29.814 -11.970 1.00 43.22 641 ARG A CA 1
ATOM 5018 C C . ARG A 1 641 ? -10.122 28.475 -12.152 1.00 43.22 641 ARG A C 1
ATOM 5020 O O . ARG A 1 641 ? -9.991 28.021 -13.285 1.00 43.22 641 ARG A O 1
ATOM 5027 N N . MET A 1 642 ? -9.741 27.806 -11.064 1.00 44.75 642 MET A N 1
ATOM 5028 C CA . MET A 1 642 ? -9.183 26.450 -11.111 1.00 44.75 642 MET A CA 1
ATOM 5029 C C . MET A 1 642 ? -10.241 25.377 -11.401 1.00 44.75 642 MET A C 1
ATOM 5031 O O . MET A 1 642 ? -9.940 24.426 -12.116 1.00 44.75 642 MET A O 1
ATOM 5035 N N . GLN A 1 643 ? -11.490 25.559 -10.953 1.00 46.66 643 GLN A N 1
ATOM 5036 C CA . GLN A 1 643 ? -12.629 24.726 -11.375 1.00 46.66 643 GLN A CA 1
ATOM 5037 C C . GLN A 1 643 ? -12.779 24.710 -12.902 1.00 46.66 643 GLN A C 1
ATOM 5039 O O . GLN A 1 643 ? -12.773 23.641 -13.509 1.00 46.66 643 GLN A O 1
ATOM 5044 N N . ARG A 1 644 ? -12.812 25.893 -13.532 1.00 46.28 644 ARG A N 1
ATOM 5045 C CA . ARG A 1 644 ? -12.902 26.040 -14.997 1.00 46.28 644 ARG A CA 1
ATOM 5046 C C . ARG A 1 644 ? -11.752 25.352 -15.743 1.00 46.28 644 ARG A C 1
ATOM 5048 O O . ARG A 1 644 ? -11.982 24.733 -16.775 1.00 46.28 644 ARG A O 1
ATOM 5055 N N . LEU A 1 645 ? -10.532 25.406 -15.203 1.00 40.09 645 LEU A N 1
ATOM 5056 C CA . LEU A 1 645 ? -9.360 24.751 -15.799 1.00 40.09 645 LEU A CA 1
ATOM 5057 C C . LEU A 1 645 ? -9.336 23.229 -15.613 1.00 40.09 645 LEU A C 1
ATOM 5059 O O . LEU A 1 645 ? -8.839 22.527 -16.488 1.00 40.09 645 LEU A O 1
ATOM 5063 N N . LYS A 1 646 ? -9.844 22.711 -14.487 1.00 39.88 646 LYS A N 1
ATOM 5064 C CA . LYS A 1 646 ? -9.808 21.273 -14.183 1.00 39.88 646 LYS A CA 1
ATOM 5065 C C . LYS A 1 646 ? -10.940 20.482 -14.840 1.00 39.88 646 LYS A C 1
ATOM 5067 O O . LYS A 1 646 ? -10.738 19.317 -15.172 1.00 39.88 646 LYS A O 1
ATOM 5072 N N . PHE A 1 647 ? -12.115 21.087 -14.995 1.00 44.53 647 PHE A N 1
ATOM 5073 C CA . PHE A 1 647 ? -13.310 20.397 -15.494 1.00 44.53 647 PHE A CA 1
ATOM 5074 C C . PHE A 1 647 ? -13.654 20.724 -16.953 1.00 44.53 647 PHE A C 1
ATOM 5076 O O . PHE A 1 647 ? -14.491 20.039 -17.530 1.00 44.53 647 PHE A O 1
ATOM 5083 N N . GLY A 1 648 ? -12.968 21.703 -17.555 1.00 33.75 648 GLY A N 1
ATOM 5084 C CA . GLY A 1 648 ? -13.280 22.220 -18.884 1.00 33.75 648 GLY A CA 1
ATOM 5085 C C . GLY A 1 648 ? -14.483 23.161 -18.838 1.00 33.75 648 GLY A C 1
ATOM 5086 O O . GLY A 1 648 ? -15.539 22.811 -18.320 1.00 33.75 648 GLY A O 1
ATOM 5087 N N . GLY A 1 649 ? -14.315 24.374 -19.359 1.00 34.53 649 GLY A N 1
ATOM 5088 C CA . GLY A 1 649 ? -15.427 25.276 -19.638 1.00 34.53 649 GLY A CA 1
ATOM 5089 C C . GLY A 1 649 ? -15.661 25.330 -21.139 1.00 34.53 649 GLY A C 1
ATOM 5090 O O . GLY A 1 649 ? -14.764 25.751 -21.868 1.00 34.53 649 GLY A O 1
ATOM 5091 N N . GLU A 1 650 ? -16.846 24.929 -21.589 1.00 33.38 650 GLU A N 1
ATOM 5092 C CA . GLU A 1 650 ? -17.401 25.498 -22.816 1.00 33.38 650 GLU A CA 1
ATOM 5093 C C . GLU A 1 650 ? -17.958 26.884 -22.463 1.00 33.38 650 GLU A C 1
ATOM 5095 O O . GLU A 1 650 ? -18.648 27.047 -21.455 1.00 33.38 650 GLU A O 1
ATOM 5100 N N . ASP A 1 651 ? -17.591 27.894 -23.253 1.00 34.25 651 ASP A N 1
ATOM 5101 C CA . ASP A 1 651 ? -18.076 29.262 -23.081 1.00 34.25 651 ASP A CA 1
ATOM 5102 C C . ASP A 1 651 ? -19.525 29.372 -23.578 1.00 34.25 651 ASP A C 1
ATOM 5104 O O . ASP A 1 651 ? -19.749 29.661 -24.753 1.00 34.25 651 ASP A O 1
ATOM 5108 N N . GLU A 1 652 ? -20.495 29.279 -22.671 1.00 30.95 652 GLU A N 1
ATOM 5109 C CA . GLU A 1 652 ? -21.652 30.175 -22.727 1.00 30.95 652 GLU A CA 1
ATOM 5110 C C . GLU A 1 652 ? -21.797 30.897 -21.380 1.00 30.95 652 GLU A C 1
ATOM 5112 O O . GLU A 1 652 ? -22.125 30.307 -20.351 1.00 30.95 652 GLU A O 1
ATOM 5117 N N . GLU A 1 653 ? -21.537 32.211 -21.388 1.00 31.28 653 GLU A N 1
ATOM 5118 C CA . GLU A 1 653 ? -22.122 33.120 -20.401 1.00 31.28 653 GLU A CA 1
ATOM 5119 C C . GLU A 1 653 ? -23.633 33.167 -20.674 1.00 31.28 653 GLU A C 1
ATOM 5121 O O . GLU A 1 653 ? -24.120 34.074 -21.357 1.00 31.28 653 GLU A O 1
ATOM 5126 N N . GLU A 1 654 ? -24.389 32.199 -20.147 1.00 26.20 654 GLU A N 1
ATOM 5127 C CA . GLU A 1 654 ? -25.793 32.479 -19.856 1.00 26.20 654 GLU A CA 1
ATOM 5128 C C . GLU A 1 654 ? -25.839 33.664 -18.872 1.00 26.20 654 GLU A C 1
ATOM 5130 O O . GLU A 1 654 ? -25.023 33.737 -17.943 1.00 26.20 654 GLU A O 1
ATOM 5135 N N . PRO A 1 655 ? -26.732 34.646 -19.093 1.00 26.09 655 PRO A N 1
ATOM 5136 C CA . PRO A 1 655 ? -26.849 35.794 -18.203 1.00 26.09 655 PRO A CA 1
ATOM 5137 C C . PRO A 1 655 ? -27.229 35.335 -16.792 1.00 26.09 655 PRO A C 1
ATOM 5139 O O . PRO A 1 655 ? -27.850 34.284 -16.633 1.00 26.09 655 PRO A O 1
ATOM 5142 N N . GLU A 1 656 ? -26.906 36.143 -15.773 1.00 26.95 656 GLU A N 1
ATOM 5143 C CA . GLU A 1 656 ? -27.391 35.910 -14.405 1.00 26.95 656 GLU A CA 1
ATOM 5144 C C . GLU A 1 656 ? -28.890 35.571 -14.450 1.00 26.95 656 GLU A C 1
ATOM 5146 O O . GLU A 1 656 ? -29.663 36.389 -14.965 1.00 26.95 656 GLU A O 1
ATOM 5151 N N . PRO A 1 657 ? -29.325 34.394 -13.957 1.00 26.62 657 PRO A N 1
ATOM 5152 C CA . PRO A 1 657 ? -30.726 34.039 -14.029 1.00 26.62 657 PRO A CA 1
ATOM 5153 C C . PRO A 1 657 ? -31.516 35.015 -13.162 1.00 26.62 657 PRO A C 1
ATOM 5155 O O . PRO A 1 657 ? -31.415 35.021 -11.928 1.00 26.62 657 PRO A O 1
ATOM 5158 N N . GLU A 1 658 ? -32.335 35.830 -13.830 1.00 26.08 658 GLU A N 1
ATOM 5159 C CA . GLU A 1 658 ? -33.438 36.526 -13.187 1.00 26.08 658 GLU A CA 1
ATOM 5160 C C . GLU A 1 658 ? -34.263 35.522 -12.370 1.00 26.08 658 GLU A C 1
ATOM 5162 O O . GLU A 1 658 ? -34.304 34.320 -12.635 1.00 26.08 658 GLU A O 1
ATOM 5167 N N . VAL A 1 659 ? -34.921 36.029 -11.332 1.00 35.44 659 VAL A N 1
ATOM 5168 C CA . VAL A 1 659 ? -35.604 35.231 -10.312 1.00 35.44 659 VAL A CA 1
ATOM 5169 C C . VAL A 1 659 ? -36.693 34.314 -10.913 1.00 35.44 659 VAL A C 1
ATOM 5171 O O . VAL A 1 659 ? -37.858 34.701 -10.958 1.00 35.44 659 VAL A O 1
ATOM 5174 N N . GLY A 1 660 ? -36.345 33.068 -11.276 1.00 30.75 660 GLY A N 1
ATOM 5175 C CA . GLY A 1 660 ? -37.301 31.956 -11.404 1.00 30.75 660 GLY A CA 1
ATOM 5176 C C . GLY A 1 660 ? -37.165 30.961 -12.573 1.00 30.75 660 GLY A C 1
ATOM 5177 O O . GLY A 1 660 ? -37.967 31.008 -13.499 1.00 30.75 660 GLY A O 1
ATOM 5178 N N . SER A 1 661 ? -36.317 29.938 -12.419 1.00 32.97 661 SER A N 1
ATOM 5179 C CA . SER A 1 661 ? -36.486 28.571 -12.974 1.00 32.97 661 SER A CA 1
ATOM 5180 C C . SER A 1 661 ? -35.620 27.616 -12.129 1.00 32.97 661 SER A C 1
ATOM 5182 O O . SER A 1 661 ? -34.472 27.934 -11.849 1.00 32.97 661 SER A O 1
ATOM 5184 N N . ILE A 1 662 ? -36.176 26.633 -11.405 1.00 51.88 662 ILE A N 1
ATOM 5185 C CA . ILE A 1 662 ? -36.487 25.256 -11.849 1.00 51.88 662 ILE A CA 1
ATOM 5186 C C . ILE A 1 662 ? -35.270 24.590 -12.505 1.00 51.88 662 ILE A C 1
ATOM 5188 O O . ILE A 1 662 ? -34.953 24.974 -13.621 1.00 51.88 662 ILE A O 1
ATOM 5192 N N . LEU A 1 663 ? -34.674 23.602 -11.808 1.00 59.09 663 LEU A N 1
ATOM 5193 C CA . LEU A 1 663 ? -33.734 22.570 -12.297 1.00 59.09 663 LEU A CA 1
ATOM 5194 C C . LEU A 1 663 ? -33.094 22.887 -13.662 1.00 59.09 663 LEU A C 1
ATOM 5196 O O . LEU A 1 663 ? -33.722 22.631 -14.691 1.00 59.09 663 LEU A O 1
ATOM 5200 N N . ASP A 1 664 ? -31.846 23.381 -13.651 1.00 53.88 664 ASP A N 1
ATOM 5201 C CA . ASP A 1 664 ? -31.020 23.549 -14.857 1.00 53.88 664 ASP A CA 1
ATOM 5202 C C . ASP A 1 664 ? -31.203 22.335 -15.778 1.00 53.88 664 ASP A C 1
ATOM 5204 O O . ASP A 1 664 ? -31.169 21.197 -15.299 1.00 53.88 664 ASP A O 1
ATOM 5208 N N . ALA A 1 665 ? -31.428 22.573 -17.074 1.00 57.69 665 ALA A N 1
ATOM 5209 C CA . ALA A 1 665 ? -32.035 21.616 -18.010 1.00 57.69 665 ALA A CA 1
ATOM 5210 C C . ALA A 1 665 ? -31.135 20.428 -18.433 1.00 57.69 665 ALA A C 1
ATOM 5212 O O . ALA A 1 665 ? -31.243 19.919 -19.545 1.00 57.69 665 ALA A O 1
ATOM 5213 N N . ASP A 1 666 ? -30.254 19.988 -17.537 1.00 75.12 666 ASP A N 1
ATOM 5214 C CA . ASP A 1 666 ? -29.361 18.840 -17.617 1.00 75.12 666 ASP A CA 1
ATOM 5215 C C . ASP A 1 666 ? -30.102 17.534 -17.238 1.00 75.12 666 ASP A C 1
ATOM 5217 O O . ASP A 1 666 ? -30.338 17.273 -16.047 1.00 75.12 666 ASP A O 1
ATOM 5221 N N . PRO A 1 667 ? -30.425 16.653 -18.210 1.00 80.12 667 PRO A N 1
ATOM 5222 C CA . PRO A 1 667 ? -31.105 15.390 -17.929 1.00 80.12 667 PRO A CA 1
ATOM 5223 C C . PRO A 1 667 ? -30.273 14.452 -17.042 1.00 80.12 667 PRO A C 1
ATOM 5225 O O . PRO A 1 667 ? -30.838 13.624 -16.327 1.00 80.12 667 PRO A O 1
ATOM 5228 N N . GLN A 1 668 ? -28.940 14.586 -17.023 1.00 82.12 668 GLN A N 1
ATOM 5229 C CA . GLN A 1 668 ? -28.071 13.759 -16.185 1.00 82.12 668 GLN A CA 1
ATOM 5230 C C . GLN A 1 668 ? -28.199 14.135 -14.703 1.00 82.12 668 GLN A C 1
ATOM 5232 O O . GLN A 1 668 ? -28.257 13.244 -13.857 1.00 82.12 668 GLN A O 1
ATOM 5237 N N . SER A 1 669 ? -28.327 15.426 -14.375 1.00 83.44 669 SER A N 1
ATOM 5238 C CA . SER A 1 669 ? -28.694 15.870 -13.017 1.00 83.44 669 SER A CA 1
ATOM 5239 C C . SER A 1 669 ? -30.096 15.409 -12.619 1.00 83.44 669 SER A C 1
ATOM 5241 O O . SER A 1 669 ? -30.336 15.036 -11.472 1.00 83.44 669 SER A O 1
ATOM 5243 N N . ALA A 1 670 ? -31.031 15.419 -13.568 1.00 86.19 670 ALA A N 1
ATOM 5244 C CA . ALA A 1 670 ? -32.421 15.065 -13.325 1.00 86.19 670 ALA A CA 1
ATOM 5245 C C . ALA A 1 670 ? -32.659 13.552 -13.147 1.00 86.19 670 ALA A C 1
ATOM 5247 O O . ALA A 1 670 ? -33.612 13.147 -12.466 1.00 86.19 670 ALA A O 1
ATOM 5248 N N . HIS A 1 671 ? -31.865 12.704 -13.808 1.00 91.50 671 HIS A N 1
ATOM 5249 C CA . HIS A 1 671 ? -32.164 11.274 -13.970 1.00 91.50 671 HIS A CA 1
ATOM 5250 C C . HIS A 1 671 ? -30.996 10.328 -13.647 1.00 91.50 671 HIS A C 1
ATOM 5252 O O . HIS A 1 671 ? -31.243 9.139 -13.443 1.00 91.50 671 HIS A O 1
ATOM 5258 N N . GLY A 1 672 ? -29.761 10.821 -13.513 1.00 89.00 672 GLY A N 1
ATOM 5259 C CA . GLY A 1 672 ? -28.548 10.001 -13.403 1.00 89.00 672 GLY A CA 1
ATOM 5260 C C . GLY A 1 672 ? -28.098 9.427 -14.754 1.00 89.00 672 GLY A C 1
ATOM 5261 O O . GLY A 1 672 ? -28.848 9.435 -15.728 1.00 89.00 672 GLY A O 1
ATOM 5262 N N . PHE A 1 673 ? -26.865 8.918 -14.842 1.00 88.62 673 PHE A N 1
ATOM 5263 C CA . PHE A 1 673 ? -26.261 8.526 -16.131 1.00 88.62 673 PHE A CA 1
ATOM 5264 C C . PHE A 1 673 ? -26.799 7.214 -16.746 1.00 88.62 673 PHE A C 1
ATOM 5266 O O . PHE A 1 673 ? -26.439 6.879 -17.877 1.00 88.62 673 PHE A O 1
ATOM 5273 N N . LEU A 1 674 ? -27.634 6.454 -16.025 1.00 88.44 674 LEU A N 1
ATOM 5274 C CA . LEU A 1 674 ? -28.416 5.328 -16.564 1.00 88.44 674 LEU A CA 1
ATOM 5275 C C . LEU A 1 674 ? -29.881 5.701 -16.850 1.00 88.44 674 LEU A C 1
ATOM 5277 O O . LEU A 1 674 ? -30.623 4.860 -17.357 1.00 88.44 674 LEU A O 1
ATOM 5281 N N . GLY A 1 675 ? -30.310 6.920 -16.511 1.00 87.06 675 GLY A N 1
ATOM 5282 C CA . GLY A 1 675 ? -31.643 7.413 -16.838 1.00 87.06 675 GLY A CA 1
ATOM 5283 C C . GLY A 1 675 ? -31.808 7.671 -18.337 1.00 87.06 675 GLY A C 1
ATOM 5284 O O . GLY A 1 675 ? -30.840 7.967 -19.037 1.00 87.06 675 GLY A O 1
ATOM 5285 N N . ASP A 1 676 ? -33.040 7.567 -18.838 1.00 88.31 676 ASP A N 1
ATOM 5286 C CA . ASP A 1 676 ? -33.342 7.938 -20.222 1.00 88.31 676 ASP A CA 1
ATOM 5287 C C . ASP A 1 676 ? -33.340 9.476 -20.343 1.00 88.31 676 ASP A C 1
ATOM 5289 O O . ASP A 1 676 ? -34.137 10.129 -19.663 1.00 88.31 676 ASP A O 1
ATOM 5293 N N . PRO A 1 677 ? -32.485 10.086 -21.187 1.00 85.62 677 PRO A N 1
ATOM 5294 C CA . PRO A 1 677 ? -32.454 11.539 -21.361 1.00 85.62 677 PRO A CA 1
ATOM 5295 C C . PRO A 1 677 ? -33.723 12.101 -22.026 1.00 85.62 677 PRO A C 1
ATOM 5297 O O . PRO A 1 677 ? -33.889 13.316 -22.063 1.00 85.62 677 PRO A O 1
ATOM 5300 N N . ASN A 1 678 ? -34.611 11.247 -22.552 1.00 87.19 678 ASN A N 1
ATOM 5301 C CA . ASN A 1 678 ? -35.904 11.644 -23.115 1.00 87.19 678 ASN A CA 1
ATOM 5302 C C . ASN A 1 678 ? -37.036 11.685 -22.071 1.00 87.19 678 ASN A C 1
ATOM 5304 O O . ASN A 1 678 ? -38.171 12.023 -22.419 1.00 87.19 678 ASN A O 1
ATOM 5308 N N . TRP A 1 679 ? -36.782 11.310 -20.812 1.00 90.62 679 TRP A N 1
ATOM 5309 C CA . TRP A 1 679 ? -37.778 11.472 -19.754 1.00 90.62 679 TRP A CA 1
ATOM 5310 C C . TRP A 1 679 ? -38.040 12.967 -19.472 1.00 90.62 679 TRP A C 1
ATOM 5312 O O . TRP A 1 679 ? -37.113 13.777 -19.487 1.00 90.62 679 TRP A O 1
ATOM 5322 N N . PRO A 1 680 ? -39.300 13.365 -19.214 1.00 88.38 680 PRO A N 1
ATOM 5323 C CA . PRO A 1 680 ? -39.615 14.695 -18.706 1.00 88.38 680 PRO A CA 1
ATOM 5324 C C . PRO A 1 680 ? -38.836 15.052 -17.433 1.00 88.38 680 PRO A C 1
ATOM 5326 O O . PRO A 1 680 ? -38.761 14.258 -16.491 1.00 88.38 680 PRO A O 1
ATOM 5329 N N . LEU A 1 681 ? -38.315 16.283 -17.390 1.00 86.62 681 LEU A N 1
ATOM 5330 C CA . LEU A 1 681 ? -37.627 16.824 -16.218 1.00 86.62 681 LEU A CA 1
ATOM 5331 C C . LEU A 1 681 ? -38.568 16.899 -14.990 1.00 86.62 681 LEU A C 1
ATOM 5333 O O . LEU A 1 681 ? -39.768 17.141 -15.152 1.00 86.62 681 LEU A O 1
ATOM 5337 N N . PRO A 1 682 ? -38.042 16.742 -13.759 1.00 87.56 682 PRO A N 1
ATOM 5338 C CA . PRO A 1 682 ? -38.823 16.842 -12.531 1.00 87.56 682 PRO A CA 1
ATOM 5339 C C . PRO A 1 682 ? -39.483 18.217 -12.377 1.00 87.56 682 PRO A C 1
ATOM 5341 O O . PRO A 1 682 ? -38.832 19.257 -12.497 1.00 87.56 682 PRO A O 1
ATOM 5344 N N . ARG A 1 683 ? -40.768 18.239 -12.018 1.00 86.69 683 ARG A N 1
ATOM 5345 C CA . ARG A 1 683 ? -41.476 19.482 -11.695 1.00 86.69 683 ARG A CA 1
ATOM 5346 C C . ARG A 1 683 ? -41.073 20.002 -10.315 1.00 86.69 683 ARG A C 1
ATOM 5348 O O . ARG A 1 683 ? -40.942 19.234 -9.362 1.00 86.69 683 ARG A O 1
ATOM 5355 N N . LEU A 1 684 ? -40.941 21.320 -10.181 1.00 83.56 684 LEU A N 1
ATOM 5356 C CA . LEU A 1 684 ? -40.754 21.975 -8.884 1.00 83.56 684 LEU A CA 1
ATOM 5357 C C . LEU A 1 684 ? -42.043 21.845 -8.056 1.00 83.56 684 LEU A C 1
ATOM 5359 O O . LEU A 1 684 ? -43.084 22.384 -8.425 1.00 83.56 684 LEU A O 1
ATOM 5363 N N . ALA A 1 685 ? -41.969 21.119 -6.943 1.00 80.75 685 ALA A N 1
ATOM 5364 C CA . ALA A 1 685 ? -43.090 20.852 -6.046 1.00 80.75 685 ALA A CA 1
ATOM 5365 C C . ALA A 1 685 ? -43.185 21.872 -4.903 1.00 80.75 685 ALA A C 1
ATOM 5367 O O . ALA A 1 685 ? -44.290 22.242 -4.506 1.00 80.75 685 ALA A O 1
ATOM 5368 N N . SER A 1 686 ? -42.045 22.356 -4.397 1.00 78.81 686 SER A N 1
ATOM 5369 C CA . SER A 1 686 ? -42.002 23.420 -3.392 1.00 78.81 686 SER A CA 1
ATOM 5370 C C . SER A 1 686 ? -40.798 24.336 -3.593 1.00 78.81 686 SER A C 1
ATOM 5372 O O . SER A 1 686 ? -39.654 23.887 -3.693 1.00 78.81 686 SER A O 1
ATOM 5374 N N . ALA A 1 687 ? -41.047 25.644 -3.652 1.00 75.00 687 ALA A N 1
ATOM 5375 C CA . ALA A 1 687 ? -40.010 26.650 -3.822 1.00 75.00 687 ALA A CA 1
ATOM 5376 C C . ALA A 1 687 ? -39.512 27.158 -2.460 1.00 75.00 687 ALA A C 1
ATOM 5378 O O . ALA A 1 687 ? -40.219 27.900 -1.781 1.00 75.00 687 ALA A O 1
ATOM 5379 N N . CYS A 1 688 ? -38.274 26.826 -2.084 1.00 74.12 688 CYS A N 1
ATOM 5380 C CA . CYS A 1 688 ? -37.607 27.419 -0.929 1.00 74.12 688 CYS A CA 1
ATOM 5381 C C . CYS A 1 688 ? -36.238 27.964 -1.351 1.00 74.12 688 CYS A C 1
ATOM 5383 O O . CYS A 1 688 ? -35.358 27.209 -1.750 1.00 74.12 688 CYS A O 1
ATOM 5385 N N . ASN A 1 689 ? -36.074 29.289 -1.283 1.00 70.75 689 ASN A N 1
ATOM 5386 C CA . ASN A 1 689 ? -34.829 29.975 -1.649 1.00 70.75 689 ASN A CA 1
ATOM 5387 C C . ASN A 1 689 ? -33.770 29.970 -0.533 1.00 70.75 689 ASN A C 1
ATOM 5389 O O . ASN A 1 689 ? -32.689 30.520 -0.729 1.00 70.75 689 ASN A O 1
ATOM 5393 N N . GLU A 1 690 ? -34.067 29.382 0.627 1.00 73.12 690 GLU A N 1
ATOM 5394 C CA . GLU A 1 690 ? -33.071 29.184 1.676 1.00 73.12 690 GLU A CA 1
ATOM 5395 C C . GLU A 1 690 ? -32.133 28.018 1.346 1.00 73.12 690 GLU A C 1
ATOM 5397 O O . GLU A 1 690 ? -32.539 27.037 0.726 1.00 73.12 690 GLU A O 1
ATOM 5402 N N . GLU A 1 691 ? -30.892 28.091 1.825 1.00 66.94 691 GLU A N 1
ATOM 5403 C CA . GLU A 1 691 ? -29.962 26.957 1.824 1.00 66.94 691 GLU A CA 1
ATOM 5404 C C . GLU A 1 691 ? -30.549 25.775 2.599 1.00 66.94 691 GLU A C 1
ATOM 5406 O O . GLU A 1 691 ? -31.053 25.961 3.716 1.00 66.94 691 GLU A O 1
ATOM 5411 N N . ALA A 1 692 ? -30.440 24.568 2.036 1.00 64.38 692 ALA A N 1
ATOM 5412 C CA . ALA A 1 692 ? -30.885 23.342 2.691 1.00 64.38 692 ALA A CA 1
ATOM 5413 C C . ALA A 1 692 ? -30.148 23.117 4.020 1.00 64.38 692 ALA A C 1
ATOM 5415 O O . ALA A 1 692 ? -30.783 22.801 5.022 1.00 64.38 692 ALA A O 1
ATOM 5416 N N . ARG A 1 693 ? -28.830 23.361 4.084 1.00 65.75 693 ARG A N 1
ATOM 5417 C CA . ARG A 1 693 ? -28.070 23.283 5.344 1.00 65.75 693 ARG A CA 1
ATOM 5418 C C . ARG A 1 693 ? -27.103 24.468 5.483 1.00 65.75 693 ARG A C 1
ATOM 5420 O O . ARG A 1 693 ? -26.006 24.412 4.929 1.00 65.75 693 ARG A O 1
ATOM 5427 N N . PRO A 1 694 ? -27.482 25.528 6.224 1.00 56.12 694 PRO A N 1
ATOM 5428 C CA . PRO A 1 694 ? -26.619 26.685 6.445 1.00 56.12 694 PRO A CA 1
ATOM 5429 C C . PRO A 1 694 ? -25.264 26.302 7.042 1.00 56.12 694 PRO A C 1
ATOM 5431 O O . PRO A 1 694 ? -25.198 25.462 7.940 1.00 56.12 694 PRO A O 1
ATOM 5434 N N . GLY A 1 695 ? -24.194 26.930 6.551 1.00 53.56 695 GLY A N 1
ATOM 5435 C CA . GLY A 1 695 ? -22.815 26.634 6.967 1.00 53.56 695 GLY A CA 1
ATOM 5436 C C . GLY A 1 695 ? -22.159 25.452 6.240 1.00 53.56 695 GLY A C 1
ATOM 5437 O O . GLY A 1 695 ? -21.033 25.090 6.565 1.00 53.56 695 GLY A O 1
ATOM 5438 N N . TYR A 1 696 ? -22.828 24.870 5.243 1.00 55.47 696 TYR A N 1
ATOM 5439 C CA . TYR A 1 696 ? -22.270 23.875 4.326 1.00 55.47 696 TYR A CA 1
ATOM 5440 C C . TYR A 1 696 ? -22.495 24.329 2.874 1.00 55.47 696 TYR A C 1
ATOM 5442 O O . TYR A 1 696 ? -23.481 25.006 2.585 1.00 55.47 696 TYR A O 1
ATOM 5450 N N . LYS A 1 697 ? -21.630 23.908 1.937 1.00 54.69 697 LYS A N 1
ATOM 5451 C CA . LYS A 1 697 ? -21.843 24.099 0.487 1.00 54.69 697 LYS A CA 1
ATOM 5452 C C . LYS A 1 697 ? -23.080 23.300 0.046 1.00 54.69 697 LYS A C 1
ATOM 5454 O O . LYS A 1 697 ? -22.959 22.129 -0.303 1.00 54.69 697 LYS A O 1
ATOM 5459 N N . THR A 1 698 ? -24.271 23.899 0.116 1.00 58.22 698 THR A N 1
ATOM 5460 C CA . THR A 1 698 ? -25.546 23.211 -0.154 1.00 58.22 698 THR A CA 1
ATOM 5461 C C . THR A 1 698 ? -26.368 23.876 -1.241 1.00 58.22 698 THR A C 1
ATOM 5463 O O . THR A 1 698 ? -26.282 25.080 -1.472 1.00 58.22 698 THR A O 1
ATOM 5466 N N . MET A 1 699 ? -27.190 23.065 -1.905 1.00 71.19 699 MET A N 1
ATOM 5467 C CA . MET A 1 699 ? -28.221 23.559 -2.808 1.00 71.19 699 MET A CA 1
ATOM 5468 C C . MET A 1 699 ? -29.331 24.258 -2.008 1.00 71.19 699 MET A C 1
ATOM 5470 O O . MET A 1 699 ? -29.522 24.018 -0.810 1.00 71.19 699 MET A O 1
ATOM 5474 N N . LYS A 1 700 ? -30.104 25.107 -2.689 1.00 76.81 700 LYS A N 1
ATOM 5475 C CA . LYS A 1 700 ? -31.358 25.643 -2.148 1.00 76.81 700 LYS A CA 1
ATOM 5476 C C . LYS A 1 700 ? -32.319 24.504 -1.795 1.00 76.81 700 LYS A C 1
ATOM 5478 O O . LYS A 1 700 ? -32.370 23.496 -2.498 1.00 76.81 700 LYS A O 1
ATOM 5483 N N . ALA A 1 701 ? -33.136 24.699 -0.765 1.00 73.56 701 ALA A N 1
ATOM 5484 C CA . ALA A 1 701 ? -34.113 23.737 -0.248 1.00 73.56 701 ALA A CA 1
ATOM 5485 C C . ALA A 1 701 ? -35.346 23.520 -1.164 1.00 73.56 701 ALA A C 1
ATOM 5487 O O . ALA A 1 701 ? -36.444 23.245 -0.679 1.00 73.56 701 ALA A O 1
ATOM 5488 N N . HIS A 1 702 ? -35.188 23.668 -2.483 1.00 82.38 702 HIS A N 1
ATOM 5489 C CA . HIS A 1 702 ? -36.215 23.377 -3.481 1.00 82.38 702 HIS A CA 1
ATOM 5490 C C . HIS A 1 702 ? -36.554 21.883 -3.485 1.00 82.38 702 HIS A C 1
ATOM 5492 O O . HIS A 1 702 ? -35.662 21.042 -3.578 1.00 82.38 702 HIS A O 1
ATOM 5498 N N . GLU A 1 703 ? -37.844 21.560 -3.426 1.00 84.50 703 GLU A N 1
ATOM 5499 C CA . GLU A 1 703 ? -38.347 20.190 -3.546 1.00 84.50 703 GLU A CA 1
ATOM 5500 C C . GLU A 1 703 ? -38.876 19.959 -4.960 1.00 84.50 703 GLU A C 1
ATOM 5502 O O . GLU A 1 703 ? -39.653 20.767 -5.473 1.00 84.50 703 GLU A O 1
ATOM 5507 N N . TYR A 1 704 ? -38.510 18.833 -5.564 1.00 87.75 704 TYR A N 1
ATOM 5508 C CA . TYR A 1 704 ? -38.921 18.431 -6.905 1.00 87.75 704 TYR A CA 1
ATOM 5509 C C . TYR A 1 704 ? -39.608 17.062 -6.894 1.00 87.75 704 TYR A C 1
ATOM 5511 O O . TYR A 1 704 ? -39.389 16.243 -5.998 1.00 87.75 704 TYR A O 1
ATOM 5519 N N . LEU A 1 705 ? -40.435 16.814 -7.911 1.00 88.94 705 LEU A N 1
ATOM 5520 C CA . LEU A 1 705 ? -41.120 15.544 -8.142 1.00 88.94 705 LEU A CA 1
ATOM 5521 C C . LEU A 1 705 ? -41.010 15.127 -9.613 1.00 88.94 705 LEU A C 1
ATOM 5523 O O . LEU A 1 705 ? -41.311 15.914 -10.505 1.00 88.94 705 LEU A O 1
ATOM 5527 N N . ASP A 1 706 ? -40.633 13.877 -9.855 1.00 91.19 706 ASP A N 1
ATOM 5528 C CA . ASP A 1 706 ? -40.758 13.211 -11.149 1.00 91.19 706 ASP A CA 1
ATOM 5529 C C . ASP A 1 706 ? -42.240 13.068 -11.539 1.00 91.19 706 ASP A C 1
ATOM 5531 O O . ASP A 1 706 ? -43.110 12.877 -10.680 1.00 91.19 706 ASP A O 1
ATOM 5535 N N . GLU A 1 707 ? -42.541 13.120 -12.839 1.00 90.69 707 GLU A N 1
ATOM 5536 C CA . GLU A 1 707 ? -43.885 12.783 -13.328 1.00 90.69 707 GLU A CA 1
ATOM 5537 C C . GLU A 1 707 ? -44.188 11.280 -13.124 1.00 90.69 707 GLU A C 1
ATOM 5539 O O . GLU A 1 707 ? -43.260 10.463 -13.148 1.00 90.69 707 GLU A O 1
ATOM 5544 N N . PRO A 1 708 ? -45.457 10.870 -12.914 1.00 91.25 708 PRO A N 1
ATOM 5545 C CA . PRO A 1 708 ? -45.808 9.507 -12.493 1.00 91.25 708 PRO A CA 1
ATOM 5546 C C . PRO A 1 708 ? -45.266 8.386 -13.391 1.00 91.25 708 PRO A C 1
ATOM 5548 O O . PRO A 1 708 ? -44.873 7.327 -12.899 1.00 91.25 708 PRO A O 1
ATOM 5551 N N . GLU A 1 709 ? -45.224 8.606 -14.703 1.00 91.00 709 GLU A N 1
ATOM 5552 C CA . GLU A 1 709 ? -44.704 7.662 -15.694 1.00 91.00 709 GLU A CA 1
ATOM 5553 C C . GLU A 1 709 ? -43.175 7.534 -15.604 1.00 91.00 709 GLU A C 1
ATOM 5555 O O . GLU A 1 709 ? -42.642 6.422 -15.644 1.00 91.00 709 GLU A O 1
ATOM 5560 N N . VAL A 1 710 ? -42.476 8.660 -15.414 1.00 93.69 710 VAL A N 1
ATOM 5561 C CA . VAL A 1 710 ? -41.018 8.718 -15.214 1.00 93.69 710 VAL A CA 1
ATOM 5562 C C . VAL A 1 710 ? -40.645 8.043 -13.902 1.00 93.69 710 VAL A C 1
ATOM 5564 O O . VAL A 1 710 ? -39.740 7.211 -13.872 1.00 93.69 710 VAL A O 1
ATOM 5567 N N . LEU A 1 711 ? -41.382 8.332 -12.827 1.00 94.12 711 LEU A N 1
ATOM 5568 C CA . LEU A 1 711 ? -41.194 7.707 -11.524 1.00 94.12 711 LEU A CA 1
ATOM 5569 C C . LEU A 1 711 ? -41.289 6.179 -11.630 1.00 94.12 711 LEU A C 1
ATOM 5571 O O . LEU A 1 711 ? -40.382 5.480 -11.185 1.00 94.12 711 LEU A O 1
ATOM 5575 N N . LYS A 1 712 ? -42.321 5.646 -12.296 1.00 94.12 712 LYS A N 1
ATOM 5576 C CA . LYS A 1 712 ? -42.460 4.198 -12.530 1.00 94.12 712 LYS A CA 1
ATOM 5577 C C . LYS A 1 712 ? -41.307 3.609 -13.342 1.00 94.12 712 LYS A C 1
ATOM 5579 O O . LYS A 1 712 ? -40.808 2.536 -13.001 1.00 94.12 712 LYS A O 1
ATOM 5584 N N . ALA A 1 713 ? -40.857 4.300 -14.389 1.00 95.12 713 ALA A N 1
ATOM 5585 C CA . ALA A 1 713 ? -39.721 3.858 -15.195 1.00 95.12 713 ALA A CA 1
ATOM 5586 C C . ALA A 1 713 ? -38.415 3.819 -14.376 1.00 95.12 713 ALA A C 1
ATOM 5588 O O . ALA A 1 713 ? -37.693 2.819 -14.411 1.00 95.12 713 ALA A O 1
ATOM 5589 N N . LYS A 1 714 ? -38.160 4.850 -13.561 1.00 97.31 714 LYS A N 1
ATOM 5590 C CA . LYS A 1 714 ? -37.022 4.915 -12.633 1.00 97.31 714 LYS A CA 1
ATOM 5591 C C . LYS A 1 714 ? -37.083 3.835 -11.553 1.00 97.31 714 LYS A C 1
ATOM 5593 O O . LYS A 1 714 ? -36.077 3.179 -11.309 1.00 97.31 714 LYS A O 1
ATOM 5598 N N . VAL A 1 715 ? -38.242 3.591 -10.936 1.00 97.25 715 VAL A N 1
ATOM 5599 C CA . VAL A 1 715 ? -38.389 2.528 -9.922 1.00 97.25 715 VAL A CA 1
ATOM 5600 C C . VAL A 1 715 ? -38.189 1.137 -10.537 1.00 97.25 715 VAL A C 1
ATOM 5602 O O . VAL A 1 715 ? -37.577 0.272 -9.913 1.00 97.25 715 VAL A O 1
ATOM 5605 N N . LYS A 1 716 ? -38.602 0.924 -11.793 1.00 96.44 716 LYS A N 1
ATOM 5606 C CA . LYS A 1 716 ? -38.303 -0.315 -12.525 1.00 96.44 716 LYS A CA 1
ATOM 5607 C C . LYS A 1 716 ? -36.803 -0.498 -12.792 1.00 96.44 716 LYS A C 1
ATOM 5609 O O . LYS A 1 716 ? -36.305 -1.612 -12.656 1.00 96.44 716 LYS A O 1
ATOM 5614 N N . LEU A 1 717 ? -36.078 0.571 -13.125 1.00 96.00 717 LEU A N 1
ATOM 5615 C CA . LEU A 1 717 ? -34.617 0.528 -13.255 1.00 96.00 717 LEU A CA 1
ATOM 5616 C C . LEU A 1 717 ? -33.931 0.281 -11.898 1.00 96.00 717 LEU A C 1
ATOM 5618 O O . LEU A 1 717 ? -33.003 -0.516 -11.821 1.00 96.00 717 LEU A O 1
ATOM 5622 N N . LEU A 1 718 ? -34.423 0.884 -10.813 1.00 97.50 718 LEU A N 1
ATOM 5623 C CA . LEU A 1 718 ? -33.967 0.596 -9.448 1.00 97.50 718 LEU A CA 1
ATOM 5624 C C . LEU A 1 718 ? -34.154 -0.890 -9.082 1.00 97.50 718 LEU A C 1
ATOM 5626 O O . LEU A 1 718 ? -33.248 -1.491 -8.508 1.00 97.50 718 LEU A O 1
ATOM 5630 N N . ALA A 1 719 ? -35.282 -1.500 -9.458 1.00 97.19 719 ALA A N 1
ATOM 5631 C CA . ALA A 1 719 ? -35.520 -2.929 -9.258 1.00 97.19 719 ALA A CA 1
ATOM 5632 C C . ALA A 1 719 ? -34.517 -3.812 -10.032 1.00 97.19 719 ALA A C 1
ATOM 5634 O O . ALA A 1 719 ? -34.005 -4.777 -9.463 1.00 97.19 719 ALA A O 1
ATOM 5635 N N . ASP A 1 720 ? -34.179 -3.471 -11.285 1.00 95.00 720 ASP A N 1
ATOM 5636 C CA . ASP A 1 720 ? -33.130 -4.161 -12.064 1.00 95.00 720 ASP A CA 1
ATOM 5637 C C . ASP A 1 720 ? -31.756 -4.059 -11.386 1.00 95.00 720 ASP A C 1
ATOM 5639 O O . ASP A 1 720 ? -31.094 -5.075 -11.166 1.00 95.00 720 ASP A O 1
ATOM 5643 N N . LEU A 1 721 ? -31.357 -2.848 -10.981 1.00 95.25 721 LEU A N 1
ATOM 5644 C CA . LEU A 1 721 ? -30.079 -2.607 -10.307 1.00 95.25 721 LEU A CA 1
ATOM 5645 C C . LEU A 1 721 ? -29.973 -3.404 -8.997 1.00 95.25 721 LEU A C 1
ATOM 5647 O O . LEU A 1 721 ? -28.962 -4.064 -8.768 1.00 95.25 721 LEU A O 1
ATOM 5651 N N . ILE A 1 722 ? -31.020 -3.408 -8.166 1.00 96.12 722 ILE A N 1
ATOM 5652 C CA . ILE A 1 722 ? -31.051 -4.194 -6.921 1.00 96.12 722 ILE A CA 1
ATOM 5653 C C . ILE A 1 722 ? -30.992 -5.701 -7.212 1.00 96.12 722 ILE A C 1
ATOM 5655 O O . ILE A 1 722 ? -30.282 -6.422 -6.519 1.00 96.12 722 ILE A O 1
ATOM 5659 N N . THR A 1 723 ? -31.683 -6.181 -8.251 1.00 94.00 723 THR A N 1
ATOM 5660 C CA . THR A 1 723 ? -31.684 -7.609 -8.629 1.00 94.00 723 THR A CA 1
ATOM 5661 C C . THR A 1 723 ? -30.324 -8.073 -9.167 1.00 94.00 723 THR A C 1
ATOM 5663 O O . THR A 1 723 ? -29.949 -9.230 -8.988 1.00 94.00 723 THR A O 1
ATOM 5666 N N . ARG A 1 724 ? -29.573 -7.181 -9.826 1.00 92.56 724 ARG A N 1
ATOM 5667 C CA . ARG A 1 724 ? -28.231 -7.455 -10.372 1.00 92.56 724 ARG A CA 1
ATOM 5668 C C . ARG A 1 724 ? -27.106 -7.285 -9.349 1.00 92.56 724 ARG A C 1
ATOM 5670 O O . ARG A 1 724 ? -26.029 -7.847 -9.549 1.00 92.56 724 ARG A O 1
ATOM 5677 N N . SER A 1 725 ? -27.333 -6.515 -8.286 1.00 94.12 725 SER A N 1
ATOM 5678 C CA . SER A 1 725 ? -26.335 -6.243 -7.251 1.00 94.12 725 SER A CA 1
ATOM 5679 C C . SER A 1 725 ? -26.013 -7.488 -6.423 1.00 94.12 725 SER A C 1
ATOM 5681 O O . SER A 1 725 ? -26.889 -8.234 -5.986 1.00 94.12 725 SER A O 1
ATOM 5683 N N . ARG A 1 726 ? -24.721 -7.693 -6.169 1.00 91.56 726 ARG A N 1
ATOM 5684 C CA . ARG A 1 726 ? -24.194 -8.707 -5.251 1.00 91.56 726 ARG A CA 1
ATOM 5685 C C . ARG A 1 726 ? -23.960 -8.132 -3.858 1.00 91.56 726 ARG A C 1
ATOM 5687 O O . ARG A 1 726 ? -24.133 -8.855 -2.880 1.00 91.56 726 ARG A O 1
ATOM 5694 N N . ASN A 1 727 ? -23.590 -6.852 -3.771 1.00 93.94 727 ASN A N 1
ATOM 5695 C CA . ASN A 1 727 ? -23.155 -6.164 -2.555 1.00 93.94 727 ASN A CA 1
ATOM 5696 C C . ASN A 1 727 ? -23.908 -4.833 -2.360 1.00 93.94 727 ASN A C 1
ATOM 5698 O O . ASN A 1 727 ? -23.283 -3.785 -2.178 1.00 93.94 727 ASN A O 1
ATOM 5702 N N . CYS A 1 728 ? -25.243 -4.856 -2.396 1.00 96.25 728 CYS A N 1
ATOM 5703 C CA . CYS A 1 728 ? -26.043 -3.651 -2.188 1.00 96.25 728 CYS A CA 1
ATOM 5704 C C . CYS A 1 728 ? -25.922 -3.152 -0.741 1.00 96.25 728 CYS A C 1
ATOM 5706 O O . CYS A 1 728 ? -26.095 -3.926 0.207 1.00 96.25 728 CYS A O 1
ATOM 5708 N N . VAL A 1 729 ? -25.701 -1.848 -0.576 1.00 97.50 729 VAL A N 1
ATOM 5709 C CA . VAL A 1 729 ? -25.659 -1.154 0.721 1.00 97.50 729 VAL A CA 1
ATOM 5710 C C . VAL A 1 729 ? -26.646 0.015 0.722 1.00 97.50 729 VAL A C 1
ATOM 5712 O O . VAL A 1 729 ? -26.779 0.720 -0.277 1.00 97.50 729 VAL A O 1
ATOM 5715 N N . ALA A 1 730 ? -27.337 0.237 1.838 1.00 97.56 730 ALA A N 1
ATOM 5716 C CA . ALA A 1 730 ? -28.179 1.413 2.049 1.00 97.56 730 ALA A CA 1
ATOM 5717 C C . ALA A 1 730 ? -27.387 2.504 2.782 1.00 97.56 730 ALA A C 1
ATOM 5719 O O . ALA A 1 730 ? -26.671 2.210 3.736 1.00 97.56 730 ALA A O 1
ATOM 5720 N N . TYR A 1 731 ? -27.534 3.756 2.354 1.00 96.69 731 TYR A N 1
ATOM 5721 C CA . TYR A 1 731 ? -26.947 4.939 2.978 1.00 96.69 731 TYR A CA 1
ATOM 5722 C C . TYR A 1 731 ? -28.052 5.969 3.220 1.00 96.69 731 TYR A C 1
ATOM 5724 O O . TYR A 1 731 ? -28.625 6.510 2.274 1.00 96.69 731 TYR A O 1
ATOM 5732 N N . THR A 1 732 ? -28.407 6.215 4.477 1.00 94.56 732 THR A N 1
ATOM 5733 C CA . THR A 1 732 ? -29.649 6.927 4.820 1.00 94.56 732 THR A CA 1
ATOM 5734 C C . THR A 1 732 ? -29.417 8.157 5.683 1.00 94.56 732 THR A C 1
ATOM 5736 O O . THR A 1 732 ? -28.612 8.149 6.613 1.00 94.56 732 THR A O 1
ATOM 5739 N N . GLY A 1 733 ? -30.186 9.209 5.398 1.00 89.31 733 GLY A N 1
ATOM 5740 C CA . GLY A 1 733 ? -30.236 10.439 6.190 1.00 89.31 733 GLY A CA 1
ATOM 5741 C C . GLY A 1 733 ? -31.610 10.685 6.808 1.00 89.31 733 GLY A C 1
ATOM 5742 O O . GLY A 1 733 ? -32.517 9.858 6.709 1.00 89.31 733 GLY A O 1
ATOM 5743 N N . ALA A 1 734 ? -31.784 11.849 7.436 1.00 83.81 734 ALA A N 1
ATOM 5744 C CA . ALA A 1 734 ? -32.966 12.148 8.251 1.00 83.81 734 ALA A CA 1
ATOM 5745 C C . ALA A 1 734 ? -34.295 12.132 7.466 1.00 83.81 734 ALA A C 1
ATOM 5747 O O . ALA A 1 734 ? -35.354 11.909 8.050 1.00 83.81 734 ALA A O 1
ATOM 5748 N N . GLY A 1 735 ? -34.243 12.272 6.137 1.00 84.06 735 GLY A N 1
ATOM 5749 C CA . GLY A 1 735 ? -35.398 12.188 5.246 1.00 84.06 735 GLY A CA 1
ATOM 5750 C C . GLY A 1 735 ? -36.171 10.865 5.340 1.00 84.06 735 GLY A C 1
ATOM 5751 O O . GLY A 1 735 ? -37.387 10.879 5.160 1.00 84.06 735 GLY A O 1
ATOM 5752 N N . ILE A 1 736 ? -35.520 9.740 5.683 1.00 88.44 736 ILE A N 1
ATOM 5753 C CA . ILE A 1 736 ? -36.203 8.438 5.856 1.00 88.44 736 ILE A CA 1
ATOM 5754 C C . ILE A 1 736 ? -37.148 8.407 7.069 1.00 88.44 736 ILE A C 1
ATOM 5756 O O . ILE A 1 736 ? -38.139 7.672 7.071 1.00 88.44 736 ILE A O 1
ATOM 5760 N N . SER A 1 737 ? -36.878 9.245 8.070 1.00 87.50 737 SER A N 1
ATOM 5761 C CA . SER A 1 737 ? -37.596 9.304 9.350 1.00 87.50 737 SER A CA 1
ATOM 5762 C C . SER A 1 737 ? -38.685 10.392 9.380 1.00 87.50 737 SER A C 1
ATOM 5764 O O . SER A 1 737 ? -39.427 10.507 10.357 1.00 87.50 737 SER A O 1
ATOM 5766 N N . THR A 1 738 ? -38.845 11.160 8.294 1.00 82.88 738 THR A N 1
ATOM 5767 C CA . THR A 1 738 ? -39.832 12.256 8.190 1.00 82.88 738 THR A CA 1
ATOM 5768 C C . THR A 1 738 ? -41.279 11.784 8.299 1.00 82.88 738 THR A C 1
ATOM 5770 O O . THR A 1 738 ? -42.076 12.398 9.009 1.00 82.88 738 THR A O 1
ATOM 5773 N N . ALA A 1 739 ? -41.616 10.651 7.676 1.00 79.12 739 ALA A N 1
ATOM 5774 C CA . ALA A 1 739 ? -42.933 10.024 7.795 1.00 79.12 739 ALA A CA 1
ATOM 5775 C C . ALA A 1 739 ? -43.231 9.514 9.225 1.00 79.12 739 ALA A C 1
ATOM 5777 O O . ALA A 1 739 ? -44.392 9.454 9.627 1.00 79.12 739 ALA A O 1
ATOM 5778 N N . SER A 1 740 ? -42.192 9.236 10.023 1.00 77.25 740 SER A N 1
ATOM 5779 C CA . SER A 1 740 ? -42.287 8.864 11.445 1.00 77.25 740 SER A CA 1
ATOM 5780 C C . SER A 1 740 ? -42.483 10.061 12.391 1.00 77.25 740 SER A C 1
ATOM 5782 O O . SER A 1 740 ? -42.505 9.887 13.610 1.00 77.25 740 SER A O 1
ATOM 5784 N N . GLY A 1 741 ? -42.598 11.285 11.862 1.00 70.06 741 GLY A N 1
ATOM 5785 C CA . GLY A 1 741 ? -42.728 12.515 12.654 1.00 70.06 741 GLY A CA 1
ATOM 5786 C C . GLY A 1 741 ? -41.404 13.059 13.208 1.00 70.06 741 GLY A C 1
ATOM 5787 O O . GLY A 1 741 ? -41.417 14.004 14.001 1.00 70.06 741 GLY A O 1
ATOM 5788 N N . ILE A 1 742 ? -40.256 12.502 12.800 1.00 73.00 742 ILE A N 1
ATOM 5789 C CA . ILE A 1 742 ? -38.932 13.061 13.099 1.00 73.00 742 ILE A CA 1
ATOM 5790 C C . ILE A 1 742 ? -38.590 14.074 12.004 1.00 73.00 742 ILE A C 1
ATOM 5792 O O . ILE A 1 742 ? -38.527 13.727 10.830 1.00 73.00 742 ILE A O 1
ATOM 5796 N N . LYS A 1 743 ? -38.373 15.340 12.373 1.00 68.94 743 LYS A N 1
ATOM 5797 C CA . LYS A 1 743 ? -37.971 16.371 11.405 1.00 68.94 743 LYS A CA 1
ATOM 5798 C C . LYS A 1 743 ? -36.584 16.069 10.846 1.00 68.94 743 LYS A C 1
ATOM 5800 O O . LYS A 1 743 ? -35.684 15.720 11.608 1.00 68.94 743 LYS A O 1
ATOM 5805 N N . ASP A 1 744 ? -36.407 16.277 9.546 1.00 63.22 744 ASP A N 1
ATOM 5806 C CA . ASP A 1 744 ? -35.075 16.326 8.957 1.00 63.22 744 ASP A CA 1
ATOM 5807 C C . ASP A 1 744 ? -34.382 17.680 9.218 1.00 63.22 744 ASP A C 1
ATOM 5809 O O . ASP A 1 744 ? -34.924 18.584 9.861 1.00 63.22 744 ASP A O 1
ATOM 5813 N N . TYR A 1 745 ? -33.140 17.790 8.745 1.00 55.91 745 TYR A N 1
ATOM 5814 C CA . TYR A 1 745 ? -32.303 18.981 8.894 1.00 55.91 745 TYR A CA 1
ATOM 5815 C C . TYR A 1 745 ? -32.379 19.953 7.706 1.00 55.91 745 TYR A C 1
ATOM 5817 O O . TYR A 1 745 ? -31.694 20.974 7.745 1.00 55.91 745 TYR A O 1
ATOM 5825 N N . ALA A 1 746 ? -33.121 19.618 6.645 1.00 51.72 746 ALA A N 1
ATOM 5826 C CA . ALA A 1 746 ? -32.960 20.219 5.319 1.00 51.72 746 ALA A CA 1
ATOM 5827 C C . ALA A 1 746 ? -34.252 20.815 4.733 1.00 51.72 746 ALA A C 1
ATOM 5829 O O . ALA A 1 746 ? -34.204 21.740 3.916 1.00 51.72 746 ALA A O 1
ATOM 5830 N N . THR A 1 747 ? -35.417 20.336 5.160 1.00 58.06 747 THR A N 1
ATOM 5831 C CA . THR A 1 747 ? -36.718 20.854 4.753 1.00 58.06 747 THR A CA 1
ATOM 5832 C C . THR A 1 747 ? -37.067 22.103 5.549 1.00 58.06 747 THR A C 1
ATOM 5834 O O . THR A 1 747 ? -37.322 22.078 6.754 1.00 58.06 747 THR A O 1
ATOM 5837 N N . LYS A 1 748 ? -37.110 23.224 4.827 1.00 53.78 748 LYS A N 1
ATOM 5838 C CA . LYS A 1 748 ? -37.473 24.547 5.349 1.00 53.78 748 LYS A CA 1
ATOM 5839 C C . LYS A 1 748 ? -38.760 25.119 4.750 1.00 53.78 748 LYS A C 1
ATOM 5841 O O . LYS A 1 748 ? -39.185 26.212 5.118 1.00 53.78 748 LYS A O 1
ATOM 5846 N N . ALA A 1 749 ? -39.388 24.402 3.820 1.00 45.44 749 ALA A N 1
ATOM 5847 C CA . ALA A 1 749 ? -40.621 24.843 3.186 1.00 45.44 749 ALA A CA 1
ATOM 5848 C C . ALA A 1 749 ? -41.799 24.791 4.175 1.00 45.44 749 ALA A C 1
ATOM 5850 O O . ALA A 1 749 ? -42.145 23.737 4.700 1.00 45.44 749 ALA A O 1
ATOM 5851 N N . SER A 1 750 ? -42.476 25.921 4.384 1.00 38.06 750 SER A N 1
ATOM 5852 C CA . SER A 1 750 ? -43.630 26.035 5.295 1.00 38.06 750 SER A CA 1
ATOM 5853 C C . SER A 1 750 ? -44.873 25.240 4.858 1.00 38.06 750 SER A C 1
ATOM 5855 O O . SER A 1 750 ? -45.833 25.136 5.620 1.00 38.06 750 SER A O 1
ATOM 5857 N N . SER A 1 751 ? -44.857 24.681 3.646 1.00 42.97 751 SER A N 1
ATOM 5858 C CA . SER A 1 751 ? -45.914 23.878 3.024 1.00 42.97 751 SER A CA 1
ATOM 5859 C C . SER A 1 751 ? -45.625 22.367 2.989 1.00 42.97 751 SER A C 1
ATOM 5861 O O . SER A 1 751 ? -46.473 21.607 2.513 1.00 42.97 751 SER A O 1
ATOM 5863 N N . SER A 1 752 ? -44.468 21.901 3.482 1.00 41.06 752 SER A N 1
ATOM 5864 C CA . SER A 1 752 ? -44.138 20.468 3.504 1.00 41.06 752 SER A CA 1
ATOM 5865 C C . SER A 1 752 ? -45.080 19.712 4.452 1.00 41.06 752 SER A C 1
ATOM 5867 O O . SER A 1 752 ? -45.146 19.995 5.650 1.00 41.06 752 SER A O 1
ATOM 5869 N N . SER A 1 753 ? -45.827 18.745 3.922 1.00 36.38 753 SER A N 1
ATOM 5870 C CA . SER A 1 753 ? -46.972 18.111 4.593 1.00 36.38 753 SER A CA 1
ATOM 5871 C C . SER A 1 753 ? -46.583 16.926 5.496 1.00 36.38 753 SER A C 1
ATOM 5873 O O . SER A 1 753 ? -47.051 15.806 5.311 1.00 36.38 753 SER A O 1
ATOM 5875 N N . SER A 1 754 ? -45.757 17.178 6.516 1.00 39.03 754 SER A N 1
ATOM 5876 C CA . SER A 1 754 ? -45.417 16.223 7.592 1.00 39.03 754 SER A CA 1
ATOM 5877 C C . SER A 1 754 ? -46.100 16.583 8.923 1.00 39.03 754 SER A C 1
ATOM 5879 O O . SER A 1 754 ? -45.477 16.765 9.969 1.00 39.03 754 SER A O 1
ATOM 5881 N N . SER A 1 755 ? -47.432 16.692 8.899 1.00 38.53 755 SER A N 1
ATOM 5882 C CA . SER A 1 755 ? -48.247 16.947 10.093 1.00 38.53 755 SER A CA 1
ATOM 5883 C C . SER A 1 755 ? -48.504 15.669 10.908 1.00 38.53 755 SER A C 1
ATOM 5885 O O . SER A 1 755 ? -49.629 15.170 10.948 1.00 38.53 755 SER A O 1
ATOM 5887 N N . SER A 1 756 ? -47.482 15.149 11.592 1.00 40.88 756 SER A N 1
ATOM 5888 C CA . SER A 1 756 ? -47.639 14.117 12.628 1.00 40.88 756 SER A CA 1
ATOM 5889 C C . SER A 1 756 ? -46.849 14.486 13.888 1.00 40.88 756 SER A C 1
ATOM 5891 O O . SER A 1 756 ? -45.623 14.443 13.947 1.00 40.88 756 SER A O 1
ATOM 5893 N N . SER A 1 757 ? -47.568 14.885 14.940 1.00 41.19 757 SER A N 1
ATOM 5894 C CA . SER A 1 757 ? -46.973 15.233 16.231 1.00 41.19 757 SER A CA 1
ATOM 5895 C C . SER A 1 757 ? -46.623 13.971 17.026 1.00 41.19 757 SER A C 1
ATOM 5897 O O . SER A 1 757 ? -47.377 13.562 17.917 1.00 41.19 757 SER A O 1
ATOM 5899 N N . ALA A 1 758 ? -45.478 13.354 16.729 1.00 45.28 758 ALA A N 1
ATOM 5900 C CA . ALA A 1 758 ? -44.885 12.374 17.631 1.00 45.28 758 ALA A CA 1
ATOM 5901 C C . ALA A 1 758 ? -44.667 13.044 19.001 1.00 45.28 758 ALA A C 1
ATOM 5903 O O . ALA A 1 758 ? -43.963 14.048 19.108 1.00 45.28 758 ALA A O 1
ATOM 5904 N N . LYS A 1 759 ? -45.289 12.512 20.065 1.00 53.91 759 LYS A N 1
ATOM 5905 C CA . LYS A 1 759 ? -45.218 13.102 21.422 1.00 53.91 759 LYS A CA 1
ATOM 5906 C C . LYS A 1 759 ? -43.790 13.131 21.989 1.00 53.91 759 LYS A C 1
ATOM 5908 O O . LYS A 1 759 ? -43.531 13.846 22.951 1.00 53.91 759 LYS A O 1
ATOM 5913 N N . SER A 1 760 ? -42.896 12.319 21.429 1.00 69.50 760 SER A N 1
ATOM 5914 C CA . SER A 1 760 ? -41.493 12.178 21.808 1.00 69.50 760 SER A CA 1
ATOM 5915 C C . SER A 1 760 ? -40.741 11.446 20.682 1.00 69.50 760 SER A C 1
ATOM 5917 O O . SER A 1 760 ? -41.246 10.408 20.249 1.00 69.50 760 SER A O 1
ATOM 5919 N N . PRO A 1 761 ? -39.554 11.898 20.224 1.00 74.06 761 PRO A N 1
ATOM 5920 C CA . PRO A 1 761 ? -38.773 11.190 19.196 1.00 74.06 761 PRO A CA 1
ATOM 5921 C C . PRO A 1 761 ? -38.410 9.749 19.586 1.00 74.06 761 PRO A C 1
ATOM 5923 O O . PRO A 1 761 ? -38.382 8.856 18.747 1.00 74.06 761 PRO A O 1
ATOM 5926 N N . TRP A 1 762 ? -38.225 9.498 20.885 1.00 77.31 762 TRP A N 1
ATOM 5927 C CA . TRP A 1 762 ? -37.949 8.177 21.457 1.00 77.31 762 TRP A CA 1
ATOM 5928 C C . TRP A 1 762 ? -39.078 7.160 21.205 1.00 77.31 762 TRP A C 1
ATOM 5930 O O . TRP A 1 762 ? -38.826 5.958 21.136 1.00 77.31 762 TRP A O 1
ATOM 5940 N N . LEU A 1 763 ? -40.313 7.642 21.025 1.00 81.75 763 LEU A N 1
ATOM 5941 C CA . LEU A 1 763 ? -41.516 6.846 20.756 1.00 81.75 763 LEU A CA 1
ATOM 5942 C C . LEU A 1 763 ? -41.918 6.842 19.271 1.00 81.75 763 LEU A C 1
ATOM 5944 O O . LEU A 1 763 ? -43.012 6.391 18.948 1.00 81.75 763 LEU A O 1
ATOM 5948 N N . ALA A 1 764 ? -41.068 7.341 18.368 1.00 85.44 764 ALA A N 1
ATOM 5949 C CA . ALA A 1 764 ? -41.317 7.226 16.936 1.00 85.44 764 ALA A CA 1
ATOM 5950 C C . ALA A 1 764 ? -41.336 5.748 16.498 1.00 85.44 764 ALA A C 1
ATOM 5952 O O . ALA A 1 764 ? -40.507 4.942 16.947 1.00 85.44 764 ALA A O 1
ATOM 5953 N N . GLU A 1 765 ? -42.287 5.421 15.621 1.00 87.94 765 GLU A N 1
ATOM 5954 C CA . GLU A 1 765 ? -42.414 4.128 14.943 1.00 87.94 765 GLU A CA 1
ATOM 5955 C C . GLU A 1 765 ? -41.699 4.169 13.581 1.00 87.94 765 GLU A C 1
ATOM 5957 O O . GLU A 1 765 ? -41.621 5.242 12.973 1.00 87.94 765 GLU A O 1
ATOM 5962 N N . PRO A 1 766 ? -41.168 3.047 13.066 1.00 91.12 766 PRO A N 1
ATOM 5963 C CA . PRO A 1 766 ? -40.490 3.035 11.773 1.00 91.12 766 PRO A CA 1
ATOM 5964 C C . PRO A 1 766 ? -41.423 3.413 10.616 1.00 91.12 766 PRO A C 1
ATOM 5966 O O . PRO A 1 766 ? -42.571 2.977 10.558 1.00 91.12 766 PRO A O 1
ATOM 5969 N N . SER A 1 767 ? -40.921 4.210 9.672 1.00 91.19 767 SER A N 1
ATOM 5970 C CA . SER A 1 767 ? -41.647 4.513 8.433 1.00 91.19 767 SER A CA 1
ATOM 5971 C C . SER A 1 767 ? -41.717 3.289 7.513 1.00 91.19 767 SER A C 1
ATOM 5973 O O . SER A 1 767 ? -40.958 2.326 7.667 1.00 91.19 767 SER A O 1
ATOM 5975 N N . TYR A 1 768 ? -42.599 3.334 6.512 1.00 90.75 768 TYR A N 1
ATOM 5976 C CA . TYR A 1 768 ? -42.741 2.244 5.545 1.00 90.75 768 TYR A CA 1
ATOM 5977 C C . TYR A 1 768 ? -41.412 1.954 4.820 1.00 90.75 768 TYR A C 1
ATOM 5979 O O . TYR A 1 768 ? -41.044 0.792 4.650 1.00 90.75 768 TYR A O 1
ATOM 5987 N N . ALA A 1 769 ? -40.630 2.995 4.510 1.00 92.38 769 ALA A N 1
ATOM 5988 C CA . ALA A 1 769 ? -39.268 2.881 3.998 1.00 92.38 769 ALA A CA 1
ATOM 5989 C C . ALA A 1 769 ? -38.345 1.969 4.831 1.00 92.38 769 ALA A C 1
ATOM 5991 O O . ALA A 1 769 ? -37.619 1.155 4.258 1.00 92.38 769 ALA A O 1
ATOM 5992 N N . HIS A 1 770 ? -38.388 2.055 6.168 1.00 95.19 770 HIS A N 1
ATOM 5993 C CA . HIS A 1 770 ? -37.561 1.205 7.032 1.00 95.19 770 HIS A CA 1
ATOM 5994 C C . HIS A 1 770 ? -37.944 -0.274 6.887 1.00 95.19 770 HIS A C 1
ATOM 5996 O O . HIS A 1 770 ? -37.071 -1.134 6.764 1.00 95.19 770 HIS A O 1
ATOM 6002 N N . HIS A 1 771 ? -39.244 -0.578 6.840 1.00 95.31 771 HIS A N 1
ATOM 6003 C CA . HIS A 1 771 ? -39.727 -1.947 6.663 1.00 95.31 771 HIS A CA 1
ATOM 6004 C C . HIS A 1 771 ? -39.395 -2.525 5.278 1.00 95.31 771 HIS A C 1
ATOM 6006 O O . HIS A 1 771 ? -39.087 -3.713 5.182 1.00 95.31 771 HIS A O 1
ATOM 6012 N N . VAL A 1 772 ? -39.376 -1.706 4.218 1.00 95.94 772 VAL A N 1
ATOM 6013 C CA . VAL A 1 772 ? -38.930 -2.148 2.881 1.00 95.94 772 VAL A CA 1
ATOM 6014 C C . VAL A 1 772 ? -37.437 -2.492 2.873 1.00 95.94 772 VAL A C 1
ATOM 6016 O O . VAL A 1 772 ? -37.062 -3.520 2.313 1.00 95.94 772 VAL A O 1
ATOM 6019 N N . LEU A 1 773 ? -36.582 -1.706 3.539 1.00 96.69 773 LEU A N 1
ATOM 6020 C CA . LEU A 1 773 ? -35.155 -2.037 3.674 1.00 96.69 773 LEU A CA 1
ATOM 6021 C C . LEU A 1 773 ? -34.936 -3.327 4.483 1.00 96.69 773 LEU A C 1
ATOM 6023 O O . LEU A 1 773 ? -34.103 -4.151 4.110 1.00 96.69 773 LEU A O 1
ATOM 6027 N N . VAL A 1 774 ? -35.735 -3.570 5.527 1.00 96.50 774 VAL A N 1
ATOM 6028 C CA . VAL A 1 774 ? -35.730 -4.852 6.256 1.00 96.50 774 VAL A CA 1
ATOM 6029 C C . VAL A 1 774 ? -36.183 -6.017 5.369 1.00 96.50 774 VAL A C 1
ATOM 6031 O O . VAL A 1 774 ? -35.592 -7.092 5.440 1.00 96.50 774 VAL A O 1
ATOM 6034 N N . ALA A 1 775 ? -37.189 -5.831 4.509 1.00 96.19 775 ALA A N 1
ATOM 6035 C CA . ALA A 1 775 ? -37.629 -6.860 3.563 1.00 96.19 775 ALA A CA 1
ATOM 6036 C C . ALA A 1 775 ? -36.558 -7.172 2.496 1.00 96.19 775 ALA A C 1
ATOM 6038 O O . ALA A 1 775 ? -36.314 -8.342 2.195 1.00 96.19 775 ALA A O 1
ATOM 6039 N N . LEU A 1 776 ? -35.863 -6.143 1.995 1.00 96.50 776 LEU A N 1
ATOM 6040 C CA . LEU A 1 776 ? -34.704 -6.280 1.103 1.00 96.50 776 LEU A CA 1
ATOM 6041 C C . LEU A 1 776 ? -33.502 -6.960 1.775 1.00 96.50 776 LEU A C 1
ATOM 6043 O O . LEU A 1 776 ? -32.716 -7.616 1.104 1.00 96.50 776 LEU A O 1
ATOM 6047 N N . TRP A 1 777 ? -33.320 -6.824 3.088 1.00 96.44 777 TRP A N 1
ATOM 6048 C CA . TRP A 1 777 ? -32.289 -7.588 3.800 1.00 96.44 777 TRP A CA 1
ATOM 6049 C C . TRP A 1 777 ? -32.724 -9.045 4.016 1.00 96.44 777 TRP A C 1
ATOM 6051 O O . TRP A 1 777 ? -31.960 -9.965 3.730 1.00 96.44 777 TRP A O 1
ATOM 6061 N N . LYS A 1 778 ? -33.988 -9.281 4.399 1.00 94.88 778 LYS A N 1
ATOM 6062 C CA . LYS A 1 778 ? -34.553 -10.632 4.589 1.00 94.88 778 LYS A CA 1
ATOM 6063 C C . LYS A 1 778 ? -34.514 -11.499 3.328 1.00 94.88 778 LYS A C 1
ATOM 6065 O O . LYS A 1 778 ? -34.304 -12.703 3.446 1.00 94.88 778 LYS A O 1
ATOM 6070 N N . ASN A 1 779 ? -34.714 -10.923 2.139 1.00 93.81 779 ASN A N 1
ATOM 6071 C CA . ASN A 1 779 ? -34.594 -11.658 0.871 1.00 93.81 779 ASN A CA 1
ATOM 6072 C C . ASN A 1 779 ? -33.140 -11.742 0.344 1.00 93.81 779 ASN A C 1
ATOM 6074 O O . ASN A 1 779 ? -32.896 -12.368 -0.686 1.00 93.81 779 ASN A O 1
ATOM 6078 N N . GLY A 1 780 ? -32.178 -11.130 1.044 1.00 93.81 780 GLY A N 1
ATOM 6079 C CA . GLY A 1 780 ? -30.757 -11.138 0.713 1.00 93.81 780 GLY A CA 1
ATOM 6080 C C . GLY A 1 780 ? -30.310 -10.118 -0.339 1.00 93.81 780 GLY A C 1
ATOM 6081 O O . GLY A 1 780 ? -29.121 -10.120 -0.672 1.00 93.81 780 GLY A O 1
ATOM 6082 N N . SER A 1 781 ? -31.193 -9.257 -0.858 1.00 94.81 781 SER A N 1
ATOM 6083 C CA . SER A 1 781 ? -30.840 -8.208 -1.829 1.00 94.81 781 SER A CA 1
ATOM 6084 C C . SER A 1 781 ? -29.992 -7.090 -1.210 1.00 94.81 781 SER A C 1
ATOM 6086 O O . SER A 1 781 ? -29.031 -6.642 -1.827 1.00 94.81 781 SER A O 1
ATOM 6088 N N . LEU A 1 782 ? -30.306 -6.662 0.014 1.00 97.06 782 LEU A N 1
ATOM 6089 C CA . LEU A 1 782 ? -29.552 -5.675 0.790 1.00 97.06 782 LEU A CA 1
ATOM 6090 C C . LEU A 1 782 ? -28.614 -6.394 1.765 1.00 97.06 782 LEU A C 1
ATOM 6092 O O . LEU A 1 782 ? -29.061 -7.243 2.532 1.00 97.06 782 LEU A O 1
ATOM 6096 N N . LYS A 1 783 ? -27.320 -6.056 1.758 1.00 95.75 783 LYS A N 1
ATOM 6097 C CA . LYS A 1 783 ? -26.350 -6.654 2.691 1.00 95.75 783 LYS A CA 1
ATOM 6098 C C . LYS A 1 783 ? -26.302 -5.896 4.006 1.00 95.75 783 LYS A C 1
ATOM 6100 O O . LYS A 1 783 ? -26.495 -6.492 5.058 1.00 95.75 783 LYS A O 1
ATOM 6105 N N . HIS A 1 784 ? -26.089 -4.585 3.928 1.00 96.44 784 HIS A N 1
ATOM 6106 C CA . HIS A 1 784 ? -25.856 -3.751 5.100 1.00 96.44 784 HIS A CA 1
ATOM 6107 C C . HIS A 1 784 ? -26.417 -2.339 4.951 1.00 96.44 784 HIS A C 1
ATOM 6109 O O . HIS A 1 784 ? -26.779 -1.899 3.856 1.00 96.44 784 HIS A O 1
ATOM 6115 N N . TRP A 1 785 ? -26.461 -1.623 6.070 1.00 97.19 785 TRP A N 1
ATOM 6116 C CA . TRP A 1 785 ? -27.069 -0.304 6.175 1.00 97.19 785 TRP A CA 1
ATOM 6117 C C . TRP A 1 785 ? -26.150 0.652 6.950 1.00 97.19 785 TRP A C 1
ATOM 6119 O O . TRP A 1 785 ? -25.843 0.422 8.112 1.00 97.19 785 TRP A O 1
ATOM 6129 N N . VAL A 1 786 ? -25.721 1.745 6.319 1.00 95.88 786 VAL A N 1
ATOM 6130 C CA . VAL A 1 786 ? -25.079 2.893 6.977 1.00 95.88 786 VAL A CA 1
ATOM 6131 C C . VAL A 1 786 ? -26.144 3.950 7.281 1.00 95.88 786 VAL A C 1
ATOM 6133 O O . VAL A 1 786 ? -26.723 4.543 6.368 1.00 95.88 786 VAL A O 1
ATOM 6136 N N . GLN A 1 787 ? -26.419 4.168 8.564 1.00 93.88 787 GLN A N 1
ATOM 6137 C CA . GLN A 1 787 ? -27.443 5.078 9.075 1.00 93.88 787 GLN A CA 1
ATOM 6138 C C . GLN A 1 787 ? -26.763 6.343 9.622 1.00 93.88 787 GLN A C 1
ATOM 6140 O O . GLN A 1 787 ? -26.000 6.287 10.585 1.00 93.88 787 GLN A O 1
ATOM 6145 N N . GLN A 1 788 ? -27.051 7.508 9.028 1.00 90.56 788 GLN A N 1
ATOM 6146 C CA . GLN A 1 788 ? -26.575 8.806 9.537 1.00 90.56 788 GLN A CA 1
ATOM 6147 C C . GLN A 1 788 ? -27.410 9.334 10.718 1.00 90.56 788 GLN A C 1
ATOM 6149 O O . GLN A 1 788 ? -27.006 10.308 11.360 1.00 90.56 788 GLN A O 1
ATOM 6154 N N . ASN A 1 789 ? -28.583 8.743 10.966 1.00 89.81 789 ASN A N 1
ATOM 6155 C CA . ASN A 1 789 ? -29.509 9.135 12.027 1.00 89.81 789 ASN A CA 1
ATOM 6156 C C . ASN A 1 789 ? -29.252 8.320 13.298 1.00 89.81 789 ASN A C 1
ATOM 6158 O O . ASN A 1 789 ? -28.976 7.129 13.246 1.00 89.81 789 ASN A O 1
ATOM 6162 N N . HIS A 1 790 ? -29.475 8.940 14.446 1.00 89.44 790 HIS A N 1
ATOM 6163 C CA . HIS A 1 790 ? -29.320 8.321 15.765 1.00 89.44 790 HIS A CA 1
ATOM 6164 C C . HIS A 1 790 ? -30.622 7.710 16.327 1.00 89.44 790 HIS A C 1
ATOM 6166 O O . HIS A 1 790 ? -30.668 7.319 17.490 1.00 89.44 790 HIS A O 1
ATOM 6172 N N . ASP A 1 791 ? -31.701 7.667 15.539 1.00 88.12 791 ASP A N 1
ATOM 6173 C CA . ASP A 1 791 ? -33.075 7.418 16.007 1.00 88.12 791 ASP A CA 1
ATOM 6174 C C . ASP A 1 791 ? -33.395 5.962 16.422 1.00 88.12 791 ASP A C 1
ATOM 6176 O O . ASP A 1 791 ? -34.320 5.736 17.213 1.00 88.12 791 ASP A O 1
ATOM 6180 N N . GLY A 1 792 ? -32.631 4.979 15.933 1.00 89.38 792 GLY A N 1
ATOM 6181 C CA . GLY A 1 792 ? -32.863 3.544 16.152 1.00 89.38 792 GLY A CA 1
ATOM 6182 C C . GLY A 1 792 ? -34.104 2.980 15.447 1.00 89.38 792 GLY A C 1
ATOM 6183 O O . GLY A 1 792 ? -34.593 1.906 15.807 1.00 89.38 792 GLY A O 1
ATOM 6184 N N . LEU A 1 793 ? -34.663 3.703 14.470 1.00 93.06 793 LEU A N 1
ATOM 6185 C CA . LEU A 1 793 ? -35.804 3.226 13.683 1.00 93.06 793 LEU A CA 1
ATOM 6186 C C . LEU A 1 793 ? -35.503 1.978 12.820 1.00 93.06 793 LEU A C 1
ATOM 6188 O O . LEU A 1 793 ? -36.406 1.145 12.704 1.00 93.06 793 LEU A O 1
ATOM 6192 N N . PRO A 1 794 ? -34.289 1.764 12.266 1.00 95.06 794 PRO A N 1
ATOM 6193 C CA . PRO A 1 794 ? -33.948 0.530 11.551 1.00 95.06 794 PRO A CA 1
ATOM 6194 C C . PRO A 1 794 ? -34.107 -0.728 12.412 1.00 95.06 794 PRO A C 1
ATOM 6196 O O . PRO A 1 794 ? -34.739 -1.700 11.997 1.00 95.06 794 PRO A O 1
ATOM 6199 N N . GLN A 1 795 ? -33.602 -0.702 13.645 1.00 93.38 795 GLN A N 1
ATOM 6200 C CA . GLN A 1 795 ? -33.668 -1.836 14.564 1.00 93.38 795 GLN A CA 1
ATOM 6201 C C . GLN A 1 795 ? -35.090 -2.046 15.087 1.00 93.38 795 GLN A C 1
ATOM 6203 O O . GLN A 1 795 ? -35.561 -3.182 15.136 1.00 93.38 795 GLN A O 1
ATOM 6208 N N . LYS A 1 796 ? -35.834 -0.962 15.355 1.00 91.31 796 LYS A N 1
ATOM 6209 C CA . LYS A 1 796 ? -37.284 -1.036 15.609 1.00 91.31 796 LYS A CA 1
ATOM 6210 C C . LYS A 1 796 ? -38.062 -1.635 14.430 1.00 91.31 796 LYS A C 1
ATOM 6212 O O . LYS A 1 796 ? -39.086 -2.267 14.662 1.00 91.31 796 LYS A O 1
ATOM 6217 N N . ALA A 1 797 ? -37.606 -1.486 13.183 1.00 93.00 797 ALA A N 1
ATOM 6218 C CA . ALA A 1 797 ? -38.212 -2.151 12.023 1.00 93.00 797 ALA A CA 1
ATOM 6219 C C . ALA A 1 797 ? -37.846 -3.645 11.905 1.00 93.00 797 ALA A C 1
ATOM 6221 O O . ALA A 1 797 ? -38.436 -4.353 11.085 1.00 93.00 797 ALA A O 1
ATOM 6222 N N . GLY A 1 798 ? -36.894 -4.124 12.712 1.00 92.62 798 GLY A N 1
ATOM 6223 C CA . GLY A 1 798 ? -36.378 -5.492 12.688 1.00 92.62 798 GLY A CA 1
ATOM 6224 C C . GLY A 1 798 ? -35.094 -5.683 11.878 1.00 92.62 798 GLY A C 1
ATOM 6225 O O . GLY A 1 798 ? -34.804 -6.815 11.495 1.00 92.62 798 GLY A O 1
ATOM 6226 N N . PHE A 1 799 ? -34.337 -4.618 11.589 1.00 94.69 799 PHE A N 1
ATOM 6227 C CA . PHE A 1 799 ? -32.996 -4.740 11.008 1.00 94.69 799 PHE A CA 1
ATOM 6228 C C . PHE A 1 799 ? -31.987 -5.186 12.085 1.00 94.69 799 PHE A C 1
ATOM 6230 O O . PHE A 1 799 ? -32.011 -4.637 13.191 1.00 94.69 799 PHE A O 1
ATOM 6237 N N . PRO A 1 800 ? -31.105 -6.168 11.825 1.00 93.69 800 PRO A N 1
ATOM 6238 C CA . PRO A 1 800 ? -30.212 -6.694 12.855 1.00 93.69 800 PRO A CA 1
ATOM 6239 C C . PRO A 1 800 ? -29.057 -5.735 13.170 1.00 93.69 800 PRO A C 1
ATOM 6241 O O . PRO A 1 800 ? -28.427 -5.163 12.281 1.00 93.69 800 PRO A O 1
ATOM 6244 N N . GLN A 1 801 ? -28.709 -5.630 14.453 1.00 93.19 801 GLN A N 1
ATOM 6245 C CA . GLN A 1 801 ? -27.672 -4.707 14.929 1.00 93.19 801 GLN A CA 1
ATOM 6246 C C . GLN A 1 801 ? -26.256 -5.034 14.406 1.00 93.19 801 GLN A C 1
ATOM 6248 O O . GLN A 1 801 ? -25.420 -4.143 14.316 1.00 93.19 801 GLN A O 1
ATOM 6253 N N . LYS A 1 802 ? -25.980 -6.289 14.028 1.00 91.38 802 LYS A N 1
ATOM 6254 C CA . LYS A 1 802 ? -24.687 -6.708 13.449 1.00 91.38 802 LYS A CA 1
ATOM 6255 C C . LYS A 1 802 ? -24.441 -6.212 12.014 1.00 91.38 802 LYS A C 1
ATOM 6257 O O . LYS A 1 802 ? -23.291 -6.156 11.593 1.00 91.38 802 LYS A O 1
ATOM 6262 N N . ASP A 1 803 ? -25.500 -5.874 11.270 1.00 94.12 803 ASP A N 1
ATOM 6263 C CA . ASP A 1 803 ? -25.409 -5.525 9.844 1.00 94.12 803 ASP A CA 1
ATOM 6264 C C . ASP A 1 803 ? -25.617 -4.016 9.589 1.00 94.12 803 ASP A C 1
ATOM 6266 O O . ASP A 1 803 ? -25.647 -3.590 8.430 1.00 94.12 803 ASP A O 1
ATOM 6270 N N . ILE A 1 804 ? -25.775 -3.212 10.650 1.00 94.75 804 ILE A N 1
ATOM 6271 C CA . ILE A 1 804 ? -25.979 -1.757 10.599 1.00 94.75 804 ILE A CA 1
ATOM 6272 C C . ILE A 1 804 ? -24.777 -0.992 11.164 1.00 94.75 804 ILE A C 1
ATOM 6274 O O . ILE A 1 804 ? -24.142 -1.415 12.126 1.00 94.75 804 ILE A O 1
ATOM 6278 N N . ASN A 1 805 ? -24.490 0.164 10.572 1.00 94.75 805 ASN A N 1
ATOM 6279 C CA . ASN A 1 805 ? -23.439 1.083 10.984 1.00 94.75 805 ASN A CA 1
ATOM 6280 C C . ASN A 1 805 ? -24.049 2.458 11.300 1.00 94.75 805 ASN A C 1
ATOM 6282 O O . ASN A 1 805 ? -24.510 3.167 10.405 1.00 94.75 805 ASN A O 1
ATOM 6286 N N . GLU A 1 806 ? -24.069 2.822 12.580 1.00 93.56 806 GLU A N 1
ATOM 6287 C CA . GLU A 1 806 ? -24.672 4.060 13.094 1.00 93.56 806 GLU A CA 1
ATOM 6288 C C . GLU A 1 806 ? -23.593 5.148 13.232 1.00 93.56 806 GLU A C 1
ATOM 6290 O O . GLU A 1 806 ? -23.168 5.510 14.332 1.00 93.56 806 GLU A O 1
ATOM 6295 N N . ILE A 1 807 ? -23.092 5.617 12.084 1.00 90.25 807 ILE A N 1
ATOM 6296 C CA . ILE A 1 807 ? -21.815 6.343 11.957 1.00 90.25 807 ILE A CA 1
ATOM 6297 C C . ILE A 1 807 ? -21.735 7.651 12.765 1.00 90.25 807 ILE A C 1
ATOM 6299 O O . ILE A 1 807 ? -20.653 8.024 13.209 1.00 90.25 807 ILE A O 1
ATOM 6303 N N . HIS A 1 808 ? -22.859 8.340 12.993 1.00 88.31 808 HIS A N 1
ATOM 6304 C CA . HIS A 1 808 ? -22.921 9.589 13.773 1.00 88.31 808 HIS A CA 1
ATOM 6305 C C . HIS A 1 808 ? -23.355 9.389 15.240 1.00 88.31 808 HIS A C 1
ATOM 6307 O O . HIS A 1 808 ? -23.710 10.356 15.923 1.00 88.31 808 HIS A O 1
ATOM 6313 N N . GLY A 1 809 ? -23.347 8.148 15.726 1.00 89.69 809 GLY A N 1
ATOM 6314 C CA . GLY A 1 809 ? -23.861 7.774 17.040 1.00 89.69 809 GLY A CA 1
ATOM 6315 C C . GLY A 1 809 ? -25.322 7.327 17.021 1.00 89.69 809 GLY A C 1
ATOM 6316 O O . GLY A 1 809 ? -26.049 7.546 16.052 1.00 89.69 809 GLY A O 1
ATOM 6317 N N . ALA A 1 810 ? -25.761 6.719 18.121 1.00 91.69 810 ALA A N 1
ATOM 6318 C CA . ALA A 1 810 ? -27.081 6.128 18.292 1.00 91.69 810 ALA A CA 1
ATOM 6319 C C . ALA A 1 810 ? -27.666 6.434 19.680 1.00 91.69 810 ALA A C 1
ATOM 6321 O O . ALA A 1 810 ? -26.978 6.433 20.697 1.00 91.69 810 ALA A O 1
ATOM 6322 N N . TRP A 1 811 ? -28.977 6.669 19.749 1.00 90.31 811 TRP A N 1
ATOM 6323 C CA . TRP A 1 811 ? -29.690 6.928 21.007 1.00 90.31 811 TRP A CA 1
ATOM 6324 C C . TRP A 1 811 ? -29.829 5.703 21.923 1.00 90.31 811 TRP A C 1
ATOM 6326 O O . TRP A 1 811 ? -30.108 5.858 23.114 1.00 90.31 811 TRP A O 1
ATOM 6336 N N . TRP A 1 812 ? -29.653 4.505 21.365 1.00 91.56 812 TRP A N 1
ATOM 6337 C CA . TRP A 1 812 ? -29.922 3.215 22.011 1.00 91.56 812 TRP A CA 1
ATOM 6338 C C . TRP A 1 812 ? -28.665 2.362 22.222 1.00 91.56 812 TRP A C 1
ATOM 6340 O O . TRP A 1 812 ? -28.766 1.213 22.656 1.00 91.56 812 TRP A O 1
ATOM 6350 N N . ASP A 1 813 ? -27.496 2.915 21.902 1.00 93.12 813 ASP A N 1
ATOM 6351 C CA . ASP A 1 813 ? -26.192 2.334 22.190 1.00 93.12 813 ASP A CA 1
ATOM 6352 C C . ASP A 1 813 ? -25.424 3.293 23.124 1.00 93.12 813 ASP A C 1
ATOM 6354 O O . ASP A 1 813 ? -24.954 4.345 22.682 1.00 93.12 813 ASP A O 1
ATOM 6358 N N . PRO A 1 814 ? -25.269 2.969 24.422 1.00 91.44 814 PRO A N 1
ATOM 6359 C CA . PRO A 1 814 ? -24.532 3.823 25.348 1.00 91.44 814 PRO A CA 1
ATOM 6360 C C . PRO A 1 814 ? -23.028 3.927 25.034 1.00 91.44 814 PRO A C 1
ATOM 6362 O O . PRO A 1 814 ? -22.412 4.881 25.514 1.00 91.44 814 PRO A O 1
ATOM 6365 N N . SER A 1 815 ? -22.464 3.003 24.241 1.00 90.62 815 SER A N 1
ATOM 6366 C CA . SER A 1 815 ? -21.076 3.017 23.748 1.00 90.62 815 SER A CA 1
ATOM 6367 C C . SER A 1 815 ? -20.882 3.823 22.460 1.00 90.62 815 SER A C 1
ATOM 6369 O O . SER A 1 815 ? -19.750 4.114 22.078 1.00 90.62 815 SER A O 1
ATOM 6371 N N . ASN A 1 816 ? -21.961 4.211 21.777 1.00 92.00 816 ASN A N 1
ATOM 6372 C CA . ASN A 1 816 ? -21.910 5.006 20.549 1.00 92.00 816 ASN A CA 1
ATOM 6373 C C . ASN A 1 816 ? -22.714 6.313 20.710 1.00 92.00 816 ASN A C 1
ATOM 6375 O O . ASN A 1 816 ? -23.744 6.491 20.057 1.00 92.00 816 ASN A O 1
ATOM 6379 N N . PRO A 1 817 ? -22.301 7.229 21.609 1.00 88.75 817 PRO A N 1
ATOM 6380 C CA . PRO A 1 817 ? -23.006 8.490 21.821 1.00 88.75 817 PRO A CA 1
ATOM 6381 C C . PRO A 1 817 ? -23.049 9.345 20.549 1.00 88.75 817 PRO A C 1
ATOM 6383 O O . PRO A 1 817 ? -22.122 9.329 19.743 1.00 88.75 817 PRO A O 1
ATOM 6386 N N . VAL A 1 818 ? -24.113 10.144 20.401 1.00 87.62 818 VAL A N 1
ATOM 6387 C CA . VAL A 1 818 ? -24.260 11.091 19.282 1.00 87.62 818 VAL A CA 1
ATOM 6388 C C . VAL A 1 818 ? -23.054 12.027 19.228 1.00 87.62 818 VAL A C 1
ATOM 6390 O O . VAL A 1 818 ? -22.787 12.757 20.186 1.00 87.62 818 VAL A O 1
ATOM 6393 N N . VAL A 1 819 ? -22.343 11.994 18.103 1.00 79.88 819 VAL A N 1
ATOM 6394 C CA . VAL A 1 819 ? -21.061 12.683 17.940 1.00 79.88 819 VAL A CA 1
ATOM 6395 C C . VAL A 1 819 ? -21.309 14.189 17.760 1.00 79.88 819 VAL A C 1
ATOM 6397 O O . VAL A 1 819 ? -22.113 14.573 16.903 1.00 79.88 819 VAL A O 1
ATOM 6400 N N . PRO A 1 820 ? -20.675 15.069 18.560 1.00 69.12 820 PRO A N 1
ATOM 6401 C CA . PRO A 1 820 ? -20.772 16.511 18.362 1.00 69.12 820 PRO A CA 1
ATOM 6402 C C . PRO A 1 820 ? -19.968 16.948 17.123 1.00 69.12 820 PRO A C 1
ATOM 6404 O O . PRO A 1 820 ? -19.166 16.194 16.586 1.00 69.12 820 PRO A O 1
ATOM 6407 N N . MET A 1 821 ? -20.183 18.177 16.648 1.00 60.88 821 MET A N 1
ATOM 6408 C CA . MET A 1 821 ? -19.584 18.687 15.398 1.00 60.88 821 MET A CA 1
ATOM 6409 C C . MET A 1 821 ? -18.045 18.757 15.409 1.00 60.88 821 MET A C 1
ATOM 6411 O O . MET A 1 821 ? -17.426 18.782 14.350 1.00 60.88 821 MET A O 1
ATOM 6415 N N . ASP A 1 822 ? -17.455 18.810 16.600 1.00 55.72 822 ASP A N 1
ATOM 6416 C CA . ASP A 1 822 ? -16.026 18.802 16.923 1.00 55.72 822 ASP A CA 1
ATOM 6417 C C . ASP A 1 822 ? -15.532 17.433 17.440 1.00 55.72 822 ASP A C 1
ATOM 6419 O O . ASP A 1 822 ? -14.357 17.276 17.767 1.00 55.72 822 ASP A O 1
ATOM 6423 N N . GLY A 1 823 ? -16.421 16.440 17.530 1.00 57.75 823 GLY A N 1
ATOM 6424 C CA . GLY A 1 823 ? -16.133 15.117 18.072 1.00 57.75 823 GLY A CA 1
ATOM 6425 C C . GLY A 1 823 ? -15.568 14.139 17.044 1.00 57.75 823 GLY A C 1
ATOM 6426 O O . GLY A 1 823 ? -15.811 14.234 15.840 1.00 57.75 823 GLY A O 1
ATOM 6427 N N . THR A 1 824 ? -14.845 13.137 17.537 1.00 67.62 824 THR A N 1
ATOM 6428 C CA . THR A 1 824 ? -14.350 12.027 16.721 1.00 67.62 824 THR A CA 1
ATOM 6429 C C . THR A 1 824 ? -15.431 10.962 16.525 1.00 67.62 824 THR A C 1
ATOM 6431 O O . THR A 1 824 ? -16.091 10.535 17.476 1.00 67.62 824 THR A O 1
ATOM 6434 N N . LEU A 1 825 ? -15.601 10.517 15.275 1.00 78.81 825 LEU A N 1
ATOM 6435 C CA . LEU A 1 825 ? -16.400 9.335 14.942 1.00 78.81 825 LEU A CA 1
ATOM 6436 C C . LEU A 1 825 ? -15.699 8.072 15.472 1.00 78.81 825 LEU A C 1
ATOM 6438 O O . LEU A 1 825 ? -14.468 8.020 15.545 1.00 78.81 825 LEU A O 1
ATOM 6442 N N . ARG A 1 826 ? -16.471 7.028 15.784 1.00 82.50 826 ARG A N 1
ATOM 6443 C CA . ARG A 1 826 ? -15.932 5.732 16.218 1.00 82.50 826 ARG A CA 1
ATOM 6444 C C . ARG A 1 826 ? -15.088 5.062 15.127 1.00 82.50 826 ARG A C 1
ATOM 6446 O O . ARG A 1 826 ? -15.518 4.935 13.979 1.00 82.50 826 ARG A O 1
ATOM 6453 N N . SER A 1 827 ? -13.889 4.613 15.496 1.00 81.12 827 SER A N 1
ATOM 6454 C CA . SER A 1 827 ? -12.894 4.062 14.567 1.00 81.12 827 SER A CA 1
ATOM 6455 C C . SER A 1 827 ? -13.303 2.714 13.967 1.00 81.12 827 SER A C 1
ATOM 6457 O O . SER A 1 827 ? -13.055 2.481 12.786 1.00 81.12 827 SER A O 1
ATOM 6459 N N . ASP A 1 828 ? -13.984 1.860 14.734 1.00 83.19 828 ASP A N 1
ATOM 6460 C CA . ASP A 1 828 ? -14.536 0.590 14.252 1.00 83.19 828 ASP A CA 1
ATOM 6461 C C . ASP A 1 828 ? -15.645 0.809 13.212 1.00 83.19 828 ASP A C 1
ATOM 6463 O O . ASP A 1 828 ? -15.640 0.172 12.157 1.00 83.19 828 ASP A O 1
ATOM 6467 N N . LEU A 1 829 ? -16.531 1.782 13.449 1.00 88.12 829 LEU A N 1
ATOM 6468 C CA . LEU A 1 829 ? -17.564 2.174 12.488 1.00 88.12 829 LEU A CA 1
ATOM 6469 C C . LEU A 1 829 ? -16.974 2.796 11.213 1.00 88.12 829 LEU A C 1
ATOM 6471 O O . LEU A 1 829 ? -17.439 2.472 10.118 1.00 88.12 829 LEU A O 1
ATOM 6475 N N . ILE A 1 830 ? -15.933 3.632 11.314 1.00 84.75 830 ILE A N 1
ATOM 6476 C CA . ILE A 1 830 ? -15.227 4.146 10.127 1.00 84.75 830 ILE A CA 1
ATOM 6477 C C . ILE A 1 830 ? -14.582 2.999 9.343 1.00 84.75 830 ILE A C 1
ATOM 6479 O O . ILE A 1 830 ? -14.788 2.916 8.134 1.00 84.75 830 ILE A O 1
ATOM 6483 N N . GLN A 1 831 ? -13.825 2.111 9.998 1.00 82.44 831 GLN A N 1
ATOM 6484 C CA . GLN A 1 831 ? -13.126 1.021 9.310 1.00 82.44 831 GLN A CA 1
ATOM 6485 C C . GLN A 1 831 ? -14.111 0.103 8.582 1.00 82.44 831 GLN A C 1
ATOM 6487 O O . GLN A 1 831 ? -13.927 -0.187 7.401 1.00 82.44 831 GLN A O 1
ATOM 6492 N N . TRP A 1 832 ? -15.202 -0.279 9.250 1.00 90.00 832 TRP A N 1
ATOM 6493 C CA . TRP A 1 832 ? -16.289 -1.042 8.641 1.00 90.00 832 TRP A CA 1
ATOM 6494 C C . TRP A 1 832 ? -16.861 -0.320 7.406 1.00 90.00 832 TRP A C 1
ATOM 6496 O O . TRP A 1 832 ? -17.103 -0.948 6.373 1.00 90.00 832 TRP A O 1
ATOM 6506 N N . MET A 1 833 ? -17.045 1.006 7.474 1.00 89.12 833 MET A N 1
ATOM 6507 C CA . MET A 1 833 ? -17.598 1.789 6.363 1.00 89.12 833 MET A CA 1
ATOM 6508 C C . MET A 1 833 ? -16.627 1.861 5.180 1.00 89.12 833 MET A C 1
ATOM 6510 O O . MET A 1 833 ? -17.065 1.730 4.042 1.00 89.12 833 MET A O 1
ATOM 6514 N N . LEU A 1 834 ? -15.322 2.014 5.425 1.00 83.38 834 LEU A N 1
ATOM 6515 C CA . LEU A 1 834 ? -14.285 2.002 4.384 1.00 83.38 834 LEU A CA 1
ATOM 6516 C C . LEU A 1 834 ? -14.167 0.624 3.708 1.00 83.38 834 LEU A C 1
ATOM 6518 O O . LEU A 1 834 ? -14.009 0.531 2.486 1.00 83.38 834 LEU A O 1
ATOM 6522 N N . ASP A 1 835 ? -14.308 -0.453 4.481 1.00 85.19 835 ASP A N 1
ATOM 6523 C CA . ASP A 1 835 ? -14.370 -1.816 3.961 1.00 85.19 835 ASP A CA 1
ATOM 6524 C C . ASP A 1 835 ? -15.548 -1.982 2.987 1.00 85.19 835 ASP A C 1
ATOM 6526 O O . ASP A 1 835 ? -15.353 -2.440 1.855 1.00 85.19 835 ASP A O 1
ATOM 6530 N N . TRP A 1 836 ? -16.753 -1.548 3.373 1.00 89.44 836 TRP A N 1
ATOM 6531 C CA . TRP A 1 836 ? -17.945 -1.616 2.519 1.00 89.44 836 TRP A CA 1
ATOM 6532 C C . TRP A 1 836 ? -17.945 -0.610 1.363 1.00 89.44 836 TRP A C 1
ATOM 6534 O O . TRP A 1 836 ? -18.384 -0.967 0.269 1.00 89.44 836 TRP A O 1
ATOM 6544 N N . GLU A 1 837 ? -17.346 0.574 1.520 1.00 86.81 837 GLU A N 1
ATOM 6545 C CA . GLU A 1 837 ? -17.078 1.533 0.434 1.00 86.81 837 GLU A CA 1
ATOM 6546 C C . GLU A 1 837 ? -16.305 0.865 -0.719 1.00 86.81 837 GLU A C 1
ATOM 6548 O O . GLU A 1 837 ? -16.544 1.141 -1.902 1.00 86.81 837 GLU A O 1
ATOM 6553 N N . SER A 1 838 ? -15.390 -0.052 -0.386 1.00 80.94 838 SER A N 1
ATOM 6554 C CA . SER A 1 838 ? -14.597 -0.789 -1.371 1.00 80.94 838 SER A CA 1
ATOM 6555 C C . SER A 1 838 ? -15.325 -1.980 -2.010 1.00 80.94 838 SER A C 1
ATOM 6557 O O . SER A 1 838 ? -15.030 -2.308 -3.158 1.00 80.94 838 SER A O 1
ATOM 6559 N N . ARG A 1 839 ? -16.289 -2.595 -1.306 1.00 86.94 839 ARG A N 1
ATOM 6560 C CA . ARG A 1 839 ? -16.997 -3.821 -1.731 1.00 86.94 839 ARG A CA 1
ATOM 6561 C C . ARG A 1 839 ? -18.341 -3.569 -2.415 1.00 86.94 839 ARG A C 1
ATOM 6563 O O . ARG A 1 839 ? -18.774 -4.420 -3.191 1.00 86.94 839 ARG A O 1
ATOM 6570 N N . ALA A 1 840 ? -19.009 -2.457 -2.111 1.00 92.50 840 ALA A N 1
ATOM 6571 C CA . ALA A 1 840 ? -20.347 -2.169 -2.614 1.00 92.50 840 ALA A CA 1
ATOM 6572 C C . ALA A 1 840 ? -20.343 -1.943 -4.132 1.00 92.50 840 ALA A C 1
ATOM 6574 O O . ALA A 1 840 ? -19.690 -1.024 -4.638 1.00 92.50 840 ALA A O 1
ATOM 6575 N N . ASP A 1 841 ? -21.090 -2.769 -4.861 1.00 92.62 841 ASP A N 1
ATOM 6576 C CA . ASP A 1 841 ? -21.344 -2.574 -6.289 1.00 92.62 841 ASP A CA 1
ATOM 6577 C C . ASP A 1 841 ? -22.532 -1.632 -6.523 1.00 92.62 841 ASP A C 1
ATOM 6579 O O . ASP A 1 841 ? -22.527 -0.911 -7.519 1.00 92.62 841 ASP A O 1
ATOM 6583 N N . LEU A 1 842 ? -23.483 -1.578 -5.583 1.00 95.81 842 LEU A N 1
ATOM 6584 C CA . LEU A 1 842 ? -24.626 -0.669 -5.561 1.00 95.81 842 LEU A CA 1
ATOM 6585 C C . LEU A 1 842 ? -24.778 0.006 -4.188 1.00 95.81 842 LEU A C 1
ATOM 6587 O O . LEU A 1 842 ? -24.785 -0.660 -3.153 1.00 95.81 842 LEU A O 1
ATOM 6591 N N . CYS A 1 843 ? -24.968 1.324 -4.180 1.00 97.31 843 CYS A N 1
ATOM 6592 C CA . CYS A 1 843 ? -25.351 2.091 -2.997 1.00 97.31 843 CYS A CA 1
ATOM 6593 C C . CYS A 1 843 ? -26.714 2.771 -3.195 1.00 97.31 843 CYS A C 1
ATOM 6595 O O . CYS A 1 843 ? -26.969 3.391 -4.229 1.00 97.31 843 CYS A O 1
ATOM 6597 N N . LEU A 1 844 ? -27.592 2.665 -2.199 1.00 97.62 844 LEU A N 1
ATOM 6598 C CA . LEU A 1 844 ? -28.898 3.321 -2.165 1.00 97.62 844 LEU A CA 1
ATOM 6599 C C . LEU A 1 844 ? -28.828 4.516 -1.209 1.00 97.62 844 LEU A C 1
ATOM 6601 O O . LEU A 1 844 ? -28.960 4.345 0.000 1.00 97.62 844 LEU A O 1
ATOM 6605 N N . ALA A 1 845 ? -28.616 5.719 -1.741 1.00 96.31 845 ALA A N 1
ATOM 6606 C CA . ALA A 1 845 ? -28.594 6.960 -0.973 1.00 96.31 845 ALA A CA 1
ATOM 6607 C C . ALA A 1 845 ? -30.027 7.499 -0.805 1.00 96.31 845 ALA A C 1
ATOM 6609 O O . ALA A 1 845 ? -30.602 8.059 -1.742 1.00 96.31 845 ALA A O 1
ATOM 6610 N N . LEU A 1 846 ? -30.628 7.304 0.371 1.00 94.69 846 LEU A N 1
ATOM 6611 C CA . LEU A 1 846 ? -32.059 7.537 0.609 1.00 94.69 846 LEU A CA 1
ATOM 6612 C C . LEU A 1 846 ? -32.289 8.608 1.684 1.00 94.69 846 LEU A C 1
ATOM 6614 O O . LEU A 1 846 ? -31.835 8.482 2.822 1.00 94.69 846 LEU A O 1
ATOM 6618 N N . GLY A 1 847 ? -33.030 9.666 1.347 1.00 87.50 847 GLY A N 1
ATOM 6619 C CA . GLY A 1 847 ? -33.415 10.702 2.314 1.00 87.50 847 GLY A CA 1
ATOM 6620 C C . GLY A 1 847 ? -32.234 11.469 2.928 1.00 87.50 847 GLY A C 1
ATOM 6621 O O . GLY A 1 847 ? -32.350 11.992 4.034 1.00 87.50 847 GLY A O 1
ATOM 6622 N N . THR A 1 848 ? -31.093 11.525 2.241 1.00 86.38 848 THR A N 1
ATOM 6623 C CA . THR A 1 848 ? -29.906 12.282 2.657 1.00 86.38 848 THR A CA 1
ATOM 6624 C C . THR A 1 848 ? -29.611 13.403 1.664 1.00 86.38 848 THR A C 1
ATOM 6626 O O . THR A 1 848 ? -29.736 13.224 0.455 1.00 86.38 848 THR A O 1
ATOM 6629 N N . SER A 1 849 ? -29.203 14.564 2.175 1.00 78.06 849 SER A N 1
ATOM 6630 C CA . SER A 1 849 ? -28.684 15.676 1.370 1.00 78.06 849 SER A CA 1
ATOM 6631 C C . SER A 1 849 ? -27.201 15.508 1.000 1.00 78.06 849 SER A C 1
ATOM 6633 O O . SER A 1 849 ? -26.673 16.332 0.258 1.00 78.06 849 SER A O 1
ATOM 6635 N N . MET A 1 850 ? -26.544 14.442 1.489 1.00 80.81 850 MET A N 1
ATOM 6636 C CA . MET A 1 850 ? -25.120 14.118 1.301 1.00 80.81 850 MET A CA 1
ATOM 6637 C C . MET A 1 850 ? -24.193 15.302 1.575 1.00 80.81 850 MET A C 1
ATOM 6639 O O . MET A 1 850 ? -23.486 15.804 0.701 1.00 80.81 850 MET A O 1
ATOM 6643 N N . VAL A 1 851 ? -24.268 15.756 2.824 1.00 70.50 851 VAL A N 1
ATOM 6644 C CA . VAL A 1 851 ? -23.420 16.786 3.445 1.00 70.50 851 VAL A CA 1
ATOM 6645 C C . VAL A 1 851 ? -22.899 16.288 4.805 1.00 70.50 851 VAL A C 1
ATOM 6647 O O . VAL A 1 851 ? -22.730 17.052 5.757 1.00 70.50 851 VAL A O 1
ATOM 6650 N N . GLY A 1 852 ? -22.724 14.968 4.912 1.00 57.25 852 GLY A N 1
ATOM 6651 C CA . GLY A 1 852 ? -22.219 14.214 6.060 1.00 57.25 852 GLY A CA 1
ATOM 6652 C C . GLY A 1 852 ? -20.696 14.067 6.088 1.00 57.25 852 GLY A C 1
ATOM 6653 O O . GLY A 1 852 ? -20.179 13.206 6.797 1.00 57.25 852 GLY A O 1
ATOM 6654 N N . MET A 1 853 ? -19.967 14.891 5.329 1.00 66.81 853 MET A N 1
ATOM 6655 C CA . MET A 1 853 ? -18.500 14.916 5.307 1.00 66.81 853 MET A CA 1
ATOM 6656 C C . MET A 1 853 ? -17.937 13.535 4.912 1.00 66.81 853 MET A C 1
ATOM 6658 O O . MET A 1 853 ? -18.285 13.009 3.856 1.00 66.81 853 MET A O 1
ATOM 6662 N N . ASN A 1 854 ? -17.093 12.914 5.744 1.00 68.06 854 ASN A N 1
ATOM 6663 C CA . ASN A 1 854 ? -16.483 11.614 5.440 1.00 68.06 854 ASN A CA 1
ATOM 6664 C C . ASN A 1 854 ? -17.492 10.459 5.295 1.00 68.06 854 ASN A C 1
ATOM 6666 O O . ASN A 1 854 ? -17.158 9.467 4.650 1.00 68.06 854 ASN A O 1
ATOM 6670 N N . ALA A 1 855 ? -18.714 10.571 5.830 1.00 78.62 855 ALA A N 1
ATOM 6671 C CA . ALA A 1 855 ? -19.738 9.538 5.664 1.00 78.62 855 ALA A CA 1
ATOM 6672 C C . ALA A 1 855 ? -20.248 9.439 4.210 1.00 78.62 855 ALA A C 1
ATOM 6674 O O . ALA A 1 855 ? -20.546 8.345 3.728 1.00 78.62 855 ALA A O 1
ATOM 6675 N N . ASP A 1 856 ? -20.271 10.554 3.464 1.00 85.94 856 ASP A N 1
ATOM 6676 C CA . ASP A 1 856 ? -20.837 10.599 2.105 1.00 85.94 856 ASP A CA 1
ATOM 6677 C C . ASP A 1 856 ? -20.040 9.752 1.101 1.00 85.94 856 ASP A C 1
ATOM 6679 O O . ASP A 1 856 ? -20.545 9.399 0.033 1.00 85.94 856 ASP A O 1
ATOM 6683 N N . ARG A 1 857 ? -18.813 9.352 1.458 1.00 85.25 857 ARG A N 1
ATOM 6684 C CA . ARG A 1 857 ? -17.972 8.429 0.687 1.00 85.25 857 ARG A CA 1
ATOM 6685 C C . ARG A 1 857 ? -18.686 7.123 0.337 1.00 85.25 857 ARG A C 1
ATOM 6687 O O . ARG A 1 857 ? -18.522 6.638 -0.782 1.00 85.25 857 ARG A O 1
ATOM 6694 N N . MET A 1 858 ? -19.534 6.611 1.234 1.00 89.19 858 MET A N 1
ATOM 6695 C CA . MET A 1 858 ? -20.334 5.405 0.996 1.00 89.19 858 MET A CA 1
ATOM 6696 C C . MET A 1 858 ? -21.261 5.553 -0.225 1.00 89.19 858 MET A C 1
ATOM 6698 O O . MET A 1 858 ? -21.510 4.580 -0.931 1.00 89.19 858 MET A O 1
ATOM 6702 N N . ALA A 1 859 ? -21.732 6.769 -0.523 1.00 89.50 859 ALA A N 1
ATOM 6703 C CA . ALA A 1 859 ? -22.512 7.086 -1.720 1.00 89.50 859 ALA A CA 1
ATOM 6704 C C . ALA A 1 859 ? -21.638 7.570 -2.897 1.00 89.50 859 ALA A C 1
ATOM 6706 O O . ALA A 1 859 ? -21.921 7.254 -4.052 1.00 89.50 859 ALA A O 1
ATOM 6707 N N . VAL A 1 860 ? -20.562 8.315 -2.636 1.00 87.69 860 VAL A N 1
ATOM 6708 C CA . VAL A 1 860 ? -19.729 8.950 -3.676 1.00 87.69 860 VAL A CA 1
ATOM 6709 C C . VAL A 1 860 ? -18.770 7.971 -4.363 1.00 87.69 860 VAL A C 1
ATOM 6711 O O . VAL A 1 860 ? -18.531 8.088 -5.569 1.00 87.69 860 VAL A O 1
ATOM 6714 N N . SER A 1 861 ? -18.201 7.011 -3.635 1.00 85.38 861 SER A N 1
ATOM 6715 C CA . SER A 1 861 ? -17.196 6.093 -4.187 1.00 85.38 861 SER A CA 1
ATOM 6716 C C . SER A 1 861 ? -17.787 5.031 -5.125 1.00 85.38 861 SER A C 1
ATOM 6718 O O . SER A 1 861 ? -17.222 4.859 -6.209 1.00 85.38 861 SER A O 1
ATOM 6720 N N . PRO A 1 862 ? -18.931 4.374 -4.826 1.00 88.00 862 PRO A N 1
ATOM 6721 C CA . PRO A 1 862 ? -19.602 3.505 -5.795 1.00 88.00 862 PRO A CA 1
ATOM 6722 C C . PRO A 1 862 ? -20.018 4.265 -7.064 1.00 88.00 862 PRO A C 1
ATOM 6724 O O . PRO A 1 862 ? -19.718 3.806 -8.164 1.00 88.00 862 PRO A O 1
ATOM 6727 N N . ALA A 1 863 ? -20.596 5.467 -6.928 1.00 87.25 863 ALA A N 1
ATOM 6728 C CA . ALA A 1 863 ? -20.943 6.353 -8.045 1.00 87.25 863 ALA A CA 1
ATOM 6729 C C . ALA A 1 863 ? -19.752 6.596 -8.993 1.00 87.25 863 ALA A C 1
ATOM 6731 O O . ALA A 1 863 ? -19.809 6.274 -10.181 1.00 87.25 863 ALA A O 1
ATOM 6732 N N . LYS A 1 864 ? -18.626 7.085 -8.454 1.00 83.38 864 LYS A N 1
ATOM 6733 C CA . LYS A 1 864 ? -17.400 7.340 -9.232 1.00 83.38 864 LYS A CA 1
ATOM 6734 C C . LYS A 1 864 ? -16.784 6.065 -9.818 1.00 83.38 864 LYS A C 1
ATOM 6736 O O . LYS A 1 864 ? -16.160 6.130 -10.874 1.00 83.38 864 LYS A O 1
ATOM 6741 N N . ARG A 1 865 ? -16.936 4.915 -9.154 1.00 85.25 865 ARG A N 1
ATOM 6742 C CA . ARG A 1 865 ? -16.455 3.612 -9.641 1.00 85.25 865 ARG A CA 1
ATOM 6743 C C . ARG A 1 865 ? -17.258 3.139 -10.857 1.00 85.25 865 ARG A C 1
ATOM 6745 O O . ARG A 1 865 ? -16.651 2.757 -11.854 1.00 85.25 865 ARG A O 1
ATOM 6752 N N . ALA A 1 866 ? -18.584 3.266 -10.830 1.00 85.25 866 ALA A N 1
ATOM 6753 C CA . ALA A 1 866 ? -19.452 2.931 -11.963 1.00 85.25 866 ALA A CA 1
ATOM 6754 C C . ALA A 1 866 ? -19.255 3.848 -13.186 1.00 85.25 866 ALA A C 1
ATOM 6756 O O . ALA A 1 866 ? -19.420 3.402 -14.316 1.00 85.25 866 ALA A O 1
ATOM 6757 N N . GLN A 1 867 ? -18.823 5.101 -12.990 1.00 76.56 867 GLN A N 1
ATOM 6758 C CA . GLN A 1 867 ? -18.422 5.986 -14.095 1.00 76.56 867 GLN A CA 1
ATOM 6759 C C . GLN A 1 867 ? -17.096 5.586 -14.774 1.00 76.56 867 GLN A C 1
ATOM 6761 O O . GLN A 1 867 ? -16.821 6.049 -15.879 1.00 76.56 867 GLN A O 1
ATOM 6766 N N . ARG A 1 868 ? -16.253 4.774 -14.118 1.00 73.62 868 ARG A N 1
ATOM 6767 C CA . ARG A 1 868 ? -14.895 4.418 -14.585 1.00 73.62 868 ARG A CA 1
ATOM 6768 C C . ARG A 1 868 ? -14.757 2.978 -15.080 1.00 73.62 868 ARG A C 1
ATOM 6770 O O . ARG A 1 868 ? -13.828 2.698 -15.830 1.00 73.62 868 ARG A O 1
ATOM 6777 N N . MET A 1 869 ? -15.620 2.067 -14.632 1.00 62.44 869 MET A N 1
ATOM 6778 C CA . MET A 1 869 ? -15.552 0.634 -14.943 1.00 62.44 869 MET A CA 1
ATOM 6779 C C . MET A 1 869 ? -16.607 0.207 -15.974 1.00 62.44 869 MET A C 1
ATOM 6781 O O . MET A 1 869 ? -17.558 0.932 -16.265 1.00 62.44 869 MET A O 1
ATOM 6785 N N . HIS A 1 870 ? -16.461 -1.004 -16.518 1.00 56.56 870 HIS A N 1
ATOM 6786 C CA . HIS A 1 870 ? -17.508 -1.620 -17.334 1.00 56.56 870 HIS A CA 1
ATOM 6787 C C . HIS A 1 870 ? -18.777 -1.871 -16.494 1.00 56.56 870 HIS A C 1
ATOM 6789 O O . HIS A 1 870 ? -18.700 -2.270 -15.331 1.00 56.56 870 HIS A O 1
ATOM 6795 N N . ARG A 1 871 ? -19.951 -1.655 -17.109 1.00 55.75 871 ARG A N 1
ATOM 6796 C CA . ARG A 1 871 ? -21.274 -1.529 -16.452 1.00 55.75 871 ARG A CA 1
ATOM 6797 C C . ARG A 1 871 ? -21.778 -2.758 -15.672 1.00 55.75 871 ARG A C 1
ATOM 6799 O O . ARG A 1 871 ? -22.830 -2.664 -15.044 1.00 55.75 871 ARG A O 1
ATOM 6806 N N . ASP A 1 872 ? -21.058 -3.876 -15.712 1.00 55.62 872 ASP A N 1
ATOM 6807 C CA . ASP A 1 872 ? -21.417 -5.128 -15.034 1.00 55.62 872 ASP A CA 1
ATOM 6808 C C . ASP A 1 872 ? -20.531 -5.453 -13.815 1.00 55.62 872 ASP A C 1
ATOM 6810 O O . ASP A 1 872 ? -20.843 -6.384 -13.076 1.00 55.62 872 ASP A O 1
ATOM 6814 N N . GLU A 1 873 ? -19.457 -4.687 -13.562 1.00 59.94 873 GLU A N 1
ATOM 6815 C CA . GLU A 1 873 ? -18.629 -4.828 -12.345 1.00 59.94 873 GLU A CA 1
ATOM 6816 C C . GLU A 1 873 ? -18.972 -3.800 -11.248 1.00 59.94 873 GLU A C 1
ATOM 6818 O O . GLU A 1 873 ? -18.683 -4.035 -10.074 1.00 59.94 873 GLU A O 1
ATOM 6823 N N . ALA A 1 874 ? -19.597 -2.670 -11.599 1.00 80.88 874 ALA A N 1
ATOM 6824 C CA . ALA A 1 874 ? -20.047 -1.654 -10.646 1.00 80.88 874 ALA A CA 1
ATOM 6825 C C . A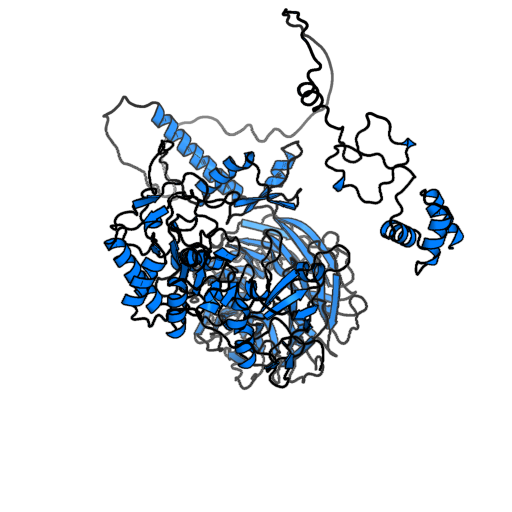LA A 1 874 ? -21.326 -0.957 -11.139 1.00 80.88 874 ALA A C 1
ATOM 6827 O O . ALA A 1 874 ? -21.327 -0.309 -12.184 1.00 80.88 874 ALA A O 1
ATOM 6828 N N . LEU A 1 875 ? -22.405 -1.065 -10.361 1.00 90.81 875 LEU A N 1
ATOM 6829 C CA . LEU A 1 875 ? -23.725 -0.500 -10.666 1.00 90.81 875 LEU A CA 1
ATOM 6830 C C . LEU A 1 875 ? -23.861 0.953 -10.180 1.00 90.81 875 LEU A C 1
ATOM 6832 O O . LEU A 1 875 ? -24.617 1.733 -10.756 1.00 90.81 875 LEU A O 1
ATOM 6836 N N . GLY A 1 876 ? -23.090 1.335 -9.161 1.00 93.19 876 GLY A N 1
ATOM 6837 C CA . GLY A 1 876 ? -22.885 2.707 -8.703 1.00 93.19 876 GLY A CA 1
ATOM 6838 C C . GLY A 1 876 ? -23.827 3.133 -7.587 1.00 93.19 876 GLY A C 1
ATOM 6839 O O . GLY A 1 876 ? -23.954 2.422 -6.595 1.00 93.19 876 GLY A O 1
ATOM 6840 N N . THR A 1 877 ? -24.454 4.302 -7.715 1.00 96.12 877 THR A N 1
ATOM 6841 C CA . THR A 1 877 ? -25.281 4.877 -6.641 1.00 96.12 877 THR A CA 1
ATOM 6842 C C . THR A 1 877 ? -26.613 5.376 -7.171 1.00 96.12 877 THR A C 1
ATOM 6844 O O . THR A 1 877 ? -26.656 6.161 -8.121 1.00 96.12 877 THR A O 1
ATOM 6847 N N . VAL A 1 878 ? -27.696 4.960 -6.519 1.00 97.56 878 VAL A N 1
ATOM 6848 C CA . VAL A 1 878 ? -29.044 5.491 -6.733 1.00 97.56 878 VAL A CA 1
ATOM 6849 C C . VAL A 1 878 ? -29.344 6.506 -5.640 1.00 97.56 878 VAL A C 1
ATOM 6851 O O . VAL A 1 878 ? -29.159 6.208 -4.464 1.00 97.56 878 VAL A O 1
ATOM 6854 N N . ILE A 1 879 ? -29.815 7.694 -6.016 1.00 96.19 879 ILE A N 1
ATOM 6855 C CA . ILE A 1 879 ? -30.102 8.786 -5.081 1.00 96.19 879 ILE A CA 1
ATOM 6856 C C . ILE A 1 879 ? -31.606 9.086 -5.091 1.00 96.19 879 ILE A C 1
ATOM 6858 O O . ILE A 1 879 ? -32.165 9.490 -6.118 1.00 96.19 879 ILE A O 1
ATOM 6862 N N . VAL A 1 880 ? -32.256 8.922 -3.934 1.00 95.25 880 VAL A N 1
ATOM 6863 C CA . VAL A 1 880 ? -33.693 9.160 -3.726 1.00 95.25 880 VAL A CA 1
ATOM 6864 C C . VAL A 1 880 ? -33.899 10.222 -2.646 1.00 95.25 880 VAL A C 1
ATOM 6866 O O . VAL A 1 880 ? -33.736 9.971 -1.450 1.00 95.25 880 VAL A O 1
ATOM 6869 N N . ALA A 1 881 ? -34.274 11.421 -3.081 1.00 91.00 881 ALA A N 1
ATOM 6870 C CA . ALA A 1 881 ? -34.547 12.583 -2.240 1.00 91.00 881 ALA A CA 1
ATOM 6871 C C . ALA A 1 881 ? -35.416 13.596 -3.004 1.00 91.00 881 ALA A C 1
ATOM 6873 O O . ALA A 1 881 ? -35.345 13.662 -4.234 1.00 91.00 881 ALA A O 1
ATOM 6874 N N . LEU A 1 882 ? -36.187 14.413 -2.280 1.00 86.12 882 LEU A N 1
ATOM 6875 C CA . LEU A 1 882 ? -36.982 15.509 -2.855 1.00 86.12 882 LEU A CA 1
ATOM 6876 C C . LEU A 1 882 ? -36.118 16.705 -3.283 1.00 86.12 882 LEU A C 1
ATOM 6878 O O . LEU A 1 882 ? -36.443 17.378 -4.256 1.00 86.12 882 LEU A O 1
ATOM 6882 N N . GLN A 1 883 ? -35.030 16.972 -2.561 1.00 85.94 883 GLN A N 1
ATOM 6883 C CA . GLN A 1 883 ? -34.131 18.102 -2.810 1.00 85.94 883 GLN A CA 1
ATOM 6884 C C . GLN A 1 883 ? -32.962 17.709 -3.721 1.00 85.94 883 GLN A C 1
ATOM 6886 O O . GLN A 1 883 ? -32.569 16.542 -3.772 1.00 85.94 883 GLN A O 1
ATOM 6891 N N . GLN A 1 884 ? -32.385 18.681 -4.431 1.00 85.56 884 GLN A N 1
ATOM 6892 C CA . GLN A 1 884 ? -31.133 18.476 -5.168 1.00 85.56 884 GLN A CA 1
ATOM 6893 C C . GLN A 1 884 ? -29.965 18.211 -4.211 1.00 85.56 884 GLN A C 1
ATOM 6895 O O . GLN A 1 884 ? -29.921 18.734 -3.096 1.00 85.56 884 GLN A O 1
ATOM 6900 N N . THR A 1 885 ? -28.996 17.426 -4.671 1.00 84.19 885 THR A N 1
ATOM 6901 C CA . THR A 1 885 ? -27.784 17.092 -3.916 1.00 84.19 885 THR A CA 1
ATOM 6902 C C . THR A 1 885 ? -26.537 17.454 -4.716 1.00 84.19 885 THR A C 1
ATOM 6904 O O . THR A 1 885 ? -26.547 17.460 -5.947 1.00 84.19 885 THR A O 1
ATOM 6907 N N . GLN A 1 886 ? -25.417 17.696 -4.032 1.00 81.06 886 GLN A N 1
ATOM 6908 C CA . GLN A 1 886 ? -24.143 18.015 -4.695 1.00 81.06 886 GLN A CA 1
ATOM 6909 C C . GLN A 1 886 ? -23.564 16.864 -5.550 1.00 81.06 886 GLN A C 1
ATOM 6911 O O . GLN A 1 886 ? -22.579 17.064 -6.260 1.00 81.06 886 GLN A O 1
ATOM 6916 N N . TYR A 1 887 ? -24.166 15.668 -5.508 1.00 86.19 887 TYR A N 1
ATOM 6917 C CA . TYR A 1 887 ? -23.705 14.476 -6.227 1.00 86.19 887 TYR A CA 1
ATOM 6918 C C . TYR A 1 887 ? -24.712 13.942 -7.262 1.00 86.19 887 TYR A C 1
ATOM 6920 O O . TYR A 1 887 ? -24.476 12.877 -7.833 1.00 86.19 887 TYR A O 1
ATOM 6928 N N . ASP A 1 888 ? -25.788 14.680 -7.568 1.00 88.12 888 ASP A N 1
ATOM 6929 C CA . ASP A 1 888 ? -26.827 14.250 -8.522 1.00 88.12 888 ASP A CA 1
ATOM 6930 C C . ASP A 1 888 ? -26.226 13.827 -9.885 1.00 88.12 888 ASP A C 1
ATOM 6932 O O . ASP A 1 888 ? -26.500 12.724 -10.365 1.00 88.12 888 ASP A O 1
ATOM 6936 N N . LYS A 1 889 ? -25.301 14.628 -10.446 1.00 85.75 889 LYS A N 1
ATOM 6937 C CA . LYS A 1 889 ? -24.623 14.370 -11.740 1.00 85.75 889 LYS A CA 1
ATOM 6938 C C . LYS A 1 889 ? -23.802 13.078 -11.802 1.00 85.75 889 LYS A C 1
ATOM 6940 O O . LYS A 1 889 ? -23.609 12.535 -12.891 1.00 85.75 889 LYS A O 1
ATOM 6945 N N . ILE A 1 890 ? -23.272 12.602 -10.670 1.00 85.62 890 ILE A N 1
ATOM 6946 C CA . ILE A 1 890 ? -22.454 11.375 -10.626 1.00 85.62 890 ILE A CA 1
ATOM 6947 C C . ILE A 1 890 ? -23.275 10.123 -10.304 1.00 85.62 890 ILE A C 1
ATOM 6949 O O . ILE A 1 890 ? -22.737 9.020 -10.345 1.00 85.62 890 ILE A O 1
ATOM 6953 N N . SER A 1 891 ? -24.565 10.276 -9.995 1.00 92.19 891 SER A N 1
ATOM 6954 C CA . SER A 1 891 ? -25.452 9.153 -9.704 1.00 92.19 891 SER A CA 1
ATOM 6955 C C . SER A 1 891 ? -25.717 8.289 -10.934 1.00 92.19 891 SER A C 1
ATOM 6957 O O . SER A 1 891 ? -25.877 8.786 -12.051 1.00 92.19 891 SER A O 1
ATOM 6959 N N . SER A 1 892 ? -25.821 6.980 -10.714 1.00 93.69 892 SER A N 1
ATOM 6960 C CA . SER A 1 892 ? -26.305 6.041 -11.726 1.00 93.69 892 SER A CA 1
ATOM 6961 C C . SER A 1 892 ? -27.766 6.324 -12.056 1.00 93.69 892 SER A C 1
ATOM 6963 O O . SER A 1 892 ? -28.164 6.264 -13.214 1.00 93.69 892 SER A O 1
ATOM 6965 N N . LEU A 1 893 ? -28.557 6.663 -11.036 1.00 95.88 893 LEU A N 1
ATOM 6966 C CA . LEU A 1 893 ? -29.979 6.962 -11.147 1.00 95.88 893 LEU A CA 1
ATOM 6967 C C . LEU A 1 893 ? -30.382 7.995 -10.090 1.00 95.88 893 LEU A C 1
ATOM 6969 O O . LEU A 1 893 ? -30.105 7.812 -8.902 1.00 95.88 893 LEU A O 1
ATOM 6973 N N . ARG A 1 894 ? -31.101 9.040 -10.506 1.00 95.38 894 ARG A N 1
ATOM 6974 C CA . ARG A 1 894 ? -31.651 10.073 -9.619 1.00 95.38 894 ARG A CA 1
ATOM 6975 C C . ARG A 1 894 ? -33.177 10.044 -9.643 1.00 95.38 894 ARG A C 1
ATOM 6977 O O . ARG A 1 894 ? -33.769 10.197 -10.708 1.00 95.38 894 ARG A O 1
ATOM 6984 N N . ILE A 1 895 ? -33.815 9.864 -8.481 1.00 95.62 895 ILE A N 1
ATOM 6985 C CA . ILE A 1 895 ? -35.283 9.810 -8.336 1.00 95.62 895 ILE A CA 1
ATOM 6986 C C . ILE A 1 895 ? -35.785 10.940 -7.427 1.00 95.62 895 ILE A C 1
ATOM 6988 O O . ILE A 1 895 ? -35.500 10.963 -6.226 1.00 95.62 895 ILE A O 1
ATOM 6992 N N . PHE A 1 896 ? -36.551 11.871 -7.989 1.00 93.06 896 PHE A N 1
ATOM 6993 C CA . PHE A 1 896 ? -37.165 12.983 -7.268 1.00 93.06 896 PHE A CA 1
ATOM 6994 C C . PHE A 1 896 ? -38.577 12.582 -6.846 1.00 93.06 896 PHE A C 1
ATOM 6996 O O . PHE A 1 896 ? -39.531 12.704 -7.606 1.00 93.06 896 PHE A O 1
ATOM 7003 N N . ALA A 1 897 ? -38.721 12.032 -5.645 1.00 91.69 897 ALA A N 1
ATOM 7004 C CA . ALA A 1 897 ? -40.009 11.587 -5.121 1.00 91.69 897 ALA A CA 1
ATOM 7005 C C . ALA A 1 897 ? -39.967 11.451 -3.596 1.00 91.69 897 ALA A C 1
ATOM 7007 O O . ALA A 1 897 ? -38.895 11.437 -2.983 1.00 91.69 897 ALA A O 1
ATOM 7008 N N . ARG A 1 898 ? -41.144 11.311 -2.974 1.00 89.06 898 ARG A N 1
ATOM 7009 C CA . ARG A 1 898 ? -41.230 10.867 -1.579 1.00 89.06 898 ARG A CA 1
ATOM 7010 C C . ARG A 1 898 ? -40.729 9.430 -1.478 1.00 89.06 898 ARG A C 1
ATOM 7012 O O . ARG A 1 898 ? -41.093 8.576 -2.283 1.00 89.06 898 ARG A O 1
ATOM 7019 N N . LEU A 1 899 ? -39.915 9.168 -0.461 1.00 90.38 899 LEU A N 1
ATOM 7020 C CA . LEU A 1 899 ? -39.225 7.890 -0.314 1.00 90.38 899 LEU A CA 1
ATOM 7021 C C . LEU A 1 899 ? -40.191 6.707 -0.118 1.00 90.38 899 LEU A C 1
ATOM 7023 O O . LEU A 1 899 ? -39.997 5.661 -0.730 1.00 90.38 899 LEU A O 1
ATOM 7027 N N . ASP A 1 900 ? -41.265 6.890 0.656 1.00 87.25 900 ASP A N 1
ATOM 7028 C CA . ASP A 1 900 ? -42.304 5.865 0.842 1.00 87.25 900 ASP A CA 1
ATOM 7029 C C . ASP A 1 900 ? -43.064 5.546 -0.463 1.00 87.25 900 ASP A C 1
ATOM 7031 O O . ASP A 1 900 ? -43.433 4.392 -0.676 1.00 87.25 900 ASP A O 1
ATOM 7035 N N . ASP A 1 901 ? -43.261 6.529 -1.354 1.00 90.31 901 ASP A N 1
ATOM 7036 C CA . ASP A 1 901 ? -43.920 6.325 -2.655 1.00 90.31 901 ASP A CA 1
ATOM 7037 C C . ASP A 1 901 ? -43.018 5.473 -3.581 1.00 90.31 901 ASP A C 1
ATOM 7039 O O . ASP A 1 901 ? -43.476 4.501 -4.184 1.00 90.31 901 ASP A O 1
ATOM 7043 N N . VAL A 1 902 ? -41.711 5.776 -3.617 1.00 94.75 902 VAL A N 1
ATOM 7044 C CA . VAL A 1 902 ? -40.678 5.006 -4.349 1.00 94.75 902 VAL A CA 1
ATOM 7045 C C . VAL A 1 902 ? -40.588 3.569 -3.845 1.00 94.75 902 VAL A C 1
ATOM 7047 O O . VAL A 1 902 ? -40.611 2.624 -4.635 1.00 94.75 902 VAL A O 1
ATOM 7050 N N . LEU A 1 903 ? -40.475 3.394 -2.528 1.00 94.38 903 LEU A N 1
ATOM 7051 C CA . LEU A 1 903 ? -40.228 2.088 -1.923 1.00 94.38 903 LEU A CA 1
ATOM 7052 C C . LEU A 1 903 ? -41.472 1.189 -1.913 1.00 94.38 903 LEU A C 1
ATOM 7054 O O . LEU A 1 903 ? -41.327 -0.031 -1.922 1.00 94.38 903 LEU A O 1
ATOM 7058 N N . ARG A 1 904 ? -42.685 1.753 -1.978 1.00 92.88 904 ARG A N 1
ATOM 7059 C CA . ARG A 1 904 ? -43.926 0.983 -2.171 1.00 92.88 904 ARG A CA 1
ATOM 7060 C C . ARG A 1 904 ? -44.041 0.397 -3.573 1.00 92.88 904 ARG A C 1
ATOM 7062 O O . ARG A 1 904 ? -44.355 -0.784 -3.705 1.00 92.88 904 ARG A O 1
ATOM 7069 N N . GLU A 1 905 ? -43.744 1.183 -4.605 1.00 94.06 905 GLU A N 1
ATOM 7070 C CA . GLU A 1 905 ? -43.718 0.672 -5.981 1.00 94.06 905 GLU A CA 1
ATOM 7071 C C . GLU A 1 905 ? -42.564 -0.338 -6.160 1.00 94.06 905 GLU A C 1
ATOM 7073 O O . GLU A 1 905 ? -42.749 -1.386 -6.777 1.00 94.06 905 GLU A O 1
ATOM 7078 N N . LEU A 1 906 ? -41.404 -0.103 -5.528 1.00 96.31 906 LEU A N 1
ATOM 7079 C CA . LEU A 1 906 ? -40.281 -1.050 -5.522 1.00 96.31 906 LEU A CA 1
ATOM 7080 C C . LEU A 1 906 ? -40.645 -2.387 -4.856 1.00 96.31 906 LEU A C 1
ATOM 7082 O O . LEU A 1 906 ? -40.352 -3.445 -5.412 1.00 96.31 906 LEU A O 1
ATOM 7086 N N . ALA A 1 907 ? -41.292 -2.349 -3.688 1.00 94.88 907 ALA A N 1
ATOM 7087 C CA . ALA A 1 907 ? -41.729 -3.548 -2.976 1.00 94.88 907 ALA A CA 1
ATOM 7088 C C . ALA A 1 907 ? -42.750 -4.363 -3.784 1.00 94.88 907 ALA A C 1
ATOM 7090 O O . ALA A 1 907 ? -42.685 -5.591 -3.782 1.00 94.88 907 ALA A O 1
ATOM 7091 N N . SER A 1 908 ? -43.634 -3.686 -4.523 1.00 94.31 908 SER A N 1
ATOM 7092 C CA . SER A 1 908 ? -44.560 -4.310 -5.474 1.00 94.31 908 SER A CA 1
ATOM 7093 C C . SER A 1 908 ? -43.813 -5.007 -6.622 1.00 94.31 908 SER A C 1
ATOM 7095 O O . SER A 1 908 ? -44.040 -6.188 -6.880 1.00 94.31 908 SER A O 1
ATOM 7097 N N . LEU A 1 909 ? -42.859 -4.322 -7.269 1.00 95.31 909 LEU A N 1
ATOM 7098 C CA . LEU A 1 909 ? -42.086 -4.875 -8.392 1.00 95.31 909 LEU A CA 1
ATOM 7099 C C . LEU A 1 909 ? -41.173 -6.046 -8.003 1.00 95.31 909 LEU A C 1
ATOM 7101 O O . LEU A 1 909 ? -40.996 -6.964 -8.800 1.00 95.31 909 LEU A O 1
ATOM 7105 N N . LEU A 1 910 ? -40.597 -6.017 -6.799 1.00 94.62 910 LEU A N 1
ATOM 7106 C CA . LEU A 1 910 ? -39.743 -7.085 -6.266 1.00 94.62 910 LEU A CA 1
ATOM 7107 C C . LEU A 1 910 ? -40.526 -8.151 -5.472 1.00 94.62 910 LEU A C 1
ATOM 7109 O O . LEU A 1 910 ? -39.914 -9.077 -4.943 1.00 94.62 910 LEU A O 1
ATOM 7113 N N . ASN A 1 911 ? -41.860 -8.037 -5.395 1.00 94.19 911 ASN A N 1
ATOM 7114 C CA . ASN A 1 911 ? -42.757 -8.937 -4.660 1.00 94.19 911 ASN A CA 1
ATOM 7115 C C . ASN A 1 911 ? -42.294 -9.196 -3.206 1.00 94.19 911 ASN A C 1
ATOM 7117 O O . ASN A 1 911 ? -42.173 -10.340 -2.762 1.00 94.19 911 ASN A O 1
ATOM 7121 N N . LEU A 1 912 ? -41.981 -8.115 -2.483 1.00 92.88 912 LEU A N 1
ATOM 7122 C CA . LEU A 1 912 ? -41.462 -8.164 -1.114 1.00 92.88 912 LEU A CA 1
ATOM 7123 C C . LEU A 1 912 ? -42.584 -8.314 -0.080 1.00 92.88 912 LEU A C 1
ATOM 7125 O O . LEU A 1 912 ? -43.574 -7.585 -0.116 1.00 92.88 912 LEU A O 1
ATOM 7129 N N . ASP A 1 913 ? -42.371 -9.185 0.906 1.00 90.12 913 ASP A N 1
ATOM 7130 C CA . ASP A 1 913 ? -43.203 -9.252 2.111 1.00 90.12 913 ASP A CA 1
ATOM 7131 C C . ASP A 1 913 ? -42.776 -8.160 3.109 1.00 90.12 913 ASP A C 1
ATOM 7133 O O . ASP A 1 913 ? -41.759 -8.272 3.802 1.00 90.12 913 ASP A O 1
ATOM 7137 N N . VAL A 1 914 ? -43.528 -7.057 3.131 1.00 90.94 914 VAL A N 1
ATOM 7138 C CA . VAL A 1 914 ? -43.243 -5.874 3.955 1.00 90.94 914 VAL A CA 1
ATOM 7139 C C . VAL A 1 914 ? -44.119 -5.895 5.205 1.00 90.94 914 VAL A C 1
ATOM 7141 O O . VAL A 1 914 ? -45.283 -5.494 5.178 1.00 90.94 914 VAL A O 1
ATOM 7144 N N . ALA A 1 915 ? -43.537 -6.341 6.319 1.00 80.81 915 ALA A N 1
ATOM 7145 C CA . ALA A 1 915 ? -44.184 -6.319 7.628 1.00 80.81 915 ALA A CA 1
ATOM 7146 C C . ALA A 1 915 ? -44.489 -4.883 8.103 1.00 80.81 915 ALA A C 1
ATOM 7148 O O . ALA A 1 915 ? -43.773 -3.942 7.765 1.00 80.81 915 ALA A O 1
ATOM 7149 N N . SER A 1 916 ? -45.523 -4.723 8.931 1.00 75.31 916 SER A N 1
ATOM 7150 C CA . SER A 1 916 ? -45.940 -3.432 9.494 1.00 75.31 916 SER A CA 1
ATOM 7151 C C . SER A 1 916 ? -45.795 -3.386 11.016 1.00 75.31 916 SER A C 1
ATOM 7153 O O . SER A 1 916 ? -46.333 -4.260 11.699 1.00 75.31 916 SER A O 1
ATOM 7155 N N . GLY A 1 917 ? -45.195 -2.315 11.539 1.00 77.19 917 GLY A N 1
ATOM 7156 C CA . GLY A 1 917 ? -45.152 -2.011 12.972 1.00 77.19 917 GLY A CA 1
ATOM 7157 C C . GLY A 1 917 ? -43.836 -2.403 13.645 1.00 77.19 917 GLY A C 1
ATOM 7158 O O . GLY A 1 917 ? -43.088 -3.249 13.156 1.00 77.19 917 GLY A O 1
ATOM 7159 N N . ALA A 1 918 ? -43.538 -1.756 14.773 1.00 78.75 918 ALA A N 1
ATOM 7160 C CA . ALA A 1 918 ? -42.272 -1.939 15.474 1.00 78.75 918 ALA A CA 1
ATOM 7161 C C . ALA A 1 918 ? -42.128 -3.345 16.089 1.00 78.75 918 ALA A C 1
ATOM 7163 O O . ALA A 1 918 ? -43.053 -3.873 16.711 1.00 78.75 918 ALA A O 1
ATOM 7164 N N . VAL A 1 919 ? -40.933 -3.925 15.974 1.00 81.81 919 VAL A N 1
ATOM 7165 C CA . VAL A 1 919 ? -40.551 -5.172 16.641 1.00 81.81 919 VAL A CA 1
ATOM 7166 C C . VAL A 1 919 ? -40.333 -4.889 18.127 1.00 81.81 919 VAL A C 1
ATOM 7168 O O . VAL A 1 919 ? -39.386 -4.205 18.514 1.00 81.81 919 VAL A O 1
ATOM 7171 N N . LEU A 1 920 ? -41.220 -5.420 18.967 1.00 78.31 920 LEU A N 1
ATOM 7172 C CA . LEU A 1 920 ? -41.118 -5.318 20.422 1.00 78.31 920 LEU A CA 1
ATOM 7173 C C . LEU A 1 920 ? -40.184 -6.402 20.969 1.00 78.31 920 LEU A C 1
ATOM 7175 O O . LEU A 1 920 ? -40.322 -7.576 20.623 1.00 78.31 920 LEU A O 1
ATOM 7179 N N . THR A 1 921 ? -39.279 -6.024 21.872 1.00 78.31 921 THR A N 1
ATOM 7180 C CA . THR A 1 921 ? -38.429 -6.973 22.610 1.00 78.31 921 THR A CA 1
ATOM 7181 C C . THR A 1 921 ? -38.914 -7.127 24.049 1.00 78.31 921 THR A C 1
ATOM 7183 O O . THR A 1 921 ? -39.416 -6.180 24.655 1.00 78.31 921 THR A O 1
ATOM 7186 N N . GLN A 1 922 ? -38.794 -8.325 24.624 1.00 80.25 922 GLN A N 1
ATOM 7187 C CA . GLN A 1 922 ? -39.191 -8.549 26.013 1.00 80.25 922 GLN A CA 1
ATOM 7188 C C . GLN A 1 922 ? -38.127 -7.974 26.956 1.00 80.25 922 GLN A C 1
ATOM 7190 O O . GLN A 1 922 ? -36.963 -8.359 26.879 1.00 80.25 922 GLN A O 1
ATOM 7195 N N . ARG A 1 923 ? -38.517 -7.105 27.900 1.00 82.50 923 ARG A N 1
ATOM 7196 C CA . ARG A 1 923 ? -37.589 -6.591 28.922 1.00 82.50 923 ARG A CA 1
ATOM 7197 C C . ARG A 1 923 ? -36.991 -7.746 29.732 1.00 82.50 923 ARG A C 1
ATOM 7199 O O . ARG A 1 923 ? -37.684 -8.374 30.534 1.00 82.50 923 ARG A O 1
ATOM 7206 N N . ARG A 1 924 ? -35.692 -7.993 29.556 1.00 85.62 924 ARG A N 1
ATOM 7207 C CA . ARG A 1 924 ? -34.908 -8.915 30.388 1.00 85.62 924 ARG A CA 1
ATOM 7208 C C . ARG A 1 924 ? -34.510 -8.221 31.692 1.00 85.62 924 ARG A C 1
ATOM 7210 O O . ARG A 1 924 ? -34.174 -7.040 31.687 1.00 85.62 924 ARG A O 1
ATOM 7217 N N . GLN A 1 925 ? -34.557 -8.954 32.803 1.00 87.25 925 GLN A N 1
ATOM 7218 C CA . GLN A 1 925 ? -33.956 -8.522 34.072 1.00 87.25 925 GLN A CA 1
ATOM 7219 C C . GLN A 1 925 ? -32.537 -9.069 34.227 1.00 87.25 925 GLN A C 1
ATOM 7221 O O . GLN A 1 925 ? -31.684 -8.387 34.772 1.00 87.25 925 GLN A O 1
ATOM 7226 N N . GLU A 1 926 ? -32.280 -10.272 33.719 1.00 89.38 926 GLU A N 1
ATOM 7227 C CA . GLU A 1 926 ? -30.967 -10.912 33.694 1.00 89.38 926 GLU A CA 1
ATOM 7228 C C . GLU A 1 926 ? -30.840 -11.733 32.402 1.00 89.38 926 GLU A C 1
ATOM 7230 O O . GLU A 1 926 ? -31.850 -12.214 31.874 1.00 89.38 926 GLU A O 1
ATOM 7235 N N . ALA A 1 927 ? -29.619 -11.903 31.895 1.00 88.88 927 ALA A N 1
ATOM 7236 C CA . ALA A 1 927 ? -29.311 -12.787 30.771 1.00 88.88 927 ALA A CA 1
ATOM 7237 C C . ALA A 1 927 ? -27.914 -13.407 30.924 1.00 88.88 927 ALA A C 1
ATOM 7239 O O . ALA A 1 927 ? -26.985 -12.728 31.351 1.00 88.88 927 ALA A O 1
ATOM 7240 N N . ILE A 1 928 ? -27.746 -14.676 30.543 1.00 90.44 928 ILE A N 1
ATOM 7241 C CA . ILE A 1 928 ? -26.421 -15.295 30.383 1.00 90.44 928 ILE A CA 1
ATOM 7242 C C . ILE A 1 928 ? -26.049 -15.189 28.906 1.00 90.44 928 ILE A C 1
ATOM 7244 O O . ILE A 1 928 ? -26.806 -15.653 28.054 1.00 90.44 928 ILE A O 1
ATOM 7248 N N . ILE A 1 929 ? -24.907 -14.570 28.608 1.00 92.69 929 ILE A N 1
ATOM 7249 C CA . ILE A 1 929 ? -24.478 -14.254 27.239 1.00 92.69 929 ILE A CA 1
ATOM 7250 C C . ILE A 1 929 ? -23.031 -14.729 26.984 1.00 92.69 929 ILE A C 1
ATOM 7252 O O . ILE A 1 929 ? -22.215 -14.707 27.911 1.00 92.69 929 ILE A O 1
ATOM 7256 N N . PRO A 1 930 ? -22.674 -15.158 25.755 1.00 93.62 930 PRO A N 1
ATOM 7257 C CA . PRO A 1 930 ? -21.354 -15.700 25.400 1.00 93.62 930 PRO A CA 1
ATOM 7258 C C . PRO A 1 930 ? -20.297 -14.596 25.188 1.00 93.62 930 PRO A C 1
ATOM 7260 O O . PRO A 1 930 ? -19.711 -14.462 24.113 1.00 93.62 930 PRO A O 1
ATOM 7263 N N . TYR A 1 931 ? -20.088 -13.755 26.204 1.00 92.88 931 TYR A N 1
ATOM 7264 C CA . TYR A 1 931 ? -19.190 -12.597 26.165 1.00 92.88 931 TYR A CA 1
ATOM 7265 C C . TYR A 1 931 ? -18.263 -12.575 27.384 1.00 92.88 931 TYR A C 1
ATOM 7267 O O . TYR A 1 931 ? -18.589 -13.098 28.450 1.00 92.88 931 TYR A O 1
ATOM 7275 N N . GLY A 1 932 ? -17.090 -11.967 27.220 1.00 88.75 932 GLY A N 1
ATOM 7276 C CA . GLY A 1 932 ? -16.169 -11.649 28.302 1.00 88.75 932 GLY A CA 1
ATOM 7277 C C . GLY A 1 932 ? -16.581 -10.393 29.078 1.00 88.75 932 GLY A C 1
ATOM 7278 O O . GLY A 1 932 ? -17.479 -9.644 28.691 1.00 88.75 932 GLY A O 1
ATOM 7279 N N . ARG A 1 933 ? -15.887 -10.127 30.193 1.00 84.88 933 ARG A N 1
ATOM 7280 C CA . ARG A 1 933 ? -16.070 -8.893 30.991 1.00 84.88 933 ARG A CA 1
ATOM 7281 C C . ARG A 1 933 ? -15.647 -7.627 30.241 1.00 84.88 933 ARG A C 1
ATOM 7283 O O . ARG A 1 933 ? -16.073 -6.532 30.592 1.00 84.88 933 ARG A O 1
ATOM 7290 N N . ASP A 1 934 ? -14.792 -7.783 29.238 1.00 84.88 934 ASP A N 1
ATOM 7291 C CA . ASP A 1 934 ? -14.379 -6.776 28.258 1.00 84.88 934 ASP A CA 1
ATOM 7292 C C . ASP A 1 934 ? -15.441 -6.517 27.174 1.00 84.88 934 ASP A C 1
ATOM 7294 O O . ASP A 1 934 ? -15.168 -5.794 26.225 1.00 84.88 934 ASP A O 1
ATOM 7298 N N . GLY A 1 935 ? -16.626 -7.130 27.282 1.00 87.81 935 GLY A N 1
ATOM 7299 C CA . GLY A 1 935 ? -17.718 -6.992 26.323 1.00 87.81 935 GLY A CA 1
ATOM 7300 C C . GLY A 1 935 ? -17.456 -7.639 24.965 1.00 87.81 935 GLY A C 1
ATOM 7301 O O . GLY A 1 935 ? -18.242 -7.419 24.050 1.00 87.81 935 GLY A O 1
ATOM 7302 N N . ARG A 1 936 ? -16.395 -8.437 24.798 1.00 90.81 936 ARG A N 1
ATOM 7303 C CA . ARG A 1 936 ? -16.087 -9.116 23.530 1.00 90.81 936 ARG A CA 1
ATOM 7304 C C . ARG A 1 936 ? -16.653 -10.528 23.514 1.00 90.81 936 ARG A C 1
ATOM 7306 O O . ARG A 1 936 ? -16.693 -11.202 24.544 1.00 90.81 936 ARG A O 1
ATOM 7313 N N . LYS A 1 937 ? -17.106 -10.989 22.348 1.00 91.00 937 LYS A N 1
ATOM 7314 C CA . LYS A 1 937 ? -17.650 -12.342 22.175 1.00 91.00 937 LYS A CA 1
ATOM 7315 C C . LYS A 1 937 ? -16.593 -13.393 22.521 1.00 91.00 937 LYS A C 1
ATOM 7317 O O . LYS A 1 937 ? -15.448 -13.296 22.085 1.00 91.00 937 LYS A O 1
ATOM 7322 N N . SER A 1 938 ? -16.980 -14.416 23.277 1.00 87.69 938 SER A N 1
ATOM 7323 C CA . SER A 1 938 ? -16.089 -15.486 23.726 1.00 87.69 938 SER A CA 1
ATOM 7324 C C . SER A 1 938 ? -16.685 -16.864 23.458 1.00 87.69 938 SER A C 1
ATOM 7326 O O . SER A 1 938 ? -17.872 -17.098 23.664 1.00 87.69 938 SER A O 1
ATOM 7328 N N . ALA A 1 939 ? -15.841 -17.802 23.026 1.00 84.44 939 ALA A N 1
ATOM 7329 C CA . ALA A 1 939 ? -16.222 -19.205 22.861 1.00 84.44 939 ALA A CA 1
ATOM 7330 C C . ALA A 1 939 ? -16.224 -19.994 24.187 1.00 84.44 939 ALA A C 1
ATOM 7332 O O . ALA A 1 939 ? -16.737 -21.109 24.231 1.00 84.44 939 ALA A O 1
ATOM 7333 N N . THR A 1 940 ? -15.623 -19.446 25.251 1.00 83.88 940 THR A N 1
ATOM 7334 C CA . THR A 1 940 ? -15.390 -20.150 26.526 1.00 83.88 940 THR A CA 1
ATOM 7335 C C . THR A 1 940 ? -15.889 -19.392 27.753 1.00 83.88 940 THR A C 1
ATOM 7337 O O . THR A 1 940 ? -16.211 -20.026 28.756 1.00 83.88 940 THR A O 1
ATOM 7340 N N . ALA A 1 941 ? -15.972 -18.059 27.699 1.00 82.44 941 ALA A N 1
ATOM 7341 C CA . ALA A 1 941 ? -16.510 -17.245 28.782 1.00 82.44 941 ALA A CA 1
ATOM 7342 C C . ALA A 1 941 ? -18.017 -17.003 28.613 1.00 82.44 941 ALA A C 1
ATOM 7344 O O . ALA A 1 941 ? -18.510 -16.786 27.506 1.00 82.44 941 ALA A O 1
ATOM 7345 N N . GLN A 1 942 ? -18.728 -16.992 29.739 1.00 87.12 942 GLN A N 1
ATOM 7346 C CA . GLN A 1 942 ? -20.104 -16.521 29.834 1.00 87.12 942 GLN A CA 1
ATOM 7347 C C . GLN A 1 942 ? -20.169 -15.375 30.843 1.00 87.12 942 GLN A C 1
ATOM 7349 O O . GLN A 1 942 ? -19.574 -15.453 31.921 1.00 87.12 942 GLN A O 1
ATOM 7354 N N . LEU A 1 943 ? -20.910 -14.327 30.497 1.00 89.69 943 LEU A N 1
ATOM 7355 C CA . LEU A 1 943 ? -21.195 -13.186 31.358 1.00 89.69 943 LEU A CA 1
ATOM 7356 C C . LEU A 1 943 ? -22.664 -13.245 31.784 1.00 89.69 943 LEU A C 1
ATOM 7358 O O . L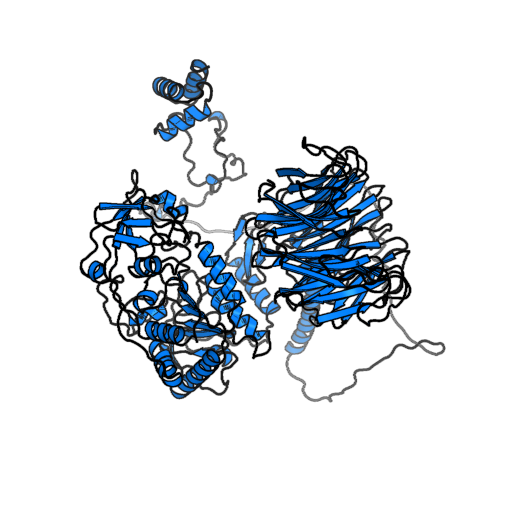EU A 1 943 ? -23.548 -13.405 30.944 1.00 89.69 943 LEU A O 1
ATOM 7362 N N . GLN A 1 944 ? -22.927 -13.086 33.081 1.00 90.81 944 GLN A N 1
ATOM 7363 C CA . GLN A 1 944 ? -24.268 -12.787 33.578 1.00 90.81 944 GLN A CA 1
ATOM 7364 C C . GLN A 1 944 ? -24.472 -11.273 33.486 1.00 90.81 944 GLN A C 1
ATOM 7366 O O . GLN A 1 944 ? -23.838 -10.509 34.211 1.00 90.81 944 GLN A O 1
ATOM 7371 N N . LEU A 1 945 ? -25.321 -10.844 32.555 1.00 90.31 945 LEU A N 1
ATOM 7372 C CA . LEU A 1 945 ? -25.718 -9.456 32.371 1.00 90.31 945 LEU A CA 1
ATOM 7373 C C . LEU A 1 945 ? -26.925 -9.160 33.274 1.00 90.31 945 LEU A C 1
ATOM 7375 O O . LEU A 1 945 ? -28.047 -9.554 32.962 1.00 90.31 945 LEU A O 1
ATOM 7379 N N . ASP A 1 946 ? -26.684 -8.484 34.396 1.00 91.75 946 ASP A N 1
ATOM 7380 C CA . ASP A 1 946 ? -27.703 -8.046 35.353 1.00 91.75 946 ASP A CA 1
ATOM 7381 C C . ASP A 1 946 ? -28.260 -6.659 34.988 1.00 91.75 946 ASP A C 1
ATOM 7383 O O . ASP A 1 946 ? -27.570 -5.643 35.068 1.00 91.75 946 ASP A O 1
ATOM 7387 N N . LEU A 1 947 ? -29.537 -6.633 34.607 1.00 91.38 947 LEU A N 1
ATOM 7388 C CA . LEU A 1 947 ? -30.307 -5.467 34.166 1.00 91.38 947 LEU A CA 1
ATOM 7389 C C . LEU A 1 947 ? -31.432 -5.111 35.160 1.00 91.38 947 LEU A C 1
ATOM 7391 O O . LEU A 1 947 ? -32.408 -4.439 34.802 1.00 91.38 947 LEU A O 1
ATOM 7395 N N . ARG A 1 948 ? -31.333 -5.569 36.415 1.00 92.38 948 ARG A N 1
ATOM 7396 C CA . ARG A 1 948 ? -32.251 -5.177 37.493 1.00 92.38 948 ARG A CA 1
ATOM 7397 C C . ARG A 1 948 ? -32.019 -3.716 37.883 1.00 92.38 948 ARG A C 1
ATOM 7399 O O . ARG A 1 948 ? -30.915 -3.185 37.788 1.00 92.38 948 ARG A O 1
ATOM 7406 N N . VAL A 1 949 ? -33.082 -3.043 38.328 1.00 92.25 949 VAL A N 1
ATOM 7407 C CA . VAL A 1 949 ? -33.004 -1.636 38.755 1.00 92.25 949 VAL A CA 1
ATOM 7408 C C . VAL A 1 949 ? -32.058 -1.519 39.952 1.00 92.25 949 VAL A C 1
ATOM 7410 O O . VAL A 1 949 ? -32.199 -2.246 40.932 1.00 92.25 949 VAL A O 1
ATOM 7413 N N . GLY A 1 950 ? -31.101 -0.597 39.864 1.00 89.38 950 GLY A N 1
ATOM 7414 C CA . GLY A 1 950 ? -30.054 -0.383 40.858 1.00 89.38 950 GLY A CA 1
ATOM 7415 C C . GLY A 1 950 ? -28.714 -1.056 40.540 1.00 89.38 950 GLY A C 1
ATOM 7416 O O . GLY A 1 950 ? -27.703 -0.620 41.098 1.00 89.38 950 GLY A O 1
ATOM 7417 N N . SER A 1 951 ? -28.667 -2.041 39.635 1.00 91.31 951 SER A N 1
ATOM 7418 C CA . SER A 1 951 ? -27.425 -2.727 39.252 1.00 91.31 951 SER A CA 1
ATOM 7419 C C . SER A 1 951 ? -26.462 -1.796 38.504 1.00 91.31 951 SER A C 1
ATOM 7421 O O . SER A 1 951 ? -26.882 -0.869 37.806 1.00 91.31 951 SER A O 1
ATOM 7423 N N . LYS A 1 952 ? -25.151 -2.013 38.684 1.00 92.19 952 LYS A N 1
ATOM 7424 C CA . LYS A 1 952 ? -24.091 -1.202 38.063 1.00 92.19 952 LYS A CA 1
ATOM 7425 C C . LYS A 1 952 ? -23.497 -1.908 36.849 1.00 92.19 952 LYS A C 1
ATOM 7427 O O . LYS A 1 952 ? -23.056 -3.053 36.943 1.00 92.19 952 LYS A O 1
ATOM 7432 N N . LEU A 1 953 ? -23.432 -1.184 35.740 1.00 92.19 953 LEU A N 1
ATOM 7433 C CA . LEU A 1 953 ? -22.877 -1.635 34.471 1.00 92.19 953 LEU A CA 1
ATOM 7434 C C . LEU A 1 953 ? -21.699 -0.750 34.071 1.00 92.19 953 LEU A C 1
ATOM 7436 O O . LEU A 1 953 ? -21.645 0.430 34.417 1.00 92.19 953 LEU A O 1
ATOM 7440 N N . ARG A 1 954 ? -20.774 -1.325 33.312 1.00 92.12 954 ARG A N 1
ATOM 7441 C CA . ARG A 1 954 ? -19.699 -0.618 32.625 1.00 92.12 954 ARG A CA 1
ATOM 7442 C C . ARG A 1 954 ? -20.032 -0.524 31.142 1.00 92.12 954 ARG A C 1
ATOM 7444 O O . ARG A 1 954 ? -20.352 -1.549 30.546 1.00 92.12 954 ARG A O 1
ATOM 7451 N N . VAL A 1 955 ? -19.933 0.663 30.552 1.00 91.44 955 VAL A N 1
ATOM 7452 C CA . VAL A 1 955 ? -19.922 0.838 29.093 1.00 91.44 955 VAL A CA 1
ATOM 7453 C C . VAL A 1 955 ? -18.595 0.331 28.546 1.00 91.44 955 VAL A C 1
ATOM 7455 O O . VAL A 1 955 ? -17.541 0.622 29.101 1.00 91.44 955 VAL A O 1
ATOM 7458 N N . VAL A 1 956 ? -18.654 -0.444 27.472 1.00 87.62 956 VAL A N 1
ATOM 7459 C CA . VAL A 1 956 ? -17.476 -0.982 26.781 1.00 87.62 956 VAL A CA 1
ATOM 7460 C C . VAL A 1 956 ? -17.225 -0.149 25.527 1.00 87.62 956 VAL A C 1
ATOM 7462 O O . VAL A 1 956 ? -18.183 0.234 24.866 1.00 87.62 956 VAL A O 1
ATOM 7465 N N . ASP A 1 957 ? -15.959 0.126 25.203 1.00 81.50 957 ASP A N 1
ATOM 7466 C CA . ASP A 1 957 ? -15.535 0.903 24.024 1.00 81.50 957 ASP A CA 1
ATOM 7467 C C . ASP A 1 957 ? -16.220 2.290 23.901 1.00 81.50 957 ASP A C 1
ATOM 7469 O O . ASP A 1 957 ? -16.603 2.734 22.816 1.00 81.50 957 ASP A O 1
ATOM 7473 N N . GLN A 1 958 ? -16.375 2.990 25.031 1.00 86.00 958 GLN A N 1
ATOM 7474 C CA . GLN A 1 958 ? -16.835 4.382 25.077 1.00 86.00 958 GLN A CA 1
ATOM 7475 C C . GLN A 1 958 ? -15.756 5.332 24.509 1.00 86.00 958 GLN A C 1
ATOM 7477 O O . GLN A 1 958 ? -14.588 5.164 24.851 1.00 86.00 958 GLN A O 1
ATOM 7482 N N . PRO A 1 959 ? -16.100 6.356 23.701 1.00 83.25 959 PRO A N 1
ATOM 7483 C CA . PRO A 1 959 ? -15.118 7.325 23.205 1.00 83.25 959 PRO A CA 1
ATOM 7484 C C . PRO A 1 959 ? -14.471 8.156 24.325 1.00 83.25 959 PRO A C 1
ATOM 7486 O O . PRO A 1 959 ? -15.181 8.650 25.202 1.00 83.25 959 PRO A O 1
ATOM 7489 N N . ASP A 1 960 ? -13.162 8.412 24.240 1.00 82.06 960 ASP A N 1
ATOM 7490 C CA . ASP A 1 960 ? -12.370 9.139 25.252 1.00 82.06 960 ASP A CA 1
ATOM 7491 C C . ASP A 1 960 ? -12.998 10.478 25.686 1.00 82.06 960 ASP A C 1
ATOM 7493 O O . ASP A 1 960 ? -13.072 10.793 26.876 1.00 82.06 960 ASP A O 1
ATOM 7497 N N . TRP A 1 961 ? -13.502 11.263 24.723 1.00 83.44 961 TRP A N 1
ATOM 7498 C CA . TRP A 1 961 ? -14.140 12.566 24.971 1.00 83.44 961 TRP A CA 1
ATOM 7499 C C . TRP A 1 961 ? -15.407 12.461 25.830 1.00 83.44 961 TRP A C 1
ATOM 7501 O O . TRP A 1 961 ? -15.783 13.402 26.533 1.00 83.44 961 TRP A O 1
ATOM 7511 N N . ASP A 1 962 ? -16.072 11.312 25.773 1.00 83.88 962 ASP A N 1
ATOM 7512 C CA . ASP A 1 962 ? -17.303 11.017 26.486 1.00 83.88 962 ASP A CA 1
ATOM 7513 C C . ASP A 1 962 ? -17.021 10.328 27.830 1.00 83.88 962 ASP A C 1
ATOM 7515 O O . ASP A 1 962 ? -17.610 10.686 28.854 1.00 83.88 962 ASP A O 1
ATOM 7519 N N . GLN A 1 963 ? -16.037 9.425 27.850 1.00 84.25 963 GLN A N 1
ATOM 7520 C CA . GLN A 1 963 ? -15.501 8.798 29.056 1.00 84.25 963 GLN A CA 1
ATOM 7521 C C . GLN A 1 963 ? -14.944 9.849 30.030 1.00 84.25 963 GLN A C 1
ATOM 7523 O O . GLN A 1 963 ? -15.315 9.858 31.202 1.00 84.25 963 GLN A O 1
ATOM 7528 N N . ALA A 1 964 ? -14.153 10.818 29.553 1.00 81.50 964 ALA A N 1
ATOM 7529 C CA . ALA A 1 964 ? -13.649 11.934 30.364 1.00 81.50 964 ALA A CA 1
ATOM 7530 C C . ALA A 1 964 ? -14.767 12.844 30.923 1.00 81.50 964 ALA A C 1
ATOM 7532 O O . ALA A 1 964 ? -14.571 13.614 31.876 1.00 81.50 964 ALA A O 1
ATOM 7533 N N . LYS A 1 965 ? -15.967 12.781 30.337 1.00 79.50 965 LYS A N 1
ATOM 7534 C CA . LYS A 1 965 ? -17.115 13.608 30.710 1.00 79.50 965 LYS A CA 1
ATOM 7535 C C . LYS A 1 965 ? -18.049 12.923 31.708 1.00 79.50 965 LYS A C 1
ATOM 7537 O O . LYS A 1 965 ? -18.541 13.608 32.604 1.00 79.50 965 LYS A O 1
ATOM 7542 N N . TYR A 1 966 ? -18.272 11.616 31.574 1.00 83.44 966 TYR A N 1
ATOM 7543 C CA . TYR A 1 966 ? -19.293 10.878 32.333 1.00 83.44 966 TYR A CA 1
ATOM 7544 C C . TYR A 1 966 ? -18.803 9.592 33.016 1.00 83.44 966 TYR A C 1
ATOM 7546 O O . TYR A 1 966 ? -19.553 9.014 33.800 1.00 83.44 966 TYR A O 1
ATOM 7554 N N . GLY A 1 967 ? -17.576 9.148 32.735 1.00 84.19 967 GLY A N 1
ATOM 7555 C CA . GLY A 1 967 ? -17.052 7.852 33.161 1.00 84.19 967 GLY A CA 1
ATOM 7556 C C . GLY A 1 967 ? -17.725 6.661 32.466 1.00 84.19 967 GLY A C 1
ATOM 7557 O O . GLY A 1 967 ? -18.760 6.794 31.811 1.00 84.19 967 GLY A O 1
ATOM 7558 N N . GLU A 1 968 ? -17.136 5.476 32.646 1.00 86.50 968 GLU A N 1
ATOM 7559 C CA . GLU A 1 968 ? -17.651 4.221 32.072 1.00 86.50 968 GLU A CA 1
ATOM 7560 C C . GLU A 1 968 ? -18.781 3.592 32.904 1.00 86.50 968 GLU A C 1
ATOM 7562 O O . GLU A 1 968 ? -19.512 2.732 32.414 1.00 86.50 968 GLU A O 1
ATOM 7567 N N . ILE A 1 969 ? -18.903 3.951 34.187 1.00 90.19 969 ILE A N 1
ATOM 7568 C CA . ILE A 1 969 ? -19.804 3.276 35.131 1.00 90.19 969 ILE A CA 1
ATOM 7569 C C . ILE A 1 969 ? -21.168 3.965 35.148 1.00 90.19 969 ILE A C 1
ATOM 7571 O O . ILE A 1 969 ? -21.291 5.126 35.530 1.00 90.19 969 ILE A O 1
ATOM 7575 N N . CYS A 1 970 ? -22.213 3.206 34.832 1.00 91.19 970 CYS A N 1
ATOM 7576 C CA . CYS A 1 970 ? -23.602 3.643 34.897 1.00 91.19 970 CYS A CA 1
ATOM 7577 C C . CYS A 1 970 ? -24.442 2.741 35.814 1.00 91.19 970 CYS A C 1
ATOM 7579 O O . CYS A 1 970 ? -24.060 1.618 36.155 1.00 91.19 970 CYS A O 1
ATOM 7581 N N . GLN A 1 971 ? -25.600 3.247 36.235 1.00 92.94 971 GLN A N 1
ATOM 7582 C CA . GLN A 1 971 ? -26.572 2.521 37.047 1.00 92.94 971 GLN A CA 1
ATOM 7583 C C . GLN A 1 971 ? -27.872 2.305 36.269 1.00 92.94 971 GLN A C 1
ATOM 7585 O O . GLN A 1 971 ? -28.373 3.223 35.617 1.00 92.94 971 GLN A O 1
ATOM 7590 N N . VAL A 1 972 ? -28.432 1.100 36.354 1.00 93.00 972 VAL A N 1
ATOM 7591 C CA . VAL A 1 972 ? -29.716 0.764 35.734 1.00 93.00 972 VAL A CA 1
ATOM 7592 C C . VAL A 1 972 ? -30.858 1.440 36.491 1.00 93.00 972 VAL A C 1
ATOM 7594 O O . VAL A 1 972 ? -31.019 1.245 37.697 1.00 93.00 972 VAL A O 1
ATOM 7597 N N . MET A 1 973 ? -31.681 2.198 35.772 1.00 92.31 973 MET A N 1
ATOM 7598 C CA . MET A 1 973 ? -32.833 2.924 36.307 1.00 92.31 973 MET A CA 1
ATOM 7599 C C . MET A 1 973 ? -34.158 2.311 35.843 1.00 92.31 973 MET A C 1
ATOM 7601 O O . MET A 1 973 ? -34.224 1.528 34.892 1.00 92.31 973 MET A O 1
ATOM 7605 N N . GLU A 1 974 ? -35.245 2.703 36.501 1.00 88.25 974 GLU A N 1
ATOM 7606 C CA . GLU A 1 974 ? -36.591 2.437 36.006 1.00 88.25 974 GLU A CA 1
ATOM 7607 C C . GLU A 1 974 ? -36.871 3.294 34.760 1.00 88.25 974 GLU A C 1
ATOM 7609 O O . GLU A 1 974 ? -36.909 4.521 34.829 1.00 88.25 974 GLU A O 1
ATOM 7614 N N . ALA A 1 975 ? -37.015 2.634 33.607 1.00 84.88 975 ALA A N 1
ATOM 7615 C CA . ALA A 1 975 ? -37.348 3.282 32.342 1.00 84.88 975 ALA A CA 1
ATOM 7616 C C . ALA A 1 975 ? -38.843 3.666 32.291 1.00 84.88 975 ALA A C 1
ATOM 7618 O O . ALA A 1 975 ? -39.662 2.956 32.881 1.00 84.88 975 ALA A O 1
ATOM 7619 N N . PRO A 1 976 ? -39.235 4.719 31.541 1.00 86.75 976 PRO A N 1
ATOM 7620 C CA . PRO A 1 976 ? -40.637 5.064 31.317 1.00 86.75 976 PRO A CA 1
ATOM 7621 C C . PRO A 1 976 ? -41.438 3.867 30.803 1.00 86.75 976 PRO A C 1
ATOM 7623 O O . PRO A 1 976 ? -40.943 3.119 29.960 1.00 86.75 976 PRO A O 1
ATOM 7626 N N . GLU A 1 977 ? -42.682 3.721 31.264 1.00 84.88 977 GLU A N 1
ATOM 7627 C CA . GLU A 1 977 ? -43.521 2.534 31.032 1.00 84.88 977 GLU A CA 1
ATOM 7628 C C . GLU A 1 977 ? -43.562 2.097 29.554 1.00 84.88 977 GLU A C 1
ATOM 7630 O O . GLU A 1 977 ? -43.353 0.927 29.242 1.00 84.88 977 GLU A O 1
ATOM 7635 N N . GLU A 1 978 ? -43.729 3.047 28.630 1.00 84.56 978 GLU A N 1
ATOM 7636 C CA . GLU A 1 978 ? -43.780 2.789 27.183 1.00 84.56 978 GLU A CA 1
ATOM 7637 C C . GLU A 1 978 ? -42.447 2.311 26.583 1.00 84.56 978 GLU A C 1
ATOM 7639 O O . GLU A 1 978 ? -42.448 1.515 25.647 1.00 84.56 978 GLU A O 1
ATOM 7644 N N . LEU A 1 979 ? -41.306 2.738 27.134 1.00 85.31 979 LEU A N 1
ATOM 7645 C CA . LEU A 1 979 ? -39.984 2.255 26.716 1.00 85.31 979 LEU A CA 1
ATOM 7646 C C . LEU A 1 979 ? -39.659 0.900 27.357 1.00 85.31 979 LEU A C 1
ATOM 7648 O O . LEU A 1 979 ? -39.101 0.021 26.700 1.00 85.31 979 LEU A O 1
ATOM 7652 N N . ALA A 1 980 ? -40.076 0.695 28.609 1.00 84.62 980 ALA A N 1
ATOM 7653 C CA . ALA A 1 980 ? -39.953 -0.586 29.296 1.00 84.62 980 ALA A CA 1
ATOM 7654 C C . ALA A 1 980 ? -40.778 -1.691 28.604 1.00 84.62 980 ALA A C 1
ATOM 7656 O O . ALA A 1 980 ? -40.299 -2.819 28.489 1.00 84.62 980 ALA A O 1
ATOM 7657 N N . LYS A 1 981 ? -41.974 -1.366 28.085 1.00 84.56 981 LYS A N 1
ATOM 7658 C CA . LYS A 1 981 ? -42.810 -2.260 27.254 1.00 84.56 981 LYS A CA 1
ATOM 7659 C C . LYS A 1 981 ? -42.137 -2.679 25.940 1.00 84.56 981 LYS A C 1
ATOM 7661 O O . LYS A 1 981 ? -42.401 -3.776 25.462 1.00 84.56 981 LYS A O 1
ATOM 7666 N N . GLN A 1 982 ? -41.273 -1.834 25.375 1.00 84.00 982 GLN A N 1
ATOM 7667 C CA . GLN A 1 982 ? -40.500 -2.126 24.156 1.00 84.00 982 GLN A CA 1
ATOM 7668 C C . GLN A 1 982 ? -39.220 -2.943 24.432 1.00 84.00 982 GLN A C 1
ATOM 7670 O O . GLN A 1 982 ? -38.569 -3.394 23.489 1.00 84.00 982 GLN A O 1
ATOM 7675 N N . GLY A 1 983 ? -38.874 -3.155 25.710 1.00 85.75 983 GLY A N 1
ATOM 7676 C CA . GLY A 1 983 ? -37.690 -3.899 26.153 1.00 85.75 983 GLY A CA 1
ATOM 7677 C C . GLY A 1 983 ? -36.459 -3.035 26.439 1.00 85.75 983 GLY A C 1
ATOM 7678 O O . GLY A 1 983 ? -35.399 -3.573 26.751 1.00 85.75 983 GLY A O 1
ATOM 7679 N N . HIS A 1 984 ? -36.581 -1.707 26.364 1.00 90.94 984 HIS A N 1
ATOM 7680 C CA . HIS A 1 984 ? -35.468 -0.784 26.583 1.00 90.94 984 HIS A CA 1
ATOM 7681 C C . HIS A 1 984 ? -35.088 -0.652 28.060 1.00 90.94 984 HIS A C 1
ATOM 7683 O O . HIS A 1 984 ? -35.942 -0.653 28.951 1.00 90.94 984 HIS A O 1
ATOM 7689 N N . VAL A 1 985 ? -33.790 -0.470 28.310 1.00 91.44 985 VAL A N 1
ATOM 7690 C CA . VAL A 1 985 ? -33.233 -0.258 29.653 1.00 91.44 985 VAL A CA 1
ATOM 7691 C C . VAL A 1 985 ? -32.687 1.162 29.754 1.00 91.44 985 VAL A C 1
ATOM 7693 O O . VAL A 1 985 ? -31.964 1.613 28.869 1.00 91.44 985 VAL A O 1
ATOM 7696 N N . GLN A 1 986 ? -33.032 1.877 30.825 1.00 93.31 986 GLN A N 1
ATOM 7697 C CA . GLN A 1 986 ? -32.514 3.218 31.095 1.00 93.31 986 GLN A CA 1
ATOM 7698 C C . GLN A 1 986 ? -31.249 3.134 31.955 1.00 93.31 986 GLN A C 1
ATOM 7700 O O . GLN A 1 986 ? -31.223 2.420 32.956 1.00 93.31 986 GLN A O 1
ATOM 7705 N N . LEU A 1 987 ? -30.225 3.902 31.587 1.00 93.06 987 LEU A N 1
ATOM 7706 C CA . LEU A 1 987 ? -28.926 3.958 32.253 1.00 93.06 987 LEU A CA 1
ATOM 7707 C C . LEU A 1 987 ? -28.643 5.389 32.719 1.00 93.06 987 LEU A C 1
ATOM 7709 O O . LEU A 1 987 ? -28.771 6.333 31.938 1.00 93.06 987 LEU A O 1
ATOM 7713 N N . LEU A 1 988 ? -28.254 5.553 33.981 1.00 92.75 988 LEU A N 1
ATOM 7714 C CA . LEU A 1 988 ? -27.854 6.828 34.574 1.00 92.75 988 LEU A CA 1
ATOM 7715 C C . LEU A 1 988 ? -26.343 6.854 34.799 1.00 92.75 988 LEU A C 1
ATOM 7717 O O . LEU A 1 988 ? -25.802 5.999 35.498 1.00 92.75 988 LEU A O 1
ATOM 7721 N N . PHE A 1 989 ? -25.684 7.869 34.253 1.00 89.81 989 PHE A N 1
ATOM 7722 C CA . PHE A 1 989 ? -24.270 8.144 34.475 1.00 89.81 989 PHE A CA 1
ATOM 7723 C C . PHE A 1 989 ? -24.146 9.229 35.551 1.00 89.81 989 PHE A C 1
ATOM 7725 O O . PHE A 1 989 ? -24.686 10.330 35.360 1.00 89.81 989 PHE A O 1
ATOM 7732 N N . PRO A 1 990 ? -23.489 8.951 36.691 1.00 78.81 990 PRO A N 1
ATOM 7733 C CA . PRO A 1 990 ? -23.229 9.960 37.706 1.00 78.81 990 PRO A CA 1
ATOM 7734 C C . PRO A 1 990 ? -22.206 10.971 37.171 1.00 78.81 990 PRO A C 1
ATOM 7736 O O . PRO A 1 990 ? -21.153 10.597 36.670 1.00 78.81 990 PRO A O 1
ATOM 7739 N N . GLY A 1 991 ? -22.511 12.264 37.274 1.00 70.38 991 GLY A N 1
ATOM 7740 C CA . GLY A 1 991 ? -21.530 13.308 36.988 1.00 70.38 991 GLY A CA 1
ATOM 7741 C C . GLY A 1 991 ? -20.628 13.540 38.199 1.00 70.38 991 GLY A C 1
ATOM 7742 O O . GLY A 1 991 ? -21.122 13.613 39.324 1.00 70.38 991 GLY A O 1
ATOM 7743 N N . GLU A 1 992 ? -19.321 13.675 37.979 1.00 58.72 992 GLU A N 1
ATOM 7744 C CA . GLU A 1 992 ? -18.376 14.046 39.037 1.00 58.72 992 GLU A CA 1
ATOM 7745 C C . GLU A 1 992 ? -18.258 15.573 39.189 1.00 58.72 992 GLU A C 1
ATOM 7747 O O . GLU A 1 992 ? -18.205 16.325 38.209 1.00 58.72 992 GLU A O 1
ATOM 7752 N N . GLY A 1 993 ? -18.203 16.041 40.440 1.00 63.25 993 GLY A N 1
ATOM 7753 C CA . GLY A 1 993 ? -18.063 17.459 40.777 1.00 63.25 993 GLY A CA 1
ATOM 7754 C C . GLY A 1 993 ? -19.228 18.317 40.270 1.00 63.25 993 GLY A C 1
ATOM 7755 O O . GLY A 1 993 ? -20.380 18.106 40.637 1.00 63.25 993 GLY A O 1
ATOM 7756 N N . LEU A 1 994 ? -18.922 19.312 39.431 1.00 46.78 994 LEU A N 1
ATOM 7757 C CA . LEU A 1 994 ? -19.905 20.232 38.837 1.00 46.78 994 LEU A CA 1
ATOM 7758 C C . LEU A 1 994 ? -20.581 19.681 37.562 1.00 46.78 994 LEU A C 1
ATOM 7760 O O . LEU A 1 994 ? -21.445 20.351 36.986 1.00 46.78 994 LEU A O 1
ATOM 7764 N N . LYS A 1 995 ? -20.196 18.490 37.081 1.00 63.69 995 LYS A N 1
ATOM 7765 C CA . LYS A 1 995 ? -20.751 17.899 35.853 1.00 63.69 995 LYS A CA 1
ATOM 7766 C C . LYS A 1 995 ? -22.170 17.371 36.116 1.00 63.69 995 LYS A C 1
ATOM 7768 O O . LYS A 1 995 ? -22.411 16.657 37.084 1.00 63.69 995 LYS A O 1
ATOM 7773 N N . LYS A 1 996 ? -23.129 17.693 35.239 1.00 73.25 996 LYS A N 1
ATOM 7774 C CA . LYS A 1 996 ? -24.495 17.138 35.319 1.00 73.25 996 LYS A CA 1
ATOM 7775 C C . LYS A 1 996 ? -24.492 15.654 34.948 1.00 73.25 996 LYS A C 1
ATOM 7777 O O . LYS A 1 996 ? -23.847 15.278 33.971 1.00 73.25 996 LYS A O 1
ATOM 7782 N N . SER A 1 997 ? -25.271 14.849 35.669 1.00 81.88 997 SER A N 1
ATOM 7783 C CA . SER A 1 997 ? -25.569 13.470 35.278 1.00 81.88 997 SER A CA 1
ATOM 7784 C C . SER A 1 997 ? -26.273 13.413 33.918 1.00 81.88 997 SER A C 1
ATOM 7786 O O . SER A 1 997 ? -26.984 14.345 33.527 1.00 81.88 997 SER A O 1
ATOM 7788 N N . VAL A 1 998 ? -26.076 12.312 33.190 1.00 88.44 998 VAL A N 1
ATOM 7789 C CA . VAL A 1 998 ? -26.725 12.066 31.895 1.00 88.44 998 VAL A CA 1
ATOM 7790 C C . VAL A 1 998 ? -27.461 10.730 31.908 1.00 88.44 998 VAL A C 1
ATOM 7792 O O . VAL A 1 998 ? -27.002 9.751 32.494 1.00 88.44 998 VAL A O 1
ATOM 7795 N N . THR A 1 999 ? -28.617 10.704 31.253 1.00 89.12 999 THR A N 1
ATOM 7796 C CA . THR A 1 999 ? -29.402 9.491 31.017 1.00 89.12 999 THR A CA 1
ATOM 7797 C C . THR A 1 999 ? -29.156 9.001 29.595 1.00 89.12 999 THR A C 1
ATOM 7799 O O . THR A 1 999 ? -29.214 9.798 28.658 1.00 89.12 999 THR A O 1
ATOM 7802 N N . ARG A 1 1000 ? -28.937 7.696 29.427 1.00 90.69 1000 ARG A N 1
ATOM 7803 C CA . ARG A 1 1000 ? -28.923 7.000 28.130 1.00 90.69 1000 ARG A CA 1
ATOM 7804 C C . ARG A 1 1000 ? -29.876 5.815 28.150 1.00 90.69 1000 ARG A C 1
ATOM 7806 O O . ARG A 1 1000 ? -30.387 5.440 29.206 1.00 90.69 1000 ARG A O 1
ATOM 7813 N N . PHE A 1 1001 ? -30.081 5.213 26.987 1.00 91.50 1001 PHE A N 1
ATOM 7814 C CA . PHE A 1 1001 ? -30.879 4.008 26.840 1.00 91.50 1001 PHE A CA 1
ATOM 7815 C C . PHE A 1 1001 ? -30.073 2.916 26.144 1.00 91.50 1001 PHE A C 1
ATOM 7817 O O . PHE A 1 1001 ? -29.235 3.194 25.291 1.00 91.50 1001 PHE A O 1
ATOM 7824 N N . LEU A 1 1002 ? -30.350 1.673 26.521 1.00 93.12 1002 LEU A N 1
ATOM 7825 C CA . LEU A 1 1002 ? -29.896 0.472 25.839 1.00 93.12 1002 LEU A CA 1
ATOM 7826 C C . LEU A 1 1002 ? -31.082 -0.120 25.066 1.00 93.12 1002 LEU A C 1
ATOM 7828 O O . LEU A 1 1002 ? -32.145 -0.387 25.639 1.00 93.12 1002 LEU A O 1
ATOM 7832 N N . GLY A 1 1003 ? -30.903 -0.304 23.759 1.00 91.88 1003 GLY A N 1
ATOM 7833 C CA . GLY A 1 1003 ? -31.864 -0.965 22.877 1.00 91.88 1003 GLY A CA 1
ATOM 7834 C C . GLY A 1 1003 ? -32.100 -2.413 23.306 1.00 91.88 1003 GLY A C 1
ATOM 7835 O O . GLY A 1 1003 ? -31.141 -3.143 23.536 1.00 91.88 1003 GLY A O 1
ATOM 7836 N N . GLY A 1 1004 ? -33.354 -2.872 23.390 1.00 90.25 1004 GLY A N 1
ATOM 7837 C CA . GLY A 1 1004 ? -33.620 -4.262 23.781 1.00 90.25 1004 GLY A CA 1
ATOM 7838 C C . GLY A 1 1004 ? -33.117 -5.280 22.746 1.00 90.25 1004 GLY A C 1
ATOM 7839 O O . GLY A 1 1004 ? -32.717 -6.387 23.096 1.00 90.25 1004 GLY A O 1
ATOM 7840 N N . TRP A 1 1005 ? -32.998 -4.862 21.481 1.00 90.75 1005 TRP A N 1
ATOM 7841 C CA . TRP A 1 1005 ? -32.350 -5.632 20.415 1.00 90.75 1005 TRP A CA 1
ATOM 7842 C C . TRP A 1 1005 ? -30.862 -5.912 20.671 1.00 90.75 1005 TRP A C 1
ATOM 7844 O O . TRP A 1 1005 ? -30.388 -6.971 20.272 1.00 90.75 1005 TRP A O 1
ATOM 7854 N N . TRP A 1 1006 ? -30.132 -5.030 21.369 1.00 91.88 1006 TRP A N 1
ATOM 7855 C CA . TRP A 1 1006 ? -28.748 -5.304 21.778 1.00 91.88 1006 TRP A CA 1
ATOM 7856 C C . TRP A 1 1006 ? -28.682 -6.483 22.754 1.00 91.88 1006 TRP A C 1
ATOM 7858 O O . TRP A 1 1006 ? -27.745 -7.274 22.694 1.00 91.88 1006 TRP A O 1
ATOM 7868 N N . ILE A 1 1007 ? -29.689 -6.628 23.622 1.00 89.94 1007 ILE A N 1
ATOM 7869 C CA . ILE A 1 1007 ? -29.774 -7.719 24.598 1.00 89.94 1007 ILE A CA 1
ATOM 7870 C C . ILE A 1 1007 ? -30.080 -9.041 23.884 1.00 89.94 1007 ILE A C 1
ATOM 7872 O O . ILE A 1 1007 ? -29.386 -10.026 24.114 1.00 89.94 1007 ILE A O 1
ATOM 7876 N N . GLU A 1 1008 ? -31.066 -9.073 22.983 1.00 90.56 1008 GLU A N 1
ATOM 7877 C CA . GLU A 1 1008 ? -31.401 -10.296 22.233 1.00 90.56 1008 GLU A CA 1
ATOM 7878 C C . GLU A 1 1008 ? -30.266 -10.716 21.277 1.00 90.56 1008 GLU A C 1
ATOM 7880 O O . GLU A 1 1008 ? -29.897 -11.889 21.238 1.00 90.56 1008 GLU A O 1
ATOM 7885 N N . ALA A 1 1009 ? -29.629 -9.767 20.580 1.00 91.38 1009 ALA A N 1
ATOM 7886 C CA . ALA A 1 1009 ? -28.466 -10.049 19.734 1.00 91.38 1009 ALA A CA 1
ATOM 7887 C C . ALA A 1 1009 ? -27.252 -10.542 20.550 1.00 91.38 1009 ALA A C 1
ATOM 7889 O O . ALA A 1 1009 ? -26.501 -11.397 20.078 1.00 91.38 1009 ALA A O 1
ATOM 7890 N N . ALA A 1 1010 ? -27.081 -10.065 21.790 1.00 91.50 1010 ALA A N 1
ATOM 7891 C CA . ALA A 1 1010 ? -26.094 -10.602 22.723 1.00 91.50 1010 ALA A CA 1
ATOM 7892 C C . ALA A 1 1010 ? -26.460 -12.015 23.215 1.00 91.50 1010 ALA A C 1
ATOM 7894 O O . ALA A 1 1010 ? -25.591 -12.878 23.265 1.00 91.50 1010 ALA A O 1
ATOM 7895 N N . ILE A 1 1011 ? -27.728 -12.304 23.523 1.00 90.81 1011 ILE A N 1
ATOM 7896 C CA . ILE A 1 1011 ? -28.176 -13.661 23.899 1.00 90.81 1011 ILE A CA 1
ATOM 7897 C C . ILE A 1 1011 ? -27.877 -14.666 22.777 1.00 90.81 1011 ILE A C 1
ATOM 7899 O O . ILE A 1 1011 ? -27.352 -15.747 23.043 1.00 90.81 1011 ILE A O 1
ATOM 7903 N N . ASN A 1 1012 ? -28.122 -14.284 21.523 1.00 90.62 1012 ASN A N 1
ATOM 7904 C CA . ASN A 1 1012 ? -27.822 -15.111 20.351 1.00 90.62 1012 ASN A CA 1
ATOM 7905 C C . ASN A 1 1012 ? -26.319 -15.168 19.997 1.00 90.62 1012 ASN A C 1
ATOM 7907 O O . ASN A 1 1012 ? -25.919 -15.940 19.124 1.00 90.62 1012 ASN A O 1
ATOM 7911 N N . GLY A 1 1013 ? -25.475 -14.350 20.636 1.00 90.12 1013 GLY A N 1
ATOM 7912 C CA . GLY A 1 1013 ? -24.055 -14.234 20.304 1.00 90.12 1013 GLY A CA 1
ATOM 7913 C C . GLY A 1 1013 ? -23.798 -13.671 18.901 1.00 90.12 1013 GLY A C 1
ATOM 7914 O O . GLY A 1 1013 ? -22.817 -14.049 18.263 1.00 90.12 1013 GLY A O 1
ATOM 7915 N N . GLU A 1 1014 ? -24.678 -12.823 18.371 1.00 90.69 1014 GLU A N 1
ATOM 7916 C CA . GLU A 1 1014 ? -24.604 -12.319 16.990 1.00 90.69 1014 GLU A CA 1
ATOM 7917 C C . GLU A 1 1014 ? -23.581 -11.195 16.790 1.00 90.69 1014 GLU A C 1
ATOM 7919 O O . GLU A 1 1014 ? -23.155 -10.947 15.665 1.00 90.69 1014 GLU A O 1
ATOM 7924 N N . LEU A 1 1015 ? -23.183 -10.531 17.873 1.00 90.62 1015 LEU A N 1
ATOM 7925 C CA . LEU A 1 1015 ? -22.334 -9.342 17.861 1.00 90.62 1015 LEU A CA 1
ATOM 7926 C C . LEU A 1 1015 ? -20.882 -9.703 18.186 1.00 90.62 1015 LEU A C 1
ATOM 7928 O O . LEU A 1 1015 ? -20.643 -10.560 19.035 1.00 90.62 1015 LEU A O 1
ATOM 7932 N N . GLU A 1 1016 ? -19.901 -9.015 17.605 1.00 88.12 1016 GLU A N 1
ATOM 7933 C CA . GLU A 1 1016 ? -18.504 -9.149 18.053 1.00 88.12 1016 GLU A CA 1
ATOM 7934 C C . GLU A 1 1016 ? -18.286 -8.536 19.442 1.00 88.12 1016 GLU A C 1
ATOM 7936 O O . GLU A 1 1016 ? -17.501 -9.056 20.240 1.00 88.12 1016 GLU A O 1
ATOM 7941 N N . LYS A 1 1017 ? -19.016 -7.454 19.741 1.00 89.62 1017 LYS A N 1
ATOM 7942 C CA . LYS A 1 1017 ? -18.958 -6.721 21.006 1.00 89.62 1017 LYS A CA 1
ATOM 7943 C C . LYS A 1 1017 ? -20.347 -6.297 21.480 1.00 89.62 1017 LYS A C 1
ATOM 7945 O O . LYS A 1 1017 ? -21.236 -6.069 20.664 1.00 89.62 1017 LYS A O 1
ATOM 7950 N N . ILE A 1 1018 ? -20.511 -6.158 22.791 1.00 92.12 1018 ILE A N 1
ATOM 7951 C CA . ILE A 1 1018 ? -21.707 -5.603 23.440 1.00 92.12 1018 ILE A CA 1
ATOM 7952 C C . ILE A 1 1018 ? -21.393 -4.234 24.058 1.00 92.12 1018 ILE A C 1
ATOM 7954 O O . ILE A 1 1018 ? -20.274 -4.027 24.525 1.00 92.12 1018 ILE A O 1
ATOM 7958 N N . PRO A 1 1019 ? -22.366 -3.309 24.119 1.00 92.00 1019 PRO A N 1
ATOM 7959 C CA . PRO A 1 1019 ? -22.115 -1.933 24.548 1.00 92.00 1019 PRO A CA 1
ATOM 7960 C C . PRO A 1 1019 ? -21.993 -1.773 26.071 1.00 92.00 1019 PRO A C 1
ATOM 7962 O O . PRO A 1 1019 ? -21.531 -0.737 26.547 1.00 92.00 1019 PRO A O 1
ATOM 7965 N N . VAL A 1 1020 ? -22.413 -2.776 26.852 1.00 92.75 1020 VAL A N 1
ATOM 7966 C CA . VAL A 1 1020 ? -22.309 -2.792 28.319 1.00 92.75 1020 VAL A CA 1
ATOM 7967 C C . VAL A 1 1020 ? -21.940 -4.175 28.854 1.00 92.75 1020 VAL A C 1
ATOM 7969 O O . VAL A 1 1020 ? -22.372 -5.190 28.315 1.00 92.75 1020 VAL A O 1
ATOM 7972 N N . ALA A 1 1021 ? -21.199 -4.211 29.961 1.00 90.00 1021 ALA A N 1
ATOM 7973 C CA . ALA A 1 1021 ? -20.846 -5.421 30.704 1.00 90.00 1021 ALA A CA 1
ATOM 7974 C C . ALA A 1 1021 ? -20.965 -5.201 32.226 1.00 90.00 1021 ALA A C 1
ATOM 7976 O O . ALA A 1 1021 ? -20.833 -4.079 32.718 1.00 90.00 1021 ALA A O 1
ATOM 7977 N N . CYS A 1 1022 ? -21.201 -6.263 33.001 1.00 84.56 1022 CYS A N 1
ATOM 7978 C CA . CYS A 1 1022 ? -21.271 -6.174 34.465 1.00 84.56 1022 CYS A CA 1
ATOM 7979 C C . CYS A 1 1022 ? -19.885 -6.047 35.117 1.00 84.56 1022 CYS A C 1
ATOM 7981 O O . CYS A 1 1022 ? -18.904 -6.635 34.661 1.00 84.56 1022 CYS A O 1
ATOM 7983 N N . LEU A 1 1023 ? -19.821 -5.292 36.219 1.00 69.00 1023 LEU A N 1
ATOM 7984 C CA . LEU A 1 1023 ? -18.582 -4.999 36.955 1.00 69.00 1023 LEU A CA 1
ATOM 7985 C C . LEU A 1 1023 ? -18.129 -6.120 37.909 1.00 69.00 1023 LEU A C 1
ATOM 7987 O O . LEU A 1 1023 ? -16.963 -6.149 38.300 1.00 69.00 1023 LEU A O 1
ATOM 7991 N N . SER A 1 1024 ? -19.020 -7.037 38.287 1.00 59.91 1024 SER A N 1
ATOM 7992 C CA . SER A 1 1024 ? -18.748 -8.120 39.239 1.00 59.91 1024 SER A CA 1
ATOM 7993 C C . SER A 1 1024 ? -19.437 -9.424 38.837 1.00 59.91 1024 SER A C 1
ATOM 7995 O O . SER A 1 1024 ? -20.411 -9.414 38.085 1.00 59.91 1024 SER A O 1
ATOM 7997 N N . ALA A 1 1025 ? -18.924 -10.526 39.384 1.00 40.19 1025 ALA A N 1
ATOM 7998 C CA . ALA A 1 1025 ? -19.708 -11.712 39.723 1.00 40.19 1025 ALA A CA 1
ATOM 7999 C C . ALA A 1 1025 ? -19.859 -11.723 41.252 1.00 40.19 1025 ALA A C 1
ATOM 8001 O O . ALA A 1 1025 ? -18.884 -11.267 41.896 1.00 40.19 1025 ALA A O 1
#

Secondary structure (DSSP, 8-state):
-HHHHHHHHHHTT--HHHHHHHHHHSSSTT-HHHHHHHHHHTT---TT-----TT-GGGGGS-TT----GGG--TTPPPTT-PPPP---HHHHHTTTT--------------------------------SSS----------------------------S------HHHHHHHHHHHHHHHHHHHHHHHHHS---EEEEEEEEE--SSBEEEEEEEE-TT--EEEEEEESS-GGGPPP-SSSEEEEEEE-TTS-EEEEEEE--SS-EEEEEEEE-TT--EEEEEEESS-STTPPP-SSBEEEEEEE-TTS-EEEEEEE--SSBEEEEEEEE-TT--EEEEEEESS--TTPPP-SSSEEEEEEE-TT--EEEEEEE--SS-EEEEEEEE-TTSPEEEEEEESS--TTPPP-SSBEEEEEEE-TTS-EEEEEEE--SSBEEEEEEEE-TT--EEEEEEESS-SSS---SSBEEEEEEE-TT--EEEEEEE--SSBEEEEEEEE-TTSEEEEEEEESS--TT----SSBEEEEEEEETT--EEEEEEE--SSBEEEEEEEE-TT--EEEEEEESS--TTPPP-SSBEEEEEEEEE--THHHHHTT--S----EEE-TTT--EEETTTTEE---GGGHHHHHHHHHHHH-----------S---S-S-HHHHH-TTS-TTSPPPEEEE---SBSSTTSS--B--EEE--HHHHHHHHHHHHHHHHH-SSEEEEE-GGGGGGGT---SS---TT-------S-GGGPPPPHHHHHHHHHHHTTSEEEEEE---S-HHHHTT--GGGEEETT--TT-TTSPPPPTTSPPPHHHHHHHHHHHHH-SEEEEES--S--GGGGHHHHHHHHHHTTS-TTT--EEEEE-SB--TTGGG-SEEE-S-HHHHHHHHHHHTT-----S-------SEEEESB-TTSBB-SS--EEEE-STT-EEEESS--HHHHHHH-SEEEEE---HHHHHTT-EEEEEPPPTTPPPEEEEE-HHHHHHHHTT--SB-SEEES--

Sequence (1025 aa):
MAEATVRELVNFGFSEDRAREAVENIGDVSDVQLAINWLLDHGEEDKGGAVEFKHCPHICELPLGTIVKKAALQFGNPCAKGCKGSEKLGIKWLRRKGLMRHSDRSKKERQQPESVAEAGRGQHELQLSEMVKRFWHVASRESTNSSGRQRLWLQQSCKLPELLQPACRHVRRRVAIAMSELWLLMLFAQLWRLGADLTWEWTSQRGTSEWDYATALQLDTEGDIVVAGDVSGSFSNTTHFGANDVFLMKFNRSGTWQWTSQRGSKKSDNARSLQIDPLGSIFVAGYTMSSLDGNVHHGGSDLFVSKYSKDGSWLWTRQRGSNDWDYGRALQLDRSGHIYLAGYTGGSLDGNRNAGGYDFFVMKLDPSGSWLWTRQRGSTFWDYARALQLDARGNVLVAGYTRGDLDGNENAGGKDVFLAKFAADGVWQWTRQRGCVADDDAWDLGTDAAGNIFLTGETSGALHGESAGSSDIFLMKFSSDGAWQWSRQRGTEKFDVAWALEVDYWDNILVAGYTGGSMDGHINAGSSDVFVMMFDLSGSWQWTEQRGTPLWDYARALRVNPAGDVFLAGSTQGQLDNGNFSGGEDLFVMKFKRSNISAKLQSKVSGNGHFLALGLMDLSVWCYECESYVDHEVLGPLVARMQRLKFGGEDEEEPEPEVGSILDADPQSAHGFLGDPNWPLPRLASACNEEARPGYKTMKAHEYLDEPEVLKAKVKLLADLITRSRNCVAYTGAGISTASGIKDYATKASSSSSSSSAKSPWLAEPSYAHHVLVALWKNGSLKHWVQQNHDGLPQKAGFPQKDINEIHGAWWDPSNPVVPMDGTLRSDLIQWMLDWESRADLCLALGTSMVGMNADRMAVSPAKRAQRMHRDEALGTVIVALQQTQYDKISSLRIFARLDDVLRELASLLNLDVASGAVLTQRRQEAIIPYGRDGRKSATAQLQLDLRVGSKLRVVDQPDWDQAKYGEICQVMEAPEELAKQGHVQLLFPGEGLKKSVTRFLGGWWIEAAINGELEKIPVACLSA

pLDDT: mean 76.81, std 24.63, range [20.69, 98.75]